Protein AF-0000000073467430 (afdb_homodimer)

InterPro domains:
  IPR000560 Histidine phosphatase superfamily, clade-2 [PF00328] (71-416)
  IPR000560 Histidine phosphatase superfamily, clade-2 [cd07061] (151-416)
  IPR029033 Histidine phosphatase superfamily [G3DSA:3.40.50.1240] (56-464)
  IPR029033 Histidine phosphatase superfamily [SSF53254] (38-461)
  IPR050645 Histidine Acid Phosphatase [PTHR11567] (54-461)

Sequence (930 aa):
MILQLTTKHAHYMDRASDPTTMSVNTTTPFPGIFTSSVTPANLAWDTYNYCNAPHVSAKHYKRPTQAQDAKLVFLTVVQRHHKRTPDNLYPNENIFNPASGWDCSNYHQISYSVGAKHDSNVKGHAIYRKIENPFWHPLNSIIWNGTCDQGMLTADGLRDSIQHGRDFWSVYGPQGVNALLHRGINEKDVYFRTSNSDRTYQVSGGLIQGMDGWTSPGNFPVHTQPSNMDDIVPNYSCSYADGFRTAEQSLPAWTDHLNSKSQLFAALNSVVGTTEQSGWNSWIDHHFDALASRQCHAHPLPTNPSTNATISQELANQAYNEGHWEYDYIWNSGSGADDYVKYGFGVFIHELSRNLKQVVNAQDTHKLKYYVGHDGTMVRLYKSLGLAGQFQWPAMGSEVIIEVYEQKRQHFVRILKDGKTMQTVVDALASDDRSNIDWVPLNKVIKYLDSRVPNDIYSKCVLHKMILQLTTKHAHYMDRASDPTTMSVNTTTPFPGIFTSSVTPANLAWDTYNYCNAPHVSAKHYKRPTQAQDAKLVFLTVVQRHHKRTPDNLYPNENIFNPASGWDCSNYHQISYSVGAKHDSNVKGHAIYRKIENPFWHPLNSIIWNGTCDQGMLTADGLRDSIQHGRDFWSVYGPQGVNALLHRGINEKDVYFRTSNSDRTYQVSGGLIQGMDGWTSPGNFPVHTQPSNMDDIVPNYSCSYADGFRTAEQSLPAWTDHLNSKSQLFAALNSVVGTTEQSGWNSWIDHHFDALASRQCHAHPLPTNPSTNATISQELANQAYNEGHWEYDYIWNSGSGADDYVKYGFGVFIHELSRNLKQVVNAQDTHKLKYYVGHDGTMVRLYKSLGLAGQFQWPAMGSEVIIEVYEQKRQHFVRILKDGKTMQTVVDALASDDRSNIDWVPLNKVIKYLDSRVPNDIYSKCVLHK

Foldseek 3Di:
DPPPPPVPPDPPPPPPPDPPPPPPPVQQPFLWAQFEQDDDPVDDQQTDHQQHGFAAFLVQFDAFPVCPVWAFFAKEKEWAAHFFAFQFFFQQRAQQFDLQWDAQVVPWQKDDDADDDVRNVRGDDIDTDWAAQDPVDPSSRRGYHYTGDHGAQGPVRLVSLLVNLQRVLLDANCPHPRHHNVPFDDPLAEAAEEAPDSSLVSSVVSNCVSSVVVVPDDDDDHDFDPQQCTLFPPGQFFVLLVVLLVVLCVDCVNVVVLVVCVVLLVLVCVFRVCVPPCVVRSALVSVLRNQSSCSHVPHDFGARPVPRRTCDPSSNSNSQVRQLQVLQCRQNVTPSNLSSLLLSNLVVLVVVLVVLVCSLVVNGSYRYYYYYHHQVNVSSVCRLQAFDDGGGRQHHTWMKMWIWIDDPSWIWIFIDTSNHFTAHPDPLQADDPRRTNNTHTSVSVSVSSVVSHDPCSCVRRPVVD/DDPPPPPPPPPPPPPPPDPPPPPPPVQQPFLWAQFEQDDDPVDDQQTQHQQHGFAAFLVQFDAFPVCPVWAFFAKEKEWAAHFFAFQFFFQQRAQQADLQWDAQVVPWQKDDDADDDVRNVRGDDIDTDWAAQDPVDPRSRRGYHYTGDHGAQGPVRLVSLLVNLLRVLLDANCPHPRHHNVPFDDPLAEAAEEAPDSRLVSSVVSNCVSSVVVVPDDDDDHDADPQCCTLFPPSQDFVLLVVLLVVLCVDCVNVVVLVVCVVLLVLVCVFRVCVPPCVVRSALVSVLRNQSSCSHVPHDFGARPVPRRTCDPSSNSNSQVRQLQVLQCRQNVPPSNLSSLLLSNLVVLVVVLVVLVCSLVVNRSYRYYYYYHHQVNVSSVCRLQAFDDGGGRQHHTWMKMWIWIDDPSWIWIFIDTSNHFTAHPDPLQAPDPRRTNNTHGSVSVSVSSVVSHDPCSCVRGPVVD

Solvent-accessible surface area (backbone atoms only — not comparable to full-atom values): 47488 Å² total; per-residue (Å²): 137,81,78,75,76,74,74,74,75,76,77,76,77,75,77,75,75,76,80,73,77,69,74,71,78,72,74,72,66,86,68,58,38,43,57,34,61,66,77,58,84,93,45,64,85,69,48,61,17,42,34,31,29,30,51,50,24,49,90,72,54,74,79,56,81,85,42,76,82,35,41,68,64,35,37,41,35,44,27,24,34,47,38,35,40,32,75,42,71,45,74,55,29,25,67,45,42,61,88,68,38,43,76,32,78,36,35,36,44,34,38,21,31,31,27,22,78,97,35,50,84,44,58,29,29,54,24,22,54,38,50,44,52,58,86,83,45,78,60,46,47,46,37,53,38,38,28,54,43,72,46,36,60,40,51,67,19,40,47,52,24,22,50,50,15,34,26,43,28,39,24,33,22,62,86,18,84,58,47,61,35,70,8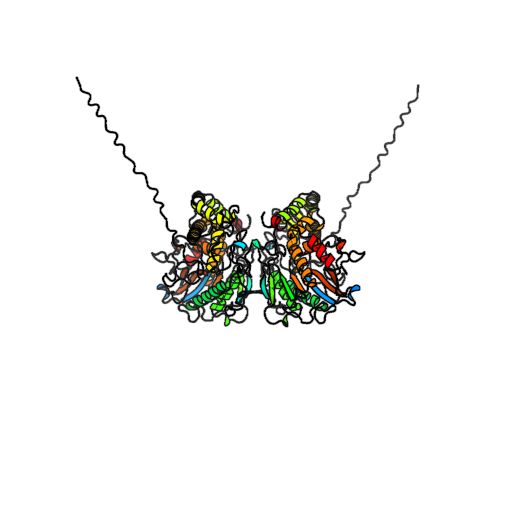1,52,60,40,79,64,38,42,42,41,34,31,43,90,44,67,47,26,38,25,30,50,11,7,26,40,31,30,42,54,30,82,76,35,81,74,62,46,72,33,30,27,46,36,69,82,56,18,52,49,31,88,35,43,70,29,68,58,21,49,48,30,51,56,53,45,57,69,34,61,79,40,48,51,48,53,58,73,40,44,65,60,54,49,57,51,24,72,36,56,66,41,77,89,37,61,72,52,67,77,46,50,61,38,56,35,40,32,53,43,31,31,23,40,67,70,41,72,68,46,40,23,81,88,78,64,37,61,55,45,70,68,56,49,34,45,42,45,43,48,35,18,50,50,47,17,35,61,42,52,71,32,92,32,8,60,57,22,37,28,58,54,40,17,66,38,43,45,50,53,32,52,54,54,53,27,55,78,66,67,71,49,73,50,35,31,42,39,35,30,36,27,52,65,33,48,48,43,49,37,44,74,61,23,50,56,77,81,46,60,61,61,26,20,40,25,37,40,37,41,40,32,31,41,44,95,94,36,50,30,29,30,35,28,42,38,43,36,75,30,38,30,73,38,71,83,50,32,50,50,96,76,21,30,22,60,58,28,54,40,68,51,51,40,52,51,40,50,71,49,36,59,91,56,44,46,60,46,33,59,75,65,105,138,82,83,76,76,78,78,78,77,79,74,76,75,75,78,74,74,77,80,72,77,68,75,72,78,71,74,71,66,85,68,58,37,43,57,36,59,66,77,56,84,93,48,64,84,68,46,61,19,42,34,33,29,30,51,51,26,51,91,71,54,73,80,55,79,85,42,78,84,37,42,68,62,36,38,41,36,44,26,23,33,47,37,35,40,32,77,42,71,45,73,56,29,25,70,46,43,61,88,68,37,41,76,33,77,36,35,36,44,34,39,20,30,31,26,21,78,97,36,51,82,45,57,30,29,53,25,23,54,39,48,44,54,58,84,82,44,78,61,45,46,47,35,54,38,39,30,54,47,72,47,36,58,40,49,66,18,39,47,51,23,22,50,49,15,33,26,44,26,40,22,32,24,61,86,18,83,58,48,59,36,69,81,53,59,41,79,65,39,43,43,41,35,31,42,91,44,69,48,26,38,24,30,50,12,7,25,38,31,29,41,52,28,82,77,37,80,75,62,45,71,33,30,27,44,36,64,87,60,17,49,48,28,80,52,37,66,26,69,57,21,48,47,30,52,54,54,44,58,68,33,63,77,40,49,51,49,55,58,74,40,45,65,60,53,51,57,52,25,71,36,57,65,42,77,90,36,62,72,53,67,76,46,50,61,38,55,34,40,32,51,43,30,30,24,40,68,70,41,71,67,47,41,22,82,88,79,65,37,60,57,46,70,68,56,49,33,46,40,44,43,47,36,18,49,49,46,17,36,60,40,53,71,32,91,33,8,59,57,22,38,28,56,44,39,16,66,39,42,45,51,52,32,51,54,54,52,26,55,77,68,67,70,49,75,49,34,31,42,39,36,30,37,28,53,66,33,48,47,43,49,36,43,73,61,24,51,55,76,81,46,62,60,62,26,18,39,25,37,38,37,42,39,32,31,40,45,95,95,37,51,30,30,28,36,29,43,38,42,34,75,29,38,29,71,38,70,82,50,34,52,50,97,78,21,30,21,61,59,29,52,40,70,50,51,40,53,52,39,52,70,49,35,57,91,56,44,47,60,46,35,59,73,62,105

Radius of gyration: 32.72 Å; Cα contacts (8 Å, |Δi|>4): 1982; chains: 2; bounding box: 72×138×125 Å

Structure (mmCIF, N/CA/C/O backbone):
data_AF-0000000073467430-model_v1
#
loop_
_entity.id
_entity.type
_entity.pdbx_description
1 polymer 'Acid phosphatase'
#
loop_
_atom_site.group_PDB
_atom_site.id
_atom_site.type_symbol
_atom_site.label_atom_id
_atom_site.label_alt_id
_atom_site.label_comp_id
_atom_site.label_asym_id
_atom_site.label_entity_id
_atom_site.label_seq_id
_atom_site.pdbx_PDB_ins_code
_atom_site.Cartn_x
_atom_site.Cartn_y
_atom_site.Cartn_z
_atom_site.occupancy
_atom_site.B_iso_or_equiv
_atom_site.auth_seq_id
_atom_site.auth_comp_id
_atom_site.auth_asym_id
_atom_site.auth_atom_id
_atom_site.pdbx_PDB_model_num
ATOM 1 N N . MET A 1 1 ? 3.703 97.562 -38.25 1 26.55 1 MET A N 1
ATOM 2 C CA . MET A 1 1 ? 4.328 96.375 -38.812 1 26.55 1 MET A CA 1
ATOM 3 C C . MET A 1 1 ? 4.758 95.375 -37.719 1 26.55 1 MET A C 1
ATOM 5 O O . MET A 1 1 ? 5.621 95.75 -36.875 1 26.55 1 MET A O 1
ATOM 9 N N . ILE A 1 2 ? 3.742 94.562 -37.188 1 27.67 2 ILE A N 1
ATOM 10 C CA . ILE A 1 2 ? 3.531 93.812 -35.969 1 27.67 2 ILE A CA 1
ATOM 11 C C . ILE A 1 2 ? 4.461 92.625 -35.906 1 27.67 2 ILE A C 1
ATOM 13 O O . ILE A 1 2 ? 4.414 91.75 -36.812 1 27.67 2 ILE A O 1
ATOM 17 N N . LEU A 1 3 ? 5.684 92.938 -35.438 1 28.75 3 LEU A N 1
ATOM 18 C CA . LEU A 1 3 ? 6.812 92 -35.281 1 28.75 3 LEU A CA 1
ATOM 19 C C . LEU A 1 3 ? 6.395 90.812 -34.5 1 28.75 3 LEU A C 1
ATOM 21 O O . LEU A 1 3 ? 5.938 90.875 -33.344 1 28.75 3 LEU A O 1
ATOM 25 N N . GLN A 1 4 ? 5.77 89.812 -35.281 1 25.89 4 GLN A N 1
ATOM 26 C CA . GLN A 1 4 ? 5.242 88.562 -34.812 1 25.89 4 GLN A CA 1
ATOM 27 C C . GLN A 1 4 ? 6.316 87.75 -34.062 1 25.89 4 GLN A C 1
ATOM 29 O O . GLN A 1 4 ? 7.371 87.438 -34.625 1 25.89 4 GLN A O 1
ATOM 34 N N . LEU A 1 5 ? 6.391 88.062 -32.75 1 25.84 5 LEU A N 1
ATOM 35 C CA . LEU A 1 5 ? 7.285 87.5 -31.75 1 25.84 5 LEU A CA 1
ATOM 36 C C . LEU A 1 5 ? 7.195 86 -31.703 1 25.84 5 LEU A C 1
ATOM 38 O O . LEU A 1 5 ? 6.152 85.438 -31.359 1 25.84 5 LEU A O 1
ATOM 42 N N . THR A 1 6 ? 7.676 85.312 -32.844 1 26.64 6 THR A N 1
ATOM 43 C CA . THR A 1 6 ? 7.602 83.812 -32.938 1 26.64 6 THR A CA 1
ATOM 44 C C . THR A 1 6 ? 8.336 83.188 -31.766 1 26.64 6 THR A C 1
ATOM 46 O O . THR A 1 6 ? 9.539 83.375 -31.609 1 26.64 6 THR A O 1
ATOM 49 N N . THR A 1 7 ? 7.781 83.25 -30.562 1 20.98 7 THR A N 1
ATOM 50 C CA . THR A 1 7 ? 8.406 82.688 -29.359 1 20.98 7 THR A CA 1
ATOM 51 C C . THR A 1 7 ? 8.742 81.188 -29.547 1 20.98 7 THR A C 1
ATOM 53 O O . THR A 1 7 ? 7.848 80.375 -29.766 1 20.98 7 THR A O 1
ATOM 56 N N . LYS A 1 8 ? 9.82 81 -30.25 1 26.14 8 LYS A N 1
ATOM 57 C CA . LYS A 1 8 ? 10.305 79.625 -30.438 1 26.14 8 LYS A CA 1
ATOM 58 C C . LYS A 1 8 ? 10.453 78.875 -29.094 1 26.14 8 LYS A C 1
ATOM 60 O O . LYS A 1 8 ? 11.25 79.312 -28.25 1 26.14 8 LYS A O 1
ATOM 65 N N . HIS A 1 9 ? 9.312 78.5 -28.484 1 22.69 9 HIS A N 1
ATOM 66 C CA . HIS A 1 9 ? 9.406 77.75 -27.234 1 22.69 9 HIS A CA 1
ATOM 67 C C . HIS A 1 9 ? 10.375 76.625 -27.328 1 22.69 9 HIS A C 1
ATOM 69 O O . HIS A 1 9 ? 10.391 75.875 -28.344 1 22.69 9 HIS A O 1
ATOM 75 N N . ALA A 1 10 ? 11.594 76.75 -26.75 1 25.23 10 ALA A N 1
ATOM 76 C CA . ALA A 1 10 ? 12.719 75.812 -26.422 1 25.23 10 ALA A CA 1
ATOM 77 C C . ALA A 1 10 ? 12.227 74.5 -25.859 1 25.23 10 ALA A C 1
ATOM 79 O O . ALA A 1 10 ? 11.453 74.5 -24.906 1 25.23 10 ALA A O 1
ATOM 80 N N . HIS A 1 11 ? 11.945 73.562 -26.797 1 23.66 11 HIS A N 1
ATOM 81 C CA . HIS A 1 11 ? 11.617 72.188 -26.469 1 23.66 11 HIS A CA 1
ATOM 82 C C . HIS A 1 11 ? 12.602 71.562 -25.469 1 23.66 11 HIS A C 1
ATOM 84 O O . HIS A 1 11 ? 13.812 71.625 -25.688 1 23.66 11 HIS A O 1
ATOM 90 N N . TYR A 1 12 ? 12.391 71.875 -24.172 1 21.48 12 TYR A N 1
ATOM 91 C CA . TYR A 1 12 ? 13.102 71.25 -23.078 1 21.48 12 TYR A CA 1
ATOM 92 C C . TYR A 1 12 ? 13.234 69.75 -23.312 1 21.48 12 TYR A C 1
ATOM 94 O O . TYR A 1 12 ? 12.234 69.062 -23.5 1 21.48 12 TYR A O 1
ATOM 102 N N . MET A 1 13 ? 14.297 69.375 -24.078 1 24.78 13 MET A N 1
ATOM 103 C CA . MET A 1 13 ? 14.672 67.938 -24.219 1 24.78 13 MET A CA 1
ATOM 104 C C . MET A 1 13 ? 14.773 67.25 -22.859 1 24.78 13 MET A C 1
ATOM 106 O O . MET A 1 13 ? 15.602 67.688 -22.031 1 24.78 13 MET A O 1
ATOM 110 N N . ASP A 1 14 ? 13.672 67 -22.125 1 21.52 14 ASP A N 1
ATOM 111 C CA . ASP A 1 14 ? 13.758 66.188 -20.906 1 21.52 14 ASP A CA 1
ATOM 112 C C . ASP A 1 14 ? 14.609 64.938 -21.141 1 21.52 14 ASP A C 1
ATOM 114 O O . ASP A 1 14 ? 14.297 64.125 -22 1 21.52 14 ASP A O 1
ATOM 118 N N . ARG A 1 15 ? 15.906 64.938 -20.922 1 25.41 15 ARG A N 1
ATOM 119 C CA . ARG A 1 15 ? 16.812 63.812 -20.797 1 25.41 15 ARG A CA 1
ATOM 120 C C . ARG A 1 15 ? 16.281 62.781 -19.812 1 25.41 15 ARG A C 1
ATOM 122 O O . ARG A 1 15 ? 16.281 63 -18.594 1 25.41 15 ARG A O 1
ATOM 129 N N . ALA A 1 16 ? 15.266 62.031 -20.141 1 26.44 16 ALA A N 1
ATOM 130 C CA . ALA A 1 16 ? 14.844 60.906 -19.297 1 26.44 16 ALA A CA 1
ATOM 131 C C . ALA A 1 16 ? 16.031 60.031 -18.922 1 26.44 16 ALA A C 1
ATOM 133 O O . ALA A 1 16 ? 16.797 59.625 -19.797 1 26.44 16 ALA A O 1
ATOM 134 N N . SER A 1 17 ? 16.609 60.219 -17.719 1 27.09 17 SER A N 1
ATOM 135 C CA . SER A 1 17 ? 17.609 59.344 -17.078 1 27.09 17 SER A CA 1
ATOM 136 C C . SER A 1 17 ? 17.328 57.875 -17.359 1 27.09 17 SER A C 1
ATOM 138 O O . SER A 1 17 ? 16.172 57.469 -17.5 1 27.09 17 SER A O 1
ATOM 140 N N . ASP A 1 18 ? 18.266 57.156 -17.844 1 27.27 18 ASP A N 1
ATOM 141 C CA . ASP A 1 18 ? 18.391 55.75 -18.172 1 27.27 18 ASP A CA 1
ATOM 142 C C . ASP A 1 18 ? 18.031 54.875 -16.953 1 27.27 18 ASP A C 1
ATOM 144 O O . ASP A 1 18 ? 18.625 55.031 -15.883 1 27.27 18 ASP A O 1
ATOM 148 N N . PRO A 1 19 ? 16.781 54.406 -16.703 1 31.92 19 PRO A N 1
ATOM 149 C CA . PRO A 1 19 ? 16.547 53.531 -15.547 1 31.92 19 PRO A CA 1
ATOM 150 C C . PRO A 1 19 ? 17.562 52.406 -15.438 1 31.92 19 PRO A C 1
ATOM 152 O O . PRO A 1 19 ? 17.703 51.594 -16.359 1 31.92 19 PRO A O 1
ATOM 155 N N . THR A 1 20 ? 18.781 52.594 -14.898 1 31.27 20 THR A N 1
ATOM 156 C CA . THR A 1 20 ? 19.672 51.5 -14.492 1 31.27 20 THR A CA 1
ATOM 157 C C . THR A 1 20 ? 18.875 50.344 -13.891 1 31.27 20 THR A C 1
ATOM 159 O O . THR A 1 20 ? 18.031 50.562 -13.008 1 31.27 20 THR A O 1
ATOM 162 N N . THR A 1 21 ? 18.641 49.344 -14.602 1 32.62 21 THR A N 1
ATOM 163 C CA . THR A 1 21 ? 18.109 48.031 -14.188 1 32.62 21 THR A CA 1
ATOM 164 C C . THR A 1 21 ? 18.781 47.562 -12.898 1 32.62 21 THR A C 1
ATOM 166 O O . THR A 1 21 ? 19.969 47.188 -12.906 1 32.62 21 THR A O 1
ATOM 169 N N . MET A 1 22 ? 18.688 48.281 -11.75 1 30.72 22 MET A N 1
ATOM 170 C CA . MET A 1 22 ? 19.094 47.656 -10.5 1 30.72 22 MET A CA 1
ATOM 171 C C . MET A 1 22 ? 18.703 46.188 -10.484 1 30.72 22 MET A C 1
ATOM 173 O O . MET A 1 22 ? 17.531 45.844 -10.672 1 30.72 22 MET A O 1
ATOM 177 N N . SER A 1 23 ? 19.562 45.375 -10.859 1 33.94 23 SER A N 1
ATOM 178 C CA . SER A 1 23 ? 19.406 43.969 -10.461 1 33.94 23 SER A CA 1
ATOM 179 C C . SER A 1 23 ? 18.906 43.844 -9.031 1 33.94 23 SER A C 1
ATOM 181 O O . SER A 1 23 ? 19.625 44.188 -8.086 1 33.94 23 SER A O 1
ATOM 183 N N . VAL A 1 24 ? 17.781 44.219 -8.641 1 38.34 24 VAL A N 1
ATOM 184 C CA . VAL A 1 24 ? 17.25 43.906 -7.32 1 38.34 24 VAL A CA 1
ATOM 185 C C . VAL A 1 24 ? 17.688 42.5 -6.918 1 38.34 24 VAL A C 1
ATOM 187 O O . VAL A 1 24 ? 17.266 41.5 -7.527 1 38.34 24 VAL A O 1
ATOM 190 N N . ASN A 1 25 ? 18.844 42.219 -6.52 1 40.94 25 ASN A N 1
ATOM 191 C CA . ASN A 1 25 ? 19.219 41 -5.77 1 40.94 25 ASN A CA 1
ATOM 192 C C . ASN A 1 25 ? 18.125 40.562 -4.816 1 40.94 25 ASN A C 1
ATOM 194 O O . ASN A 1 25 ? 18.078 41.031 -3.666 1 40.94 25 ASN A O 1
ATOM 198 N N . THR A 1 26 ? 16.969 40.438 -5.184 1 53.72 26 THR A N 1
ATOM 199 C CA . THR A 1 26 ? 15.836 40.094 -4.324 1 53.72 26 THR A CA 1
ATOM 200 C C . THR A 1 26 ? 16.125 38.812 -3.531 1 53.72 26 THR A C 1
ATOM 202 O O . THR A 1 26 ? 16.312 37.75 -4.113 1 53.72 26 THR A O 1
ATOM 205 N N . THR A 1 27 ? 16.812 38.969 -2.391 1 71.88 27 THR A N 1
ATOM 206 C CA . THR A 1 27 ? 17.078 37.875 -1.438 1 71.88 27 THR A CA 1
ATOM 207 C C . THR A 1 27 ? 15.844 37.031 -1.228 1 71.88 27 THR A C 1
ATOM 209 O O . THR A 1 27 ? 14.75 37.531 -0.983 1 71.88 27 THR A O 1
ATOM 212 N N . THR A 1 28 ? 15.93 35.719 -1.587 1 86.38 28 THR A N 1
ATOM 213 C CA . THR A 1 28 ? 14.883 34.719 -1.354 1 86.38 28 THR A CA 1
ATOM 214 C C . THR A 1 28 ? 14.445 34.75 0.109 1 86.38 28 THR A C 1
ATOM 216 O O . THR A 1 28 ? 15.289 34.688 1.011 1 86.38 28 THR A O 1
ATOM 219 N N . PRO A 1 29 ? 13.234 35 0.353 1 89.88 29 PRO A N 1
ATOM 220 C CA . PRO A 1 29 ? 12.75 34.969 1.735 1 89.88 29 PRO A CA 1
ATOM 221 C C . PRO A 1 29 ? 13.109 33.656 2.443 1 89.88 29 PRO A C 1
ATOM 223 O O . PRO A 1 29 ? 13.203 32.594 1.8 1 89.88 29 PRO A O 1
ATOM 226 N N . PHE A 1 30 ? 13.375 33.75 3.686 1 89.62 30 PHE A N 1
ATOM 227 C CA . PHE A 1 30 ? 13.633 32.562 4.516 1 89.62 30 PHE A CA 1
ATOM 228 C C . PHE A 1 30 ? 12.438 31.625 4.516 1 89.62 30 PHE A C 1
ATOM 230 O O . PHE A 1 30 ? 11.367 31.969 5.031 1 89.62 30 PHE A O 1
ATOM 237 N N . PRO A 1 31 ? 12.578 30.453 4.008 1 94.81 31 PRO A N 1
ATOM 238 C CA . PRO A 1 31 ? 11.414 29.578 3.854 1 94.81 31 PRO A CA 1
ATOM 239 C C . PRO A 1 31 ? 11.141 28.734 5.102 1 94.81 31 PRO A C 1
ATOM 241 O O . PRO A 1 31 ? 10.102 28.078 5.188 1 94.81 31 PRO A O 1
ATOM 244 N N . GLY A 1 32 ? 11.992 28.797 6.148 1 97.5 32 GLY A N 1
ATOM 245 C CA . GLY A 1 32 ? 11.961 27.891 7.293 1 97.5 32 GLY A CA 1
ATOM 246 C C . GLY A 1 32 ? 13.148 26.953 7.34 1 97.5 32 GLY A C 1
ATOM 247 O O . GLY A 1 32 ? 14.148 27.156 6.645 1 97.5 32 GLY A O 1
ATOM 248 N N . ILE A 1 33 ? 13.109 26.016 8.242 1 98.19 33 ILE A N 1
ATOM 249 C CA . ILE A 1 33 ? 14.195 25.062 8.438 1 98.19 33 ILE A CA 1
ATOM 250 C C . ILE A 1 33 ? 13.906 23.797 7.641 1 98.19 33 ILE A C 1
ATOM 252 O O . ILE A 1 33 ? 12.828 23.203 7.758 1 98.19 33 ILE A O 1
ATOM 256 N N . PHE A 1 34 ? 14.867 23.328 6.871 1 98.31 34 PHE A N 1
ATOM 257 C CA . PHE A 1 34 ? 14.68 22.156 6.027 1 98.31 34 PHE A CA 1
ATOM 258 C C . PHE A 1 34 ? 15.836 21.172 6.207 1 98.31 34 PHE A C 1
ATOM 260 O O . PHE A 1 34 ? 15.945 20.203 5.457 1 98.31 34 PHE A O 1
ATOM 267 N N . THR A 1 35 ? 16.703 21.344 7.262 1 97.5 35 THR A N 1
ATOM 268 C CA . THR A 1 35 ? 17.938 20.578 7.277 1 97.5 35 THR A CA 1
ATOM 269 C C . THR A 1 35 ? 18.062 19.766 8.562 1 97.5 35 THR A C 1
ATOM 271 O O . THR A 1 35 ? 18.969 18.953 8.703 1 97.5 35 THR A O 1
ATOM 274 N N . SER A 1 36 ? 17.109 20.062 9.461 1 96 36 SER A N 1
ATOM 275 C CA . SER A 1 36 ? 17.234 19.391 10.75 1 96 36 SER A CA 1
ATOM 276 C C . SER A 1 36 ? 15.891 19.312 11.469 1 96 36 SER A C 1
ATOM 278 O O . SER A 1 36 ? 15.047 20.188 11.32 1 96 36 SER A O 1
ATOM 280 N N . SER A 1 37 ? 15.781 18.281 12.258 1 96.88 37 SER A N 1
ATOM 281 C CA . SER A 1 37 ? 14.594 18.156 13.102 1 96.88 37 SER A CA 1
ATOM 282 C C . SER A 1 37 ? 14.641 19.141 14.266 1 96.88 37 SER A C 1
ATOM 284 O O . SER A 1 37 ? 13.617 19.391 14.906 1 96.88 37 SER A O 1
ATOM 286 N N . VAL A 1 38 ? 15.805 19.562 14.523 1 96.81 38 VAL A N 1
ATOM 287 C CA . VAL A 1 38 ? 15.984 20.438 15.68 1 96.81 38 VAL A CA 1
ATOM 288 C C . VAL A 1 38 ? 15.953 21.891 15.227 1 96.81 38 VAL A C 1
ATOM 290 O O . VAL A 1 38 ? 16.719 22.297 14.352 1 96.81 38 VAL A O 1
ATOM 293 N N . THR A 1 39 ? 15.117 22.656 15.797 1 97.31 39 THR A N 1
ATOM 294 C CA . THR A 1 39 ? 15.125 24.094 15.586 1 97.31 39 THR A CA 1
ATOM 295 C C . THR A 1 39 ? 16.281 24.75 16.328 1 97.31 39 THR A C 1
ATOM 297 O O . THR A 1 39 ? 16.422 24.578 17.547 1 97.31 39 THR A O 1
ATOM 300 N N . PRO A 1 40 ? 17.078 25.438 15.625 1 96.38 40 PRO A N 1
ATOM 301 C CA . PRO A 1 40 ? 18.234 26.094 16.266 1 96.38 40 PRO A CA 1
ATOM 302 C C . PRO A 1 40 ? 17.828 26.984 17.438 1 96.38 40 PRO A C 1
ATOM 304 O O . PRO A 1 40 ? 16.797 27.656 17.375 1 96.38 40 PRO A O 1
ATOM 307 N N . ALA A 1 41 ? 18.703 27.078 18.359 1 95.75 41 ALA A N 1
ATOM 308 C CA . ALA A 1 41 ? 18.406 27.766 19.625 1 95.75 41 ALA A CA 1
ATOM 309 C C . ALA A 1 41 ? 18.25 29.266 19.406 1 95.75 41 ALA A C 1
ATOM 311 O O . ALA A 1 41 ? 17.609 29.953 20.203 1 95.75 41 ALA A O 1
ATOM 312 N N . ASN A 1 42 ? 18.844 29.797 18.375 1 96.75 42 ASN A N 1
ATOM 313 C CA . ASN A 1 42 ? 18.781 31.234 18.141 1 96.75 42 ASN A CA 1
ATOM 314 C C . ASN A 1 42 ? 17.484 31.641 17.453 1 96.75 42 ASN A C 1
ATOM 316 O O . ASN A 1 42 ? 17.25 32.812 17.203 1 96.75 42 ASN A O 1
ATOM 320 N N . LEU A 1 43 ? 16.656 30.672 17.156 1 97.56 43 LEU A N 1
ATOM 321 C CA . LEU A 1 43 ? 15.336 30.938 16.578 1 97.56 43 LEU A CA 1
ATOM 322 C C . LEU A 1 43 ? 14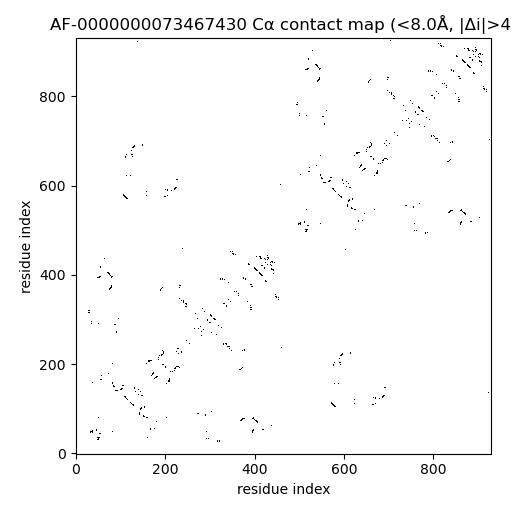.234 30.672 17.594 1 97.56 43 LEU A C 1
ATOM 324 O O . LEU A 1 43 ? 14.445 29.938 18.562 1 97.56 43 LEU A O 1
ATOM 328 N N . ALA A 1 44 ? 13.125 31.281 17.328 1 97.75 44 ALA A N 1
ATOM 329 C CA . ALA A 1 44 ? 11.969 31 18.172 1 97.75 44 ALA A CA 1
ATOM 330 C C . ALA A 1 44 ? 11.602 29.516 18.109 1 97.75 44 ALA A C 1
ATOM 332 O O . ALA A 1 44 ? 11.727 28.875 17.062 1 97.75 44 ALA A O 1
ATOM 333 N N . TRP A 1 45 ? 11.07 28.922 19.266 1 97.12 45 TRP A N 1
ATOM 334 C CA . TRP A 1 45 ? 10.797 27.5 19.359 1 97.12 45 TRP A CA 1
ATOM 335 C C . TRP A 1 45 ? 9.766 27.062 18.328 1 97.12 45 TRP A C 1
ATOM 337 O O . TRP A 1 45 ? 9.75 25.891 17.906 1 97.12 45 TRP A O 1
ATOM 347 N N . ASP A 1 46 ? 8.914 28.047 17.891 1 97.31 46 ASP A N 1
ATOM 348 C CA . ASP A 1 46 ? 7.809 27.703 17 1 97.31 46 ASP A CA 1
ATOM 349 C C . ASP A 1 46 ? 8.117 28.125 15.555 1 97.31 46 ASP A C 1
ATOM 351 O O . ASP A 1 46 ? 7.203 28.281 14.742 1 97.31 46 ASP A O 1
ATOM 355 N N . THR A 1 47 ? 9.398 28.344 15.266 1 98.06 47 THR A N 1
ATOM 356 C CA . THR A 1 47 ? 9.82 28.594 13.891 1 98.06 47 THR A CA 1
ATOM 357 C C . THR A 1 47 ? 9.414 27.422 12.984 1 98.06 47 THR A C 1
ATOM 359 O O . THR A 1 47 ? 9.523 26.266 13.367 1 98.06 47 THR A O 1
ATOM 362 N N . TYR A 1 48 ? 8.898 27.828 11.781 1 98.25 48 TYR A N 1
ATOM 363 C CA . TYR A 1 48 ? 8.555 26.797 10.812 1 98.25 48 TYR A CA 1
ATOM 364 C C . TYR A 1 48 ? 9.734 25.859 10.555 1 98.25 48 TYR A C 1
ATOM 366 O O . TYR A 1 48 ? 10.797 26.297 10.117 1 98.25 48 TYR A O 1
ATOM 374 N N . ASN A 1 49 ? 9.555 24.641 10.867 1 98.75 49 ASN A N 1
ATOM 375 C CA . ASN A 1 49 ? 10.523 23.578 10.617 1 98.75 49 ASN A CA 1
ATOM 376 C C . ASN A 1 49 ? 9.898 22.422 9.844 1 98.75 49 ASN A C 1
ATOM 378 O O . ASN A 1 49 ? 9.125 21.641 10.398 1 98.75 49 ASN A O 1
ATOM 382 N N . TYR A 1 50 ? 10.297 22.344 8.562 1 98.75 50 TYR A N 1
ATOM 383 C CA . TYR A 1 50 ? 9.688 21.328 7.699 1 98.75 50 TYR A CA 1
ATOM 384 C C . TYR A 1 50 ? 10 19.922 8.195 1 98.75 50 TYR A C 1
ATOM 386 O O . TYR A 1 50 ? 9.172 19.031 8.086 1 98.75 50 TYR A O 1
ATOM 394 N N . CYS A 1 51 ? 11.188 19.672 8.758 1 98.75 51 CYS A N 1
ATOM 395 C CA . CYS A 1 51 ? 11.664 18.344 9.102 1 98.75 51 CYS A CA 1
ATOM 396 C C . CYS A 1 51 ? 10.984 17.812 10.359 1 98.75 51 CYS A C 1
ATOM 398 O O . CYS A 1 51 ? 10.93 16.609 10.586 1 98.75 51 CYS A O 1
ATOM 400 N N . ASN A 1 52 ? 10.531 18.672 11.109 1 98.69 52 ASN A N 1
ATOM 401 C CA . ASN A 1 52 ? 9.883 18.375 12.383 1 98.69 52 ASN A CA 1
ATOM 402 C C . ASN A 1 52 ? 9.141 19.594 12.93 1 98.69 52 ASN A C 1
ATOM 404 O O . ASN A 1 52 ? 9.742 20.438 13.602 1 98.69 52 ASN A O 1
ATOM 408 N N . ALA A 1 53 ? 7.891 19.641 12.75 1 98.75 53 ALA A N 1
ATOM 409 C CA . ALA A 1 53 ? 7.094 20.812 13.094 1 98.75 53 ALA A CA 1
ATOM 410 C C . ALA A 1 53 ? 7.094 21.047 14.602 1 98.75 53 ALA A C 1
ATOM 412 O O . ALA A 1 53 ? 7.125 20.094 15.391 1 98.75 53 ALA A O 1
ATOM 413 N N . PRO A 1 54 ? 7.059 22.359 14.977 1 98.31 54 PRO A N 1
ATOM 414 C CA . PRO A 1 54 ? 6.727 22.594 16.391 1 98.31 54 PRO A CA 1
ATOM 415 C C . PRO A 1 54 ? 5.398 21.953 16.797 1 98.31 54 PRO A C 1
ATOM 417 O O . PRO A 1 54 ? 4.496 21.812 15.969 1 98.31 54 PRO A O 1
ATOM 420 N N . HIS A 1 55 ? 5.312 21.531 18.031 1 98.69 55 HIS A N 1
ATOM 421 C CA . HIS A 1 55 ? 4.105 20.859 18.516 1 98.69 55 HIS A CA 1
ATOM 422 C C . HIS A 1 55 ? 3.947 21.031 20.016 1 98.69 55 HIS A C 1
ATOM 424 O O . HIS A 1 55 ? 4.781 21.672 20.672 1 98.69 55 HIS A O 1
ATOM 430 N N . VAL A 1 56 ? 2.885 20.594 20.531 1 98.75 56 VAL A N 1
ATOM 431 C CA . VAL A 1 56 ? 2.539 20.797 21.922 1 98.75 56 VAL A CA 1
ATOM 432 C C . VAL A 1 56 ? 3.598 20.156 22.828 1 98.75 56 VAL A C 1
ATOM 434 O O . VAL A 1 56 ? 4.102 19.078 22.516 1 98.75 56 VAL A O 1
ATOM 437 N N . SER A 1 57 ? 3.982 20.797 23.828 1 98.69 57 SER A N 1
ATOM 438 C CA . SER A 1 57 ? 4.906 20.328 24.859 1 98.69 57 SER A CA 1
ATOM 439 C C . SER A 1 57 ? 4.723 21.094 26.172 1 98.69 57 SER A C 1
ATOM 441 O O . SER A 1 57 ? 4.332 22.266 26.156 1 98.69 57 SER A O 1
ATOM 443 N N . ALA A 1 58 ? 5.039 20.438 27.234 1 98.69 58 ALA A N 1
ATOM 444 C CA . ALA A 1 58 ? 4.887 21.094 28.531 1 98.69 58 ALA A CA 1
ATOM 445 C C . ALA A 1 58 ? 5.723 22.359 28.609 1 98.69 58 ALA A C 1
ATOM 447 O O . ALA A 1 58 ? 5.344 23.328 29.281 1 98.69 58 ALA A O 1
ATOM 448 N N . LYS A 1 59 ? 6.742 22.375 27.938 1 97.56 59 LYS A N 1
ATOM 449 C CA . LYS A 1 59 ? 7.676 23.5 27.969 1 97.56 59 LYS A CA 1
ATOM 450 C C . LYS A 1 59 ? 7.004 24.781 27.484 1 97.56 59 LYS A C 1
ATOM 452 O O . LYS A 1 59 ? 7.305 25.875 27.969 1 97.56 59 LYS A O 1
ATOM 457 N N . HIS A 1 60 ? 6.086 24.672 26.547 1 97.44 60 HIS A N 1
ATOM 458 C CA . HIS A 1 60 ? 5.551 25.875 25.906 1 97.44 60 HIS A CA 1
ATOM 459 C C . HIS A 1 60 ? 4.039 25.969 26.078 1 97.44 60 HIS A C 1
ATOM 461 O O . HIS A 1 60 ? 3.428 26.984 25.734 1 97.44 60 HIS A O 1
ATOM 467 N N . TYR A 1 61 ? 3.486 24.984 26.672 1 98.25 61 TYR A N 1
ATOM 468 C CA . TYR A 1 61 ? 2.035 24.906 26.797 1 98.25 61 TYR A CA 1
ATOM 469 C C . TYR A 1 61 ? 1.53 25.797 27.922 1 98.25 61 TYR A C 1
ATOM 471 O O . TYR A 1 61 ? 2.143 25.859 29 1 98.25 61 TYR A O 1
ATOM 479 N N . LYS A 1 62 ? 0.41 26.484 27.656 1 95.56 62 LYS A N 1
ATOM 480 C CA . LYS A 1 62 ? -0.307 27.25 28.672 1 95.56 62 LYS A CA 1
ATOM 481 C C . LYS A 1 62 ? -1.808 26.984 28.594 1 95.56 62 LYS A C 1
ATOM 483 O O . LYS A 1 62 ? -2.41 27.062 27.531 1 95.56 62 LYS A O 1
ATOM 488 N N . ARG A 1 63 ? -2.336 26.672 29.719 1 94.94 63 ARG A N 1
ATOM 489 C CA . ARG A 1 63 ? -3.787 26.547 29.781 1 94.94 63 ARG A CA 1
ATOM 490 C C . ARG A 1 63 ? -4.465 27.891 29.5 1 94.94 63 ARG A C 1
ATOM 492 O O . ARG A 1 63 ? -3.951 28.938 29.875 1 94.94 63 ARG A O 1
ATOM 499 N N . PRO A 1 64 ? -5.57 27.75 28.844 1 93.06 64 PRO A N 1
ATOM 500 C CA . PRO A 1 64 ? -6.266 29.031 28.672 1 93.06 64 PRO A CA 1
ATOM 501 C C . PRO A 1 64 ? -6.719 29.641 29.984 1 93.06 64 PRO A C 1
ATOM 503 O O . PRO A 1 64 ? -7.078 28.906 30.922 1 93.06 64 PRO A O 1
ATOM 506 N N . THR A 1 65 ? -6.773 30.938 30.016 1 91 65 THR A N 1
ATOM 507 C CA . THR A 1 65 ? -7.105 31.641 31.234 1 91 65 THR A CA 1
ATOM 508 C C . THR A 1 65 ? -8.516 31.297 31.703 1 91 65 THR A C 1
ATOM 510 O O . THR A 1 65 ? -8.789 31.234 32.906 1 91 65 THR A O 1
ATOM 513 N N . GLN A 1 66 ? -9.367 31.031 30.812 1 90.88 66 GLN A N 1
ATOM 514 C CA . GLN A 1 66 ? -10.766 30.734 31.094 1 90.88 66 GLN A CA 1
ATOM 515 C C . GLN A 1 66 ? -10.914 29.359 31.719 1 90.88 66 GLN A C 1
ATOM 517 O O . GLN A 1 66 ? -11.969 29.031 32.281 1 90.88 66 GLN A O 1
ATOM 522 N N . ALA A 1 67 ? -9.867 28.578 31.688 1 90.19 67 ALA A N 1
ATOM 523 C CA . ALA A 1 67 ? -9.977 27.172 32.062 1 90.19 67 ALA A CA 1
ATOM 524 C C . ALA A 1 67 ? -9.625 27 33.562 1 90.19 67 ALA A C 1
ATOM 526 O O . ALA A 1 67 ? -9.484 25.859 34.031 1 90.19 67 ALA A O 1
ATOM 527 N N . GLN A 1 68 ? -9.43 27.938 34.25 1 89.38 68 GLN A N 1
ATOM 528 C CA . GLN A 1 68 ? -9.008 27.844 35.656 1 89.38 68 GLN A CA 1
ATOM 529 C C . GLN A 1 68 ? -9.914 26.891 36.438 1 89.38 68 GLN A C 1
ATOM 531 O O . GLN A 1 68 ? -9.43 26.047 37.188 1 89.38 68 GLN A O 1
ATOM 536 N N . ASP A 1 69 ? -11.219 26.953 36.25 1 92.25 69 ASP A N 1
ATOM 537 C CA . ASP A 1 69 ? -12.156 26.094 36.969 1 92.25 69 ASP A CA 1
ATOM 538 C C . ASP A 1 69 ? -12.797 25.094 36.031 1 92.25 69 ASP A C 1
ATOM 540 O O . ASP A 1 69 ? -13.867 24.547 36.312 1 92.25 69 ASP A O 1
ATOM 544 N N . ALA A 1 70 ? -12.164 24.891 34.938 1 96.62 70 ALA A N 1
ATOM 545 C CA . ALA A 1 70 ? -12.695 23.969 33.938 1 96.62 70 ALA A CA 1
ATOM 546 C C . ALA A 1 70 ? -11.883 22.672 33.906 1 96.62 70 ALA A C 1
ATOM 548 O O . ALA A 1 70 ? -10.734 22.641 34.344 1 96.62 70 ALA A O 1
ATOM 549 N N . LYS A 1 71 ? -12.531 21.656 33.438 1 95.75 71 LYS A N 1
ATOM 550 C CA . LYS A 1 71 ? -11.875 20.359 33.312 1 95.75 71 LYS A CA 1
ATOM 551 C C . LYS A 1 71 ? -11.75 19.953 31.844 1 95.75 71 LYS A C 1
ATOM 553 O O . LYS A 1 71 ? -12.711 20.062 31.078 1 95.75 71 LYS A O 1
ATOM 558 N N . LEU A 1 72 ? -10.539 19.562 31.469 1 97.81 72 LEU A N 1
ATOM 559 C CA . LEU A 1 72 ? -10.359 18.953 30.156 1 97.81 72 LEU A CA 1
ATOM 560 C C . LEU A 1 72 ? -11.039 17.594 30.078 1 97.81 72 LEU A C 1
ATOM 562 O O . LEU A 1 72 ? -10.789 16.719 30.922 1 97.81 72 LEU A O 1
ATOM 566 N N . VAL A 1 73 ? -11.914 17.359 29.016 1 96.94 73 VAL A N 1
ATOM 567 C CA . VAL A 1 73 ? -12.703 16.125 29.062 1 96.94 73 VAL A CA 1
ATOM 568 C C . VAL A 1 73 ? -12.508 15.328 27.781 1 96.94 73 VAL A C 1
ATOM 570 O O . VAL A 1 73 ? -12.828 14.141 27.719 1 96.94 73 VAL A O 1
ATOM 573 N N . PHE A 1 74 ? -11.992 15.992 26.766 1 97.94 74 PHE A N 1
ATOM 574 C CA . PHE A 1 74 ? -11.836 15.289 25.484 1 97.94 74 PHE A CA 1
ATOM 575 C C . PHE A 1 74 ? -10.797 15.984 24.609 1 97.94 74 PHE A C 1
ATOM 577 O O . PHE A 1 74 ? -10.68 17.203 24.641 1 97.94 74 PHE A O 1
ATOM 584 N N . LEU A 1 75 ? -10.07 15.141 23.844 1 98.56 75 LEU A N 1
ATOM 585 C CA . LEU A 1 75 ? -9.094 15.633 22.891 1 98.56 75 LEU A CA 1
ATOM 586 C C . LEU A 1 75 ? -9.297 14.977 21.516 1 98.56 75 LEU A C 1
ATOM 588 O O . LEU A 1 75 ? -9.484 13.758 21.438 1 98.56 75 LEU A O 1
ATOM 592 N N . THR A 1 76 ? -9.312 15.773 20.5 1 98.69 76 THR A N 1
ATOM 593 C CA . THR A 1 76 ? -9.055 15.305 19.141 1 98.69 76 THR A CA 1
ATOM 594 C C . THR A 1 76 ? -7.715 15.836 18.625 1 98.69 76 THR A C 1
ATOM 596 O O . THR A 1 76 ? -7.449 17.031 18.703 1 98.69 76 THR A O 1
ATOM 599 N N . VAL A 1 77 ? -6.883 14.977 18.141 1 98.88 77 VAL A N 1
ATOM 600 C CA . VAL A 1 77 ? -5.621 15.375 17.531 1 98.88 77 VAL A CA 1
ATOM 601 C C . VAL A 1 77 ? -5.578 14.898 16.078 1 98.88 77 VAL A C 1
ATOM 603 O O . VAL A 1 77 ? -5.918 13.75 15.789 1 98.88 77 VAL A O 1
ATOM 606 N N . VAL A 1 78 ? -5.246 15.75 15.164 1 98.94 78 VAL A N 1
ATOM 607 C CA . VAL A 1 78 ? -4.926 15.414 13.781 1 98.94 78 VAL A CA 1
ATOM 608 C C . VAL A 1 78 ? -3.484 15.812 13.469 1 98.94 78 VAL A C 1
ATOM 610 O O . VAL A 1 78 ? -3.094 16.969 13.688 1 98.94 78 VAL A O 1
ATOM 613 N N . GLN A 1 79 ? -2.715 14.883 13.008 1 98.88 79 GLN A N 1
ATOM 614 C CA . GLN A 1 79 ? -1.292 15.117 12.781 1 98.88 79 GLN A CA 1
ATOM 615 C C . GLN A 1 79 ? -0.848 14.547 11.43 1 98.88 79 GLN A C 1
ATOM 617 O O . GLN A 1 79 ? -1.359 13.516 10.984 1 98.88 79 GLN A O 1
ATOM 622 N N . ARG A 1 80 ? 0.085 15.211 10.812 1 98.88 80 ARG A N 1
ATOM 623 C CA . ARG A 1 80 ? 0.798 14.617 9.68 1 98.88 80 ARG A CA 1
ATOM 624 C C . ARG A 1 80 ? 1.821 13.594 10.156 1 98.88 80 ARG A C 1
ATOM 626 O O . ARG A 1 80 ? 2.41 13.742 11.227 1 98.88 80 ARG A O 1
ATOM 633 N N . HIS A 1 81 ? 2.09 12.594 9.359 1 98.88 81 HIS A N 1
ATOM 634 C CA . HIS A 1 81 ? 3.17 11.664 9.648 1 98.88 81 HIS A CA 1
ATOM 635 C C . HIS A 1 81 ? 4.52 12.375 9.703 1 98.88 81 HIS A C 1
ATOM 637 O O . HIS A 1 81 ? 4.637 13.523 9.266 1 98.88 81 HIS A O 1
ATOM 643 N N . HIS A 1 82 ? 5.539 11.734 10.211 1 98.81 82 HIS A N 1
ATOM 644 C CA . HIS A 1 82 ? 6.879 12.297 10.359 1 98.81 82 HIS A CA 1
ATOM 645 C C . HIS A 1 82 ? 7.75 11.961 9.156 1 98.81 82 HIS A C 1
ATOM 647 O O . HIS A 1 82 ? 7.27 11.375 8.18 1 98.81 82 HIS A O 1
ATOM 653 N N . LYS A 1 83 ? 9.016 12.398 9.141 1 97.31 83 LYS A N 1
ATOM 654 C CA . LYS A 1 83 ? 9.828 12.5 7.934 1 97.31 83 LYS A CA 1
ATOM 655 C C . LYS A 1 83 ? 10.102 11.125 7.336 1 97.31 83 LYS A C 1
ATOM 657 O O . LYS A 1 83 ? 10.258 10.148 8.07 1 97.31 83 LYS A O 1
ATOM 662 N N . ARG A 1 84 ? 10.188 11.078 6.07 1 98.38 84 ARG A N 1
ATOM 663 C CA . ARG A 1 84 ? 10.328 9.922 5.184 1 98.38 84 ARG A CA 1
ATOM 664 C C . ARG A 1 84 ? 11.266 10.234 4.027 1 98.38 84 ARG A C 1
ATOM 666 O O . ARG A 1 84 ? 11.664 11.383 3.834 1 98.38 84 ARG A O 1
ATOM 673 N N . THR A 1 85 ? 11.672 9.211 3.318 1 98.06 85 THR A N 1
ATOM 674 C CA . THR A 1 85 ? 12.383 9.398 2.061 1 98.06 85 THR A CA 1
ATOM 675 C C . THR A 1 85 ? 11.484 10.07 1.027 1 98.06 85 THR A C 1
ATOM 677 O O . THR A 1 85 ? 10.273 10.172 1.223 1 98.06 85 THR A O 1
ATOM 680 N N . PRO A 1 86 ? 12.094 10.617 -0.059 1 97.62 86 PRO A N 1
ATOM 681 C CA . PRO A 1 86 ? 11.281 11.305 -1.062 1 97.62 86 PRO A CA 1
ATOM 682 C C . PRO A 1 86 ? 10.195 10.414 -1.656 1 97.62 86 PRO A C 1
ATOM 684 O O . PRO A 1 86 ? 10.43 9.234 -1.921 1 97.62 86 PRO A O 1
ATOM 687 N N . ASP A 1 87 ? 9.023 10.992 -1.888 1 96.69 87 ASP A N 1
ATOM 688 C CA . ASP A 1 87 ? 7.957 10.336 -2.635 1 96.69 87 ASP A CA 1
ATOM 689 C C . ASP A 1 87 ? 8.203 10.422 -4.141 1 96.69 87 ASP A C 1
ATOM 691 O O . ASP A 1 87 ? 7.73 9.578 -4.902 1 96.69 87 ASP A O 1
ATOM 695 N N . ASN A 1 88 ? 8.859 11.469 -4.488 1 96.56 88 ASN A N 1
ATOM 696 C CA . ASN A 1 88 ? 9.117 11.727 -5.898 1 96.56 88 ASN A CA 1
ATOM 697 C C . ASN A 1 88 ? 10.602 11.586 -6.227 1 96.56 88 ASN A C 1
ATOM 699 O O . ASN A 1 88 ? 11.438 12.273 -5.645 1 96.56 88 ASN A O 1
ATOM 703 N N . LEU A 1 89 ? 10.859 10.711 -7.156 1 95.88 89 LEU A N 1
ATOM 704 C CA . LEU A 1 89 ? 12.234 10.453 -7.559 1 95.88 89 LEU A CA 1
ATOM 705 C C . LEU A 1 89 ? 12.508 11.016 -8.953 1 95.88 89 LEU A C 1
ATOM 707 O O . LEU A 1 89 ? 11.625 11 -9.812 1 95.88 89 LEU A O 1
ATOM 711 N N . TYR A 1 90 ? 13.742 11.5 -9.094 1 96.12 90 TYR A N 1
ATOM 712 C CA . TYR A 1 90 ? 14.156 11.992 -10.406 1 96.12 90 TYR A CA 1
ATOM 713 C C . TYR A 1 90 ? 14.273 10.844 -11.398 1 96.12 90 TYR A C 1
ATOM 715 O O . TYR A 1 90 ? 14.469 9.688 -11.008 1 96.12 90 TYR A O 1
ATOM 723 N N . PRO A 1 91 ? 14.219 11.141 -12.711 1 92.06 91 PRO A N 1
ATOM 724 C CA . PRO A 1 91 ? 14.305 10.086 -13.727 1 92.06 91 PRO A CA 1
ATOM 725 C C . PRO A 1 91 ? 15.602 9.289 -13.648 1 92.06 91 PRO A C 1
ATOM 727 O O . PRO A 1 91 ? 15.594 8.07 -13.875 1 92.06 91 PRO A O 1
ATOM 730 N N . ASN A 1 92 ? 16.719 9.906 -13.367 1 93.19 92 ASN A N 1
ATOM 731 C CA . ASN A 1 92 ? 18.016 9.273 -13.133 1 93.19 92 ASN A CA 1
ATOM 732 C C . ASN A 1 92 ? 18.516 9.523 -11.719 1 93.19 92 ASN A C 1
ATOM 734 O O . ASN A 1 92 ? 19.625 10.008 -11.531 1 93.19 92 ASN A O 1
ATOM 738 N N . GLU A 1 93 ? 17.719 9.086 -10.805 1 95.56 93 GLU A N 1
ATOM 739 C CA . GLU A 1 93 ? 17.891 9.422 -9.398 1 95.56 93 GLU A CA 1
ATOM 740 C C . GLU A 1 93 ? 19.25 8.984 -8.883 1 95.56 93 GLU A C 1
ATOM 742 O O . GLU A 1 93 ? 19.875 9.68 -8.086 1 95.56 93 GLU A O 1
ATOM 747 N N . ASN A 1 94 ? 19.75 7.859 -9.367 1 95.44 94 ASN A N 1
ATOM 748 C CA . ASN A 1 94 ? 20.953 7.227 -8.828 1 95.44 94 ASN A CA 1
ATOM 749 C C . ASN A 1 94 ? 22.156 8.156 -8.898 1 95.44 94 ASN A C 1
ATOM 751 O O . ASN A 1 94 ? 22.922 8.266 -7.934 1 95.44 94 ASN A O 1
ATOM 755 N N . ILE A 1 95 ? 22.312 8.938 -9.922 1 95.62 95 ILE A N 1
ATOM 756 C CA . ILE A 1 95 ? 23.531 9.68 -10.203 1 95.62 95 ILE A CA 1
ATOM 757 C C . ILE A 1 95 ? 23.625 10.898 -9.297 1 95.62 95 ILE A C 1
ATOM 759 O O . ILE A 1 95 ? 24.672 11.555 -9.219 1 95.62 95 ILE A O 1
ATOM 763 N N . PHE A 1 96 ? 22.531 11.258 -8.617 1 96.81 96 PHE A N 1
ATOM 764 C CA . PHE A 1 96 ? 22.516 12.445 -7.781 1 96.81 96 PHE A CA 1
ATOM 765 C C . PHE A 1 96 ? 22.875 12.102 -6.34 1 96.81 96 PHE A C 1
ATOM 767 O O . PHE A 1 96 ? 22.812 12.953 -5.457 1 96.81 96 PHE A O 1
ATOM 774 N N . ASN A 1 97 ? 23.172 10.883 -6.082 1 94.94 97 ASN A N 1
ATOM 775 C CA . ASN A 1 97 ? 23.469 10.391 -4.742 1 94.94 97 ASN A CA 1
ATOM 776 C C . ASN A 1 97 ? 24.891 9.844 -4.652 1 94.94 97 ASN A C 1
ATOM 778 O O . ASN A 1 97 ? 25.469 9.445 -5.664 1 94.94 97 ASN A O 1
ATOM 782 N N . PRO A 1 98 ? 25.453 9.883 -3.471 1 89.19 98 PRO A N 1
ATOM 783 C CA . PRO A 1 98 ? 26.75 9.211 -3.309 1 89.19 98 PRO A CA 1
ATOM 784 C C . PRO A 1 98 ? 26.672 7.711 -3.555 1 89.19 98 PRO A C 1
ATOM 786 O O . PRO A 1 98 ? 25.578 7.141 -3.576 1 89.19 98 PRO A O 1
ATOM 789 N N . ALA A 1 99 ? 27.812 7.09 -3.633 1 86 99 ALA A N 1
ATOM 790 C CA . ALA A 1 99 ? 27.875 5.656 -3.916 1 86 99 ALA A CA 1
ATOM 791 C C . ALA A 1 99 ? 27.188 4.848 -2.818 1 86 99 ALA A C 1
ATOM 793 O O . ALA A 1 99 ? 26.594 3.797 -3.088 1 86 99 ALA A O 1
ATOM 794 N N . SER A 1 100 ? 27.234 5.371 -1.6 1 86.62 100 SER A N 1
ATOM 795 C CA . SER A 1 100 ? 26.609 4.688 -0.475 1 86.62 100 SER A CA 1
ATOM 796 C C . SER A 1 100 ? 25.078 4.781 -0.547 1 86.62 100 SER A C 1
ATOM 798 O O . SER A 1 100 ? 24.375 3.986 0.078 1 86.62 100 SER A O 1
ATOM 800 N N . GLY A 1 101 ? 24.641 5.773 -1.264 1 93.75 101 GLY A N 1
ATOM 801 C CA . GLY A 1 101 ? 23.203 5.965 -1.449 1 93.75 101 GLY A CA 1
ATOM 802 C C . GLY A 1 101 ? 22.484 6.289 -0.159 1 93.75 101 GLY A C 1
ATOM 803 O O . GLY A 1 101 ? 22.922 7.133 0.621 1 93.75 101 GLY A O 1
ATOM 804 N N . TRP A 1 102 ? 21.266 5.773 -0.017 1 95.94 102 TRP A N 1
ATOM 805 C CA . TRP A 1 102 ? 20.422 5.926 1.17 1 95.94 102 TRP A CA 1
ATOM 806 C C . TRP A 1 102 ? 20.391 4.637 1.98 1 95.94 102 TRP A C 1
ATOM 808 O O . TRP A 1 102 ? 19.922 3.602 1.49 1 95.94 102 TRP A O 1
ATOM 818 N N . ASP A 1 103 ? 20.859 4.672 3.201 1 96.19 103 ASP A N 1
ATOM 819 C CA . ASP A 1 103 ? 20.953 3.475 4.027 1 96.19 103 ASP A CA 1
ATOM 820 C C . ASP A 1 103 ? 19.859 3.449 5.086 1 96.19 103 ASP A C 1
ATOM 822 O O . ASP A 1 103 ? 19.828 4.305 5.973 1 96.19 103 ASP A O 1
ATOM 826 N N . CYS A 1 104 ? 18.969 2.5 5.031 1 96.94 104 CYS A N 1
ATOM 827 C CA . CYS A 1 104 ? 17.906 2.309 6.004 1 96.94 104 CYS A CA 1
ATOM 828 C C . CYS A 1 104 ? 18.031 0.96 6.703 1 96.94 104 CYS A C 1
ATOM 830 O O . CYS A 1 104 ? 17.047 0.392 7.164 1 96.94 104 CYS A O 1
ATOM 832 N N . SER A 1 105 ? 19.25 0.394 6.773 1 96.69 105 SER A N 1
ATOM 833 C CA . SER A 1 105 ? 19.484 -0.886 7.434 1 96.69 105 SER A CA 1
ATOM 834 C C . SER A 1 105 ? 19.281 -0.771 8.945 1 96.69 105 SER A C 1
ATOM 836 O O . SER A 1 105 ? 19.188 -1.783 9.641 1 96.69 105 SER A O 1
ATOM 838 N N . ASN A 1 106 ? 19.219 0.461 9.469 1 97.81 106 ASN A N 1
ATOM 839 C CA . ASN A 1 106 ? 19 0.716 10.891 1 97.81 106 ASN A CA 1
ATOM 840 C C . ASN A 1 106 ? 17.516 0.847 11.211 1 97.81 106 ASN A C 1
ATOM 842 O O . ASN A 1 106 ? 17.156 1.389 12.258 1 97.81 106 ASN A O 1
ATOM 846 N N . TYR A 1 107 ? 16.688 0.417 10.352 1 97.62 107 TYR A N 1
ATOM 847 C CA . TYR A 1 107 ? 15.242 0.579 10.469 1 97.62 107 TYR A CA 1
ATOM 848 C C . TYR A 1 107 ? 14.508 -0.656 9.953 1 97.62 107 TYR A C 1
ATOM 850 O O . TYR A 1 107 ? 14.688 -1.059 8.805 1 97.62 107 TYR A O 1
ATOM 858 N N . HIS A 1 108 ? 13.656 -1.308 10.797 1 98 108 HIS A N 1
ATOM 859 C CA . HIS A 1 108 ? 12.898 -2.502 10.43 1 98 108 HIS A CA 1
ATOM 860 C C . HIS A 1 108 ? 11.406 -2.221 10.391 1 98 108 HIS A C 1
ATOM 862 O O . HIS A 1 108 ? 10.82 -1.822 11.406 1 98 108 HIS A O 1
ATOM 868 N N . GLN A 1 109 ? 10.844 -2.414 9.258 1 98 109 GLN A N 1
ATOM 869 C CA . GLN A 1 109 ? 9.391 -2.4 9.125 1 98 109 GLN A CA 1
ATOM 870 C C . GLN A 1 109 ? 8.797 -3.779 9.398 1 98 109 GLN A C 1
ATOM 872 O O . GLN A 1 109 ? 8.906 -4.684 8.57 1 98 109 GLN A O 1
ATOM 877 N N . ILE A 1 110 ? 8.195 -3.969 10.523 1 97.88 110 ILE A N 1
ATOM 878 C CA . ILE A 1 110 ? 7.582 -5.234 10.914 1 97.88 110 ILE A CA 1
ATOM 879 C C . ILE A 1 110 ? 6.195 -5.348 10.289 1 97.88 110 ILE A C 1
ATOM 881 O O . ILE A 1 110 ? 5.379 -4.426 10.406 1 97.88 110 ILE A O 1
ATOM 885 N N . SER A 1 111 ? 5.941 -6.434 9.586 1 97.25 111 SER A N 1
ATOM 886 C CA . SER A 1 111 ? 4.672 -6.598 8.883 1 97.25 111 SER A CA 1
ATOM 887 C C . SER A 1 111 ? 4.316 -8.07 8.719 1 97.25 111 SER A C 1
ATOM 889 O O . SER A 1 111 ? 4.93 -8.773 7.914 1 97.25 111 SER A O 1
ATOM 891 N N . TYR A 1 112 ? 3.393 -8.539 9.438 1 97.69 112 TYR A N 1
ATOM 892 C CA . TYR A 1 112 ? 2.893 -9.906 9.398 1 97.69 112 TYR A CA 1
ATOM 893 C C . TYR A 1 112 ? 1.462 -9.977 9.922 1 97.69 112 TYR A C 1
ATOM 895 O O . TYR A 1 112 ? 0.775 -8.961 10.008 1 97.69 112 TYR A O 1
ATOM 903 N N . SER A 1 113 ? 0.935 -11.211 10.047 1 98.19 113 SER A N 1
ATOM 904 C CA . SER A 1 113 ? -0.446 -11.305 10.516 1 98.19 113 SER A CA 1
ATOM 905 C C . SER A 1 113 ? -0.644 -12.508 11.43 1 98.19 113 SER A C 1
ATOM 907 O O . SER A 1 113 ? 0.143 -13.453 11.398 1 98.19 113 SER A O 1
ATOM 909 N N . VAL A 1 114 ? -1.624 -12.375 12.266 1 97.94 114 VAL A N 1
ATOM 910 C CA . VAL A 1 114 ? -2.023 -13.453 13.164 1 97.94 114 VAL A CA 1
ATOM 911 C C . VAL A 1 114 ? -3.547 -13.523 13.242 1 97.94 114 VAL A C 1
ATOM 913 O O . VAL A 1 114 ? -4.234 -12.523 13.031 1 97.94 114 VAL A O 1
ATOM 916 N N . GLY A 1 115 ? -3.998 -14.727 13.547 1 97.19 115 GLY A N 1
ATOM 917 C CA . GLY A 1 115 ? -5.414 -14.867 13.852 1 97.19 115 GLY A CA 1
ATOM 918 C C . GLY A 1 115 ? -5.789 -14.297 15.203 1 97.19 115 GLY A C 1
ATOM 919 O O . GLY A 1 115 ? -4.918 -14.047 16.047 1 97.19 115 GLY A O 1
ATOM 920 N N . ALA A 1 116 ? -7.016 -14.031 15.352 1 96.94 116 ALA A N 1
ATOM 921 C CA . ALA A 1 116 ? -7.602 -13.539 16.594 1 96.94 116 ALA A CA 1
ATOM 922 C C . ALA A 1 116 ? -8.914 -14.25 16.906 1 96.94 116 ALA A C 1
ATOM 924 O O . ALA A 1 116 ? -9.414 -15.031 16.078 1 96.94 116 ALA A O 1
ATOM 925 N N . LYS A 1 117 ? -9.43 -14.016 18.188 1 96.19 117 LYS A N 1
ATOM 926 C CA . LYS A 1 117 ? -10.688 -14.617 18.625 1 96.19 117 LYS A CA 1
ATOM 927 C C . LYS A 1 117 ? -10.68 -16.125 18.391 1 96.19 117 LYS A C 1
ATOM 929 O O . LYS A 1 117 ? -9.773 -16.828 18.844 1 96.19 117 LYS A O 1
ATOM 934 N N . HIS A 1 118 ? -11.602 -16.688 17.578 1 95.38 118 HIS A N 1
ATOM 935 C CA . HIS A 1 118 ? -11.711 -18.125 17.406 1 95.38 118 HIS A CA 1
ATOM 936 C C . HIS A 1 118 ? -10.586 -18.672 16.531 1 95.38 118 HIS A C 1
ATOM 938 O O . HIS A 1 118 ? -10.383 -19.891 16.453 1 95.38 118 HIS A O 1
ATOM 944 N N . ASP A 1 119 ? -9.828 -17.766 15.867 1 96.62 119 ASP A N 1
ATOM 945 C CA . ASP A 1 119 ? -8.703 -18.188 15.047 1 96.62 119 ASP A CA 1
ATOM 946 C C . ASP A 1 119 ? -7.371 -17.812 15.695 1 96.62 119 ASP A C 1
ATOM 948 O O . ASP A 1 119 ? -6.355 -17.688 15.008 1 96.62 119 ASP A O 1
ATOM 952 N N . SER A 1 120 ? -7.293 -17.609 16.984 1 95.31 120 SER A N 1
ATOM 953 C CA . SER A 1 120 ? -6.113 -17.141 17.703 1 95.31 120 SER A CA 1
ATOM 954 C C . SER A 1 120 ? -4.949 -18.125 17.562 1 95.31 120 SER A C 1
ATOM 956 O O . SER A 1 120 ? -3.799 -17.766 17.812 1 95.31 120 SER A O 1
ATOM 958 N N . ASN A 1 121 ? -5.262 -19.344 17.141 1 95 121 ASN A N 1
ATOM 959 C CA . ASN A 1 121 ? -4.211 -20.359 16.969 1 95 121 ASN A CA 1
ATOM 960 C C . ASN A 1 121 ? -3.533 -20.234 15.617 1 95 121 ASN A C 1
ATOM 962 O O . ASN A 1 121 ? -2.482 -20.828 15.383 1 95 121 ASN A O 1
ATOM 966 N N . VAL A 1 122 ? -4.078 -19.531 14.719 1 96.19 122 VAL A N 1
ATOM 967 C CA . VAL A 1 122 ? -3.514 -19.297 13.391 1 96.19 122 VAL A CA 1
ATOM 968 C C . VAL A 1 122 ? -2.529 -18.125 13.453 1 96.19 122 VAL A C 1
ATOM 970 O O . VAL A 1 122 ? -2.922 -16.969 13.32 1 96.19 122 VAL A O 1
ATOM 973 N N . LYS A 1 123 ? -1.221 -18.422 13.578 1 95.5 123 LYS A N 1
ATOM 974 C CA . LYS A 1 123 ? -0.257 -17.344 13.82 1 95.5 123 LYS A CA 1
ATOM 975 C C . LYS A 1 123 ? 0.855 -17.375 12.773 1 95.5 123 LYS A C 1
ATOM 977 O O . LYS A 1 123 ? 1.608 -18.344 12.68 1 95.5 123 LYS A O 1
ATOM 982 N N . GLY A 1 124 ? 0.918 -16.344 11.953 1 97.31 124 GLY A N 1
ATOM 983 C CA . GLY A 1 124 ? 2.068 -16.188 11.078 1 97.31 124 GLY A CA 1
ATOM 984 C C . GLY A 1 124 ? 3.344 -15.844 11.82 1 97.31 124 GLY A C 1
ATOM 985 O O . GLY A 1 124 ? 3.295 -15.242 12.898 1 97.31 124 GLY A O 1
ATOM 986 N N . HIS A 1 125 ? 4.434 -16.25 11.281 1 97.94 125 HIS A N 1
ATOM 987 C CA . HIS A 1 125 ? 5.73 -15.867 11.836 1 97.94 125 HIS A CA 1
ATOM 988 C C . HIS A 1 125 ? 6.012 -14.391 11.617 1 97.94 125 HIS A C 1
ATOM 990 O O . HIS A 1 125 ? 5.734 -13.852 10.539 1 97.94 125 HIS A O 1
ATOM 996 N N . ALA A 1 126 ? 6.527 -13.695 12.633 1 97.12 126 ALA A N 1
ATOM 997 C CA . ALA A 1 126 ? 6.859 -12.281 12.5 1 97.12 126 ALA A CA 1
ATOM 998 C C . ALA A 1 126 ? 7.984 -12.078 11.492 1 97.12 126 ALA A C 1
ATOM 1000 O O . ALA A 1 126 ? 8.977 -12.812 11.492 1 97.12 126 ALA A O 1
ATOM 1001 N N . ILE A 1 127 ? 7.742 -11.078 10.648 1 97.88 127 ILE A N 1
ATOM 1002 C CA . ILE A 1 127 ? 8.758 -10.773 9.648 1 97.88 127 ILE A CA 1
ATOM 1003 C C . ILE A 1 127 ? 9.031 -9.273 9.633 1 97.88 127 ILE A C 1
ATOM 1005 O O . ILE A 1 127 ? 8.227 -8.484 10.133 1 97.88 127 ILE A O 1
ATOM 1009 N N . TYR A 1 128 ? 10.172 -8.898 9.156 1 97.31 128 TYR A N 1
ATOM 1010 C CA . TYR A 1 128 ? 10.422 -7.5 8.812 1 97.31 128 TYR A CA 1
ATOM 1011 C C . TYR A 1 128 ? 10.891 -7.367 7.371 1 97.31 128 TYR A C 1
ATOM 1013 O O . TYR A 1 128 ? 11.523 -8.281 6.832 1 97.31 128 TYR A O 1
ATOM 1021 N N . ARG A 1 129 ? 10.523 -6.285 6.777 1 96.81 129 ARG A N 1
ATOM 1022 C CA . ARG A 1 129 ? 10.883 -5.98 5.395 1 96.81 129 ARG A CA 1
ATOM 1023 C C . ARG A 1 129 ? 12.352 -5.59 5.281 1 96.81 129 ARG A C 1
ATOM 1025 O O . ARG A 1 129 ? 12.812 -4.664 5.957 1 96.81 129 ARG A O 1
ATOM 1032 N N . LYS A 1 130 ? 13.125 -6.293 4.488 1 97.31 130 LYS A N 1
ATOM 1033 C CA . LYS A 1 130 ? 14.508 -5.953 4.152 1 97.31 130 LYS A CA 1
ATOM 1034 C C . LYS A 1 130 ? 14.625 -5.516 2.693 1 97.31 130 LYS A C 1
ATOM 1036 O O . LYS A 1 130 ? 14.523 -6.34 1.782 1 97.31 130 LYS A O 1
ATOM 1041 N N . ILE A 1 131 ? 14.953 -4.27 2.467 1 97.06 131 ILE A N 1
ATOM 1042 C CA . ILE A 1 131 ? 14.945 -3.697 1.126 1 97.06 131 ILE A CA 1
ATOM 1043 C C . ILE A 1 131 ? 16.312 -3.867 0.481 1 97.06 131 ILE A C 1
ATOM 1045 O O . ILE A 1 131 ? 17.344 -3.586 1.106 1 97.06 131 ILE A O 1
ATOM 1049 N N . GLU A 1 132 ? 16.281 -4.309 -0.755 1 94.88 132 GLU A N 1
ATOM 1050 C CA . GLU A 1 132 ? 17.5 -4.492 -1.525 1 94.88 132 GLU A CA 1
ATOM 1051 C C . GLU A 1 132 ? 17.422 -3.783 -2.873 1 94.88 132 GLU A C 1
ATOM 1053 O O . GLU A 1 132 ? 16.406 -3.881 -3.57 1 94.88 132 GLU A O 1
ATOM 1058 N N . ASN A 1 133 ? 18.406 -3.064 -3.154 1 93.31 133 ASN A N 1
ATOM 1059 C CA . ASN A 1 133 ? 18.594 -2.461 -4.469 1 93.31 133 ASN A CA 1
ATOM 1060 C C . ASN A 1 133 ? 19.797 -3.072 -5.195 1 93.31 133 ASN A C 1
ATOM 1062 O O . ASN A 1 133 ? 20.891 -2.521 -5.164 1 93.31 133 ASN A O 1
ATOM 1066 N N . PRO A 1 134 ? 19.531 -4.125 -5.895 1 93.44 134 PRO A N 1
ATOM 1067 C CA . PRO A 1 134 ? 20.688 -4.832 -6.473 1 93.44 134 PRO A CA 1
ATOM 1068 C C . PRO A 1 134 ? 21.328 -4.066 -7.625 1 93.44 134 PRO A C 1
ATOM 1070 O O . PRO A 1 134 ? 20.625 -3.525 -8.484 1 93.44 134 PRO A O 1
ATOM 1073 N N . PHE A 1 135 ? 22.641 -4.207 -7.781 1 91.31 135 PHE A N 1
ATOM 1074 C CA . PHE A 1 135 ? 23.406 -3.459 -8.781 1 91.31 135 PHE A CA 1
ATOM 1075 C C . PHE A 1 135 ? 23.141 -4.012 -10.18 1 91.31 135 PHE A C 1
ATOM 1077 O O . PHE A 1 135 ? 23.234 -3.279 -11.164 1 91.31 135 PHE A O 1
ATOM 1084 N N . TRP A 1 136 ? 22.766 -5.23 -10.25 1 92.38 136 TRP A N 1
ATOM 1085 C CA . TRP A 1 136 ? 22.609 -5.871 -11.547 1 92.38 136 TRP A CA 1
ATOM 1086 C C . TRP A 1 136 ? 21.281 -5.469 -12.188 1 92.38 136 TRP A C 1
ATOM 1088 O O . TRP A 1 136 ? 21.062 -5.703 -13.375 1 92.38 136 TRP A O 1
ATOM 1098 N N . HIS A 1 137 ? 20.359 -4.957 -11.445 1 93.38 137 HIS A N 1
ATOM 1099 C CA . HIS A 1 137 ? 19.016 -4.664 -11.93 1 93.38 137 HIS A CA 1
ATOM 1100 C C . HIS A 1 137 ? 19.047 -3.607 -13.031 1 93.38 137 HIS A C 1
ATOM 1102 O O . HIS A 1 137 ? 19.625 -2.535 -12.852 1 93.38 137 HIS A O 1
ATOM 1108 N N . PRO A 1 138 ? 18.359 -3.846 -14.102 1 91 138 PRO A N 1
ATOM 1109 C CA . PRO A 1 138 ? 18.453 -2.916 -15.227 1 91 138 PRO A CA 1
ATOM 1110 C C . PRO A 1 138 ? 17.844 -1.55 -14.922 1 91 138 PRO A C 1
ATOM 1112 O O . PRO A 1 138 ? 18.172 -0.563 -15.586 1 91 138 PRO A O 1
ATOM 1115 N N . LEU A 1 139 ? 17 -1.485 -13.922 1 89.56 139 LEU A N 1
ATOM 1116 C CA . LEU A 1 139 ? 16.328 -0.229 -13.586 1 89.56 139 LEU A CA 1
ATOM 1117 C C . LEU A 1 139 ? 16.984 0.432 -12.383 1 89.56 139 LEU A C 1
ATOM 1119 O O . LEU A 1 139 ? 16.391 1.296 -11.742 1 89.56 139 LEU A O 1
ATOM 1123 N N . ASN A 1 140 ? 18.141 0.08 -12.031 1 90.88 140 ASN A N 1
ATOM 1124 C CA . ASN A 1 140 ? 18.812 0.563 -10.828 1 90.88 140 ASN A CA 1
ATOM 1125 C C . ASN A 1 140 ? 19.094 2.061 -10.906 1 90.88 140 ASN A C 1
ATOM 1127 O O . ASN A 1 140 ? 19.328 2.705 -9.883 1 90.88 140 ASN A O 1
ATOM 1131 N N . SER A 1 141 ? 18.984 2.707 -12.086 1 91.44 141 SER A N 1
ATOM 1132 C CA . SER A 1 141 ? 19.281 4.125 -12.258 1 91.44 141 SER A CA 1
ATOM 1133 C C . SER A 1 141 ? 18.172 4.992 -11.68 1 91.44 141 SER A C 1
ATOM 1135 O O . SER A 1 141 ? 18.375 6.176 -11.398 1 91.44 141 SER A O 1
ATOM 1137 N N . ILE A 1 142 ? 16.953 4.457 -11.492 1 91.81 142 ILE A N 1
ATOM 1138 C CA . ILE A 1 142 ? 15.789 5.289 -11.18 1 91.81 142 ILE A CA 1
ATOM 1139 C C . ILE A 1 142 ? 15.648 5.445 -9.672 1 91.81 142 ILE A C 1
ATOM 1141 O O . ILE A 1 142 ? 14.75 6.141 -9.188 1 91.81 142 ILE A O 1
ATOM 1145 N N . ILE A 1 143 ? 16.547 4.848 -8.969 1 93.88 143 ILE A N 1
ATOM 1146 C CA . ILE A 1 143 ? 16.531 4.984 -7.516 1 93.88 143 ILE A CA 1
ATOM 1147 C C . ILE A 1 143 ? 17.969 5.023 -6.996 1 93.88 143 ILE A C 1
ATOM 1149 O O . ILE A 1 143 ? 18.906 4.664 -7.711 1 93.88 143 ILE A O 1
ATOM 1153 N N . TRP A 1 144 ? 18.172 5.434 -5.805 1 95.81 144 TRP A N 1
ATOM 1154 C CA . TRP A 1 144 ? 19.484 5.488 -5.156 1 95.81 144 TRP A CA 1
ATOM 1155 C C . TRP A 1 144 ? 19.953 4.094 -4.77 1 95.81 144 TRP A C 1
ATOM 1157 O O . TRP A 1 144 ? 19.141 3.176 -4.609 1 95.81 144 TRP A O 1
ATOM 1167 N N . ASN A 1 145 ? 21.266 3.904 -4.633 1 95.44 145 ASN A N 1
ATOM 1168 C CA . ASN A 1 145 ? 21.812 2.715 -3.988 1 95.44 145 ASN A CA 1
ATOM 1169 C C . ASN A 1 145 ? 21.438 2.658 -2.51 1 95.44 145 ASN A C 1
ATOM 1171 O O . ASN A 1 145 ? 21.031 3.664 -1.928 1 95.44 145 ASN A O 1
ATOM 1175 N N . GLY A 1 146 ? 21.562 1.496 -1.938 1 95.38 146 GLY A N 1
ATOM 1176 C CA . GLY A 1 146 ? 21.344 1.367 -0.508 1 95.38 146 GLY A CA 1
ATOM 1177 C C . GLY A 1 146 ? 20.141 0.496 -0.17 1 95.38 146 GLY A C 1
ATOM 1178 O O . GLY A 1 146 ? 19.875 -0.499 -0.85 1 95.38 146 GLY A O 1
ATOM 1179 N N . THR A 1 147 ? 19.516 0.829 0.985 1 96.94 147 THR A N 1
ATOM 1180 C CA . THR A 1 147 ? 18.531 -0.092 1.537 1 96.94 147 THR A CA 1
ATOM 1181 C C . THR A 1 147 ? 17.234 0.644 1.889 1 96.94 147 THR A C 1
ATOM 1183 O O . THR A 1 147 ? 16.484 0.216 2.773 1 96.94 147 THR A O 1
ATOM 1186 N N . CYS A 1 148 ? 17.047 1.82 1.271 1 97 148 CYS A N 1
ATOM 1187 C CA . CYS A 1 148 ? 15.82 2.562 1.493 1 97 148 CYS A CA 1
ATOM 1188 C C . CYS A 1 148 ? 14.898 2.463 0.284 1 97 148 CYS A C 1
ATOM 1190 O O . CYS A 1 148 ? 15.359 2.299 -0.845 1 97 148 CYS A O 1
ATOM 1192 N N . ASP A 1 149 ? 13.617 2.516 0.552 1 96.94 149 ASP A N 1
ATOM 1193 C CA . ASP A 1 149 ? 12.586 2.645 -0.478 1 96.94 149 ASP A CA 1
ATOM 1194 C C . ASP A 1 149 ? 12.102 4.086 -0.586 1 96.94 149 ASP A C 1
ATOM 1196 O O . ASP A 1 149 ? 12.453 4.93 0.24 1 96.94 149 ASP A O 1
ATOM 1200 N N . GLN A 1 150 ? 11.414 4.309 -1.66 1 96.06 150 GLN A N 1
ATOM 1201 C CA . GLN A 1 150 ? 10.758 5.594 -1.883 1 96.06 150 GLN A CA 1
ATOM 1202 C C . GLN A 1 150 ? 9.609 5.805 -0.902 1 96.06 150 GLN A C 1
ATOM 1204 O O . GLN A 1 150 ? 8.789 4.906 -0.695 1 96.06 150 GLN A O 1
ATOM 1209 N N . GLY A 1 151 ? 9.586 7 -0.243 1 97.06 151 GLY A N 1
ATOM 1210 C CA . GLY A 1 151 ? 8.453 7.426 0.569 1 97.06 151 GLY A CA 1
ATOM 1211 C C . GLY A 1 151 ? 8.352 6.68 1.887 1 97.06 151 GLY A C 1
ATOM 1212 O O . GLY A 1 151 ? 7.32 6.738 2.561 1 97.06 151 GLY A O 1
ATOM 1213 N N . MET A 1 152 ? 9.344 5.965 2.301 1 97.75 152 MET A N 1
ATOM 1214 C CA . MET A 1 152 ? 9.266 5.172 3.523 1 97.75 152 MET A CA 1
ATOM 1215 C C . MET A 1 152 ? 9.719 5.98 4.73 1 97.75 152 MET A C 1
ATOM 1217 O O . MET A 1 152 ? 10.633 6.797 4.629 1 97.75 152 MET A O 1
ATOM 1221 N N . LEU A 1 153 ? 9.055 5.77 5.883 1 98.44 153 LEU A N 1
ATOM 1222 C CA . LEU A 1 153 ? 9.523 6.348 7.137 1 98.44 153 LEU A CA 1
ATOM 1223 C C . LEU A 1 153 ? 10.945 5.891 7.441 1 98.44 153 LEU A C 1
ATOM 1225 O O . LEU A 1 153 ? 11.344 4.785 7.066 1 98.44 153 LEU A O 1
ATOM 1229 N N . THR A 1 154 ? 11.719 6.699 8.102 1 98.12 154 THR A N 1
ATOM 1230 C CA . THR A 1 154 ? 13.086 6.375 8.477 1 98.12 154 THR A CA 1
ATOM 1231 C C . THR A 1 154 ? 13.219 6.242 9.992 1 98.12 154 THR A C 1
ATOM 1233 O O . THR A 1 154 ? 12.289 6.562 10.734 1 98.12 154 THR A O 1
ATOM 1236 N N . ALA A 1 155 ? 14.391 5.793 10.422 1 98.25 155 ALA A N 1
ATOM 1237 C CA . ALA A 1 155 ? 14.656 5.746 11.859 1 98.25 155 ALA A CA 1
ATOM 1238 C C . ALA A 1 155 ? 14.555 7.133 12.484 1 98.25 155 ALA A C 1
ATOM 1240 O O . ALA A 1 155 ? 14.07 7.285 13.609 1 98.25 155 ALA A O 1
ATOM 1241 N N . ASP A 1 156 ? 15.008 8.156 11.727 1 97.88 156 ASP A N 1
ATOM 1242 C CA . ASP A 1 156 ? 14.898 9.539 12.195 1 97.88 156 ASP A CA 1
ATOM 1243 C C . ASP A 1 156 ? 13.438 9.953 12.344 1 97.88 156 ASP A C 1
ATOM 1245 O O . ASP A 1 156 ? 13.078 10.633 13.305 1 97.88 156 ASP A O 1
ATOM 1249 N N . GLY A 1 157 ? 12.648 9.586 11.359 1 98.56 157 GLY A N 1
ATOM 1250 C CA . GLY A 1 157 ? 11.227 9.867 11.453 1 98.56 157 GLY A CA 1
ATOM 1251 C C . GLY A 1 157 ? 10.562 9.203 12.641 1 98.56 157 GLY A C 1
ATOM 1252 O O . GLY A 1 157 ? 9.719 9.805 13.305 1 98.56 157 GLY A O 1
ATOM 1253 N N . LEU A 1 158 ? 10.93 7.938 12.891 1 98.75 158 LEU A N 1
ATOM 1254 C CA . LEU A 1 158 ? 10.391 7.227 14.039 1 98.75 158 LEU A CA 1
ATOM 1255 C C . LEU A 1 158 ? 10.812 7.895 15.344 1 98.75 158 LEU A C 1
ATOM 1257 O O . LEU A 1 158 ? 10.016 8.016 16.281 1 98.75 158 LEU A O 1
ATOM 1261 N N . ARG A 1 159 ? 12.07 8.344 15.422 1 98.5 159 ARG A N 1
ATOM 1262 C CA . ARG A 1 159 ? 12.57 9.047 16.594 1 98.5 159 ARG A CA 1
ATOM 1263 C C . ARG A 1 159 ? 11.781 10.32 16.844 1 98.5 159 ARG A C 1
ATOM 1265 O O . ARG A 1 159 ? 11.43 10.625 17.984 1 98.5 159 ARG A O 1
ATOM 1272 N N . ASP A 1 160 ? 11.539 11.055 15.773 1 98.81 160 ASP A N 1
ATOM 1273 C CA . ASP A 1 160 ? 10.719 12.258 15.891 1 98.81 160 ASP A CA 1
ATOM 1274 C C . ASP A 1 160 ? 9.32 11.914 16.406 1 98.81 160 ASP A C 1
ATOM 1276 O O . ASP A 1 160 ? 8.758 12.648 17.219 1 98.81 160 ASP A O 1
ATOM 1280 N N . SER A 1 161 ? 8.789 10.828 15.922 1 98.81 161 SER A N 1
ATOM 1281 C CA . SER A 1 161 ? 7.449 10.406 16.328 1 98.81 161 SER A CA 1
ATOM 1282 C C . SER A 1 161 ? 7.41 10.062 17.828 1 98.81 161 SER A C 1
ATOM 1284 O O . SER A 1 161 ? 6.48 10.453 18.531 1 98.81 161 SER A O 1
ATOM 1286 N N . ILE A 1 162 ? 8.367 9.352 18.281 1 98.69 162 ILE A N 1
ATOM 1287 C CA . ILE A 1 162 ? 8.445 8.984 19.703 1 98.69 162 ILE A CA 1
ATOM 1288 C C . ILE A 1 162 ? 8.57 10.234 20.562 1 98.69 162 ILE A C 1
ATOM 1290 O O . ILE A 1 162 ? 7.871 10.375 21.562 1 98.69 162 ILE A O 1
ATOM 1294 N N . GLN A 1 163 ? 9.438 11.156 20.125 1 98.5 163 GLN A N 1
ATOM 1295 C CA . GLN A 1 163 ? 9.586 12.414 20.859 1 98.5 163 GLN A CA 1
ATOM 1296 C C . GLN A 1 163 ? 8.281 13.203 20.859 1 98.5 163 GLN A C 1
ATOM 1298 O O . GLN A 1 163 ? 7.914 13.805 21.859 1 98.5 163 GLN A O 1
ATOM 1303 N N . HIS A 1 164 ? 7.602 13.227 19.734 1 98.88 164 HIS A N 1
ATOM 1304 C CA . HIS A 1 164 ? 6.301 13.875 19.656 1 98.88 164 HIS A CA 1
ATOM 1305 C C . HIS A 1 164 ? 5.328 13.289 20.672 1 98.88 164 HIS A C 1
ATOM 1307 O O . HIS A 1 164 ? 4.605 14.023 21.344 1 98.88 164 HIS A O 1
ATOM 1313 N N . GLY A 1 165 ? 5.305 11.945 20.797 1 98.81 165 GLY A N 1
ATOM 1314 C CA . GLY A 1 165 ? 4.504 11.281 21.812 1 98.81 165 GLY A CA 1
ATOM 1315 C C . GLY A 1 165 ? 4.875 11.695 23.219 1 98.81 165 GLY A C 1
ATOM 1316 O O . GLY A 1 165 ? 3.996 11.93 24.047 1 98.81 165 GLY A O 1
ATOM 1317 N N . ARG A 1 166 ? 6.152 11.836 23.484 1 98.62 166 ARG A N 1
ATOM 1318 C CA . ARG A 1 166 ? 6.621 12.25 24.797 1 98.62 166 ARG A CA 1
ATOM 1319 C C . ARG A 1 166 ? 6.164 13.672 25.125 1 98.62 166 ARG A C 1
ATOM 1321 O O . ARG A 1 166 ? 5.75 13.953 26.25 1 98.62 166 ARG A O 1
ATOM 1328 N N . ASP A 1 167 ? 6.316 14.492 24.141 1 98.81 167 ASP A N 1
ATOM 1329 C CA . ASP A 1 167 ? 5.91 15.883 24.328 1 98.81 167 ASP A CA 1
ATOM 1330 C C . ASP A 1 167 ? 4.402 15.984 24.562 1 98.81 167 ASP A C 1
ATOM 1332 O O . ASP A 1 167 ? 3.957 16.703 25.453 1 98.81 167 ASP A O 1
ATOM 1336 N N . PHE A 1 168 ? 3.65 15.281 23.781 1 98.88 168 PHE A N 1
ATOM 1337 C CA . PHE A 1 168 ? 2.209 15.211 23.984 1 98.88 168 PHE A CA 1
ATOM 1338 C C . PHE A 1 168 ? 1.884 14.727 25.391 1 98.88 168 PHE A C 1
ATOM 1340 O O . PHE A 1 168 ? 1.036 15.305 26.078 1 98.88 168 PHE A O 1
ATOM 1347 N N . TRP A 1 169 ? 2.568 13.711 25.797 1 98.69 169 TRP A N 1
ATOM 1348 C CA . TRP A 1 169 ? 2.361 13.062 27.078 1 98.69 169 TRP A CA 1
ATOM 1349 C C . TRP A 1 169 ? 2.715 14.008 28.234 1 98.69 169 TRP A C 1
ATOM 1351 O O . TRP A 1 169 ? 2.09 13.961 29.297 1 98.69 169 TRP A O 1
ATOM 1361 N N . SER A 1 170 ? 3.656 14.852 28.031 1 98.81 170 SER A N 1
ATOM 1362 C CA . SER A 1 170 ? 4.062 15.812 29.047 1 98.81 170 SER A CA 1
ATOM 1363 C C . SER A 1 170 ? 2.953 16.812 29.328 1 98.81 170 SER A C 1
ATOM 1365 O O . SER A 1 170 ? 2.971 17.5 30.359 1 98.81 170 SER A O 1
ATOM 1367 N N . VAL A 1 171 ? 2.027 16.938 28.469 1 98.88 171 VAL A N 1
ATOM 1368 C CA . VAL A 1 171 ? 0.927 17.891 28.641 1 98.88 171 VAL A CA 1
ATOM 1369 C C . VAL A 1 171 ? -0.319 17.141 29.109 1 98.88 171 VAL A C 1
ATOM 1371 O O . VAL A 1 171 ? -0.924 17.5 30.125 1 98.88 171 VAL A O 1
ATOM 1374 N N . TYR A 1 172 ? -0.651 16.016 28.484 1 98.75 172 TYR A N 1
ATOM 1375 C CA . TYR A 1 172 ? -1.986 15.453 28.641 1 98.75 172 TYR A CA 1
ATOM 1376 C C . TYR A 1 172 ? -1.931 14.117 29.375 1 98.75 172 TYR A C 1
ATOM 1378 O O . TYR A 1 172 ? -2.969 13.523 29.672 1 98.75 172 TYR A O 1
ATOM 1386 N N . GLY A 1 173 ? -0.714 13.586 29.625 1 98.25 173 GLY A N 1
ATOM 1387 C CA . GLY A 1 173 ? -0.574 12.367 30.406 1 98.25 173 GLY A CA 1
ATOM 1388 C C . GLY A 1 173 ? -0.94 12.562 31.875 1 98.25 173 GLY A C 1
ATOM 1389 O O . GLY A 1 173 ? -1.293 13.672 32.281 1 98.25 173 GLY A O 1
ATOM 1390 N N . PRO A 1 174 ? -0.807 11.492 32.688 1 97.56 174 PRO A N 1
ATOM 1391 C CA . PRO A 1 174 ? -1.232 11.555 34.094 1 97.56 174 PRO A CA 1
ATOM 1392 C C . PRO A 1 174 ? -0.457 12.594 34.875 1 97.56 174 PRO A C 1
ATOM 1394 O O . PRO A 1 174 ? -1.01 13.211 35.812 1 97.56 174 PRO A O 1
ATOM 1397 N N . GLN A 1 175 ? 0.723 12.844 34.562 1 97.56 175 GLN A N 1
ATOM 1398 C CA . GLN A 1 175 ? 1.554 13.812 35.281 1 97.56 175 GLN A CA 1
ATOM 1399 C C . GLN A 1 175 ? 1.767 15.07 34.438 1 97.56 175 GLN A C 1
ATOM 1401 O O . GLN A 1 175 ? 2.691 15.844 34.688 1 97.56 175 GLN A O 1
ATOM 1406 N N . GLY A 1 176 ? 0.99 15.273 33.438 1 98.12 176 GLY A N 1
ATOM 1407 C CA . GLY A 1 176 ? 1.138 16.406 32.531 1 98.12 176 GLY A CA 1
ATOM 1408 C C . GLY A 1 176 ? 0.61 17.703 33.125 1 98.12 176 GLY A C 1
ATOM 1409 O O . GLY A 1 176 ? -0.099 17.688 34.156 1 98.12 176 GLY A O 1
ATOM 1410 N N . VAL A 1 177 ? 0.869 18.812 32.469 1 98.06 177 VAL A N 1
ATOM 1411 C CA . VAL A 1 177 ? 0.511 20.141 32.969 1 98.06 177 VAL A CA 1
ATOM 1412 C C . VAL A 1 177 ? -0.973 20.406 32.719 1 98.06 177 VAL A C 1
ATOM 1414 O O . VAL A 1 177 ? -1.552 21.328 33.281 1 98.06 177 VAL A O 1
ATOM 1417 N N . ASN A 1 178 ? -1.608 19.641 31.922 1 98.25 178 ASN A N 1
ATOM 1418 C CA . ASN A 1 178 ? -3.047 19.625 31.672 1 98.25 178 ASN A CA 1
ATOM 1419 C C . ASN A 1 178 ? -3.578 18.203 31.516 1 98.25 178 ASN A C 1
ATOM 1421 O O . ASN A 1 178 ? -4.152 17.875 30.484 1 98.25 178 ASN A O 1
ATOM 1425 N N . ALA A 1 179 ? -3.498 17.453 32.531 1 97.94 179 ALA A N 1
ATOM 1426 C CA . ALA A 1 179 ? -3.67 16.016 32.5 1 97.94 179 ALA A CA 1
ATOM 1427 C C . ALA A 1 179 ? -5.09 15.633 32.094 1 97.94 179 ALA A C 1
ATOM 1429 O O . ALA A 1 179 ? -6.062 16.172 32.625 1 97.94 179 ALA A O 1
ATOM 1430 N N . LEU A 1 180 ? -5.211 14.695 31.172 1 98.06 180 LEU A N 1
ATOM 1431 C CA . LEU A 1 180 ? -6.473 14.125 30.719 1 98.06 180 LEU A CA 1
ATOM 1432 C C . LEU A 1 180 ? -6.449 12.602 30.828 1 98.06 180 LEU A C 1
ATOM 1434 O O . LEU A 1 180 ? -7.441 11.992 31.234 1 98.06 180 LEU A O 1
ATOM 1438 N N . LEU A 1 181 ? -5.324 12 30.453 1 97.88 181 LEU A N 1
ATOM 1439 C CA . LEU A 1 181 ? -5.199 10.555 30.359 1 97.88 181 LEU A CA 1
ATOM 1440 C C . LEU A 1 181 ? -4.672 9.969 31.656 1 97.88 181 LEU A C 1
ATOM 1442 O O . LEU A 1 181 ? -3.627 9.312 31.672 1 97.88 181 LEU A O 1
ATOM 1446 N N . HIS A 1 182 ? -5.422 10.008 32.688 1 96.38 182 HIS A N 1
ATOM 1447 C CA . HIS A 1 182 ? -5.035 9.664 34.062 1 96.38 182 HIS A CA 1
ATOM 1448 C C . HIS A 1 182 ? -4.754 8.172 34.188 1 96.38 182 HIS A C 1
ATOM 1450 O O . HIS A 1 182 ? -3.971 7.754 35.062 1 96.38 182 HIS A O 1
ATOM 1456 N N . ARG A 1 183 ? -5.344 7.375 33.312 1 94.31 183 ARG A N 1
ATOM 1457 C CA . ARG A 1 183 ? -5.203 5.93 33.406 1 94.31 183 ARG A CA 1
ATOM 1458 C C . ARG A 1 183 ? -4.188 5.395 32.406 1 94.31 183 ARG A C 1
ATOM 1460 O O . ARG A 1 183 ? -4.125 4.191 32.156 1 94.31 183 ARG A O 1
ATOM 1467 N N . GLY A 1 184 ? -3.482 6.273 31.797 1 94.44 184 GLY A N 1
ATOM 1468 C CA . GLY A 1 184 ? -2.508 5.84 30.812 1 94.44 184 GLY A CA 1
ATOM 1469 C C . GLY A 1 184 ? -3.133 5.469 29.484 1 94.44 184 GLY A C 1
ATOM 1470 O O . GLY A 1 184 ? -4.312 5.738 29.25 1 94.44 184 GLY A O 1
ATOM 1471 N N . ILE A 1 185 ? -2.311 4.898 28.641 1 95.56 185 ILE A N 1
ATOM 1472 C CA . ILE A 1 185 ? -2.777 4.465 27.328 1 95.56 185 ILE A CA 1
ATOM 1473 C C . ILE A 1 185 ? -3.564 3.162 27.469 1 95.56 185 ILE A C 1
ATOM 1475 O O . ILE A 1 185 ? -3.035 2.158 27.938 1 95.56 185 ILE A O 1
ATOM 1479 N N . ASN A 1 186 ? -4.754 3.213 27.094 1 95.25 186 ASN A N 1
ATOM 1480 C CA . ASN A 1 186 ? -5.633 2.047 27.094 1 95.25 186 ASN A CA 1
ATOM 1481 C C . ASN A 1 186 ? -6.734 2.186 26.047 1 95.25 186 ASN A C 1
ATOM 1483 O O . ASN A 1 186 ? -7.035 3.295 25.594 1 95.25 186 ASN A O 1
ATOM 1487 N N . GLU A 1 187 ? -7.379 1.113 25.719 1 94.19 187 GLU A N 1
ATOM 1488 C CA . GLU A 1 187 ? -8.312 1.097 24.594 1 94.19 187 GLU A CA 1
ATOM 1489 C C . GLU A 1 187 ? -9.625 1.775 24.953 1 94.19 187 GLU A C 1
ATOM 1491 O O . GLU A 1 187 ? -10.414 2.125 24.078 1 94.19 187 GLU A O 1
ATOM 1496 N N . LYS A 1 188 ? -9.938 1.925 26.188 1 94.75 188 LYS A N 1
ATOM 1497 C CA . LYS A 1 188 ? -11.164 2.582 26.609 1 94.75 188 LYS A CA 1
ATOM 1498 C C . LYS A 1 188 ? -11.07 4.094 26.438 1 94.75 188 LYS A C 1
ATOM 1500 O O . LYS A 1 188 ? -12.031 4.734 26 1 94.75 188 LYS A O 1
ATOM 1505 N N . ASP A 1 189 ? -9.875 4.672 26.734 1 95.94 189 ASP A N 1
ATOM 1506 C CA . ASP A 1 189 ? -9.711 6.121 26.75 1 95.94 189 ASP A CA 1
ATOM 1507 C C . ASP A 1 189 ? -9.125 6.629 25.438 1 95.94 189 ASP A C 1
ATOM 1509 O O . ASP A 1 189 ? -9.328 7.789 25.078 1 95.94 189 ASP A O 1
ATOM 1513 N N . VAL A 1 190 ? -8.383 5.746 24.797 1 97.38 190 VAL A N 1
ATOM 1514 C CA . VAL A 1 190 ? -7.543 6.23 23.719 1 97.38 190 VAL A CA 1
ATOM 1515 C C . VAL A 1 190 ? -7.93 5.523 22.406 1 97.38 190 VAL A C 1
ATOM 1517 O O . VAL A 1 190 ? -7.973 4.293 22.359 1 97.38 190 VAL A O 1
ATOM 1520 N N . TYR A 1 191 ? -8.242 6.32 21.422 1 97.75 191 TYR A N 1
ATOM 1521 C CA . TYR A 1 191 ? -8.562 5.871 20.062 1 97.75 191 TYR A CA 1
ATOM 1522 C C . TYR A 1 191 ? -7.57 6.438 19.062 1 97.75 191 TYR A C 1
ATOM 1524 O O . TYR A 1 191 ? -7.41 7.656 18.953 1 97.75 191 TYR A O 1
ATOM 1532 N N . PHE A 1 192 ? -6.852 5.531 18.328 1 98.31 192 PHE A N 1
ATOM 1533 C CA . PHE A 1 192 ? -5.988 5.934 17.219 1 98.31 192 PHE A CA 1
ATOM 1534 C C . PHE A 1 192 ? -6.605 5.547 15.883 1 98.31 192 PHE A C 1
ATOM 1536 O O . PHE A 1 192 ? -7.152 4.453 15.734 1 98.31 192 PHE A O 1
ATOM 1543 N N . ARG A 1 193 ? -6.492 6.473 14.938 1 98.19 193 ARG A N 1
ATOM 1544 C CA . ARG A 1 193 ? -6.945 6.23 13.57 1 98.19 193 ARG A CA 1
ATOM 1545 C C . ARG A 1 193 ? -5.949 6.781 12.562 1 98.19 193 ARG A C 1
ATOM 1547 O O . ARG A 1 193 ? -5.484 7.914 12.688 1 98.19 193 ARG A O 1
ATOM 1554 N N . THR A 1 194 ? -5.668 5.949 11.516 1 98.38 194 THR A N 1
ATOM 1555 C CA . THR A 1 194 ? -4.699 6.371 10.508 1 98.38 194 THR A CA 1
ATOM 1556 C C . THR A 1 194 ? -5.254 6.148 9.102 1 98.38 194 THR A C 1
ATOM 1558 O O . THR A 1 194 ? -6.312 5.539 8.938 1 98.38 194 THR A O 1
ATOM 1561 N N . SER A 1 195 ? -4.559 6.73 8.141 1 97.56 195 SER A N 1
ATOM 1562 C CA . SER A 1 195 ? -4.781 6.305 6.762 1 97.56 195 SER A CA 1
ATOM 1563 C C . SER A 1 195 ? -4.316 4.871 6.543 1 97.56 195 SER A C 1
ATOM 1565 O O . SER A 1 195 ? -3.928 4.184 7.492 1 97.56 195 SER A O 1
ATOM 1567 N N . ASN A 1 196 ? -4.355 4.43 5.379 1 96.31 196 ASN A N 1
ATOM 1568 C CA . ASN A 1 196 ? -3.973 3.057 5.07 1 96.31 196 ASN A CA 1
ATOM 1569 C C . ASN A 1 196 ? -2.508 2.963 4.652 1 96.31 196 ASN A C 1
ATOM 1571 O O . ASN A 1 196 ? -2.1 1.991 4.016 1 96.31 196 ASN A O 1
ATOM 1575 N N . SER A 1 197 ? -1.688 3.865 5.059 1 96.25 197 SER A N 1
ATOM 1576 C CA . SER A 1 197 ? -0.277 3.871 4.691 1 96.25 197 SER A CA 1
ATOM 1577 C C . SER A 1 197 ? 0.591 3.318 5.816 1 96.25 197 SER A C 1
ATOM 1579 O O . SER A 1 197 ? 0.354 3.609 6.992 1 96.25 197 SER A O 1
ATOM 1581 N N . ASP A 1 198 ? 1.685 2.646 5.449 1 96.38 198 ASP A N 1
ATOM 1582 C CA . ASP A 1 198 ? 2.605 2.076 6.426 1 96.38 198 ASP A CA 1
ATOM 1583 C C . ASP A 1 198 ? 3.178 3.158 7.34 1 96.38 198 ASP A C 1
ATOM 1585 O O . ASP A 1 198 ? 3.291 2.963 8.547 1 96.38 198 ASP A O 1
ATOM 1589 N N . ARG A 1 199 ? 3.553 4.234 6.734 1 97.88 199 ARG A N 1
ATOM 1590 C CA . ARG A 1 199 ? 4.234 5.273 7.504 1 97.88 199 ARG A CA 1
ATOM 1591 C C . ARG A 1 199 ? 3.312 5.859 8.57 1 97.88 199 ARG A C 1
ATOM 1593 O O . ARG A 1 199 ? 3.771 6.277 9.633 1 97.88 199 ARG A O 1
ATOM 1600 N N . THR A 1 200 ? 1.967 5.898 8.32 1 98.5 200 THR A N 1
ATOM 1601 C CA . THR A 1 200 ? 1.063 6.41 9.344 1 98.5 200 THR A CA 1
ATOM 1602 C C . THR A 1 200 ? 0.861 5.379 10.453 1 98.5 200 THR A C 1
ATOM 1604 O O . THR A 1 200 ? 0.693 5.738 11.617 1 98.5 200 THR A O 1
ATOM 1607 N N . TYR A 1 201 ? 0.943 4.035 10.102 1 98.19 201 TYR A N 1
ATOM 1608 C CA . TYR A 1 201 ? 0.973 2.994 11.125 1 98.19 201 TYR A CA 1
ATOM 1609 C C . TYR A 1 201 ? 2.195 3.145 12.023 1 98.19 201 TYR A C 1
ATOM 1611 O O . TYR A 1 201 ? 2.074 3.162 13.25 1 98.19 201 TYR A O 1
ATOM 1619 N N . GLN A 1 202 ? 3.26 3.309 11.391 1 98.69 202 GLN A N 1
ATOM 1620 C CA . GLN A 1 202 ? 4.543 3.338 12.086 1 98.69 202 GLN A CA 1
ATOM 1621 C C . GLN A 1 202 ? 4.66 4.57 12.977 1 98.69 202 GLN A C 1
ATOM 1623 O O . GLN A 1 202 ? 5.152 4.488 14.102 1 98.69 202 GLN A O 1
ATOM 1628 N N . VAL A 1 203 ? 4.145 5.664 12.492 1 98.88 203 VAL A N 1
ATOM 1629 C CA . VAL A 1 203 ? 4.129 6.887 13.289 1 98.88 203 VAL A CA 1
ATOM 1630 C C . VAL A 1 203 ? 3.219 6.695 14.5 1 98.88 203 VAL A C 1
ATOM 1632 O O . VAL A 1 203 ? 3.559 7.109 15.617 1 98.88 203 VAL A O 1
ATOM 1635 N N . SER A 1 204 ? 2.059 6.078 14.344 1 98.75 204 SER A N 1
ATOM 1636 C CA . SER A 1 204 ? 1.184 5.812 15.484 1 98.75 204 SER A CA 1
ATOM 1637 C C . SER A 1 204 ? 1.891 4.965 16.531 1 98.75 204 SER A C 1
ATOM 1639 O O . SER A 1 204 ? 1.753 5.215 17.734 1 98.75 204 SER A O 1
ATOM 1641 N N . GLY A 1 205 ? 2.656 3.969 16.062 1 98.56 205 GLY A N 1
ATOM 1642 C CA . GLY A 1 205 ? 3.455 3.186 17 1 98.56 205 GLY A CA 1
ATOM 1643 C C . GLY A 1 205 ? 4.465 4.02 17.766 1 98.56 205 GLY A C 1
ATOM 1644 O O . GLY A 1 205 ? 4.652 3.828 18.969 1 98.56 205 GLY A O 1
ATOM 1645 N N . GLY A 1 206 ? 5.113 4.922 17.047 1 98.75 206 GLY A N 1
ATOM 1646 C CA . GLY A 1 206 ? 6.043 5.832 17.703 1 98.75 206 GLY A CA 1
ATOM 1647 C C . GLY A 1 206 ? 5.383 6.711 18.75 1 98.75 206 GLY A C 1
ATOM 1648 O O . GLY A 1 206 ? 5.906 6.871 19.844 1 98.75 206 GLY A O 1
ATOM 1649 N N . LEU A 1 207 ? 4.242 7.277 18.406 1 98.81 207 LEU A N 1
ATOM 1650 C CA . LEU A 1 207 ? 3.498 8.133 19.312 1 98.81 207 LEU A CA 1
ATOM 1651 C C . LEU A 1 207 ? 3.109 7.367 20.578 1 98.81 207 LEU A C 1
ATOM 1653 O O . LEU A 1 207 ? 3.32 7.848 21.688 1 98.81 207 LEU A O 1
ATOM 1657 N N . ILE A 1 208 ? 2.557 6.164 20.406 1 98.56 208 ILE A N 1
ATOM 1658 C CA . ILE A 1 208 ? 2.109 5.344 21.516 1 98.56 208 ILE A CA 1
ATOM 1659 C C . ILE A 1 208 ? 3.297 5.016 22.422 1 98.56 208 ILE A C 1
ATOM 1661 O O . ILE A 1 208 ? 3.195 5.105 23.656 1 98.56 208 ILE A O 1
ATOM 1665 N N . GLN A 1 209 ? 4.402 4.699 21.828 1 98 209 GLN A N 1
ATOM 1666 C CA . GLN A 1 209 ? 5.609 4.418 22.594 1 98 209 GLN A CA 1
ATOM 1667 C C . GLN A 1 209 ? 6.016 5.629 23.438 1 98 209 GLN A C 1
ATOM 1669 O O . GLN A 1 209 ? 6.355 5.488 24.609 1 98 209 GLN A O 1
ATOM 1674 N N . GLY A 1 210 ? 5.98 6.785 22.859 1 98.25 210 GLY A N 1
ATOM 1675 C CA . GLY A 1 210 ? 6.332 8.008 23.578 1 98.25 210 GLY A CA 1
ATOM 1676 C C . GLY A 1 210 ? 5.367 8.344 24.688 1 98.25 210 GLY A C 1
ATOM 1677 O O . GLY A 1 210 ? 5.738 9.023 25.656 1 98.25 210 GLY A O 1
ATOM 1678 N N . MET A 1 211 ? 4.141 7.855 24.578 1 97.88 211 MET A N 1
ATOM 1679 C CA . MET A 1 211 ? 3.102 8.117 25.578 1 97.88 211 MET A CA 1
ATOM 1680 C C . MET A 1 211 ? 3.072 7.016 26.641 1 97.88 211 MET A C 1
ATOM 1682 O O . MET A 1 211 ? 2 6.617 27.094 1 97.88 211 MET A O 1
ATOM 1686 N N . ASP A 1 212 ? 4.133 6.395 26.812 1 93 212 ASP A N 1
ATOM 1687 C CA . ASP A 1 212 ? 4.309 5.316 27.797 1 93 212 ASP A CA 1
ATOM 1688 C C . ASP A 1 212 ? 3.562 4.059 27.359 1 93 212 ASP A C 1
ATOM 1690 O O . ASP A 1 212 ? 2.977 3.361 28.188 1 93 212 ASP A O 1
ATOM 1694 N N . GLY A 1 213 ? 3.553 3.836 26.109 1 86.56 213 GLY A N 1
ATOM 1695 C CA . GLY A 1 213 ? 2.873 2.682 25.547 1 86.56 213 GLY A CA 1
ATOM 1696 C C . GLY A 1 213 ? 3.422 1.36 26.047 1 86.56 213 GLY A C 1
ATOM 1697 O O . GLY A 1 213 ? 2.74 0.334 25.984 1 86.56 213 GLY A O 1
ATOM 1698 N N . TRP A 1 214 ? 4.582 1.373 26.516 1 84 214 TRP A N 1
ATOM 1699 C CA . TRP A 1 214 ? 5.207 0.151 27.016 1 84 214 TRP A CA 1
ATOM 1700 C C . TRP A 1 214 ? 4.449 -0.397 28.219 1 84 214 TRP A C 1
ATOM 1702 O O . TRP A 1 214 ? 4.613 -1.562 28.594 1 84 214 TRP A O 1
ATOM 1712 N N . THR A 1 215 ? 3.572 0.41 28.781 1 86.81 215 THR A N 1
ATOM 1713 C CA . THR A 1 215 ? 2.777 -0.028 29.922 1 86.81 215 THR A CA 1
ATOM 1714 C C . THR A 1 215 ? 1.507 -0.734 29.453 1 86.81 215 THR A C 1
ATOM 1716 O O . THR A 1 215 ? 0.79 -1.328 30.266 1 86.81 215 THR A O 1
ATOM 1719 N N . SER A 1 216 ? 1.198 -0.617 28.203 1 83 216 SER A N 1
ATOM 1720 C CA . SER A 1 216 ? 0.044 -1.296 27.625 1 83 216 SER A CA 1
ATOM 1721 C C . SER A 1 216 ? 0.428 -2.662 27.062 1 83 216 SER A C 1
ATOM 1723 O O . SER A 1 216 ? 1.3 -2.76 26.188 1 83 216 SER A O 1
ATOM 1725 N N . PRO A 1 217 ? -0.177 -3.633 27.609 1 82.81 217 PRO A N 1
ATOM 1726 C CA . PRO A 1 217 ? 0.219 -4.961 27.125 1 82.81 217 PRO A CA 1
ATOM 1727 C C . PRO A 1 217 ? -0.282 -5.254 25.719 1 82.81 217 PRO A C 1
ATOM 1729 O O . PRO A 1 217 ? -1.356 -4.785 25.328 1 82.81 217 PRO A O 1
ATOM 1732 N N . GLY A 1 218 ? 0.56 -6.023 24.984 1 88.06 218 GLY A N 1
ATOM 1733 C CA . GLY A 1 218 ? 0.136 -6.559 23.703 1 88.06 218 GLY A CA 1
ATOM 1734 C C . GLY A 1 218 ? 0.176 -5.527 22.594 1 88.06 218 GLY A C 1
ATOM 1735 O O . GLY A 1 218 ? 0.817 -4.484 22.719 1 88.06 218 GLY A O 1
ATOM 1736 N N . ASN A 1 219 ? -0.349 -5.816 21.469 1 94.38 219 ASN A N 1
ATOM 1737 C CA . ASN A 1 219 ? -0.458 -4.926 20.312 1 94.38 219 ASN A CA 1
ATOM 1738 C C . ASN A 1 219 ? -1.644 -3.977 20.453 1 94.38 219 ASN A C 1
ATOM 1740 O O . ASN A 1 219 ? -2.742 -4.398 20.812 1 94.38 219 ASN A O 1
ATOM 1744 N N . PHE A 1 220 ? -1.427 -2.723 20.297 1 97.44 220 PHE A N 1
ATOM 1745 C CA . PHE A 1 220 ? -2.482 -1.725 20.422 1 97.44 220 PHE A CA 1
ATOM 1746 C C . PHE A 1 220 ? -3.268 -1.595 19.125 1 97.44 220 PHE A C 1
ATOM 1748 O O . PHE A 1 220 ? -2.68 -1.538 18.047 1 97.44 220 PHE A O 1
ATOM 1755 N N . PRO A 1 221 ? -4.617 -1.565 19.156 1 97.31 221 PRO A N 1
ATOM 1756 C CA . PRO A 1 221 ? -5.398 -1.403 17.922 1 97.31 221 PRO A CA 1
ATOM 1757 C C . PRO A 1 221 ? -5.285 0 17.328 1 97.31 221 PRO A C 1
ATOM 1759 O O . PRO A 1 221 ? -5.422 0.991 18.047 1 97.31 221 PRO A O 1
ATOM 1762 N N . VAL A 1 222 ? -4.973 0.125 16.125 1 98.19 222 VAL A N 1
ATOM 1763 C CA . VAL A 1 222 ? -5.012 1.348 15.32 1 98.19 222 VAL A CA 1
ATOM 1764 C C . VAL A 1 222 ? -6.062 1.213 14.227 1 98.19 222 VAL A C 1
ATOM 1766 O O . VAL A 1 222 ? -5.973 0.32 13.375 1 98.19 222 VAL A O 1
ATOM 1769 N N . HIS A 1 223 ? -7.012 2.107 14.242 1 98.19 223 HIS A N 1
ATOM 1770 C CA . HIS A 1 223 ? -8.203 1.971 13.414 1 98.19 223 HIS A CA 1
ATOM 1771 C C . HIS A 1 223 ? -7.988 2.566 12.023 1 98.19 223 HIS A C 1
ATOM 1773 O O . HIS A 1 223 ? -7.316 3.59 11.883 1 98.19 223 HIS A O 1
ATOM 1779 N N . THR A 1 224 ? -8.531 1.912 11.008 1 97.5 224 THR A N 1
ATOM 1780 C CA . THR A 1 224 ? -8.594 2.426 9.648 1 97.5 224 THR A CA 1
ATOM 1781 C C . THR A 1 224 ? -9.984 2.213 9.055 1 97.5 224 THR A C 1
ATOM 1783 O O . THR A 1 224 ? -10.766 1.399 9.555 1 97.5 224 THR A O 1
ATOM 1786 N N . GLN A 1 225 ? -10.312 3.01 8.117 1 96.94 225 GLN A N 1
ATOM 1787 C CA . GLN A 1 225 ? -11.438 2.709 7.234 1 96.94 225 GLN A CA 1
ATOM 1788 C C . GLN A 1 225 ? -10.977 1.963 5.984 1 96.94 225 GLN A C 1
ATOM 1790 O O . GLN A 1 225 ? -9.797 2.002 5.637 1 96.94 225 GLN A O 1
ATOM 1795 N N . PRO A 1 226 ? -11.93 1.242 5.352 1 95.06 226 PRO A N 1
ATOM 1796 C CA . PRO A 1 226 ? -11.531 0.601 4.094 1 95.06 226 PRO A CA 1
ATOM 1797 C C . PRO A 1 226 ? -10.906 1.577 3.105 1 95.06 226 PRO A C 1
ATOM 1799 O O . PRO A 1 226 ? -11.305 2.74 3.039 1 95.06 226 PRO A O 1
ATOM 1802 N N . SER A 1 227 ? -9.961 1.034 2.371 1 92.06 227 SER A N 1
ATOM 1803 C CA . SER A 1 227 ? -9.094 1.865 1.54 1 92.06 227 SER A CA 1
ATOM 1804 C C . SER A 1 227 ? -9.906 2.652 0.516 1 92.06 227 SER A C 1
ATOM 1806 O O . SER A 1 227 ? -9.531 3.768 0.144 1 92.06 227 SER A O 1
ATOM 1808 N N . ASN A 1 228 ? -10.984 2.162 0.086 1 88 228 ASN A N 1
ATOM 1809 C CA . ASN A 1 228 ? -11.742 2.791 -0.989 1 88 228 ASN A CA 1
ATOM 1810 C C . ASN A 1 228 ? -12.672 3.879 -0.457 1 88 228 ASN A C 1
ATOM 1812 O O . ASN A 1 228 ? -13.273 4.621 -1.234 1 88 228 ASN A O 1
ATOM 1816 N N . MET A 1 229 ? -12.789 4.023 0.871 1 91.81 229 MET A N 1
ATOM 1817 C CA . MET A 1 229 ? -13.688 5.035 1.414 1 91.81 229 MET A CA 1
ATOM 1818 C C . MET A 1 229 ? -12.992 5.852 2.502 1 91.81 229 MET A C 1
ATOM 1820 O O . MET A 1 229 ? -13.617 6.707 3.129 1 91.81 229 MET A O 1
ATOM 1824 N N . ASP A 1 230 ? -11.75 5.539 2.758 1 95.56 230 ASP A N 1
ATOM 1825 C CA . ASP A 1 230 ? -11.023 6.219 3.826 1 95.56 230 ASP A CA 1
ATOM 1826 C C . ASP A 1 230 ? -11.086 7.734 3.65 1 95.56 230 ASP A C 1
ATOM 1828 O O . ASP A 1 230 ? -10.711 8.258 2.596 1 95.56 230 ASP A O 1
ATOM 1832 N N . ASP A 1 231 ? -11.492 8.375 4.66 1 96.12 231 ASP A N 1
ATOM 1833 C CA . ASP A 1 231 ? -11.75 9.805 4.523 1 96.12 231 ASP A CA 1
ATOM 1834 C C . ASP A 1 231 ? -10.539 10.625 4.965 1 96.12 231 ASP A C 1
ATOM 1836 O O . ASP A 1 231 ? -10.586 11.859 4.992 1 96.12 231 ASP A O 1
ATOM 1840 N N . ILE A 1 232 ? -9.438 9.961 5.406 1 96.44 232 ILE A N 1
ATOM 1841 C CA . ILE A 1 232 ? -8.156 10.641 5.582 1 96.44 232 ILE A CA 1
ATOM 1842 C C . ILE A 1 232 ? -7.48 10.828 4.23 1 96.44 232 ILE A C 1
ATOM 1844 O O . ILE A 1 232 ? -7.113 9.852 3.57 1 96.44 232 ILE A O 1
ATOM 1848 N N . VAL A 1 233 ? -7.422 12.047 3.805 1 89.88 233 VAL A N 1
ATOM 1849 C CA . VAL A 1 233 ? -6.883 12.375 2.488 1 89.88 233 VAL A CA 1
ATOM 1850 C C . VAL A 1 233 ? -5.383 12.094 2.463 1 89.88 233 VAL A C 1
ATOM 1852 O O . VAL A 1 233 ? -4.668 12.414 3.418 1 89.88 233 VAL A O 1
ATOM 1855 N N . PRO A 1 234 ? -4.965 11.398 1.312 1 82.19 234 PRO A N 1
ATOM 1856 C CA . PRO A 1 234 ? -5.445 11.484 -0.069 1 82.19 234 PRO A CA 1
ATOM 1857 C C . PRO A 1 234 ? -6.375 10.336 -0.443 1 82.19 234 PRO A C 1
ATOM 1859 O O . PRO A 1 234 ? -6.629 10.102 -1.628 1 82.19 234 PRO A O 1
ATOM 1862 N N . ASN A 1 235 ? -6.984 9.656 0.393 1 80.81 235 ASN A N 1
ATOM 1863 C CA . ASN A 1 235 ? -7.859 8.562 -0.012 1 80.81 235 ASN A CA 1
ATOM 1864 C C . ASN A 1 235 ? -9.227 9.07 -0.465 1 80.81 235 ASN A C 1
ATOM 1866 O O . ASN A 1 235 ? -9.375 10.242 -0.793 1 80.81 235 ASN A O 1
ATOM 1870 N N . TYR A 1 236 ? -10.414 8.773 -0.375 1 77.56 236 TYR A N 1
ATOM 1871 C CA . TYR A 1 236 ? -11.664 8.93 -1.111 1 77.56 236 TYR A CA 1
ATOM 1872 C C . TYR A 1 236 ? -11.539 10.008 -2.176 1 77.56 236 TYR A C 1
ATOM 1874 O O . TYR A 1 236 ? -11.047 11.109 -1.899 1 77.56 236 TYR A O 1
ATOM 1882 N N . SER A 1 237 ? -11.734 9.664 -3.365 1 79.81 237 SER A N 1
ATOM 1883 C CA . SER A 1 237 ? -11.594 10.5 -4.551 1 79.81 237 SER A CA 1
ATOM 1884 C C . SER A 1 237 ? -12.93 11.117 -4.953 1 79.81 237 SER A C 1
ATOM 1886 O O . SER A 1 237 ? -13.984 10.492 -4.805 1 79.81 237 SER A O 1
ATOM 1888 N N . CYS A 1 238 ? -12.797 12.352 -5.34 1 91.31 238 CYS A N 1
ATOM 1889 C CA . CYS A 1 238 ? -13.969 13.078 -5.812 1 91.31 238 CYS A CA 1
ATOM 1890 C C . CYS A 1 238 ? -13.633 13.93 -7.035 1 91.31 238 CYS A C 1
ATOM 1892 O O . CYS A 1 238 ? -13.094 15.031 -6.898 1 91.31 238 CYS A O 1
ATOM 1894 N N . SER A 1 239 ? -14.07 13.469 -8.164 1 92.12 239 SER A N 1
ATOM 1895 C CA . SER A 1 239 ? -13.797 14.188 -9.406 1 92.12 239 SER A CA 1
ATOM 1896 C C . SER A 1 239 ? -14.469 15.555 -9.414 1 92.12 239 SER A C 1
ATOM 1898 O O . SER A 1 239 ? -13.938 16.516 -9.984 1 92.12 239 SER A O 1
ATOM 1900 N N . TYR A 1 240 ? -15.594 15.648 -8.805 1 95.06 240 TYR A N 1
ATOM 1901 C CA . TYR A 1 240 ? -16.281 16.922 -8.695 1 95.06 240 TYR A CA 1
ATOM 1902 C C . TYR A 1 240 ? -15.43 17.953 -7.953 1 95.06 240 TYR A C 1
ATOM 1904 O O . TYR A 1 240 ? -15.297 19.094 -8.391 1 95.06 240 TYR A O 1
ATOM 1912 N N . ALA A 1 241 ? -14.867 17.516 -6.879 1 95.94 241 ALA A N 1
ATOM 1913 C CA . ALA A 1 241 ? -13.969 18.391 -6.125 1 95.94 241 ALA A CA 1
ATOM 1914 C C . ALA A 1 241 ? -12.75 18.781 -6.961 1 95.94 241 ALA A C 1
ATOM 1916 O O . ALA A 1 241 ? -12.375 19.953 -7.004 1 95.94 241 ALA A O 1
ATOM 1917 N N . ASP A 1 242 ? -12.234 17.844 -7.66 1 95.62 242 ASP A N 1
ATOM 1918 C CA . ASP A 1 242 ? -11.039 18.078 -8.469 1 95.62 242 ASP A CA 1
ATOM 1919 C C . ASP A 1 242 ? -11.312 19.125 -9.555 1 95.62 242 ASP A C 1
ATOM 1921 O O . ASP A 1 242 ? -10.398 19.844 -9.977 1 95.62 242 ASP A O 1
ATOM 1925 N N . GLY A 1 243 ? -12.516 19.156 -9.984 1 96.88 243 GLY A N 1
ATOM 1926 C CA . GLY A 1 243 ? -12.898 20.141 -10.984 1 96.88 243 GLY A CA 1
ATOM 1927 C C . GLY A 1 243 ? -12.625 21.578 -10.562 1 96.88 243 GLY A C 1
ATOM 1928 O O . GLY A 1 243 ? -12.25 22.406 -11.383 1 96.88 243 GLY A O 1
ATOM 1929 N N . PHE A 1 244 ? -12.789 21.828 -9.281 1 97.75 244 PHE A N 1
ATOM 1930 C CA . PHE A 1 244 ? -12.539 23.172 -8.781 1 97.75 244 PHE A CA 1
ATOM 1931 C C . PHE A 1 244 ? -11.055 23.516 -8.867 1 97.75 244 PHE A C 1
ATOM 1933 O O . PHE A 1 244 ? -10.688 24.625 -9.258 1 97.75 244 PHE A O 1
ATOM 1940 N N . ARG A 1 245 ? -10.211 22.609 -8.484 1 96.75 245 ARG A N 1
ATOM 1941 C CA . ARG A 1 245 ? -8.773 22.828 -8.609 1 96.75 245 ARG A CA 1
ATOM 1942 C C . ARG A 1 245 ? -8.375 23.047 -10.062 1 96.75 245 ARG A C 1
ATOM 1944 O O . ARG A 1 245 ? -7.609 23.953 -10.375 1 96.75 245 ARG A O 1
ATOM 1951 N N . THR A 1 246 ? -8.867 22.172 -10.906 1 96.81 246 THR A N 1
ATOM 1952 C CA . THR A 1 246 ? -8.562 22.266 -12.328 1 96.81 246 THR A CA 1
ATOM 1953 C C . THR A 1 246 ? -8.969 23.625 -12.891 1 96.81 246 THR A C 1
ATOM 1955 O O . THR A 1 246 ? -8.203 24.266 -13.625 1 96.81 246 THR A O 1
ATOM 1958 N N . ALA A 1 247 ? -10.109 24.031 -12.562 1 97.12 247 ALA A N 1
ATOM 1959 C CA . ALA A 1 247 ? -10.609 25.328 -13.023 1 97.12 247 ALA A CA 1
ATOM 1960 C C . ALA A 1 247 ? -9.727 26.469 -12.523 1 97.12 247 ALA A C 1
ATOM 1962 O O . ALA A 1 247 ? -9.398 27.391 -13.273 1 97.12 247 ALA A O 1
ATOM 1963 N N . GLU A 1 248 ? -9.391 26.406 -11.289 1 95.62 248 GLU A N 1
ATOM 1964 C CA . GLU A 1 248 ? -8.578 27.469 -10.695 1 95.62 248 GLU A CA 1
ATOM 1965 C C . GLU A 1 248 ? -7.195 27.531 -11.336 1 95.62 248 GLU A C 1
ATOM 1967 O O . GLU A 1 248 ? -6.629 28.609 -11.5 1 95.62 248 GLU A O 1
ATOM 1972 N N . GLN A 1 249 ? -6.688 26.406 -11.648 1 95.25 249 GLN A N 1
ATOM 1973 C CA . GLN A 1 249 ? -5.348 26.344 -12.227 1 95.25 249 GLN A CA 1
ATOM 1974 C C . GLN A 1 249 ? -5.371 26.719 -13.703 1 95.25 249 GLN A C 1
ATOM 1976 O O . GLN A 1 249 ? -4.324 26.766 -14.352 1 95.25 249 GLN A O 1
ATOM 1981 N N . SER A 1 250 ? -6.5 27 -14.242 1 95.81 250 SER A N 1
ATOM 1982 C CA . SER A 1 250 ? -6.621 27.5 -15.609 1 95.81 250 SER A CA 1
ATOM 1983 C C . SER A 1 250 ? -6.738 29.031 -15.633 1 95.81 250 SER A C 1
ATOM 1985 O O . SER A 1 250 ? -6.711 29.641 -16.703 1 95.81 250 SER A O 1
ATOM 1987 N N . LEU A 1 251 ? -6.848 29.656 -14.477 1 96.62 251 LEU A N 1
ATOM 1988 C CA . LEU A 1 251 ? -6.992 31.109 -14.367 1 96.62 251 LEU A CA 1
ATOM 1989 C C . LEU A 1 251 ? -5.633 31.781 -14.445 1 96.62 251 LEU A C 1
ATOM 1991 O O . LEU A 1 251 ? -4.613 31.203 -14.062 1 96.62 251 LEU A O 1
ATOM 1995 N N . PRO A 1 252 ? -5.59 33.094 -14.758 1 96.19 252 PRO A N 1
ATOM 1996 C CA . PRO A 1 252 ? -4.332 33.844 -14.891 1 96.19 252 PRO A CA 1
ATOM 1997 C C . PRO A 1 252 ? -3.545 33.906 -13.586 1 96.19 252 PRO A C 1
ATOM 1999 O O . PRO A 1 252 ? -2.311 33.906 -13.609 1 96.19 252 PRO A O 1
ATOM 2002 N N . ALA A 1 253 ? -4.262 33.969 -12.531 1 96.5 253 ALA A N 1
ATOM 2003 C CA . ALA A 1 253 ? -3.57 34.031 -11.25 1 96.5 253 ALA A CA 1
ATOM 2004 C C . ALA A 1 253 ? -2.59 32.875 -11.078 1 96.5 253 ALA A C 1
ATOM 2006 O O . ALA A 1 253 ? -1.508 33.062 -10.516 1 96.5 253 ALA A O 1
ATOM 2007 N N . TRP A 1 254 ? -2.979 31.734 -11.57 1 97 254 TRP A N 1
ATOM 2008 C CA . TRP A 1 254 ? -2.109 30.562 -11.5 1 97 254 TRP A CA 1
ATOM 2009 C C . TRP A 1 254 ? -1.154 30.531 -12.688 1 97 254 TRP A C 1
ATOM 2011 O O . TRP A 1 254 ? 0.061 30.422 -12.516 1 97 254 TRP A O 1
ATOM 2021 N N . THR A 1 255 ? -1.713 30.641 -13.922 1 96.62 255 THR A N 1
ATOM 2022 C CA . THR A 1 255 ? -0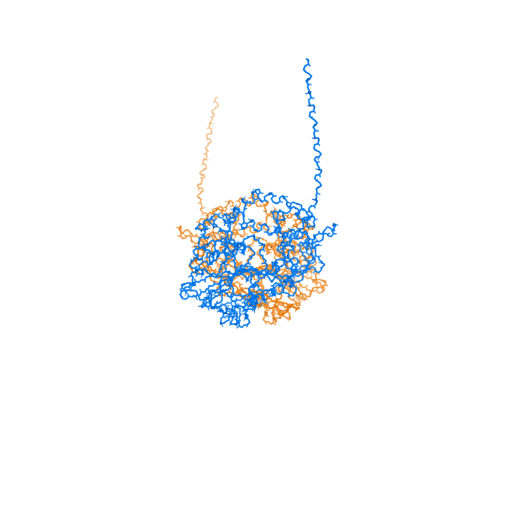.905 30.469 -15.125 1 96.62 255 THR A CA 1
ATOM 2023 C C . THR A 1 255 ? 0.157 31.562 -15.227 1 96.62 255 THR A C 1
ATOM 2025 O O . THR A 1 255 ? 1.306 31.281 -15.578 1 96.62 255 THR A O 1
ATOM 2028 N N . ASP A 1 256 ? -0.179 32.812 -14.875 1 97.19 256 ASP A N 1
ATOM 2029 C CA . ASP A 1 256 ? 0.797 33.875 -14.883 1 97.19 256 ASP A CA 1
ATOM 2030 C C . ASP A 1 256 ? 1.856 33.688 -13.797 1 97.19 256 ASP A C 1
ATOM 2032 O O . ASP A 1 256 ? 3.035 33.969 -14.016 1 97.19 256 ASP A O 1
ATOM 2036 N N . HIS A 1 257 ? 1.358 33.25 -12.742 1 96.12 257 HIS A N 1
ATOM 2037 C CA . HIS A 1 257 ? 2.309 32.969 -11.664 1 96.12 257 HIS A CA 1
ATOM 2038 C C . HIS A 1 257 ? 3.314 31.906 -12.078 1 96.12 257 HIS A C 1
ATOM 2040 O O . HIS A 1 257 ? 4.52 32.094 -11.906 1 96.12 257 HIS A O 1
ATOM 2046 N N . LEU A 1 258 ? 2.832 30.797 -12.609 1 95.5 258 LEU A N 1
ATOM 2047 C CA . LEU A 1 258 ? 3.723 29.734 -13.039 1 95.5 258 LEU A CA 1
ATOM 2048 C C . LEU A 1 258 ? 4.699 30.234 -14.102 1 95.5 258 LEU A C 1
ATOM 2050 O O . LEU A 1 258 ? 5.871 29.859 -14.102 1 95.5 258 LEU A O 1
ATOM 2054 N N . ASN A 1 259 ? 4.168 31.016 -15.008 1 96.56 259 ASN A N 1
ATOM 2055 C CA . ASN A 1 259 ? 5.031 31.609 -16.016 1 96.56 259 ASN A CA 1
ATOM 2056 C C . ASN A 1 259 ? 6.113 32.5 -15.398 1 96.56 259 ASN A C 1
ATOM 2058 O O . ASN A 1 259 ? 7.25 32.5 -15.875 1 96.56 259 ASN A O 1
ATOM 2062 N N . SER A 1 260 ? 5.777 33.219 -14.398 1 97.62 260 SER A N 1
ATOM 2063 C CA . SER A 1 260 ? 6.738 34.094 -13.727 1 97.62 260 SER A CA 1
ATOM 2064 C C . SER A 1 260 ? 7.832 33.281 -13.047 1 97.62 260 SER A C 1
ATOM 2066 O O . SER A 1 260 ? 8.891 33.812 -12.711 1 97.62 260 SER A O 1
ATOM 2068 N N . LYS A 1 261 ? 7.602 31.984 -12.82 1 97.75 261 LYS A N 1
ATOM 2069 C CA . LYS A 1 261 ? 8.57 31.109 -12.18 1 97.75 261 LYS A CA 1
ATOM 2070 C C . LYS A 1 261 ? 9.273 30.219 -13.211 1 97.75 261 LYS A C 1
ATOM 2072 O O . LYS A 1 261 ? 9.914 29.234 -12.852 1 97.75 261 LYS A O 1
ATOM 2077 N N . SER A 1 262 ? 9.172 30.5 -14.469 1 97.5 262 SER A N 1
ATOM 2078 C CA . SER A 1 262 ? 9.742 29.688 -15.547 1 97.5 262 SER A CA 1
ATOM 2079 C C . SER A 1 262 ? 11.242 29.516 -15.367 1 97.5 262 SER A C 1
ATOM 2081 O O . SER A 1 262 ? 11.789 28.453 -15.664 1 97.5 262 SER A O 1
ATOM 2083 N N . GLN A 1 263 ? 11.961 30.562 -14.914 1 97.69 263 GLN A N 1
ATOM 2084 C CA . GLN A 1 263 ? 13.406 30.469 -14.727 1 97.69 263 GLN A CA 1
ATOM 2085 C C . GLN A 1 263 ? 13.75 29.516 -13.586 1 97.69 263 GLN A C 1
ATOM 2087 O O . GLN A 1 263 ? 14.758 28.797 -13.648 1 97.69 263 GLN A O 1
ATOM 2092 N N . LEU A 1 264 ? 12.969 29.562 -12.555 1 98.38 264 LEU A N 1
ATOM 2093 C CA . LEU A 1 264 ? 13.164 28.609 -11.453 1 98.38 264 LEU A CA 1
ATOM 2094 C C . LEU A 1 264 ? 13.055 27.172 -11.945 1 98.38 264 LEU A C 1
ATOM 2096 O O . LEU A 1 264 ? 13.945 26.359 -11.711 1 98.38 264 LEU A O 1
ATOM 2100 N N . PHE A 1 265 ? 11.984 26.828 -12.68 1 98.5 265 PHE A N 1
ATOM 2101 C CA . PHE A 1 265 ? 11.766 25.484 -13.203 1 98.5 265 PHE A CA 1
ATOM 2102 C C . PHE A 1 265 ? 12.875 25.094 -14.172 1 98.5 265 PHE A C 1
ATOM 2104 O O . PHE A 1 265 ? 13.383 23.969 -14.125 1 98.5 265 PHE A O 1
ATOM 2111 N N . ALA A 1 266 ? 13.219 26.047 -15.008 1 98.31 266 ALA A N 1
ATOM 2112 C CA . ALA A 1 266 ? 14.289 25.766 -15.969 1 98.31 266 ALA A CA 1
ATOM 2113 C C . ALA A 1 266 ? 15.594 25.438 -15.258 1 98.31 266 ALA A C 1
ATOM 2115 O O . ALA A 1 266 ? 16.312 24.516 -15.664 1 98.31 266 ALA A O 1
ATOM 2116 N N . ALA A 1 267 ? 15.93 26.219 -14.211 1 98.5 267 ALA A N 1
ATOM 2117 C CA . ALA A 1 267 ? 17.156 26 -13.461 1 98.5 267 ALA A CA 1
ATOM 2118 C C . ALA A 1 267 ? 17.156 24.625 -12.781 1 98.5 267 ALA A C 1
ATOM 2120 O O . ALA A 1 267 ? 18.156 23.906 -12.812 1 98.5 267 ALA A O 1
ATOM 2121 N N . LEU A 1 268 ? 16.062 24.234 -12.188 1 98.75 268 LEU A N 1
ATOM 2122 C CA . LEU A 1 268 ? 15.938 22.938 -11.562 1 98.75 268 LEU A CA 1
ATOM 2123 C C . LEU A 1 268 ? 16.031 21.812 -12.594 1 98.75 268 LEU A C 1
ATOM 2125 O O . LEU A 1 268 ? 16.797 20.859 -12.414 1 98.75 268 LEU A O 1
ATOM 2129 N N . ASN A 1 269 ? 15.273 21.969 -13.648 1 98.31 269 ASN A N 1
ATOM 2130 C CA . ASN A 1 269 ? 15.227 20.969 -14.703 1 98.31 269 ASN A CA 1
ATOM 2131 C C . ASN A 1 269 ? 16.609 20.75 -15.32 1 98.31 269 ASN A C 1
ATOM 2133 O O . ASN A 1 269 ? 16.938 19.625 -15.711 1 98.31 269 ASN A O 1
ATOM 2137 N N . SER A 1 270 ? 17.375 21.75 -15.445 1 98.12 270 SER A N 1
ATOM 2138 C CA . SER A 1 270 ? 18.688 21.641 -16.062 1 98.12 270 SER A CA 1
ATOM 2139 C C . SER A 1 270 ? 19.625 20.75 -15.242 1 98.12 270 SER A C 1
ATOM 2141 O O . SER A 1 270 ? 20.562 20.156 -15.789 1 98.12 270 SER A O 1
ATOM 2143 N N . VAL A 1 271 ? 19.328 20.672 -13.977 1 98.56 271 VAL A N 1
ATOM 2144 C CA . VAL A 1 271 ? 20.172 19.844 -13.109 1 98.56 271 VAL A CA 1
ATOM 2145 C C . VAL A 1 271 ? 19.641 18.406 -13.117 1 98.56 271 VAL A C 1
ATOM 2147 O O . VAL A 1 271 ? 20.422 17.469 -13.312 1 98.56 271 VAL A O 1
ATOM 2150 N N . VAL A 1 272 ? 18.375 18.203 -12.977 1 98.19 272 VAL A N 1
ATOM 2151 C CA . VAL A 1 272 ? 17.875 16.891 -12.602 1 98.19 272 VAL A CA 1
ATOM 2152 C C . VAL A 1 272 ? 17.188 16.234 -13.789 1 98.19 272 VAL A C 1
ATOM 2154 O O . VAL A 1 272 ? 16.719 15.094 -13.688 1 98.19 272 VAL A O 1
ATOM 2157 N N . GLY A 1 273 ? 16.984 16.875 -14.891 1 96.5 273 GLY A N 1
ATOM 2158 C CA . GLY A 1 273 ? 16.547 16.281 -16.141 1 96.5 273 GLY A CA 1
ATOM 2159 C C . GLY A 1 273 ? 15.062 16 -16.203 1 96.5 273 GLY A C 1
ATOM 2160 O O . GLY A 1 273 ? 14.625 14.969 -16.703 1 96.5 273 GLY A O 1
ATOM 2161 N N . THR A 1 274 ? 14.188 16.922 -15.742 1 96.88 274 THR A N 1
ATOM 2162 C CA . THR A 1 274 ? 12.758 16.672 -15.625 1 96.88 274 THR A CA 1
ATOM 2163 C C . THR A 1 274 ? 11.969 17.547 -16.578 1 96.88 274 THR A C 1
ATOM 2165 O O . THR A 1 274 ? 10.758 17.703 -16.438 1 96.88 274 THR A O 1
ATOM 2168 N N . THR A 1 275 ? 12.57 18.078 -17.562 1 96.06 275 THR A N 1
ATOM 2169 C CA . THR A 1 275 ? 11.961 19.062 -18.453 1 96.06 275 THR A CA 1
ATOM 2170 C C . THR A 1 275 ? 10.719 18.484 -19.141 1 96.06 275 THR A C 1
ATOM 2172 O O . THR A 1 275 ? 9.719 19.188 -19.297 1 96.06 275 THR A O 1
ATOM 2175 N N . GLU A 1 276 ? 10.75 17.25 -19.469 1 92.31 276 GLU A N 1
ATOM 2176 C CA . GLU A 1 276 ? 9.688 16.672 -20.281 1 92.31 276 GLU A CA 1
ATOM 2177 C C . GLU A 1 276 ? 8.633 15.984 -19.422 1 92.31 276 GLU A C 1
ATOM 2179 O O . GLU A 1 276 ? 7.723 15.336 -19.938 1 92.31 276 GLU A O 1
ATOM 2184 N N . GLN A 1 277 ? 8.734 16.078 -18.203 1 92.94 277 GLN A N 1
ATOM 2185 C CA . GLN A 1 277 ? 7.805 15.414 -17.297 1 92.94 277 GLN A CA 1
ATOM 2186 C C . GLN A 1 277 ? 6.832 16.406 -16.672 1 92.94 277 GLN A C 1
ATOM 2188 O O . GLN A 1 277 ? 7.223 17.219 -15.828 1 92.94 277 GLN A O 1
ATOM 2193 N N . SER A 1 278 ? 5.598 16.234 -16.969 1 92.75 278 SER A N 1
ATOM 2194 C CA . SER A 1 278 ? 4.582 17.219 -16.578 1 92.75 278 SER A CA 1
ATOM 2195 C C . SER A 1 278 ? 4.465 17.281 -15.055 1 92.75 278 SER A C 1
ATOM 2197 O O . SER A 1 278 ? 4.277 18.375 -14.492 1 92.75 278 SER A O 1
ATOM 2199 N N . GLY A 1 279 ? 4.648 16.203 -14.359 1 94.06 279 GLY A N 1
ATOM 2200 C CA . GLY A 1 279 ? 4.512 16.172 -12.906 1 94.06 279 GLY A CA 1
ATOM 2201 C C . GLY A 1 279 ? 5.523 17.047 -12.195 1 94.06 279 GLY A C 1
ATOM 2202 O O . GLY A 1 279 ? 5.281 17.516 -11.078 1 94.06 279 GLY A O 1
ATOM 2203 N N . TRP A 1 280 ? 6.602 17.375 -12.891 1 97.12 280 TRP A N 1
ATOM 2204 C CA . TRP A 1 280 ? 7.684 18.156 -12.297 1 97.12 280 TRP A CA 1
ATOM 2205 C C . TRP A 1 280 ? 7.566 19.625 -12.688 1 97.12 280 TRP A C 1
ATOM 2207 O O . TRP A 1 280 ? 8.281 20.469 -12.148 1 97.12 280 TRP A O 1
ATOM 2217 N N . ASN A 1 281 ? 6.629 19.891 -13.586 1 96.62 281 ASN A N 1
ATOM 2218 C CA . ASN A 1 281 ? 6.656 21.219 -14.172 1 96.62 281 ASN A CA 1
ATOM 2219 C C . ASN A 1 281 ? 5.293 21.906 -14.086 1 96.62 281 ASN A C 1
ATOM 2221 O O . ASN A 1 281 ? 5.184 23.109 -14.281 1 96.62 281 ASN A O 1
ATOM 2225 N N . SER A 1 282 ? 4.223 21.141 -13.719 1 96.25 282 SER A N 1
ATOM 2226 C CA . SER A 1 282 ? 2.895 21.719 -13.594 1 96.25 282 SER A CA 1
ATOM 2227 C C . SER A 1 282 ? 2.719 22.406 -12.234 1 96.25 282 SER A C 1
ATOM 2229 O O . SER A 1 282 ? 1.797 23.203 -12.047 1 96.25 282 SER A O 1
ATOM 2231 N N . TRP A 1 283 ? 3.418 22.094 -11.312 1 97.5 283 TRP A N 1
ATOM 2232 C CA . TRP A 1 283 ? 3.574 22.719 -10.008 1 97.5 283 TRP A CA 1
ATOM 2233 C C . TRP A 1 283 ? 4.883 22.281 -9.352 1 97.5 283 TRP A C 1
ATOM 2235 O O . TRP A 1 283 ? 5.574 21.406 -9.852 1 97.5 283 TRP A O 1
ATOM 2245 N N . ILE A 1 284 ? 5.281 22.828 -8.25 1 98.44 284 ILE A N 1
ATOM 2246 C CA . ILE A 1 284 ? 6.617 22.688 -7.68 1 98.44 284 ILE A CA 1
ATOM 2247 C C . ILE A 1 284 ? 6.668 21.453 -6.781 1 98.44 284 ILE A C 1
ATOM 2249 O O . ILE A 1 284 ? 7.734 21.078 -6.285 1 98.44 284 ILE A O 1
ATOM 2253 N N . ASP A 1 285 ? 5.586 20.797 -6.613 1 98 285 ASP A N 1
ATOM 2254 C CA . ASP A 1 285 ? 5.332 19.734 -5.645 1 98 285 ASP A CA 1
ATOM 2255 C C . ASP A 1 285 ? 6.441 18.688 -5.688 1 98 285 ASP A C 1
ATOM 2257 O O . ASP A 1 285 ? 7.035 18.359 -4.656 1 98 285 ASP A O 1
ATOM 2261 N N . HIS A 1 286 ? 6.785 18.203 -6.852 1 98.31 286 HIS A N 1
ATOM 2262 C CA . HIS A 1 286 ? 7.75 17.125 -6.965 1 98.31 286 HIS A CA 1
ATOM 2263 C C . HIS A 1 286 ? 9.148 17.578 -6.578 1 98.31 286 HIS A C 1
ATOM 2265 O O . HIS A 1 286 ? 9.859 16.891 -5.852 1 98.31 286 HIS A O 1
ATOM 2271 N N . HIS A 1 287 ? 9.492 18.781 -7.039 1 98.69 287 HIS A N 1
ATOM 2272 C CA . HIS A 1 287 ? 10.797 19.328 -6.676 1 98.69 287 HIS A CA 1
ATOM 2273 C C . HIS A 1 287 ? 10.883 19.609 -5.18 1 98.69 287 HIS A C 1
ATOM 2275 O O . HIS A 1 287 ? 11.891 19.312 -4.543 1 98.69 287 HIS A O 1
ATOM 2281 N N . PHE A 1 288 ? 9.836 20.203 -4.668 1 98.69 288 PHE A N 1
ATOM 2282 C CA . PHE A 1 288 ? 9.781 20.5 -3.24 1 98.69 288 PHE A CA 1
ATOM 2283 C C . PHE A 1 288 ? 10.008 19.234 -2.418 1 98.69 288 PHE A C 1
ATOM 2285 O O . PHE A 1 288 ? 10.883 19.203 -1.548 1 98.69 288 PHE A O 1
ATOM 2292 N N . ASP A 1 289 ? 9.305 18.25 -2.709 1 98.5 289 ASP A N 1
ATOM 2293 C CA . ASP A 1 289 ? 9.383 16.984 -1.987 1 98.5 289 ASP A CA 1
ATOM 2294 C C . ASP A 1 289 ? 10.789 16.391 -2.066 1 98.5 289 ASP A C 1
ATOM 2296 O O . ASP A 1 289 ? 11.352 15.977 -1.049 1 98.5 289 ASP A O 1
ATOM 2300 N N . ALA A 1 290 ? 11.273 16.234 -3.266 1 98.5 290 ALA A N 1
ATOM 2301 C CA . ALA A 1 290 ? 12.578 15.617 -3.49 1 98.5 290 ALA A CA 1
ATOM 2302 C C . ALA A 1 290 ? 13.68 16.359 -2.729 1 98.5 290 ALA A C 1
ATOM 2304 O O . ALA A 1 290 ? 14.492 15.734 -2.039 1 98.5 290 ALA A O 1
ATOM 2305 N N . LEU A 1 291 ? 13.648 17.672 -2.771 1 98.75 291 LEU A N 1
ATOM 2306 C CA . LEU A 1 291 ? 14.688 18.484 -2.152 1 98.75 291 LEU A CA 1
ATOM 2307 C C . LEU A 1 291 ? 14.555 18.484 -0.633 1 98.75 291 LEU A C 1
ATOM 2309 O O . LEU A 1 291 ? 15.531 18.281 0.085 1 98.75 291 LEU A O 1
ATOM 2313 N N . ALA A 1 292 ? 13.352 18.688 -0.143 1 98.75 292 ALA A N 1
ATOM 2314 C CA . ALA A 1 292 ? 13.117 18.781 1.296 1 98.75 292 ALA A CA 1
ATOM 2315 C C . ALA A 1 292 ? 13.43 17.469 1.996 1 98.75 292 ALA A C 1
ATOM 2317 O O . ALA A 1 292 ? 14.055 17.453 3.059 1 98.75 292 ALA A O 1
ATOM 2318 N N . SER A 1 293 ? 12.992 16.406 1.398 1 98.19 293 SER A N 1
ATOM 2319 C CA . SER A 1 293 ? 13.242 15.094 1.987 1 98.19 293 SER A CA 1
ATOM 2320 C C . SER A 1 293 ? 14.734 14.789 2.047 1 98.19 293 SER A C 1
ATOM 2322 O O . SER A 1 293 ? 15.219 14.203 3.02 1 98.19 293 SER A O 1
ATOM 2324 N N . ARG A 1 294 ? 15.492 15.188 1.017 1 97.5 294 ARG A N 1
ATOM 2325 C CA . ARG A 1 294 ? 16.938 15.016 0.994 1 97.5 294 ARG A CA 1
ATOM 2326 C C . ARG A 1 294 ? 17.594 15.797 2.129 1 97.5 294 ARG A C 1
ATOM 2328 O O . ARG A 1 294 ? 18.359 15.234 2.91 1 97.5 294 ARG A O 1
ATOM 2335 N N . GLN A 1 295 ? 17.234 17 2.223 1 98.12 295 GLN A N 1
ATOM 2336 C CA . GLN A 1 295 ? 17.922 17.859 3.184 1 98.12 295 GLN A CA 1
ATOM 2337 C C . GLN A 1 295 ? 17.531 17.5 4.617 1 98.12 295 GLN A C 1
ATOM 2339 O O . GLN A 1 295 ? 18.359 17.594 5.527 1 98.12 295 GLN A O 1
ATOM 2344 N N . CYS A 1 296 ? 16.297 17.094 4.824 1 98.19 296 CYS A N 1
ATOM 2345 C CA . CYS A 1 296 ? 15.867 16.672 6.152 1 98.19 296 CYS A CA 1
ATOM 2346 C C . CYS A 1 296 ? 16.672 15.461 6.617 1 98.19 296 CYS A C 1
ATOM 2348 O O . CYS A 1 296 ? 16.703 15.164 7.812 1 98.19 296 CYS A O 1
ATOM 2350 N N . HIS A 1 297 ? 17.266 14.781 5.699 1 97.25 297 HIS A N 1
ATOM 2351 C CA . HIS A 1 297 ? 18.047 13.594 6.047 1 97.25 297 HIS A CA 1
ATOM 2352 C C . HIS A 1 297 ? 19.547 13.828 5.812 1 97.25 297 HIS A C 1
ATOM 2354 O O . HIS A 1 297 ? 20.312 12.867 5.68 1 97.25 297 HIS A O 1
ATOM 2360 N N . ALA A 1 298 ? 19.922 15.055 5.598 1 96.31 298 ALA A N 1
ATOM 2361 C CA . ALA A 1 298 ? 21.312 15.492 5.488 1 96.31 298 ALA A CA 1
ATOM 2362 C C . ALA A 1 298 ? 21.953 14.953 4.211 1 96.31 298 ALA A C 1
ATOM 2364 O O . ALA A 1 298 ? 23.172 14.703 4.176 1 96.31 298 ALA A O 1
ATOM 2365 N N . HIS A 1 299 ? 21.188 14.633 3.24 1 96.56 299 HIS A N 1
ATOM 2366 C CA . HIS A 1 299 ? 21.719 14.344 1.912 1 96.56 299 HIS A CA 1
ATOM 2367 C C . HIS A 1 299 ? 21.938 15.625 1.114 1 96.56 299 HIS A C 1
ATOM 2369 O O . HIS A 1 299 ? 21.203 16.594 1.269 1 96.56 299 HIS A O 1
ATOM 2375 N N . PRO A 1 300 ? 22.922 15.625 0.278 1 95.19 300 PRO A N 1
ATOM 2376 C CA . PRO A 1 300 ? 23.219 16.844 -0.47 1 95.19 300 PRO A CA 1
ATOM 2377 C C . PRO A 1 300 ? 22.172 17.141 -1.548 1 95.19 300 PRO A C 1
ATOM 2379 O O . PRO A 1 300 ? 21.547 16.219 -2.072 1 95.19 300 PRO A O 1
ATOM 2382 N N . LEU A 1 301 ? 22.031 18.406 -1.824 1 97.88 301 LEU A N 1
ATOM 2383 C CA . LEU A 1 301 ? 21.266 18.797 -3 1 97.88 301 LEU A CA 1
ATOM 2384 C C . LEU A 1 301 ? 21.906 18.281 -4.273 1 97.88 301 LEU A C 1
ATOM 2386 O O . LEU A 1 301 ? 23.125 18.078 -4.32 1 97.88 301 LEU A O 1
ATOM 2390 N N . PRO A 1 302 ? 21.188 18.031 -5.316 1 98.06 302 PRO A N 1
ATOM 2391 C CA . PRO A 1 302 ? 21.688 17.359 -6.52 1 98.06 302 PRO A CA 1
ATOM 2392 C C . PRO A 1 302 ? 22.719 18.203 -7.277 1 98.06 302 PRO A C 1
ATOM 2394 O O . PRO A 1 302 ? 22.562 19.422 -7.371 1 98.06 302 PRO A O 1
ATOM 2397 N N . THR A 1 303 ? 23.734 17.609 -7.684 1 97.81 303 THR A N 1
ATOM 2398 C CA . THR A 1 303 ? 24.672 18.078 -8.688 1 97.81 303 THR A CA 1
ATOM 2399 C C . THR A 1 303 ? 24.719 17.125 -9.883 1 97.81 303 THR A C 1
ATOM 2401 O O . THR A 1 303 ? 24.891 15.922 -9.711 1 97.81 303 THR A O 1
ATOM 2404 N N . ASN A 1 304 ? 24.469 17.672 -11.031 1 97.31 304 ASN A N 1
ATOM 2405 C CA . ASN A 1 304 ? 24.562 16.844 -12.227 1 97.31 304 ASN A CA 1
ATOM 2406 C C . ASN A 1 304 ? 26 16.453 -12.539 1 97.31 304 ASN A C 1
ATOM 2408 O O . ASN A 1 304 ? 26.828 17.312 -12.82 1 97.31 304 ASN A O 1
ATOM 2412 N N . PRO A 1 305 ? 26.297 15.211 -12.508 1 95.5 305 PRO A N 1
ATOM 2413 C CA . PRO A 1 305 ? 27.688 14.82 -12.68 1 95.5 305 PRO A CA 1
ATOM 2414 C C . PRO A 1 305 ? 28.203 15.055 -14.102 1 95.5 305 PRO A C 1
ATOM 2416 O O . PRO A 1 305 ? 29.422 15.148 -14.32 1 95.5 305 PRO A O 1
ATOM 2419 N N . SER A 1 306 ? 27.359 15.133 -15.062 1 95.19 306 SER A N 1
ATOM 2420 C CA . SER A 1 306 ? 27.766 15.328 -16.453 1 95.19 306 SER A CA 1
ATOM 2421 C C . SER A 1 306 ? 28 16.812 -16.75 1 95.19 306 SER A C 1
ATOM 2423 O O . SER A 1 306 ? 28.938 17.156 -17.484 1 95.19 306 SER A O 1
ATOM 2425 N N . THR A 1 307 ? 27.203 17.703 -16.219 1 96.94 307 THR A N 1
ATOM 2426 C CA . THR A 1 307 ? 27.281 19.125 -16.562 1 96.94 307 THR A CA 1
ATOM 2427 C C . THR A 1 307 ? 27.891 19.938 -15.422 1 96.94 307 THR A C 1
ATOM 2429 O O . THR A 1 307 ? 28.266 21.094 -15.609 1 96.94 307 THR A O 1
ATOM 2432 N N . ASN A 1 308 ? 27.859 19.406 -14.219 1 96.81 308 ASN A N 1
ATOM 2433 C CA . ASN A 1 308 ? 28.344 20.047 -12.992 1 96.81 308 ASN A CA 1
ATOM 2434 C C . ASN A 1 308 ? 27.375 21.125 -12.508 1 96.81 308 ASN A C 1
ATOM 2436 O O . ASN A 1 308 ? 27.688 21.859 -11.578 1 96.81 308 ASN A O 1
ATOM 2440 N N . ALA A 1 309 ? 26.25 21.203 -13.211 1 97.38 309 ALA A N 1
ATOM 2441 C CA . ALA A 1 309 ? 25.203 22.078 -12.695 1 97.38 309 ALA A CA 1
ATOM 2442 C C . ALA A 1 309 ? 24.703 21.594 -11.336 1 97.38 309 ALA A C 1
ATOM 2444 O O . ALA A 1 309 ? 24.562 20.391 -11.117 1 97.38 309 ALA A O 1
ATOM 2445 N N . THR A 1 310 ? 24.469 22.578 -10.43 1 98.12 310 THR A N 1
ATOM 2446 C CA . THR A 1 310 ? 24.094 22.219 -9.07 1 98.12 310 THR A CA 1
ATOM 2447 C C . THR A 1 310 ? 22.859 22.984 -8.617 1 98.12 310 THR A C 1
ATOM 2449 O O . THR A 1 310 ? 22.672 24.141 -9.016 1 98.12 310 THR A O 1
ATOM 2452 N N . ILE A 1 311 ? 22.062 22.359 -7.871 1 98.62 311 ILE A N 1
ATOM 2453 C CA . ILE A 1 311 ? 21.016 23.078 -7.145 1 98.62 311 ILE A CA 1
ATOM 2454 C C . ILE A 1 311 ? 21.609 23.688 -5.879 1 98.62 311 ILE A C 1
ATOM 2456 O O . ILE A 1 311 ? 21.938 22.984 -4.926 1 98.62 311 ILE A O 1
ATOM 2460 N N . SER A 1 312 ? 21.734 24.969 -5.871 1 98 312 SER A N 1
ATOM 2461 C CA . SER A 1 312 ? 22.234 25.688 -4.707 1 98 312 SER A CA 1
ATOM 2462 C C . SER A 1 312 ? 21.172 25.797 -3.619 1 98 312 SER A C 1
ATOM 2464 O O . SER A 1 312 ? 20 25.547 -3.871 1 98 312 SER A O 1
ATOM 2466 N N . GLN A 1 313 ? 21.656 26.109 -2.445 1 97.69 313 GLN A N 1
ATOM 2467 C CA . GLN A 1 313 ? 20.688 26.344 -1.373 1 97.69 313 GLN A CA 1
ATOM 2468 C C . GLN A 1 313 ? 19.734 27.469 -1.732 1 97.69 313 GLN A C 1
ATOM 2470 O O . GLN A 1 313 ? 18.547 27.422 -1.388 1 97.69 313 GLN A O 1
ATOM 2475 N N . GLU A 1 314 ? 20.234 28.469 -2.379 1 97.75 314 GLU A N 1
ATOM 2476 C CA . GLU A 1 314 ? 19.391 29.578 -2.811 1 97.75 314 GLU A CA 1
ATOM 2477 C C . GLU A 1 314 ? 18.281 29.094 -3.744 1 97.75 314 GLU A C 1
ATOM 2479 O O . GLU A 1 314 ? 17.125 29.516 -3.609 1 97.75 314 GLU A O 1
ATOM 2484 N N . LEU A 1 315 ? 18.641 28.281 -4.699 1 98.25 315 LEU A N 1
ATOM 2485 C CA . LEU A 1 315 ? 17.656 27.734 -5.621 1 98.25 315 LEU A CA 1
ATOM 2486 C C . LEU A 1 315 ? 16.641 26.859 -4.879 1 98.25 315 LEU A C 1
ATOM 2488 O O . LEU A 1 315 ? 15.445 26.906 -5.164 1 98.25 315 LEU A O 1
ATOM 2492 N N . ALA A 1 316 ? 17.094 26.047 -3.936 1 98.69 316 ALA A N 1
ATOM 2493 C CA . ALA A 1 316 ? 16.203 25.234 -3.111 1 98.69 316 ALA A CA 1
ATOM 2494 C C . ALA A 1 316 ? 15.242 26.109 -2.314 1 98.69 316 ALA A C 1
ATOM 2496 O O . ALA A 1 316 ? 14.055 25.797 -2.221 1 98.69 316 ALA A O 1
ATOM 2497 N N . ASN A 1 317 ? 15.789 27.203 -1.764 1 98.62 317 ASN A N 1
ATOM 2498 C CA . ASN A 1 317 ? 14.945 28.125 -1.014 1 98.62 317 ASN A CA 1
ATOM 2499 C C . ASN A 1 317 ? 13.836 28.703 -1.888 1 98.62 317 ASN A C 1
ATOM 2501 O O . ASN A 1 317 ? 12.711 28.891 -1.427 1 98.62 317 ASN A O 1
ATOM 2505 N N . GLN A 1 318 ? 14.164 29.016 -3.082 1 98.56 318 GLN A N 1
ATOM 2506 C CA . GLN A 1 318 ? 13.148 29.5 -4.008 1 98.56 318 GLN A CA 1
ATOM 2507 C C . GLN A 1 318 ? 12.062 28.453 -4.234 1 98.56 318 GLN A C 1
ATOM 2509 O O . GLN A 1 318 ? 10.875 28.781 -4.27 1 98.56 318 GLN A O 1
ATOM 2514 N N . ALA A 1 319 ? 12.469 27.203 -4.418 1 98.81 319 ALA A N 1
ATOM 2515 C CA . ALA A 1 319 ? 11.516 26.109 -4.598 1 98.81 319 ALA A CA 1
ATOM 2516 C C . ALA A 1 319 ? 10.633 25.953 -3.365 1 98.81 319 ALA A C 1
ATOM 2518 O O . ALA A 1 319 ? 9.422 25.734 -3.486 1 98.81 319 ALA A O 1
ATOM 2519 N N . TYR A 1 320 ? 11.234 26.078 -2.182 1 98.81 320 TYR A N 1
ATOM 2520 C CA . TYR A 1 320 ? 10.477 25.953 -0.942 1 98.81 320 TYR A CA 1
ATOM 2521 C C . TYR A 1 320 ? 9.445 27.062 -0.821 1 98.81 320 TYR A C 1
ATOM 2523 O O . TYR A 1 320 ? 8.289 26.812 -0.469 1 98.81 320 TYR A O 1
ATOM 2531 N N . ASN A 1 321 ? 9.883 28.281 -1.102 1 98.56 321 ASN A N 1
ATOM 2532 C CA . ASN A 1 321 ? 8.945 29.406 -1.062 1 98.56 321 ASN A CA 1
ATOM 2533 C C . ASN A 1 321 ? 7.828 29.234 -2.09 1 98.56 321 ASN A C 1
ATOM 2535 O O . ASN A 1 321 ? 6.676 29.578 -1.823 1 98.56 321 ASN A O 1
ATOM 2539 N N . GLU A 1 322 ? 8.195 28.719 -3.252 1 98.56 322 GLU A N 1
ATOM 2540 C CA . GLU A 1 322 ? 7.18 28.438 -4.266 1 98.56 322 GLU A CA 1
ATOM 2541 C C . GLU A 1 322 ? 6.18 27.391 -3.775 1 98.56 322 GLU A C 1
ATOM 2543 O O . GLU A 1 322 ? 4.98 27.5 -4.043 1 98.56 322 GLU A O 1
ATOM 2548 N N . GLY A 1 323 ? 6.652 26.359 -3.082 1 98.5 323 GLY A N 1
ATOM 2549 C CA . GLY A 1 323 ? 5.77 25.359 -2.496 1 98.5 323 GLY A CA 1
ATOM 2550 C C . GLY A 1 323 ? 4.766 25.953 -1.524 1 98.5 323 GLY A C 1
ATOM 2551 O O . GLY A 1 323 ? 3.584 25.594 -1.551 1 98.5 323 GLY A O 1
ATOM 2552 N N . HIS A 1 324 ? 5.266 26.891 -0.682 1 98.44 324 HIS A N 1
ATOM 2553 C CA . HIS A 1 324 ? 4.363 27.578 0.231 1 98.44 324 HIS A CA 1
ATOM 2554 C C . HIS A 1 324 ? 3.271 28.328 -0.531 1 98.44 324 HIS A C 1
ATOM 2556 O O . HIS A 1 324 ? 2.09 28.203 -0.202 1 98.44 324 HIS A O 1
ATOM 2562 N N . TRP A 1 325 ? 3.678 29.016 -1.541 1 98.12 325 TRP A N 1
ATOM 2563 C CA . TRP A 1 325 ? 2.717 29.797 -2.309 1 98.12 325 TRP A CA 1
ATOM 2564 C C . TRP A 1 325 ? 1.677 28.891 -2.963 1 98.12 325 TRP A C 1
ATOM 2566 O O . TRP A 1 325 ? 0.476 29.172 -2.898 1 98.12 325 TRP A O 1
ATOM 2576 N N . GLU A 1 326 ? 2.148 27.891 -3.594 1 98 326 GLU A N 1
ATOM 2577 C CA . GLU A 1 326 ? 1.24 27 -4.32 1 98 326 GLU A CA 1
ATOM 2578 C C . GLU A 1 326 ? 0.253 26.328 -3.373 1 98 326 GLU A C 1
ATOM 2580 O O . GLU A 1 326 ? -0.932 26.203 -3.689 1 98 326 GLU A O 1
ATOM 2585 N N . TYR A 1 327 ? 0.728 25.906 -2.246 1 98.19 327 TYR A N 1
ATOM 2586 C CA . TYR A 1 327 ? -0.16 25.281 -1.276 1 98.19 327 TYR A CA 1
ATOM 2587 C C . TYR A 1 327 ? -1.205 26.266 -0.771 1 98.19 327 TYR A C 1
ATOM 2589 O O . TYR A 1 327 ? -2.373 25.906 -0.602 1 98.19 327 TYR A O 1
ATOM 2597 N N . ASP A 1 328 ? -0.785 27.438 -0.528 1 98.44 328 ASP A N 1
ATOM 2598 C CA . ASP A 1 328 ? -1.744 28.469 -0.121 1 98.44 328 ASP A CA 1
ATOM 2599 C C . ASP A 1 328 ? -2.789 28.703 -1.209 1 98.44 328 ASP A C 1
ATOM 2601 O O . ASP A 1 328 ? -3.99 28.703 -0.93 1 98.44 328 ASP A O 1
ATOM 2605 N N . TYR A 1 329 ? -2.336 28.844 -2.406 1 98.25 329 TYR A N 1
ATOM 2606 C CA . TYR A 1 329 ? -3.25 29.156 -3.5 1 98.25 329 TYR A CA 1
ATOM 2607 C C . TYR A 1 329 ? -4.238 28.016 -3.727 1 98.25 329 TYR A C 1
ATOM 2609 O O . TYR A 1 329 ? -5.445 28.25 -3.83 1 98.25 329 TYR A O 1
ATOM 2617 N N . ILE A 1 330 ? -3.777 26.812 -3.754 1 98.06 330 ILE A N 1
ATOM 2618 C CA . ILE A 1 330 ? -4.566 25.656 -4.148 1 98.06 330 ILE A CA 1
ATOM 2619 C C . ILE A 1 330 ? -5.617 25.359 -3.078 1 98.06 330 ILE A C 1
ATOM 2621 O O . ILE A 1 330 ? -6.762 25.047 -3.395 1 98.06 330 ILE A O 1
ATOM 2625 N N . TRP A 1 331 ? -5.297 25.578 -1.779 1 98.31 331 TRP A N 1
ATOM 2626 C CA . TRP A 1 331 ? -6.191 25.062 -0.745 1 98.31 331 TRP A CA 1
ATOM 2627 C C . TRP A 1 331 ? -6.719 26.203 0.122 1 98.31 331 TRP A C 1
ATOM 2629 O O . TRP A 1 331 ? -7.609 26 0.952 1 98.31 331 TRP A O 1
ATOM 2639 N N . ASN A 1 332 ? -6.234 27.344 -0.086 1 98.44 332 ASN A N 1
ATOM 2640 C CA . ASN A 1 332 ? -6.66 28.406 0.809 1 98.44 332 ASN A CA 1
ATOM 2641 C C . ASN A 1 332 ? -7.141 29.625 0.033 1 98.44 332 ASN A C 1
ATOM 2643 O O . ASN A 1 332 ? -8.336 29.938 0.026 1 98.44 332 ASN A O 1
ATOM 2647 N N . SER A 1 333 ? -6.309 30.281 -0.792 1 97.94 333 SER A N 1
ATOM 2648 C CA . SER A 1 333 ? -6.59 31.641 -1.252 1 97.94 333 SER A CA 1
ATOM 2649 C C . SER A 1 333 ? -7.191 31.641 -2.652 1 97.94 333 SER A C 1
ATOM 2651 O O . SER A 1 333 ? -7.77 32.625 -3.088 1 97.94 333 SER A O 1
ATOM 2653 N N . GLY A 1 334 ? -7.027 30.578 -3.35 1 97.31 334 GLY A N 1
ATOM 2654 C CA . GLY A 1 334 ? -7.645 30.5 -4.664 1 97.31 334 GLY A CA 1
ATOM 2655 C C . GLY A 1 334 ? -9.164 30.578 -4.613 1 97.31 334 GLY A C 1
ATOM 2656 O O . GLY A 1 334 ? -9.773 30.141 -3.639 1 97.31 334 GLY A O 1
ATOM 2657 N N . SER A 1 335 ? -9.781 31.016 -5.656 1 96.25 335 SER A N 1
ATOM 2658 C CA . SER A 1 335 ? -11.219 31.25 -5.691 1 96.25 335 SER A CA 1
ATOM 2659 C C . SER A 1 335 ? -12 29.953 -5.555 1 96.25 335 SER A C 1
ATOM 2661 O O . SER A 1 335 ? -13.109 29.938 -5.02 1 96.25 335 SER A O 1
ATOM 2663 N N . GLY A 1 336 ? -11.453 28.844 -6.027 1 97 336 GLY A N 1
ATOM 2664 C CA . GLY A 1 336 ? -12.125 27.562 -5.957 1 97 336 GLY A CA 1
ATOM 2665 C C . GLY A 1 336 ? -11.672 26.719 -4.781 1 97 336 GLY A C 1
ATOM 2666 O O . GLY A 1 336 ? -12.18 25.609 -4.574 1 97 336 GLY A O 1
ATOM 2667 N N . ALA A 1 337 ? -10.781 27.234 -3.986 1 98 337 ALA A N 1
ATOM 2668 C CA . ALA A 1 337 ? -10.133 26.469 -2.928 1 98 337 ALA A CA 1
ATOM 2669 C C . ALA A 1 337 ? -11.156 25.984 -1.901 1 98 337 ALA A C 1
ATOM 2671 O O . ALA A 1 337 ? -11.102 24.828 -1.451 1 98 337 ALA A O 1
ATOM 2672 N N . ASP A 1 338 ? -12.078 26.828 -1.538 1 98.12 338 ASP A N 1
ATOM 2673 C CA . ASP A 1 338 ? -13.039 26.484 -0.493 1 98.12 338 ASP A CA 1
ATOM 2674 C C . ASP A 1 338 ? -13.906 25.297 -0.915 1 98.12 338 ASP A C 1
ATOM 2676 O O . ASP A 1 338 ? -14.086 24.344 -0.148 1 98.12 338 ASP A O 1
ATOM 2680 N N . ASP A 1 339 ? -14.422 25.312 -2.148 1 97.94 339 ASP A N 1
ATOM 2681 C CA . ASP A 1 339 ? -15.25 24.219 -2.641 1 97.94 339 ASP A CA 1
ATOM 2682 C C . ASP A 1 339 ? -14.414 22.953 -2.855 1 97.94 339 ASP A C 1
ATOM 2684 O O . ASP A 1 339 ? -14.891 21.844 -2.607 1 97.94 339 ASP A O 1
ATOM 2688 N N . TYR A 1 340 ? -13.211 23.125 -3.326 1 97.69 340 TYR A N 1
ATOM 2689 C CA . TYR A 1 340 ? -12.297 22 -3.463 1 97.69 340 TYR A CA 1
ATOM 2690 C C . TYR A 1 340 ? -12.148 21.266 -2.143 1 97.69 340 TYR A C 1
ATOM 2692 O O . TYR A 1 340 ? -12.281 20.031 -2.094 1 97.69 340 TYR A O 1
ATOM 2700 N N . VAL A 1 341 ? -11.992 22.016 -1.078 1 97.81 341 VAL A N 1
ATOM 2701 C CA . VAL A 1 341 ? -11.758 21.438 0.241 1 97.81 341 VAL A CA 1
ATOM 2702 C C . VAL A 1 341 ? -13.07 20.875 0.802 1 97.81 341 VAL A C 1
ATOM 2704 O O . VAL A 1 341 ? -13.094 19.781 1.359 1 97.81 341 VAL A O 1
ATOM 2707 N N . LYS A 1 342 ? -14.18 21.594 0.633 1 97.62 342 LYS A N 1
ATOM 2708 C CA . LYS A 1 342 ? -15.469 21.141 1.163 1 97.62 342 LYS A CA 1
ATOM 2709 C C . LYS A 1 342 ? -15.852 19.781 0.603 1 97.62 342 LYS A C 1
ATOM 2711 O O . LYS A 1 342 ? -16.219 18.875 1.354 1 97.62 342 LYS A O 1
ATOM 2716 N N . TYR A 1 343 ? -15.648 19.625 -0.675 1 96.38 343 TYR A N 1
ATOM 2717 C CA . TYR A 1 343 ? -16.062 18.375 -1.299 1 96.38 343 TYR A CA 1
ATOM 2718 C C . TYR A 1 343 ? -14.984 17.312 -1.149 1 96.38 343 TYR A C 1
ATOM 2720 O O . TYR A 1 343 ? -15.289 16.125 -1.019 1 96.38 343 TYR A O 1
ATOM 2728 N N . GLY A 1 344 ? -13.789 17.688 -1.134 1 95.5 344 GLY A N 1
ATOM 2729 C CA . GLY A 1 344 ? -12.695 16.734 -1.061 1 95.5 344 GLY A CA 1
ATOM 2730 C C . GLY A 1 344 ? -12.406 16.266 0.354 1 95.5 344 GLY A C 1
ATOM 2731 O O . GLY A 1 344 ? -11.766 15.234 0.555 1 95.5 344 GLY A O 1
ATOM 2732 N N . PHE A 1 345 ? -12.875 16.969 1.357 1 96.69 345 PHE A N 1
ATOM 2733 C CA . PHE A 1 345 ? -12.477 16.719 2.736 1 96.69 345 PHE A CA 1
ATOM 2734 C C . PHE A 1 345 ? -13.688 16.734 3.662 1 96.69 345 PHE A C 1
ATOM 2736 O O . PHE A 1 345 ? -13.562 16.484 4.863 1 96.69 345 PHE A O 1
ATOM 2743 N N . GLY A 1 346 ? -14.867 16.922 3.115 1 96.56 346 GLY A N 1
ATOM 2744 C CA . GLY A 1 346 ? -16.094 17.078 3.883 1 96.56 346 GLY A CA 1
ATOM 2745 C C . GLY A 1 346 ? -16.438 15.859 4.723 1 96.56 346 GLY A C 1
ATOM 2746 O O . GLY A 1 346 ? -16.984 15.992 5.816 1 96.56 346 GLY A O 1
ATOM 2747 N N . VAL A 1 347 ? -16.094 14.672 4.254 1 96.38 347 VAL A N 1
ATOM 2748 C CA . VAL A 1 347 ? -16.422 13.461 4.992 1 96.38 347 VAL A CA 1
ATOM 2749 C C . VAL A 1 347 ? -15.625 13.406 6.289 1 96.38 347 VAL A C 1
ATOM 2751 O O . VAL A 1 347 ? -16.141 12.984 7.328 1 96.38 347 VAL A O 1
ATOM 2754 N N . PHE A 1 348 ? -14.406 13.82 6.281 1 97.69 348 PHE A N 1
ATOM 2755 C CA . PHE A 1 348 ? -13.609 13.844 7.5 1 97.69 348 PHE A CA 1
ATOM 2756 C C . PHE A 1 348 ? -14.133 14.898 8.469 1 97.69 348 PHE A C 1
ATOM 2758 O O . PHE A 1 348 ? -14.18 14.672 9.68 1 97.69 348 PHE A O 1
ATOM 2765 N N . ILE A 1 349 ? -14.516 16.047 7.969 1 98 349 ILE A N 1
ATOM 2766 C CA . ILE A 1 349 ? -15.102 17.078 8.805 1 98 349 ILE A CA 1
ATOM 2767 C C . ILE A 1 349 ? -16.375 16.562 9.461 1 98 349 ILE A C 1
ATOM 2769 O O . ILE A 1 349 ? -16.641 16.844 10.633 1 98 349 ILE A O 1
ATOM 2773 N N . HIS A 1 350 ? -17.094 15.82 8.656 1 97.25 350 HIS A N 1
ATOM 2774 C CA . HIS A 1 350 ? -18.297 15.188 9.203 1 97.25 350 HIS A CA 1
ATOM 2775 C C . HIS A 1 350 ? -17.938 14.266 10.367 1 97.25 350 HIS A C 1
ATOM 2777 O O . HIS A 1 350 ? -18.641 14.258 11.391 1 97.25 350 HIS A O 1
ATOM 2783 N N . GLU A 1 351 ? -16.922 13.477 10.211 1 97.12 351 GLU A N 1
ATOM 2784 C CA . GLU A 1 351 ? -16.484 12.602 11.289 1 97.12 351 GLU A CA 1
ATOM 2785 C C . GLU A 1 351 ? -16.109 13.398 12.531 1 97.12 351 GLU A C 1
ATOM 2787 O O . GLU A 1 351 ? -16.469 13.016 13.648 1 97.12 351 GLU A O 1
ATOM 2792 N N . LEU A 1 352 ? -15.367 14.484 12.375 1 98.06 352 LEU A N 1
ATOM 2793 C CA . LEU A 1 352 ? -14.977 15.312 13.508 1 98.06 352 LEU A CA 1
ATOM 2794 C C . LEU A 1 352 ? -16.203 15.867 14.227 1 98.06 352 LEU A C 1
ATOM 2796 O O . LEU A 1 352 ? -16.281 15.828 15.461 1 98.06 352 LEU A O 1
ATOM 2800 N N . SER A 1 353 ? -17.172 16.391 13.453 1 97.88 353 SER A N 1
ATOM 2801 C CA . SER A 1 353 ? -18.391 16.922 14.023 1 97.88 353 SER A CA 1
ATOM 2802 C C . SER A 1 353 ? -19.156 15.859 14.812 1 97.88 353 SER A C 1
ATOM 2804 O O . SER A 1 353 ? -19.609 16.109 15.93 1 97.88 353 SER A O 1
ATOM 2806 N N . ARG A 1 354 ? -19.25 14.695 14.227 1 96.44 354 ARG A N 1
ATOM 2807 C CA . ARG A 1 354 ? -19.938 13.586 14.875 1 96.44 354 ARG A CA 1
ATOM 2808 C C . ARG A 1 354 ? -19.266 13.227 16.188 1 96.44 354 ARG A C 1
ATOM 2810 O O . ARG A 1 354 ? -19.938 12.977 17.203 1 96.44 354 ARG A O 1
ATOM 2817 N N . ASN A 1 355 ? -17.984 13.156 16.203 1 96.44 355 ASN A N 1
ATOM 2818 C CA . ASN A 1 355 ? -17.234 12.836 17.422 1 96.44 355 ASN A CA 1
ATOM 2819 C C . ASN A 1 355 ? -17.5 13.852 18.516 1 96.44 355 ASN A C 1
ATOM 2821 O O . ASN A 1 355 ? -17.672 13.484 19.688 1 96.44 355 ASN A O 1
ATOM 2825 N N . LEU A 1 356 ? -17.516 15.102 18.172 1 97.38 356 LEU A N 1
ATOM 2826 C CA . LEU A 1 356 ? -17.766 16.156 19.156 1 97.38 356 LEU A CA 1
ATOM 2827 C C . LEU A 1 356 ? -19.188 16.078 19.703 1 97.38 356 LEU A C 1
ATOM 2829 O O . LEU A 1 356 ? -19.422 16.312 20.891 1 97.38 356 LEU A O 1
ATOM 2833 N N . LYS A 1 357 ? -20.141 15.719 18.844 1 96.69 357 LYS A N 1
ATOM 2834 C CA . LYS A 1 357 ? -21.516 15.531 19.281 1 96.69 357 LYS A CA 1
ATOM 2835 C C . LYS A 1 357 ? -21.625 14.398 20.297 1 96.69 357 LYS A C 1
ATOM 2837 O O . LYS A 1 357 ? -22.406 14.469 21.25 1 96.69 357 LYS A O 1
ATOM 2842 N N . GLN A 1 358 ? -20.828 13.406 20.062 1 94.19 358 GLN A N 1
ATOM 2843 C CA . GLN A 1 358 ? -20.859 12.258 20.969 1 94.19 358 GLN A CA 1
ATOM 2844 C C . GLN A 1 358 ? -20.312 12.633 22.344 1 94.19 358 GLN A C 1
ATOM 2846 O O . GLN A 1 358 ? -20.703 12.047 23.359 1 94.19 358 GLN A O 1
ATOM 2851 N N . VAL A 1 359 ? -19.375 13.562 22.422 1 89.62 359 VAL A N 1
ATOM 2852 C CA . VAL A 1 359 ? -18.844 14.055 23.688 1 89.62 359 VAL A CA 1
ATOM 2853 C C . VAL A 1 359 ? -19.969 14.734 24.484 1 89.62 359 VAL A C 1
ATOM 2855 O O . VAL A 1 359 ? -20.109 14.508 25.688 1 89.62 359 VAL A O 1
ATOM 2858 N N . VAL A 1 360 ? -20.781 15.5 23.859 1 88.38 360 VAL A N 1
ATOM 2859 C CA . VAL A 1 360 ? -21.875 16.234 24.5 1 88.38 360 VAL A CA 1
ATOM 2860 C C . VAL A 1 360 ? -22.906 15.258 25.062 1 88.38 360 VAL A C 1
ATOM 2862 O O . VAL A 1 360 ? -23.406 15.453 26.172 1 88.38 360 VAL A O 1
ATOM 2865 N N . ASN A 1 361 ? -23.094 14.211 24.328 1 87 361 ASN A N 1
ATOM 2866 C CA . ASN A 1 361 ? -24.156 13.281 24.688 1 87 361 ASN A CA 1
ATOM 2867 C C . ASN A 1 361 ? -23.641 12.156 25.578 1 87 361 ASN A C 1
ATOM 2869 O O . ASN A 1 361 ? -24.375 11.219 25.891 1 87 361 ASN A O 1
ATOM 2873 N N . ALA A 1 362 ? -22.406 12.133 25.875 1 82.31 362 ALA A N 1
ATOM 2874 C CA . ALA A 1 362 ? -21.766 11.133 26.719 1 82.31 362 ALA A CA 1
ATOM 2875 C C . ALA A 1 362 ? -21.891 9.742 26.125 1 82.31 362 ALA A C 1
ATOM 2877 O O . ALA A 1 362 ? -22.078 8.758 26.844 1 82.31 362 ALA A O 1
ATOM 2878 N N . GLN A 1 363 ? -21.828 9.734 24.844 1 82.94 363 GLN A N 1
ATOM 2879 C CA . GLN A 1 363 ? -22 8.469 24.141 1 82.94 363 GLN A CA 1
ATOM 2880 C C . GLN A 1 363 ? -20.641 7.852 23.797 1 82.94 363 GLN A C 1
ATOM 2882 O O . GLN A 1 363 ? -20.562 6.664 23.469 1 82.94 363 GLN A O 1
ATOM 2887 N N . ASP A 1 364 ? -19.672 8.633 23.766 1 79.25 364 ASP A N 1
ATOM 2888 C CA . ASP A 1 364 ? -18.328 8.156 23.484 1 79.25 364 ASP A CA 1
ATOM 2889 C C . ASP A 1 364 ? -17.469 8.148 24.75 1 79.25 364 ASP A C 1
ATOM 2891 O O . ASP A 1 364 ? -17.375 9.164 25.438 1 79.25 364 ASP A O 1
ATOM 2895 N N . THR A 1 365 ? -16.891 7.012 24.953 1 86.56 365 THR A N 1
ATOM 2896 C CA . THR A 1 365 ? -16.141 6.867 26.188 1 86.56 365 THR A CA 1
ATOM 2897 C C . THR A 1 365 ? -14.672 7.242 25.984 1 86.56 365 THR A C 1
ATOM 2899 O O . THR A 1 365 ? -13.93 7.402 26.953 1 86.56 365 THR A O 1
ATOM 2902 N N . HIS A 1 366 ? -14.289 7.438 24.781 1 96.19 366 HIS A N 1
ATOM 2903 C CA . HIS A 1 366 ? -12.891 7.793 24.562 1 96.19 366 HIS A CA 1
ATOM 2904 C C . HIS A 1 366 ? -12.609 9.219 25.016 1 96.19 366 HIS A C 1
ATOM 2906 O O . HIS A 1 366 ? -13.438 10.117 24.812 1 96.19 366 HIS A O 1
ATOM 2912 N N . LYS A 1 367 ? -11.492 9.398 25.562 1 97.69 367 LYS A N 1
ATOM 2913 C CA . LYS A 1 367 ? -11.039 10.719 25.969 1 97.69 367 LYS A CA 1
ATOM 2914 C C . LYS A 1 367 ? -10.148 11.344 24.906 1 97.69 367 LYS A C 1
ATOM 2916 O O . LYS A 1 367 ? -9.984 12.57 24.859 1 97.69 367 LYS A O 1
ATOM 2921 N N . LEU A 1 368 ? -9.539 10.492 24.125 1 98.44 368 LEU A N 1
ATOM 2922 C CA . LEU A 1 368 ? -8.633 10.938 23.078 1 98.44 368 LEU A CA 1
ATOM 2923 C C . LEU A 1 368 ? -8.922 10.211 21.766 1 98.44 368 LEU A C 1
ATOM 2925 O O . LEU A 1 368 ? -8.984 8.984 21.734 1 98.44 368 LEU A O 1
ATOM 2929 N N . LYS A 1 369 ? -9.164 10.977 20.766 1 98.56 369 LYS A N 1
ATOM 2930 C CA . LYS A 1 369 ? -9.125 10.469 19.391 1 98.56 369 LYS A CA 1
ATOM 2931 C C . LYS A 1 369 ? -7.977 11.094 18.609 1 98.56 369 LYS A C 1
ATOM 2933 O O . LYS A 1 369 ? -7.969 12.297 18.344 1 98.56 369 LYS A O 1
ATOM 2938 N N . TYR A 1 370 ? -7.012 10.25 18.234 1 98.81 370 TYR A N 1
ATOM 2939 C CA . TYR A 1 370 ? -5.773 10.672 17.594 1 98.81 370 TYR A CA 1
ATOM 2940 C C . TYR A 1 370 ? -5.73 10.211 16.141 1 98.81 370 TYR A C 1
ATOM 2942 O O . TYR A 1 370 ? -5.73 9.008 15.867 1 98.81 370 TYR A O 1
ATOM 2950 N N . TYR A 1 371 ? -5.68 11.148 15.219 1 98.81 371 TYR A N 1
ATOM 2951 C CA . TYR A 1 371 ? -5.641 10.867 13.789 1 98.81 371 TYR A CA 1
ATOM 2952 C C . TYR A 1 371 ? -4.254 11.148 13.211 1 98.81 371 TYR A C 1
ATOM 2954 O O . TYR A 1 371 ? -3.678 12.203 13.461 1 98.81 371 TYR A O 1
ATOM 2962 N N . VAL A 1 372 ? -3.711 10.211 12.438 1 98.88 372 VAL A N 1
ATOM 2963 C CA . VAL A 1 372 ? -2.449 10.43 11.734 1 98.88 372 VAL A CA 1
ATOM 2964 C C . VAL A 1 372 ? -2.686 10.398 10.227 1 98.88 372 VAL A C 1
ATOM 2966 O O . VAL A 1 372 ? -3.119 9.383 9.68 1 98.88 372 VAL A O 1
ATOM 2969 N N . GLY A 1 373 ? -2.447 11.5 9.602 1 98.5 373 GLY A N 1
ATOM 2970 C CA . GLY A 1 373 ? -2.674 11.633 8.172 1 98.5 373 GLY A CA 1
ATOM 2971 C C . GLY A 1 373 ? -1.474 12.18 7.426 1 98.5 373 GLY A C 1
ATOM 2972 O O . GLY A 1 373 ? -0.337 11.781 7.688 1 98.5 373 GLY A O 1
ATOM 2973 N N . HIS A 1 374 ? -1.759 13.016 6.488 1 98.19 374 HIS A N 1
ATOM 2974 C CA . HIS A 1 374 ? -0.778 13.484 5.516 1 98.19 374 HIS A CA 1
ATOM 2975 C C . HIS A 1 374 ? -0.829 15.008 5.375 1 98.19 374 HIS A C 1
ATOM 2977 O O . HIS A 1 374 ? -1.604 15.672 6.062 1 98.19 374 HIS A O 1
ATOM 2983 N N . ASP A 1 375 ? 0.107 15.508 4.535 1 97.81 375 ASP A N 1
ATOM 2984 C CA . ASP A 1 375 ? 0.086 16.953 4.281 1 97.81 375 ASP A CA 1
ATOM 2985 C C . ASP A 1 375 ? -1.245 17.375 3.668 1 97.81 375 ASP A C 1
ATOM 2987 O O . ASP A 1 375 ? -1.787 18.422 4.02 1 97.81 375 ASP A O 1
ATOM 2991 N N . GLY A 1 376 ? -1.765 16.5 2.818 1 97.25 376 GLY A N 1
ATOM 2992 C CA . GLY A 1 376 ? -3.064 16.781 2.232 1 97.25 376 GLY A CA 1
ATOM 2993 C C . GLY A 1 376 ? -4.184 16.844 3.256 1 97.25 376 GLY A C 1
ATOM 2994 O O . GLY A 1 376 ? -5.148 17.578 3.088 1 97.25 376 GLY A O 1
ATOM 2995 N N . THR A 1 377 ? -4.066 16.047 4.332 1 98.19 377 THR A N 1
ATOM 2996 C CA . THR A 1 377 ? -5.016 16.094 5.438 1 98.19 377 THR A CA 1
ATOM 2997 C C . THR A 1 377 ? -4.93 17.422 6.18 1 98.19 377 THR A C 1
ATOM 2999 O O . THR A 1 377 ? -5.949 18.078 6.41 1 98.19 377 THR A O 1
ATOM 3002 N N . MET A 1 378 ? -3.744 17.828 6.418 1 98.75 378 MET A N 1
ATOM 3003 C CA . MET A 1 378 ? -3.52 18.984 7.273 1 98.75 378 MET A CA 1
ATOM 3004 C C . MET A 1 378 ? -3.949 20.281 6.566 1 98.75 378 MET A C 1
ATOM 3006 O O . MET A 1 378 ? -4.609 21.125 7.168 1 98.75 378 MET A O 1
ATOM 3010 N N . VAL A 1 379 ? -3.564 20.391 5.301 1 98.5 379 VAL A N 1
ATOM 3011 C CA . VAL A 1 379 ? -3.832 21.641 4.609 1 98.5 379 VAL A CA 1
ATOM 3012 C C . VAL A 1 379 ? -5.336 21.828 4.441 1 98.5 379 VAL A C 1
ATOM 3014 O O . VAL A 1 379 ? -5.844 22.953 4.527 1 98.5 379 VAL A O 1
ATOM 3017 N N . ARG A 1 380 ? -6.035 20.766 4.246 1 98.38 380 ARG A N 1
ATOM 3018 C CA . ARG A 1 380 ? -7.488 20.844 4.129 1 98.38 380 ARG A CA 1
ATOM 3019 C C . ARG A 1 380 ? -8.133 21.125 5.48 1 98.38 380 ARG A C 1
ATOM 3021 O O . ARG A 1 380 ? -9.156 21.812 5.559 1 98.38 380 ARG A O 1
ATOM 3028 N N . LEU A 1 381 ? -7.535 20.547 6.508 1 98.81 381 LEU A N 1
ATOM 3029 C CA . LEU A 1 381 ? -8.008 20.859 7.852 1 98.81 381 LEU A CA 1
ATOM 3030 C C . LEU A 1 381 ? -7.781 22.328 8.18 1 98.81 381 LEU A C 1
ATOM 3032 O O . LEU A 1 381 ? -8.656 22.984 8.75 1 98.81 381 LEU A O 1
ATOM 3036 N N . TYR A 1 382 ? -6.617 22.906 7.777 1 98.88 382 TYR A N 1
ATOM 3037 C CA . TYR A 1 382 ? -6.332 24.328 7.957 1 98.88 382 TYR A CA 1
ATOM 3038 C C . TYR A 1 382 ? -7.41 25.188 7.305 1 98.88 382 TYR A C 1
ATOM 3040 O O . TYR A 1 382 ? -7.926 26.125 7.922 1 98.88 382 TYR A O 1
ATOM 3048 N N . LYS A 1 383 ? -7.695 24.828 6.098 1 98.75 383 LYS A N 1
ATOM 3049 C CA . LYS A 1 383 ? -8.711 25.578 5.359 1 98.75 383 LYS A CA 1
ATOM 3050 C C . LYS A 1 383 ? -10.078 25.469 6.035 1 98.75 383 LYS A C 1
ATOM 3052 O O . LYS A 1 383 ? -10.789 26.453 6.168 1 98.75 383 LYS A O 1
ATOM 3057 N N . SER A 1 384 ? -10.414 24.297 6.441 1 98.69 384 SER A N 1
ATOM 3058 C CA . SER A 1 384 ? -11.727 24.031 7.031 1 98.69 384 SER A CA 1
ATOM 3059 C C . SER A 1 384 ? -11.898 24.797 8.344 1 98.69 384 SER A C 1
ATOM 3061 O O . SER A 1 384 ? -13 25.219 8.68 1 98.69 384 SER A O 1
ATOM 3063 N N . LEU A 1 385 ? -10.805 24.984 9.078 1 98.75 385 LEU A N 1
ATOM 3064 C CA . LEU A 1 385 ? -10.867 25.672 10.367 1 98.75 385 LEU A CA 1
ATOM 3065 C C . LEU A 1 385 ? -10.586 27.156 10.195 1 98.75 385 LEU A C 1
ATOM 3067 O O . LEU A 1 385 ? -10.586 27.922 11.172 1 98.75 385 LEU A O 1
ATOM 3071 N N . GLY A 1 386 ? -10.289 27.578 9.016 1 98.44 386 GLY A N 1
ATOM 3072 C CA . GLY A 1 386 ? -10.062 28.984 8.711 1 98.44 386 GLY A CA 1
ATOM 3073 C C . GLY A 1 386 ? -8.758 29.516 9.266 1 98.44 386 GLY A C 1
ATOM 3074 O O . GLY A 1 386 ? -8.703 30.625 9.781 1 98.44 386 GLY A O 1
ATOM 3075 N N . LEU A 1 387 ? -7.734 28.656 9.227 1 98.62 387 LEU A N 1
ATOM 3076 C CA . LEU A 1 387 ? -6.438 29.141 9.688 1 98.62 387 LEU A CA 1
ATOM 3077 C C . LEU A 1 387 ? -6.121 30.516 9.086 1 98.62 387 LEU A C 1
ATOM 3079 O O . LEU A 1 387 ? -6.23 30.703 7.875 1 98.62 387 LEU A O 1
ATOM 3083 N N . ALA A 1 388 ? -5.699 31.422 9.922 1 98.25 388 ALA A N 1
ATOM 3084 C CA . ALA A 1 388 ? -5.422 32.781 9.477 1 98.25 388 ALA A CA 1
ATOM 3085 C C . ALA A 1 388 ? -4.086 32.875 8.75 1 98.25 388 ALA A C 1
ATOM 3087 O O . ALA A 1 388 ? -3.15 32.125 9.07 1 98.25 388 ALA A O 1
ATOM 3088 N N . GLY A 1 389 ? -4.043 33.781 7.746 1 97.19 389 GLY A N 1
ATOM 3089 C CA . GLY A 1 389 ? -2.797 34.062 7.051 1 97.19 389 GLY A CA 1
ATOM 3090 C C . GLY A 1 389 ? -2.523 33.125 5.895 1 97.19 389 GLY A C 1
ATOM 3091 O O . GLY A 1 389 ? -3.373 32.312 5.539 1 97.19 389 GLY A O 1
ATOM 3092 N N . GLN A 1 390 ? -1.344 33.281 5.305 1 97.38 390 GLN A N 1
ATOM 3093 C CA . GLN A 1 390 ? -0.898 32.438 4.207 1 97.38 390 GLN A CA 1
ATOM 3094 C C . GLN A 1 390 ? -0.445 31.078 4.715 1 97.38 390 GLN A C 1
ATOM 3096 O O . GLN A 1 390 ? 0.266 30.984 5.719 1 97.38 390 GLN A O 1
ATOM 3101 N N . PHE A 1 391 ? -0.938 30.062 4.008 1 98.12 391 PHE A N 1
ATOM 3102 C CA . PHE A 1 391 ? -0.531 28.719 4.379 1 98.12 391 PHE A CA 1
ATOM 3103 C C . PHE A 1 391 ? 0.914 28.453 3.973 1 98.12 391 PHE A C 1
ATOM 3105 O O . PHE A 1 391 ? 1.374 28.953 2.943 1 98.12 391 PHE A O 1
ATOM 3112 N N . GLN A 1 392 ? 1.608 27.812 4.805 1 98.19 392 GLN A N 1
ATOM 3113 C CA . GLN A 1 392 ? 2.842 27.125 4.438 1 98.19 392 GLN A CA 1
ATOM 3114 C C . GLN A 1 392 ? 2.604 25.625 4.25 1 98.19 392 GLN A C 1
ATOM 3116 O O . GLN A 1 392 ? 1.62 25.078 4.754 1 98.19 392 GLN A O 1
ATOM 3121 N N . TRP A 1 393 ? 3.467 25 3.436 1 98.56 393 TRP A N 1
ATOM 3122 C CA . TRP A 1 393 ? 3.393 23.547 3.312 1 98.56 393 TRP A CA 1
ATOM 3123 C C . TRP A 1 393 ? 3.391 22.891 4.684 1 98.56 393 TRP A C 1
ATOM 3125 O O . TRP A 1 393 ? 4.273 23.141 5.508 1 98.56 393 TRP A O 1
ATOM 3135 N N . PRO A 1 394 ? 2.395 22.062 4.984 1 98.62 394 PRO A N 1
ATOM 3136 C CA . PRO A 1 394 ? 2.414 21.422 6.301 1 98.62 394 PRO A CA 1
ATOM 3137 C C . PRO A 1 394 ? 3.697 20.641 6.555 1 98.62 394 PRO A C 1
ATOM 3139 O O . PRO A 1 394 ? 4.031 19.734 5.793 1 98.62 394 PRO A O 1
ATOM 3142 N N . ALA A 1 395 ? 4.344 20.969 7.594 1 98.75 395 ALA A N 1
ATOM 3143 C CA . ALA A 1 395 ? 5.609 20.328 7.945 1 98.75 395 ALA A CA 1
ATOM 3144 C C . ALA A 1 395 ? 5.383 18.922 8.484 1 98.75 395 ALA A C 1
ATOM 3146 O O . ALA A 1 395 ? 4.262 18.562 8.836 1 98.75 395 ALA A O 1
ATOM 3147 N N . MET A 1 396 ? 6.445 18.141 8.516 1 98.81 396 MET A N 1
ATOM 3148 C CA . MET A 1 396 ? 6.379 16.812 9.109 1 98.81 396 MET A CA 1
ATOM 3149 C C . MET A 1 396 ? 6 16.891 10.586 1 98.81 396 MET A C 1
ATOM 3151 O O . MET A 1 396 ? 6.602 17.656 11.344 1 98.81 396 MET A O 1
ATOM 3155 N N . GLY A 1 397 ? 4.93 16.156 10.906 1 98.81 397 GLY A N 1
ATOM 3156 C CA . GLY A 1 397 ? 4.508 16.125 12.297 1 98.81 397 GLY A CA 1
ATOM 3157 C C . GLY A 1 397 ? 3.621 17.297 12.68 1 98.81 397 GLY A C 1
ATOM 3158 O O . GLY A 1 397 ? 3.26 17.453 13.844 1 98.81 397 GLY A O 1
ATOM 3159 N N . SER A 1 398 ? 3.293 18.156 11.742 1 98.81 398 SER A N 1
ATOM 3160 C CA . SER A 1 398 ? 2.365 19.234 12.078 1 98.81 398 SER A CA 1
ATOM 3161 C C . SER A 1 398 ? 1.089 18.688 12.711 1 98.81 398 SER A C 1
ATOM 3163 O O . SER A 1 398 ? 0.69 17.547 12.43 1 98.81 398 SER A O 1
ATOM 3165 N N . GLU A 1 399 ? 0.471 19.5 13.562 1 98.81 399 GLU A N 1
ATOM 3166 C CA . GLU A 1 399 ? -0.657 18.969 14.312 1 98.81 399 GLU A CA 1
ATOM 3167 C C . GLU A 1 399 ? -1.706 20.047 14.586 1 98.81 399 GLU A C 1
ATOM 3169 O O . GLU A 1 399 ? -1.386 21.234 14.633 1 98.81 399 GLU A O 1
ATOM 3174 N N . VAL A 1 400 ? -2.904 19.672 14.68 1 98.94 400 VAL A N 1
ATOM 3175 C CA . VAL A 1 400 ? -4.031 20.422 15.219 1 98.94 400 VAL A CA 1
ATOM 3176 C C . VAL A 1 400 ? -4.652 19.656 16.391 1 98.94 400 VAL A C 1
ATOM 3178 O O . VAL A 1 400 ? -4.914 18.453 16.281 1 98.94 400 VAL A O 1
ATOM 3181 N N . ILE A 1 401 ? -4.797 20.328 17.5 1 98.88 401 ILE A N 1
ATOM 3182 C CA . ILE A 1 401 ? -5.418 19.734 18.688 1 98.88 401 ILE A CA 1
ATOM 3183 C C . ILE A 1 401 ? -6.707 20.484 19.016 1 98.88 401 ILE A C 1
ATOM 3185 O O . ILE A 1 401 ? -6.715 21.703 19.125 1 98.88 401 ILE A O 1
ATOM 3189 N N . ILE A 1 402 ? -7.738 19.781 19.141 1 98.88 402 ILE A N 1
ATOM 3190 C CA . ILE A 1 402 ? -9 20.312 19.641 1 98.88 402 ILE A CA 1
ATOM 3191 C C . ILE A 1 402 ? -9.195 19.891 21.094 1 98.88 402 ILE A C 1
ATOM 3193 O O . ILE A 1 402 ? -9.406 18.703 21.375 1 98.88 402 ILE A O 1
ATOM 3197 N N . GLU A 1 403 ? -9.18 20.812 21.984 1 98.69 403 GLU A N 1
ATOM 3198 C CA . GLU A 1 403 ? -9.414 20.594 23.406 1 98.69 403 GLU A CA 1
ATOM 3199 C C . GLU A 1 403 ? -10.859 20.922 23.797 1 98.69 403 GLU A C 1
ATOM 3201 O O . GLU A 1 403 ? -11.344 22.016 23.516 1 98.69 403 GLU A O 1
ATOM 3206 N N . VAL A 1 404 ? -11.484 20 24.438 1 98.25 404 VAL A N 1
ATOM 3207 C CA . VAL A 1 404 ? -12.828 20.25 24.938 1 98.25 404 VAL A CA 1
ATOM 3208 C C . VAL A 1 404 ? -12.812 20.312 26.453 1 98.25 404 VAL A C 1
ATOM 3210 O O . VAL A 1 404 ? -12.391 19.375 27.125 1 98.25 404 VAL A O 1
ATOM 3213 N N . TYR A 1 405 ? -13.289 21.422 26.984 1 97.5 405 TYR A N 1
ATOM 3214 C CA . TYR A 1 405 ? -13.367 21.656 28.422 1 97.5 405 TYR A CA 1
ATOM 3215 C C . TYR A 1 405 ? -14.82 21.641 28.891 1 97.5 405 TYR A C 1
ATOM 3217 O O . TYR A 1 405 ? -15.727 22 28.141 1 97.5 405 TYR A O 1
ATOM 3225 N N . GLU A 1 406 ? -15 21.156 30.062 1 96.56 406 GLU A N 1
ATOM 3226 C CA . GLU A 1 406 ? -16.281 21.25 30.75 1 96.56 406 GLU A CA 1
ATOM 3227 C C . GLU A 1 406 ? -16.234 22.234 31.906 1 96.56 406 GLU A C 1
ATOM 3229 O O . GLU A 1 406 ? -15.32 22.156 32.75 1 96.56 406 GLU A O 1
ATOM 3234 N N . GLN A 1 407 ? -17.094 23.188 31.891 1 95.25 407 GLN A N 1
ATOM 3235 C CA . GLN A 1 407 ? -17.266 24.172 32.969 1 95.25 407 GLN A CA 1
ATOM 3236 C C . GLN A 1 407 ? -18.734 24.438 33.25 1 95.25 407 GLN A C 1
ATOM 3238 O O . GLN A 1 407 ? -19.469 24.922 32.375 1 95.25 407 GLN A O 1
ATOM 3243 N N . LYS A 1 408 ? -19.234 24.172 34.5 1 93.31 408 LYS A N 1
ATOM 3244 C CA . LYS A 1 408 ? -20.609 24.375 34.906 1 93.31 408 LYS A CA 1
ATOM 3245 C C . LYS A 1 408 ? -21.578 23.734 33.938 1 93.31 408 LYS A C 1
ATOM 3247 O O . LYS A 1 408 ? -22.5 24.375 33.438 1 93.31 408 LYS A O 1
ATOM 3252 N N . ARG A 1 409 ? -21.359 22.547 33.469 1 91.06 409 ARG A N 1
ATOM 3253 C CA . ARG A 1 409 ? -22.203 21.703 32.625 1 91.06 409 ARG A CA 1
ATOM 3254 C C . ARG A 1 409 ? -22.25 22.203 31.188 1 91.06 409 ARG A C 1
ATOM 3256 O O . ARG A 1 409 ? -23.109 21.797 30.406 1 91.06 409 ARG A O 1
ATOM 3263 N N . GLN A 1 410 ? -21.359 23.094 30.922 1 94.81 410 GLN A N 1
ATOM 3264 C CA . GLN A 1 410 ? -21.188 23.562 29.562 1 94.81 410 GLN A CA 1
ATOM 3265 C C . GLN A 1 410 ? -19.828 23.156 28.984 1 94.81 410 GLN A C 1
ATOM 3267 O O . GLN A 1 410 ? -18.891 22.938 29.75 1 94.81 410 GLN A O 1
ATOM 3272 N N . HIS A 1 411 ? -19.828 23.031 27.703 1 96.75 411 HIS A N 1
ATOM 3273 C CA . HIS A 1 411 ? -18.578 22.641 27.062 1 96.75 411 HIS A CA 1
ATOM 3274 C C . HIS A 1 411 ? -18.016 23.75 26.203 1 96.75 411 HIS A C 1
ATOM 3276 O O . HIS A 1 411 ? -18.766 24.469 25.531 1 96.75 411 HIS A O 1
ATOM 3282 N N . PHE A 1 412 ? -16.719 23.906 26.25 1 97.69 412 PHE A N 1
ATOM 3283 C CA . PHE A 1 412 ? -15.992 24.922 25.484 1 97.69 412 PHE A CA 1
ATOM 3284 C C . PHE A 1 412 ? -14.805 24.297 24.766 1 97.69 412 PHE A C 1
ATOM 3286 O O . PHE A 1 412 ? -14.266 23.281 25.203 1 97.69 412 PHE A O 1
ATOM 3293 N N . VAL A 1 413 ? -14.422 24.938 23.641 1 98.31 413 VAL A N 1
ATOM 3294 C CA . VAL A 1 413 ? -13.383 24.391 22.781 1 98.31 413 VAL A CA 1
ATOM 3295 C C . VAL A 1 413 ? -12.242 25.391 22.641 1 98.31 413 VAL A C 1
ATOM 3297 O O . VAL A 1 413 ? -12.469 26.578 22.438 1 98.31 413 VAL A O 1
ATOM 3300 N N . ARG A 1 414 ? -11.055 24.922 22.781 1 98.56 414 ARG A N 1
ATOM 3301 C CA . ARG A 1 414 ? -9.844 25.562 22.297 1 98.56 414 ARG A CA 1
ATOM 3302 C C . ARG A 1 414 ? -9.188 24.75 21.188 1 98.56 414 ARG A C 1
ATOM 3304 O O . ARG A 1 414 ? -9.172 23.516 21.234 1 98.56 414 ARG A O 1
ATOM 3311 N N . ILE A 1 415 ? -8.664 25.391 20.156 1 98.81 415 ILE A N 1
ATOM 3312 C CA . ILE A 1 415 ? -7.941 24.688 19.109 1 98.81 415 ILE A CA 1
ATOM 3313 C C . ILE A 1 415 ? -6.496 25.188 19.062 1 98.81 415 ILE A C 1
ATOM 3315 O O . ILE A 1 415 ? -6.242 26.391 19.016 1 98.81 415 ILE A O 1
ATOM 3319 N N . LEU A 1 416 ? -5.57 24.219 19.109 1 98.75 416 LEU A N 1
ATOM 3320 C CA . LEU A 1 416 ? -4.145 24.5 18.953 1 98.75 416 LEU A CA 1
ATOM 3321 C C . LEU A 1 416 ? -3.639 24.078 17.578 1 98.75 416 LEU A C 1
ATOM 3323 O O . LEU A 1 416 ? -4.059 23.047 17.062 1 98.75 416 LEU A O 1
ATOM 3327 N N . LYS A 1 417 ? -2.828 24.875 16.984 1 98.5 417 LYS A N 1
ATOM 3328 C CA . LYS A 1 417 ? -2.045 24.547 15.805 1 98.5 417 LYS A CA 1
ATOM 3329 C C . LYS A 1 417 ? -0.548 24.625 16.094 1 98.5 417 LYS A C 1
ATOM 3331 O O . LYS A 1 417 ? -0.033 25.672 16.484 1 98.5 417 LYS A O 1
ATOM 3336 N N . ASP A 1 418 ? 0.134 23.5 15.984 1 98.44 418 ASP A N 1
ATOM 3337 C CA . ASP A 1 418 ? 1.578 23.406 16.172 1 98.44 418 ASP A CA 1
ATOM 3338 C C . ASP A 1 418 ? 1.991 23.953 17.547 1 98.44 418 ASP A C 1
ATOM 3340 O O . ASP A 1 418 ? 2.947 24.719 17.641 1 98.44 418 ASP A O 1
ATOM 3344 N N . GLY A 1 419 ? 1.142 23.641 18.531 1 97.94 419 GLY A N 1
ATOM 3345 C CA . GLY A 1 419 ? 1.482 23.906 19.922 1 97.94 419 GLY A CA 1
ATOM 3346 C C . GLY A 1 419 ? 1.007 25.266 20.406 1 97.94 419 GLY A C 1
ATOM 3347 O O . GLY A 1 419 ? 1.155 25.609 21.578 1 97.94 419 GLY A O 1
ATOM 3348 N N . LYS A 1 420 ? 0.386 26.062 19.516 1 97.25 420 LYS A N 1
ATOM 3349 C CA . LYS A 1 420 ? -0.112 27.375 19.875 1 97.25 420 LYS A CA 1
ATOM 3350 C C . LYS A 1 420 ? -1.598 27.516 19.547 1 97.25 420 LYS A C 1
ATOM 3352 O O . LYS A 1 420 ? -2.107 26.828 18.656 1 97.25 420 LYS A O 1
ATOM 3357 N N . THR A 1 421 ? -2.223 28.438 20.312 1 97.88 421 THR A N 1
ATOM 3358 C CA . THR A 1 421 ? -3.625 28.688 20 1 97.88 421 THR A CA 1
ATOM 3359 C C . THR A 1 421 ? -3.791 29.125 18.547 1 97.88 421 THR A C 1
ATOM 3361 O O . THR A 1 421 ? -3.092 30.031 18.094 1 97.88 421 THR A O 1
ATOM 3364 N N . MET A 1 422 ? -4.719 28.516 17.844 1 98.44 422 MET A N 1
ATOM 3365 C CA . MET A 1 422 ? -4.938 28.781 16.422 1 98.44 422 MET A CA 1
ATOM 3366 C C . MET A 1 422 ? -5.68 30.109 16.234 1 98.44 422 MET A C 1
ATOM 3368 O O . MET A 1 422 ? -6.605 30.422 16.984 1 98.44 422 MET A O 1
ATOM 3372 N N . GLN A 1 423 ? -5.27 30.891 15.297 1 98.31 423 GLN A N 1
ATOM 3373 C CA . GLN A 1 423 ? -6.031 32.031 14.844 1 98.31 423 GLN A CA 1
ATOM 3374 C C . GLN A 1 423 ? -6.848 31.719 13.602 1 98.31 423 GLN A C 1
ATOM 3376 O O . GLN A 1 423 ? -6.387 30.969 12.727 1 98.31 423 GLN A O 1
ATOM 3381 N N . THR A 1 424 ? -8.023 32.188 13.5 1 98.56 424 THR A N 1
ATOM 3382 C CA . THR A 1 424 ? -8.945 31.812 12.445 1 98.56 424 THR A CA 1
ATOM 3383 C C . THR A 1 424 ? -9.57 33.031 11.789 1 98.56 424 THR A C 1
ATOM 3385 O O . THR A 1 424 ? -9.688 34.094 12.422 1 98.56 424 THR A O 1
ATOM 3388 N N . VAL A 1 425 ? -9.914 32.938 10.555 1 97.94 425 VAL A N 1
ATOM 3389 C CA . VAL A 1 425 ? -10.625 34 9.852 1 97.94 425 VAL A CA 1
ATOM 3390 C C . VAL A 1 425 ? -12.133 33.781 9.977 1 97.94 425 VAL A C 1
ATOM 3392 O O . VAL A 1 425 ? -12.93 34.594 9.484 1 97.94 425 VAL A O 1
ATOM 3395 N N . VAL A 1 426 ? -12.531 32.688 10.602 1 97.81 426 VAL A N 1
ATOM 3396 C CA . VAL A 1 426 ? -13.938 32.344 10.758 1 97.81 426 VAL A CA 1
ATOM 3397 C C . VAL A 1 426 ? -14.492 33.031 12.008 1 97.81 426 VAL A C 1
ATOM 3399 O O . VAL A 1 426 ? -14.164 32.656 13.133 1 97.81 426 VAL A O 1
ATOM 3402 N N . ASP A 1 427 ? -15.477 33.875 11.828 1 96.25 427 ASP A N 1
ATOM 3403 C CA . ASP A 1 427 ? -16.047 34.656 12.93 1 96.25 427 ASP A CA 1
ATOM 3404 C C . ASP A 1 427 ? -16.688 33.75 13.969 1 96.25 427 ASP A C 1
ATOM 3406 O O . ASP A 1 427 ? -16.547 33.969 15.172 1 96.25 427 ASP A O 1
ATOM 3410 N N . ALA A 1 428 ? -17.266 32.75 13.531 1 94.25 428 ALA A N 1
ATOM 3411 C CA . ALA A 1 428 ? -18.016 31.844 14.414 1 94.25 428 ALA A CA 1
ATOM 3412 C C . ALA A 1 428 ? -17.062 31.109 15.359 1 94.25 428 ALA A C 1
ATOM 3414 O O . ALA A 1 428 ? -17.484 30.625 16.406 1 94.25 428 ALA A O 1
ATOM 3415 N N . LEU A 1 429 ? -15.797 31.016 15.016 1 96.94 429 LEU A N 1
ATOM 3416 C CA . LEU A 1 429 ? -14.844 30.234 15.789 1 96.94 429 LEU A CA 1
ATOM 3417 C C . LEU A 1 429 ? -13.938 31.141 16.609 1 96.94 429 LEU A C 1
ATOM 3419 O O . LEU A 1 429 ? -13.219 30.656 17.5 1 96.94 429 LEU A O 1
ATOM 3423 N N . ALA A 1 430 ? -13.969 32.375 16.359 1 94.75 430 ALA A N 1
ATOM 3424 C CA . ALA A 1 430 ? -13.117 33.312 17.109 1 94.75 430 ALA A CA 1
ATOM 3425 C C . ALA A 1 430 ? -13.695 33.625 18.484 1 94.75 430 ALA A C 1
ATOM 3427 O O . ALA A 1 430 ? -14.898 33.875 18.609 1 94.75 430 ALA A O 1
ATOM 3428 N N . SER A 1 431 ? -12.836 33.562 19.5 1 92.56 431 SER A N 1
ATOM 3429 C CA . SER A 1 431 ? -13.297 33.781 20.875 1 92.56 431 SER A CA 1
ATOM 3430 C C . SER A 1 431 ? -12.938 35.156 21.359 1 92.56 431 SER A C 1
ATOM 3432 O O . SER A 1 431 ? -13.438 35.625 22.391 1 92.56 431 SER A O 1
ATOM 3434 N N . ASP A 1 432 ? -12 35.812 20.672 1 89.81 432 ASP A N 1
ATOM 3435 C CA . ASP A 1 432 ? -11.555 37.125 21.109 1 89.81 432 ASP A CA 1
ATOM 3436 C C . ASP A 1 432 ? -11.258 38.031 19.906 1 89.81 432 ASP A C 1
ATOM 3438 O O . ASP A 1 432 ? -11.469 37.625 18.75 1 89.81 432 ASP A O 1
ATOM 3442 N N . ASP A 1 433 ? -10.812 39.188 20.188 1 89.81 433 ASP A N 1
ATOM 3443 C CA . ASP A 1 433 ? -10.594 40.219 19.156 1 89.81 433 ASP A CA 1
ATOM 3444 C C . ASP A 1 433 ? -9.328 39.906 18.359 1 89.81 433 ASP A C 1
ATOM 3446 O O . ASP A 1 433 ? -9.07 40.562 17.344 1 89.81 433 ASP A O 1
ATOM 3450 N N . ARG A 1 434 ? -8.641 39 18.812 1 92.44 434 ARG A N 1
ATOM 3451 C CA . ARG A 1 434 ? -7.414 38.625 18.094 1 92.44 434 ARG A CA 1
ATOM 3452 C C . ARG A 1 434 ? -7.629 37.406 17.234 1 92.44 434 ARG A C 1
ATOM 3454 O O . ARG A 1 434 ? -6.668 36.812 16.719 1 92.44 434 ARG A O 1
ATOM 3461 N N . SER A 1 435 ? -8.758 36.906 17.156 1 95.38 435 SER A N 1
ATOM 3462 C CA . SER A 1 435 ? -9.18 35.844 16.25 1 95.38 435 SER A CA 1
ATOM 3463 C C . SER A 1 435 ? -8.703 34.469 16.75 1 95.38 435 SER A C 1
ATOM 3465 O O . SER A 1 435 ? -8.602 33.531 15.984 1 95.38 435 SER A O 1
ATOM 3467 N N . ASN A 1 436 ? -8.383 34.469 18.016 1 96.44 436 ASN A N 1
ATOM 3468 C CA . ASN A 1 436 ? -7.973 33.219 18.609 1 96.44 436 ASN A CA 1
ATOM 3469 C C . ASN A 1 436 ? -9.164 32.281 18.844 1 96.44 436 ASN A C 1
ATOM 3471 O O . ASN A 1 436 ? -10.25 32.75 19.203 1 96.44 436 ASN A O 1
ATOM 3475 N N . ILE A 1 437 ? -8.906 30.969 18.609 1 97.94 437 ILE A N 1
ATOM 3476 C CA . ILE A 1 437 ? -9.875 29.953 19.031 1 97.94 437 ILE A CA 1
ATOM 3477 C C . ILE A 1 437 ? -9.508 29.453 20.422 1 97.94 437 ILE A C 1
ATOM 3479 O O . ILE A 1 437 ? -8.984 28.344 20.562 1 97.94 437 ILE A O 1
ATOM 3483 N N . ASP A 1 438 ? -9.891 30.234 21.422 1 96.75 438 ASP A N 1
ATOM 3484 C CA . ASP A 1 438 ? -9.344 29.984 22.75 1 96.75 438 ASP A CA 1
ATOM 3485 C C . ASP A 1 438 ? -10.43 29.484 23.703 1 96.75 438 ASP A C 1
ATOM 3487 O O . ASP A 1 438 ? -10.133 28.844 24.703 1 96.75 438 ASP A O 1
ATOM 3491 N N . TRP A 1 439 ? -11.633 29.844 23.438 1 97.31 439 TRP A N 1
ATOM 3492 C CA . TRP A 1 439 ? -12.734 29.484 24.328 1 97.31 439 TRP A CA 1
ATOM 3493 C C . TRP A 1 439 ? -14.078 29.672 23.641 1 97.31 439 TRP A C 1
ATOM 3495 O O . TRP A 1 439 ? -14.805 30.625 23.922 1 97.31 439 TRP A O 1
ATOM 3505 N N . VAL A 1 440 ? -14.477 28.734 22.859 1 98.06 440 VAL A N 1
ATOM 3506 C CA . VAL A 1 440 ? -15.68 28.812 22.031 1 98.06 440 VAL A CA 1
ATOM 3507 C C . VAL A 1 440 ? -16.688 27.75 22.5 1 98.06 440 VAL A C 1
ATOM 3509 O O . VAL A 1 440 ? -16.328 26.594 22.703 1 98.06 440 VAL A O 1
ATOM 3512 N N . PRO A 1 441 ? -17.984 28.156 22.719 1 97.56 441 PRO A N 1
ATOM 3513 C CA . PRO A 1 441 ? -18.953 27.109 23.047 1 97.56 441 PRO A CA 1
ATOM 3514 C C . PRO A 1 441 ? -18.938 25.953 22.047 1 97.56 441 PRO A C 1
ATOM 3516 O O . PRO A 1 441 ? -18.922 26.172 20.828 1 97.56 441 PRO A O 1
ATOM 3519 N N . LEU A 1 442 ? -18.969 24.734 22.562 1 97.75 442 LEU A N 1
ATOM 3520 C CA . LEU A 1 442 ? -18.828 23.531 21.75 1 97.75 442 LEU A CA 1
ATOM 3521 C C . LEU A 1 442 ? -19.938 23.484 20.688 1 97.75 442 LEU A C 1
ATOM 3523 O O . LEU A 1 442 ? -19.672 23.094 19.547 1 97.75 442 LEU A O 1
ATOM 3527 N N . ASN A 1 443 ? -21.156 23.875 21.047 1 96.62 443 ASN A N 1
ATOM 3528 C CA . ASN A 1 443 ? -22.266 23.812 20.109 1 96.62 443 ASN A CA 1
ATOM 3529 C C . ASN A 1 443 ? -22.031 24.703 18.891 1 96.62 443 ASN A C 1
ATOM 3531 O O . ASN A 1 443 ? -22.469 24.375 17.781 1 96.62 443 ASN A O 1
ATOM 3535 N N . LYS A 1 444 ? -21.359 25.812 19.094 1 97.44 444 LYS A N 1
ATOM 3536 C CA . LYS A 1 444 ? -21.031 26.703 17.969 1 97.44 444 LYS A CA 1
ATOM 3537 C C . LYS A 1 444 ? -20.016 26.047 17.031 1 97.44 444 LYS A C 1
ATOM 3539 O O . LYS A 1 444 ? -20.125 26.188 15.812 1 97.44 444 LYS A O 1
ATOM 3544 N N . VAL A 1 445 ? -19.062 25.391 17.594 1 98.5 445 VAL A N 1
ATOM 3545 C CA . VAL A 1 445 ? -18.062 24.688 16.797 1 98.5 445 VAL A CA 1
ATOM 3546 C C . VAL A 1 445 ? -18.719 23.594 15.977 1 98.5 445 VAL A C 1
ATOM 3548 O O . VAL A 1 445 ? -18.469 23.484 14.773 1 98.5 445 VAL A O 1
ATOM 3551 N N . ILE A 1 446 ? -19.594 22.797 16.547 1 98.31 446 ILE A N 1
ATOM 3552 C CA . ILE A 1 446 ? -20.297 21.719 15.875 1 98.31 446 ILE A CA 1
ATOM 3553 C C . ILE A 1 446 ? -21.125 22.281 14.727 1 98.31 446 ILE A C 1
ATOM 3555 O O . ILE A 1 446 ? -21.094 21.75 13.609 1 98.31 446 ILE A O 1
ATOM 3559 N N . LYS A 1 447 ? -21.828 23.359 15.047 1 98.25 447 LYS A N 1
ATOM 3560 C CA . LYS A 1 447 ? -22.672 23.984 14.023 1 98.25 447 LYS A CA 1
ATOM 3561 C C . LYS A 1 447 ? -21.828 24.438 12.828 1 98.25 447 LYS A C 1
ATOM 3563 O O . LYS A 1 447 ? -22.219 24.25 11.68 1 98.25 447 LYS A O 1
ATOM 3568 N N . TYR A 1 448 ? -20.781 25.031 13.102 1 98.56 448 TYR A N 1
ATOM 3569 C CA . TYR A 1 448 ? -19.906 25.5 12.039 1 98.56 448 TYR A CA 1
ATOM 3570 C C . TYR A 1 448 ? -19.391 24.312 11.211 1 98.56 448 TYR A C 1
ATOM 3572 O O . TYR A 1 448 ? -19.438 24.344 9.984 1 98.56 448 TYR A O 1
ATOM 3580 N N . LEU A 1 449 ? -18.844 23.281 11.875 1 98.69 449 LEU A N 1
ATOM 3581 C CA . LEU A 1 449 ? -18.328 22.125 11.164 1 98.69 449 LEU A CA 1
ATOM 3582 C C . LEU A 1 449 ? -19.406 21.5 10.289 1 98.69 449 LEU A C 1
ATOM 3584 O O . LEU A 1 449 ? -19.156 21.109 9.148 1 98.69 449 LEU A O 1
ATOM 3588 N N . ASP A 1 450 ? -20.562 21.406 10.805 1 98.19 450 ASP A N 1
ATOM 3589 C CA . ASP A 1 450 ? -21.672 20.875 10.031 1 98.19 450 ASP A CA 1
ATOM 3590 C C . ASP A 1 450 ? -21.906 21.688 8.758 1 98.19 450 ASP A C 1
ATOM 3592 O O . ASP A 1 450 ? -22.234 21.141 7.711 1 98.19 450 ASP A O 1
ATOM 3596 N N . SER A 1 451 ? -21.75 22.953 8.93 1 97.94 451 SER A N 1
ATOM 3597 C CA . SER A 1 451 ? -22 23.828 7.797 1 97.94 451 SER A CA 1
ATOM 3598 C C . SER A 1 451 ? -20.969 23.625 6.699 1 97.94 451 SER A C 1
ATOM 3600 O O . SER A 1 451 ? -21.188 24.016 5.551 1 97.94 451 SER A O 1
ATOM 3602 N N . ARG A 1 452 ? -19.828 23.047 7.004 1 97.56 452 ARG A N 1
ATOM 3603 C CA . ARG A 1 452 ? -18.75 22.828 6.047 1 97.56 452 ARG A CA 1
ATOM 3604 C C . ARG A 1 452 ? -18.984 21.531 5.262 1 97.56 452 ARG A C 1
ATOM 3606 O O . ARG A 1 452 ? -18.281 21.266 4.277 1 97.56 452 ARG A O 1
ATOM 3613 N N . VAL A 1 453 ? -19.938 20.688 5.598 1 97.19 453 VAL A N 1
ATOM 3614 C CA . VAL A 1 453 ? -20.203 19.422 4.953 1 97.19 453 VAL A CA 1
ATOM 3615 C C . VAL A 1 453 ? -21.344 19.578 3.934 1 97.19 453 VAL A C 1
ATOM 3617 O O . VAL A 1 453 ? -22.5 19.781 4.309 1 97.19 453 VAL A O 1
ATOM 3620 N N . PRO A 1 454 ? -20.984 19.406 2.686 1 96.31 454 PRO A N 1
ATOM 3621 C CA . PRO A 1 454 ? -22.047 19.547 1.688 1 96.31 454 PRO A CA 1
ATOM 3622 C C . PRO A 1 454 ? -23.094 18.438 1.783 1 96.31 454 PRO A C 1
ATOM 3624 O O . PRO A 1 454 ? -22.734 17.266 1.974 1 96.31 454 PRO A O 1
ATOM 3627 N N . ASN A 1 455 ? -24.297 18.75 1.523 1 94.19 455 ASN A N 1
ATOM 3628 C CA . ASN A 1 455 ? -25.391 17.797 1.611 1 94.19 455 ASN A CA 1
ATOM 3629 C C . ASN A 1 455 ? -25.375 16.812 0.44 1 94.19 455 ASN A C 1
ATOM 3631 O O . ASN A 1 455 ? -25.953 15.727 0.527 1 94.19 455 ASN A O 1
ATOM 3635 N N . ASP A 1 456 ? -24.734 17.219 -0.639 1 94.31 456 ASP A N 1
ATOM 3636 C CA . ASP A 1 456 ? -24.75 16.406 -1.847 1 94.31 456 ASP A CA 1
ATOM 3637 C C . ASP A 1 456 ? -23.391 15.75 -2.088 1 94.31 456 ASP A C 1
ATOM 3639 O O . ASP A 1 456 ? -23.047 15.438 -3.227 1 94.31 456 ASP A O 1
ATOM 3643 N N . ILE A 1 457 ? -22.641 15.633 -1.045 1 90.75 457 ILE A N 1
ATOM 3644 C CA . ILE A 1 457 ? -21.281 15.102 -1.171 1 90.75 457 ILE A CA 1
ATOM 3645 C C . ILE A 1 457 ? -21.344 13.688 -1.742 1 90.75 457 ILE A C 1
ATOM 3647 O O . ILE A 1 457 ? -20.5 13.312 -2.564 1 90.75 457 ILE A O 1
ATOM 3651 N N . TYR A 1 458 ? -22.25 12.867 -1.424 1 86.06 458 TYR A N 1
ATOM 3652 C CA . TYR A 1 458 ? -22.391 11.508 -1.931 1 86.06 458 TYR A CA 1
ATOM 3653 C C . TYR A 1 458 ? -22.656 11.508 -3.434 1 86.06 458 TYR A C 1
ATOM 3655 O O . TYR A 1 458 ? -21.953 10.828 -4.188 1 86.06 458 TYR A O 1
ATOM 3663 N N . SER A 1 459 ? -23.641 12.273 -3.805 1 89.38 459 SER A N 1
ATOM 3664 C CA . SER A 1 459 ? -24 12.281 -5.219 1 89.38 459 SER A CA 1
ATOM 3665 C C . SER A 1 459 ? -22.875 12.859 -6.074 1 89.38 459 SER A C 1
ATOM 3667 O O . SER A 1 459 ? -22.656 12.406 -7.195 1 89.38 459 SER A O 1
ATOM 3669 N N . LYS A 1 460 ? -22.156 13.766 -5.504 1 91.69 460 LYS A N 1
ATOM 3670 C CA . LYS A 1 460 ? -21.125 14.438 -6.281 1 91.69 460 LYS A CA 1
ATOM 3671 C C . LYS A 1 460 ? -19.828 13.625 -6.312 1 91.69 460 LYS A C 1
ATOM 3673 O O . LYS A 1 460 ? -19.078 13.695 -7.281 1 91.69 460 LYS A O 1
ATOM 3678 N N . CYS A 1 461 ? -19.672 12.805 -5.281 1 87.62 461 CYS A N 1
ATOM 3679 C CA . CYS A 1 461 ? -18.359 12.172 -5.164 1 87.62 461 CYS A CA 1
ATOM 3680 C C . CYS A 1 461 ? -18.469 10.664 -5.344 1 87.62 461 CYS A C 1
ATOM 3682 O O . CYS A 1 461 ? -17.453 9.977 -5.465 1 87.62 461 CYS A O 1
ATOM 3684 N N . VAL A 1 462 ? -19.547 9.969 -5.344 1 77.75 462 VAL A N 1
ATOM 3685 C CA . VAL A 1 462 ? -19.688 8.523 -5.473 1 77.75 462 VAL A CA 1
ATOM 3686 C C . VAL A 1 462 ? -20.406 8.195 -6.777 1 77.75 462 VAL A C 1
ATOM 3688 O O . VAL A 1 462 ? -19.906 7.418 -7.594 1 77.75 462 VAL A O 1
ATOM 3691 N N . LEU A 1 463 ? -21.609 8.672 -7.027 1 66.44 463 LEU A N 1
ATOM 3692 C CA . LEU A 1 463 ? -22.484 8.297 -8.125 1 66.44 463 LEU A CA 1
ATOM 3693 C C . LEU A 1 463 ? -21.969 8.852 -9.453 1 66.44 463 LEU A C 1
ATOM 3695 O O . LEU A 1 463 ? -22.25 8.297 -10.516 1 66.44 463 LEU A O 1
ATOM 3699 N N . HIS A 1 464 ? -21.281 9.797 -9.445 1 58.69 464 HIS A N 1
ATOM 3700 C CA . HIS A 1 464 ? -20.859 10.383 -10.711 1 58.69 464 HIS A CA 1
ATOM 3701 C C . HIS A 1 464 ? -19.359 10.203 -10.922 1 58.69 464 HIS A C 1
ATOM 3703 O O . HIS A 1 464 ? -18.703 11.031 -11.555 1 58.69 464 HIS A O 1
ATOM 3709 N N . LYS A 1 465 ? -18.922 9.148 -10.375 1 56.12 465 LYS A N 1
ATOM 3710 C CA . LYS A 1 465 ? -17.516 8.859 -10.695 1 56.12 465 LYS A CA 1
ATOM 3711 C C . LYS A 1 465 ? -17.391 8.211 -12.07 1 56.12 465 LYS A C 1
ATOM 3713 O O . LYS A 1 465 ? -18.281 7.477 -12.5 1 56.12 465 LYS A O 1
ATOM 3718 N N . MET B 1 1 ? -42.094 -32.594 -89.5 1 26.72 1 MET B N 1
ATOM 3719 C CA . MET B 1 1 ? -42.531 -31.75 -88.375 1 26.72 1 MET B CA 1
ATOM 3720 C C . MET B 1 1 ? -42.344 -32.469 -87.062 1 26.72 1 MET B C 1
ATOM 3722 O O . MET B 1 1 ? -42.906 -33.531 -86.812 1 26.72 1 MET B O 1
ATOM 3726 N N . ILE B 1 2 ? -41.094 -32.312 -86.438 1 29.69 2 ILE B N 1
ATOM 3727 C CA . ILE B 1 2 ? -40.312 -32.938 -85.375 1 29.69 2 ILE B CA 1
ATOM 3728 C C . ILE B 1 2 ? -40.938 -32.656 -84 1 29.69 2 ILE B C 1
ATOM 3730 O O . ILE B 1 2 ? -41.156 -31.484 -83.688 1 29.69 2 ILE B O 1
ATOM 3734 N N . LEU B 1 3 ? -41.75 -33.625 -83.5 1 28.56 3 LEU B N 1
ATOM 3735 C CA . LEU B 1 3 ? -42.531 -33.656 -82.312 1 28.56 3 LEU B CA 1
ATOM 3736 C C . LEU B 1 3 ? -41.625 -33.406 -81.062 1 28.56 3 LEU B C 1
ATOM 3738 O O . LEU B 1 3 ? -40.688 -34.156 -80.812 1 28.56 3 LEU B O 1
ATOM 3742 N N . GLN B 1 4 ? -41.406 -32.094 -80.688 1 26.41 4 GLN B N 1
ATOM 3743 C CA . GLN B 1 4 ? -40.5 -31.5 -79.688 1 26.41 4 GLN B CA 1
ATOM 3744 C C . GLN B 1 4 ? -40.969 -31.844 -78.25 1 26.41 4 GLN B C 1
ATOM 3746 O O . GLN B 1 4 ? -41.969 -31.312 -77.812 1 26.41 4 GLN B O 1
ATOM 3751 N N . LEU B 1 5 ? -40.969 -33.156 -78 1 28.36 5 LEU B N 1
ATOM 3752 C CA . LEU B 1 5 ? -41.469 -33.531 -76.688 1 28.36 5 LEU B CA 1
ATOM 3753 C C . LEU B 1 5 ? -40.719 -32.812 -75.562 1 28.36 5 LEU B C 1
ATOM 3755 O O . LEU B 1 5 ? -39.5 -32.812 -75.5 1 28.36 5 LEU B O 1
ATOM 3759 N N . THR B 1 6 ? -41.344 -31.812 -74.875 1 26.8 6 THR B N 1
ATOM 3760 C CA . THR B 1 6 ? -41.031 -30.875 -73.812 1 26.8 6 THR B CA 1
ATOM 3761 C C . THR B 1 6 ? -40.781 -31.625 -72.5 1 26.8 6 THR B C 1
ATOM 3763 O O . THR B 1 6 ? -41.688 -32.312 -72 1 26.8 6 THR B O 1
ATOM 3766 N N . THR B 1 7 ? -39.625 -32.25 -72.312 1 21.41 7 THR B N 1
ATOM 3767 C CA . THR B 1 7 ? -39.312 -33 -71.125 1 21.41 7 THR B CA 1
ATOM 3768 C C . THR B 1 7 ? -39.406 -32.125 -69.875 1 21.41 7 THR B C 1
ATOM 3770 O O . THR B 1 7 ? -38.688 -31.141 -69.75 1 21.41 7 THR B O 1
ATOM 3773 N N . LYS B 1 8 ? -40.594 -32 -69.312 1 27.66 8 LYS B N 1
ATOM 3774 C CA . LYS B 1 8 ? -40.875 -31.312 -68.062 1 27.66 8 LYS B CA 1
ATOM 3775 C C . LYS B 1 8 ? -40.031 -31.859 -66.938 1 27.66 8 LYS B C 1
ATOM 3777 O O . LYS B 1 8 ? -40.062 -33.062 -66.625 1 27.66 8 LYS B O 1
ATOM 3782 N N . HIS B 1 9 ? -38.812 -31.281 -66.75 1 22.53 9 HIS B N 1
ATOM 3783 C CA . HIS B 1 9 ? -37.844 -31.609 -65.688 1 22.53 9 HIS B CA 1
ATOM 3784 C C . HIS B 1 9 ? -38.5 -31.438 -64.312 1 22.53 9 HIS B C 1
ATOM 3786 O O . HIS B 1 9 ? -39.062 -30.391 -64 1 22.53 9 HIS B O 1
ATOM 3792 N N . ALA B 1 10 ? -39.031 -32.5 -63.719 1 26.66 10 ALA B N 1
ATOM 3793 C CA . ALA B 1 10 ? -39.562 -32.719 -62.375 1 26.66 10 ALA B CA 1
ATOM 3794 C C . ALA B 1 10 ? -38.625 -32.125 -61.312 1 26.66 10 ALA B C 1
ATOM 3796 O O . ALA B 1 10 ? -37.469 -32.531 -61.219 1 26.66 10 ALA B O 1
ATOM 3797 N N . HIS B 1 11 ? -38.75 -30.812 -61.031 1 23.05 11 HIS B N 1
ATOM 3798 C CA . HIS B 1 11 ? -38 -30.141 -59.969 1 23.05 11 HIS B CA 1
ATOM 3799 C C . HIS B 1 11 ? -38.25 -30.797 -58.625 1 23.05 11 HIS B C 1
ATOM 3801 O O . HIS B 1 11 ? -39.375 -30.906 -58.188 1 23.05 11 HIS B O 1
ATOM 3807 N N . TYR B 1 12 ? -37.688 -31.938 -58.406 1 21.11 12 TYR B N 1
ATOM 3808 C CA . TYR B 1 12 ? -37.75 -32.531 -57.062 1 21.11 12 TYR B CA 1
ATOM 3809 C C . TYR B 1 12 ? -37.438 -31.484 -56 1 21.11 12 TYR B C 1
ATOM 3811 O O . TYR B 1 12 ? -36.375 -30.891 -55.969 1 21.11 12 TYR B O 1
ATOM 3819 N N . MET B 1 13 ? -38.438 -30.625 -55.656 1 24.08 13 MET B N 1
ATOM 3820 C CA . MET B 1 13 ? -38.281 -29.734 -54.5 1 24.08 13 MET B CA 1
ATOM 3821 C C . MET B 1 13 ? -37.844 -30.5 -53.281 1 24.08 13 MET B C 1
ATOM 3823 O O . MET B 1 13 ? -38.5 -31.438 -52.844 1 24.08 13 MET B O 1
ATOM 3827 N N . ASP B 1 14 ? -36.562 -30.797 -53.094 1 21.83 14 ASP B N 1
ATOM 3828 C CA . ASP B 1 14 ? -36.031 -31.359 -51.844 1 21.83 14 ASP B CA 1
ATOM 3829 C C . ASP B 1 14 ? -36.625 -30.656 -50.625 1 21.83 14 ASP B C 1
ATOM 3831 O O . ASP B 1 14 ? -36.625 -29.438 -50.562 1 21.83 14 ASP B O 1
ATOM 3835 N N . ARG B 1 15 ? -37.562 -31.219 -49.906 1 24.81 15 ARG B N 1
ATOM 3836 C CA . ARG B 1 15 ? -38.125 -30.922 -48.594 1 24.81 15 ARG B CA 1
ATOM 3837 C C . ARG B 1 15 ? -37 -30.734 -47.562 1 24.81 15 ARG B C 1
ATOM 3839 O O . ARG B 1 15 ? -36.438 -31.703 -47.062 1 24.81 15 ARG B O 1
ATOM 3846 N N . ALA B 1 16 ? -36.125 -29.812 -47.75 1 27.17 16 ALA B N 1
ATOM 3847 C CA . ALA B 1 16 ? -35.188 -29.641 -46.656 1 27.17 16 ALA B CA 1
ATOM 3848 C C . ALA B 1 16 ? -35.906 -29.531 -45.312 1 27.17 16 ALA B C 1
ATOM 3850 O O . ALA B 1 16 ? -36.875 -28.781 -45.188 1 27.17 16 ALA B O 1
ATOM 3851 N N . SER B 1 17 ? -35.906 -30.641 -44.562 1 27.69 17 SER B N 1
ATOM 3852 C CA . SER B 1 17 ? -36.344 -30.766 -43.156 1 27.69 17 SER B CA 1
ATOM 3853 C C . SER B 1 17 ? -36 -29.531 -42.344 1 27.69 17 SER B C 1
ATOM 3855 O O . SER B 1 17 ? -35.031 -28.828 -42.656 1 27.69 17 SER B O 1
ATOM 3857 N N . ASP B 1 18 ? -36.906 -29 -41.656 1 27.58 18 ASP B N 1
ATOM 3858 C CA . ASP B 1 18 ? -36.969 -27.891 -40.688 1 27.58 18 ASP B CA 1
ATOM 3859 C C . ASP B 1 18 ? -35.875 -28.031 -39.625 1 27.58 18 ASP B C 1
ATOM 3861 O O . ASP B 1 18 ? -35.812 -29.031 -38.938 1 27.58 18 ASP B O 1
ATOM 3865 N N . PRO B 1 19 ? -34.594 -27.578 -39.812 1 31.34 19 PRO B N 1
ATOM 3866 C CA . PRO B 1 19 ? -33.625 -27.75 -38.719 1 31.34 19 PRO B CA 1
ATOM 3867 C C . PRO B 1 19 ? -34.219 -27.297 -37.375 1 31.34 19 PRO B C 1
ATOM 3869 O O . PRO B 1 19 ? -34.594 -26.141 -37.219 1 31.34 19 PRO B O 1
ATOM 3872 N N . THR B 1 20 ? -35 -28.109 -36.625 1 31.42 20 THR B N 1
ATOM 3873 C CA . THR B 1 20 ? -35.312 -27.875 -35.219 1 31.42 20 THR B CA 1
ATOM 3874 C C . THR B 1 20 ? -34.094 -27.312 -34.5 1 31.42 20 THR B C 1
ATOM 3876 O O . THR B 1 20 ? -33 -27.844 -34.594 1 31.42 20 THR B O 1
ATOM 3879 N N . THR B 1 21 ? -34.062 -26.062 -34.25 1 32.38 21 THR B N 1
ATOM 3880 C CA . THR B 1 21 ? -33.156 -25.344 -33.375 1 32.38 21 THR B CA 1
ATOM 3881 C C . THR B 1 21 ? -32.938 -26.094 -32.094 1 32.38 21 THR B C 1
ATOM 3883 O O . THR B 1 21 ? -33.812 -26.156 -31.234 1 32.38 21 THR B O 1
ATOM 3886 N N . MET B 1 22 ? -32.375 -27.328 -32.062 1 31.3 22 MET B N 1
ATOM 3887 C CA . MET B 1 22 ? -31.938 -27.875 -30.797 1 31.3 22 MET B CA 1
ATOM 3888 C C . MET B 1 22 ? -31.281 -26.812 -29.938 1 31.3 22 MET B C 1
ATOM 3890 O O . MET B 1 22 ? -30.328 -26.172 -30.375 1 31.3 22 MET B O 1
ATOM 3894 N N . SER B 1 23 ? -32 -26.203 -29.141 1 33.97 23 SER B N 1
ATOM 3895 C CA . SER B 1 23 ? -31.375 -25.516 -28.031 1 33.97 23 SER B CA 1
ATOM 3896 C C . SER B 1 23 ? -30.219 -26.328 -27.453 1 33.97 23 SER B C 1
ATOM 3898 O O . SER B 1 23 ? -30.422 -27.391 -26.875 1 33.97 23 SER B O 1
ATOM 3900 N N . VAL B 1 24 ? -29.156 -26.578 -28.094 1 38.38 24 VAL B N 1
ATOM 3901 C CA . VAL B 1 24 ? -27.969 -27.156 -27.469 1 38.38 24 VAL B CA 1
ATOM 3902 C C . VAL B 1 24 ? -27.812 -26.625 -26.047 1 38.38 24 VAL B C 1
ATOM 3904 O O . VAL B 1 24 ? -27.562 -25.438 -25.859 1 38.38 24 VAL B O 1
ATOM 3907 N N . ASN B 1 25 ? -28.531 -26.969 -25.078 1 41.31 25 ASN B N 1
ATOM 3908 C CA . ASN B 1 25 ? -28.219 -26.812 -23.656 1 41.31 25 ASN B CA 1
ATOM 3909 C C . ASN B 1 25 ? -26.719 -26.953 -23.406 1 41.31 25 ASN B C 1
ATOM 3911 O O . ASN B 1 25 ? -26.219 -28.062 -23.188 1 41.31 25 ASN B O 1
ATOM 3915 N N . THR B 1 26 ? -25.859 -26.312 -24.047 1 53.84 26 THR B N 1
ATOM 3916 C CA . THR B 1 26 ? -24.422 -26.438 -23.922 1 53.84 26 THR B CA 1
ATOM 3917 C C . THR B 1 26 ? -23.984 -26.25 -22.469 1 53.84 26 THR B C 1
ATOM 3919 O O . THR B 1 26 ? -24.172 -25.188 -21.891 1 53.84 26 THR B O 1
ATOM 3922 N N . THR B 1 27 ? -24.047 -27.312 -21.688 1 72.69 27 THR B N 1
ATOM 3923 C CA . THR B 1 27 ? -23.562 -27.359 -20.312 1 72.69 27 THR B CA 1
ATOM 3924 C C . THR B 1 27 ? -22.219 -26.672 -20.172 1 72.69 27 THR B C 1
ATOM 3926 O O . THR B 1 27 ? -21.297 -26.938 -20.953 1 72.69 27 THR B O 1
ATOM 3929 N N . THR B 1 28 ? -22.141 -25.578 -19.391 1 86.75 28 THR B N 1
ATOM 3930 C CA . THR B 1 28 ? -20.906 -24.875 -19.062 1 86.75 28 THR B CA 1
ATOM 3931 C C . THR B 1 28 ? -19.844 -25.844 -18.547 1 86.75 28 THR B C 1
ATOM 3933 O O . THR B 1 28 ? -20.109 -26.656 -17.656 1 86.75 28 THR B O 1
ATOM 3936 N N . PRO B 1 29 ? -18.75 -25.922 -19.203 1 90.06 29 PRO B N 1
ATOM 3937 C CA . PRO B 1 29 ? -17.688 -26.797 -18.719 1 90.06 29 PRO B CA 1
ATOM 3938 C C . PRO B 1 29 ? -17.344 -26.547 -17.25 1 90.06 29 PRO B C 1
ATOM 3940 O O . PRO B 1 29 ? -17.484 -25.422 -16.766 1 90.06 29 PRO B O 1
ATOM 3943 N N . PHE B 1 30 ? -16.969 -27.578 -16.578 1 90.12 30 PHE B N 1
ATOM 3944 C CA . PHE B 1 30 ? -16.531 -27.484 -15.195 1 90.12 30 PHE B CA 1
ATOM 3945 C C . PHE B 1 30 ? -15.289 -26.609 -15.086 1 90.12 30 PHE B C 1
ATOM 3947 O O . PHE B 1 30 ? -14.219 -26.953 -15.586 1 90.12 30 PHE B O 1
ATOM 3954 N N . PRO B 1 31 ? -15.375 -25.5 -14.414 1 94.75 31 PRO B N 1
ATOM 3955 C CA . PRO B 1 31 ? -14.258 -24.562 -14.406 1 94.75 31 PRO B CA 1
ATOM 3956 C C . PRO B 1 31 ? -13.234 -24.859 -13.312 1 94.75 31 PRO B C 1
ATOM 3958 O O . PRO B 1 31 ? -12.164 -24.266 -13.281 1 94.75 31 PRO B O 1
ATOM 3961 N N . GLY B 1 32 ? -13.484 -25.859 -12.422 1 97.5 32 GLY B N 1
ATOM 3962 C CA . GLY B 1 32 ? -12.703 -26.109 -11.219 1 97.5 32 GLY B CA 1
ATOM 3963 C C . GLY B 1 32 ? -13.469 -25.812 -9.938 1 97.5 32 GLY B C 1
ATOM 3964 O O . GLY B 1 32 ? -14.695 -25.688 -9.961 1 97.5 32 GLY B O 1
ATOM 3965 N N . ILE B 1 33 ? -12.789 -25.844 -8.836 1 98.25 33 ILE B N 1
ATOM 3966 C CA . ILE B 1 33 ? -13.391 -25.625 -7.523 1 98.25 33 ILE B CA 1
ATOM 3967 C C . ILE B 1 33 ? -13.234 -24.156 -7.125 1 98.25 33 ILE B C 1
ATOM 3969 O O . ILE B 1 33 ? -12.125 -23.609 -7.164 1 98.25 33 ILE B O 1
ATOM 3973 N N . PHE B 1 34 ? -14.305 -23.516 -6.715 1 98.31 34 PHE B N 1
ATOM 3974 C CA . PHE B 1 34 ? -14.273 -22.109 -6.367 1 98.31 34 PHE B CA 1
ATOM 3975 C C . PHE B 1 34 ? -14.93 -21.859 -5.016 1 98.31 34 PHE B C 1
ATOM 3977 O O . PHE B 1 34 ? -15.164 -20.719 -4.625 1 98.31 34 PHE B O 1
ATOM 3984 N N . THR B 1 35 ? -15.195 -22.922 -4.203 1 97.5 35 THR B N 1
ATOM 3985 C CA . THR B 1 35 ? -16.062 -22.734 -3.051 1 97.5 35 THR B CA 1
ATOM 3986 C C . THR B 1 35 ? -15.367 -23.172 -1.767 1 97.5 35 THR B C 1
ATOM 3988 O O . THR B 1 35 ? -15.883 -22.953 -0.668 1 97.5 35 THR B O 1
ATOM 3991 N N . SER B 1 36 ? -14.211 -23.828 -1.999 1 96 36 SER B N 1
ATOM 3992 C CA . SER B 1 36 ? -13.547 -24.359 -0.811 1 96 36 SER B CA 1
ATOM 3993 C C . SER B 1 36 ? -12.047 -24.5 -1.032 1 96 36 SER B C 1
ATOM 3995 O O . SER B 1 36 ? -11.609 -24.781 -2.15 1 96 36 SER B O 1
ATOM 3997 N N . SER B 1 37 ? -11.336 -24.391 0.056 1 96.88 37 SER B N 1
ATOM 3998 C CA . SER B 1 37 ? -9.906 -24.656 -0.005 1 96.88 37 SER B CA 1
ATOM 3999 C C . SER B 1 37 ? -9.617 -26.141 -0.121 1 96.88 37 SER B C 1
ATOM 4001 O O . SER B 1 37 ? -8.5 -26.547 -0.467 1 96.88 37 SER B O 1
ATOM 4003 N N . VAL B 1 38 ? -10.578 -26.875 0.253 1 96.75 38 VAL B N 1
ATOM 4004 C CA . VAL B 1 38 ? -10.383 -28.312 0.267 1 96.75 38 VAL B CA 1
ATOM 4005 C C . VAL B 1 38 ? -10.914 -28.922 -1.033 1 96.75 38 VAL B C 1
ATOM 4007 O O . VAL B 1 38 ? -12.078 -28.719 -1.388 1 96.75 38 VAL B O 1
ATOM 4010 N N . THR B 1 39 ? -10.102 -29.625 -1.708 1 97.25 39 THR B N 1
ATOM 4011 C CA . THR B 1 39 ? -10.539 -30.406 -2.861 1 97.25 39 THR B CA 1
ATOM 4012 C C . THR B 1 39 ? -11.32 -31.641 -2.416 1 97.25 39 THR B C 1
ATOM 4014 O O . THR B 1 39 ? -10.82 -32.438 -1.63 1 97.25 39 THR B O 1
ATOM 4017 N N . PRO B 1 40 ? -12.492 -31.75 -2.887 1 96.44 40 PRO B N 1
ATOM 4018 C CA . PRO B 1 40 ? -13.305 -32.906 -2.488 1 96.44 40 PRO B CA 1
ATOM 4019 C C . PRO B 1 40 ? -12.609 -34.25 -2.756 1 96.44 40 PRO B C 1
ATOM 4021 O O . PRO B 1 40 ? -11.922 -34.406 -3.768 1 96.44 40 PRO B O 1
ATOM 4024 N N . ALA B 1 41 ? -12.945 -35.188 -1.961 1 95.75 41 ALA B N 1
ATOM 4025 C CA . ALA B 1 41 ? -12.25 -36.469 -1.98 1 95.75 41 ALA B CA 1
ATOM 4026 C C . ALA B 1 41 ? -12.57 -37.25 -3.256 1 95.75 41 ALA B C 1
ATOM 4028 O O . ALA B 1 41 ? -11.812 -38.125 -3.66 1 95.75 41 ALA B O 1
ATOM 4029 N N . ASN B 1 42 ? -13.688 -37 -3.861 1 96.69 42 ASN B N 1
ATOM 4030 C CA . ASN B 1 42 ? -14.094 -37.719 -5.055 1 96.69 42 ASN B CA 1
ATOM 4031 C C . ASN B 1 42 ? -13.406 -37.188 -6.305 1 96.69 42 ASN B C 1
ATOM 4033 O O . ASN B 1 42 ? -13.594 -37.719 -7.402 1 96.69 42 ASN B O 1
ATOM 4037 N N . LEU B 1 43 ? -12.609 -36.156 -6.16 1 97.56 43 LEU B N 1
ATOM 4038 C CA . LEU B 1 43 ? -11.828 -35.594 -7.262 1 97.56 43 LEU B CA 1
ATOM 4039 C C . LEU B 1 43 ? -10.352 -35.906 -7.082 1 97.56 43 LEU B C 1
ATOM 4041 O O . LEU B 1 43 ? -9.898 -36.188 -5.969 1 97.56 43 LEU B O 1
ATOM 4045 N N . ALA B 1 44 ? -9.68 -35.844 -8.188 1 97.81 44 ALA B N 1
ATOM 4046 C CA . ALA B 1 44 ? -8.227 -36 -8.109 1 97.81 44 ALA B CA 1
ATOM 4047 C C . ALA B 1 44 ? -7.605 -34.938 -7.23 1 97.81 44 ALA B C 1
ATOM 4049 O O . ALA B 1 44 ? -8.062 -33.781 -7.223 1 97.81 44 ALA B O 1
ATOM 4050 N N . TRP B 1 45 ? -6.469 -35.281 -6.496 1 97.06 45 TRP B N 1
ATOM 4051 C CA . TRP B 1 45 ? -5.859 -34.375 -5.531 1 97.06 45 TRP B CA 1
ATOM 4052 C C . TRP B 1 45 ? -5.375 -33.094 -6.211 1 97.06 45 TRP B C 1
ATOM 4054 O O . TRP B 1 45 ? -5.289 -32.031 -5.578 1 97.06 45 TRP B O 1
ATOM 4064 N N . ASP B 1 46 ? -5.094 -33.188 -7.551 1 97.25 46 ASP B N 1
ATOM 4065 C CA . ASP B 1 46 ? -4.5 -32.062 -8.273 1 97.25 46 ASP B CA 1
ATOM 4066 C C . ASP B 1 46 ? -5.543 -31.375 -9.133 1 97.25 46 ASP B C 1
ATOM 4068 O O . ASP B 1 46 ? -5.191 -30.672 -10.086 1 97.25 46 ASP B O 1
ATOM 4072 N N . THR B 1 47 ? -6.82 -31.578 -8.82 1 98 47 THR B N 1
ATOM 4073 C CA . THR B 1 47 ? -7.883 -30.844 -9.477 1 98 47 THR B CA 1
ATOM 4074 C C . THR B 1 47 ? -7.703 -29.344 -9.273 1 98 47 THR B C 1
ATOM 4076 O O . THR B 1 47 ? -7.344 -28.891 -8.18 1 98 47 THR B O 1
ATOM 4079 N N . TYR B 1 48 ? -7.934 -28.594 -10.406 1 98.25 48 TYR B N 1
ATOM 4080 C CA . TYR B 1 48 ? -7.859 -27.156 -10.289 1 98.25 48 TYR B CA 1
ATOM 4081 C C . TYR B 1 48 ? -8.766 -26.641 -9.18 1 98.25 48 TYR B C 1
ATOM 4083 O O . TYR B 1 48 ? -9.984 -26.859 -9.219 1 98.25 48 TYR B O 1
ATOM 4091 N N . ASN B 1 49 ? -8.188 -26.031 -8.227 1 98.75 49 ASN B N 1
ATOM 4092 C CA . ASN B 1 49 ? -8.883 -25.391 -7.113 1 98.75 49 ASN B CA 1
ATOM 4093 C C . ASN B 1 49 ? -8.461 -23.938 -6.949 1 98.75 49 ASN B C 1
ATOM 4095 O O . ASN B 1 49 ? -7.355 -23.656 -6.473 1 98.75 49 ASN B O 1
ATOM 4099 N N . TYR B 1 50 ? -9.383 -23.047 -7.328 1 98.69 50 TYR B N 1
ATOM 4100 C CA . TYR B 1 50 ? -9.047 -21.625 -7.312 1 98.69 50 TYR B CA 1
ATOM 4101 C C . TYR B 1 50 ? -8.75 -21.156 -5.895 1 98.69 50 TYR B C 1
ATOM 4103 O O . TYR B 1 50 ? -7.887 -20.297 -5.688 1 98.69 50 TYR B O 1
ATOM 4111 N N . CYS B 1 51 ? -9.422 -21.688 -4.867 1 98.75 51 CYS B N 1
ATOM 4112 C CA . CYS B 1 51 ? -9.359 -21.188 -3.498 1 98.75 51 CYS B CA 1
ATOM 4113 C C . CYS B 1 51 ? -8.062 -21.609 -2.822 1 98.75 51 CYS B C 1
ATOM 4115 O O . CYS B 1 51 ? -7.629 -20.984 -1.852 1 98.75 51 CYS B O 1
ATOM 4117 N N . ASN B 1 52 ? -7.516 -22.594 -3.285 1 98.69 52 ASN B N 1
ATOM 4118 C CA . ASN B 1 52 ? -6.289 -23.172 -2.756 1 98.69 52 ASN B CA 1
ATOM 4119 C C . ASN B 1 52 ? -5.688 -24.188 -3.723 1 98.69 52 ASN B C 1
ATOM 4121 O O . ASN B 1 52 ? -6.086 -25.359 -3.732 1 98.69 52 ASN B O 1
ATOM 4125 N N . ALA B 1 53 ? -4.727 -23.797 -4.438 1 98.75 53 ALA B N 1
ATOM 4126 C CA . ALA B 1 53 ? -4.156 -24.625 -5.504 1 98.75 53 ALA B CA 1
ATOM 4127 C C . ALA B 1 53 ? -3.502 -25.875 -4.934 1 98.75 53 ALA B C 1
ATOM 4129 O O . ALA B 1 53 ? -2.938 -25.844 -3.838 1 98.75 53 ALA B O 1
ATOM 4130 N N . PRO B 1 54 ? -3.584 -26.984 -5.715 1 98.25 54 PRO B N 1
ATOM 4131 C CA . PRO B 1 54 ? -2.686 -28.078 -5.352 1 98.25 54 PRO B CA 1
ATOM 4132 C C . PRO B 1 54 ? -1.22 -27.656 -5.312 1 98.25 54 PRO B C 1
ATOM 4134 O O . PRO B 1 54 ? -0.815 -26.75 -6.055 1 98.25 54 PRO B O 1
ATOM 4137 N N . HIS B 1 55 ? -0.459 -28.266 -4.434 1 98.62 55 HIS B N 1
ATOM 4138 C CA . HIS B 1 55 ? 0.947 -27.906 -4.289 1 98.62 55 HIS B CA 1
ATOM 4139 C C . HIS B 1 55 ? 1.76 -29.078 -3.742 1 98.62 55 HIS B C 1
ATOM 4141 O O . HIS B 1 55 ? 1.214 -30.156 -3.49 1 98.62 55 HIS B O 1
ATOM 4147 N N . VAL B 1 56 ? 3.004 -28.906 -3.678 1 98.75 56 VAL B N 1
ATOM 4148 C CA . VAL B 1 56 ? 3.916 -29.984 -3.301 1 98.75 56 VAL B CA 1
ATOM 4149 C C . VAL B 1 56 ? 3.594 -30.469 -1.888 1 98.75 56 VAL B C 1
ATOM 4151 O O . VAL B 1 56 ? 3.27 -29.656 -1.01 1 98.75 56 VAL B O 1
ATOM 4154 N N . SER B 1 57 ? 3.605 -31.719 -1.669 1 98.62 57 SER B N 1
ATOM 4155 C CA . SER B 1 57 ? 3.42 -32.375 -0.381 1 98.62 57 SER B CA 1
ATOM 4156 C C . SER B 1 57 ? 4.016 -33.781 -0.387 1 98.62 57 SER B C 1
ATOM 4158 O O . SER B 1 57 ? 4.07 -34.438 -1.433 1 98.62 57 SER B O 1
ATOM 4160 N N . ALA B 1 58 ? 4.41 -34.188 0.767 1 98.62 58 ALA B N 1
ATOM 4161 C CA . ALA B 1 58 ? 5.004 -35.531 0.861 1 98.62 58 ALA B CA 1
ATOM 4162 C C . ALA B 1 58 ? 4.035 -36.594 0.373 1 98.62 58 ALA B C 1
ATOM 4164 O O . ALA B 1 58 ? 4.453 -37.625 -0.176 1 98.62 58 ALA B O 1
ATOM 4165 N N . LYS B 1 59 ? 2.84 -36.344 0.519 1 97.56 59 LYS B N 1
ATOM 4166 C CA . LYS B 1 59 ? 1.802 -37.312 0.157 1 97.56 59 LYS B CA 1
ATOM 4167 C C . LYS B 1 59 ? 1.846 -37.625 -1.334 1 97.56 59 LYS B C 1
ATOM 4169 O O . LYS B 1 59 ? 1.567 -38.75 -1.738 1 97.56 59 LYS B O 1
ATOM 4174 N N . HIS B 1 60 ? 2.201 -36.656 -2.16 1 97.44 60 HIS B N 1
ATOM 4175 C CA . HIS B 1 60 ? 2.078 -36.844 -3.6 1 97.44 60 HIS B CA 1
ATOM 4176 C C . HIS B 1 60 ? 3.424 -36.688 -4.297 1 97.44 60 HIS B C 1
ATOM 4178 O O . HIS B 1 60 ? 3.547 -36.938 -5.496 1 97.44 60 HIS B O 1
ATOM 4184 N N . TYR B 1 61 ? 4.41 -36.375 -3.545 1 98.19 61 TYR B N 1
ATOM 4185 C CA . TYR B 1 61 ? 5.719 -36.062 -4.109 1 98.19 61 TYR B CA 1
ATOM 4186 C C . TYR B 1 61 ? 6.477 -37.344 -4.441 1 98.19 61 TYR B C 1
ATOM 4188 O O . TYR B 1 61 ? 6.453 -38.312 -3.672 1 98.19 61 TYR B O 1
ATOM 4196 N N . LYS B 1 62 ? 7.129 -37.312 -5.613 1 95.56 62 LYS B N 1
ATOM 4197 C CA . LYS B 1 62 ? 8.039 -38.406 -6.012 1 95.56 62 LYS B CA 1
ATOM 4198 C C . LYS B 1 62 ? 9.344 -37.812 -6.566 1 95.56 62 LYS B C 1
ATOM 4200 O O . LYS B 1 62 ? 9.328 -36.969 -7.441 1 95.56 62 LYS B O 1
ATOM 4205 N N . ARG B 1 63 ? 10.398 -38.312 -6.043 1 94.81 63 ARG B N 1
ATOM 4206 C CA . ARG B 1 63 ? 11.688 -37.938 -6.605 1 94.81 63 ARG B CA 1
ATOM 4207 C C . ARG B 1 63 ? 11.82 -38.438 -8.039 1 94.81 63 ARG B C 1
ATOM 4209 O O . ARG B 1 63 ? 11.312 -39.5 -8.383 1 94.81 63 ARG B O 1
ATOM 4216 N N . PRO B 1 64 ? 12.469 -37.625 -8.805 1 92.81 64 PRO B N 1
ATOM 4217 C CA . PRO B 1 64 ? 12.688 -38.156 -10.148 1 92.81 64 PRO B CA 1
ATOM 4218 C C . PRO B 1 64 ? 13.562 -39.406 -10.148 1 92.81 64 PRO B C 1
ATOM 4220 O O . PRO B 1 64 ? 14.477 -39.531 -9.328 1 92.81 64 PRO B O 1
ATOM 4223 N N . THR B 1 65 ? 13.328 -40.25 -11.109 1 90.88 65 THR B N 1
ATOM 4224 C CA . THR B 1 65 ? 14.039 -41.5 -11.164 1 90.88 65 THR B CA 1
ATOM 4225 C C . THR B 1 65 ? 15.531 -41.281 -11.352 1 90.88 65 THR B C 1
ATOM 4227 O O . THR B 1 65 ? 16.344 -42.062 -10.836 1 90.88 65 THR B O 1
ATOM 4230 N N . GLN B 1 66 ? 15.883 -40.281 -12.016 1 90.81 66 GLN B N 1
ATOM 4231 C CA . GLN B 1 66 ? 17.266 -39.969 -12.32 1 90.81 66 GLN B CA 1
ATOM 4232 C C . GLN B 1 66 ? 18.016 -39.5 -11.078 1 90.81 66 GLN B C 1
ATOM 4234 O O . GLN B 1 66 ? 19.25 -39.438 -11.07 1 90.81 66 GLN B O 1
ATOM 4239 N N . ALA B 1 67 ? 17.281 -39.219 -10.031 1 90.06 67 ALA B N 1
ATOM 4240 C CA . ALA B 1 67 ? 17.891 -38.562 -8.867 1 90.06 67 ALA B CA 1
ATOM 4241 C C . ALA B 1 67 ? 18.344 -39.594 -7.844 1 90.06 67 ALA B C 1
ATOM 4243 O O . ALA B 1 67 ? 18.719 -39.25 -6.723 1 90.06 67 ALA B O 1
ATOM 4244 N N . GLN B 1 68 ? 18.297 -40.781 -8.086 1 89.31 68 GLN B N 1
ATOM 4245 C CA . GLN B 1 68 ? 18.625 -41.844 -7.129 1 89.31 68 GLN B CA 1
ATOM 4246 C C . GLN B 1 68 ? 19.984 -41.594 -6.492 1 89.31 68 GLN B C 1
ATOM 4248 O O . GLN B 1 68 ? 20.141 -41.688 -5.273 1 89.31 68 GLN B O 1
ATOM 4253 N N . ASP B 1 69 ? 21 -41.188 -7.242 1 92.19 69 ASP B N 1
ATOM 4254 C CA . ASP B 1 69 ? 22.328 -40.938 -6.715 1 92.19 69 ASP B CA 1
ATOM 4255 C C . ASP B 1 69 ? 22.672 -39.438 -6.754 1 92.19 69 ASP B C 1
ATOM 4257 O O . ASP B 1 69 ? 23.844 -39.062 -6.734 1 92.19 69 ASP B O 1
ATOM 4261 N N . ALA B 1 70 ? 21.641 -38.656 -6.84 1 96.56 70 ALA B N 1
ATOM 4262 C CA . ALA B 1 70 ? 21.844 -37.219 -6.906 1 96.56 70 ALA B CA 1
ATOM 4263 C C . ALA B 1 70 ? 21.438 -36.531 -5.598 1 96.56 70 ALA B C 1
ATOM 4265 O O . ALA B 1 70 ? 20.688 -37.125 -4.805 1 96.56 70 ALA B O 1
ATOM 4266 N N . LYS B 1 71 ? 21.984 -35.406 -5.383 1 95.69 71 LYS B N 1
ATOM 4267 C CA . LYS B 1 71 ? 21.656 -34.625 -4.191 1 95.69 71 LYS B CA 1
ATOM 4268 C C . LYS B 1 71 ? 20.953 -33.312 -4.562 1 95.69 71 LYS B C 1
ATOM 4270 O O . LYS B 1 71 ? 21.391 -32.625 -5.473 1 95.69 71 LYS B O 1
ATOM 4275 N N . LEU B 1 72 ? 19.844 -33.094 -3.883 1 97.75 72 LEU B N 1
ATOM 4276 C CA . LEU B 1 72 ? 19.203 -31.781 -4.012 1 97.75 72 LEU B CA 1
ATOM 4277 C C . LEU B 1 72 ? 20.062 -30.688 -3.373 1 97.75 72 LEU B C 1
ATOM 4279 O O . LEU B 1 72 ? 20.438 -30.797 -2.207 1 97.75 72 LEU B O 1
ATOM 4283 N N . VAL B 1 73 ? 20.375 -29.562 -4.148 1 96.88 73 VAL B N 1
ATOM 4284 C CA . VAL B 1 73 ? 21.344 -28.625 -3.6 1 96.88 73 VAL B CA 1
ATOM 4285 C C . VAL B 1 73 ? 20.75 -27.219 -3.564 1 96.88 73 VAL B C 1
ATOM 4287 O O . VAL B 1 73 ? 21.281 -26.328 -2.889 1 96.88 73 VAL B O 1
ATOM 4290 N N . PHE B 1 74 ? 19.656 -27 -4.297 1 97.94 74 PHE B N 1
ATOM 4291 C CA . PHE B 1 74 ? 19.078 -25.656 -4.344 1 97.94 74 PHE B CA 1
ATOM 4292 C C . PHE B 1 74 ? 17.625 -25.703 -4.793 1 97.94 74 PHE B C 1
ATOM 4294 O O . PHE B 1 74 ? 17.25 -26.547 -5.625 1 97.94 74 PHE B O 1
ATOM 4301 N N . LEU B 1 75 ? 16.844 -24.828 -4.227 1 98.62 75 LEU B N 1
ATOM 4302 C CA . LEU B 1 75 ? 15.438 -24.656 -4.594 1 98.62 75 LEU B CA 1
ATOM 4303 C C . LEU B 1 75 ? 15.117 -23.203 -4.883 1 98.62 75 LEU B C 1
ATOM 4305 O O . LEU B 1 75 ? 15.508 -22.312 -4.121 1 98.62 75 LEU B O 1
ATOM 4309 N N . THR B 1 76 ? 14.453 -22.953 -5.98 1 98.69 76 THR B N 1
ATOM 4310 C CA . THR B 1 76 ? 13.703 -21.719 -6.188 1 98.69 76 THR B CA 1
ATOM 4311 C C . THR B 1 76 ? 12.203 -22 -6.191 1 98.69 76 THR B C 1
ATOM 4313 O O . THR B 1 76 ? 11.734 -22.891 -6.906 1 98.69 76 THR B O 1
ATOM 4316 N N . VAL B 1 77 ? 11.469 -21.281 -5.414 1 98.88 77 VAL B N 1
ATOM 4317 C CA . VAL B 1 77 ? 10.008 -21.391 -5.406 1 98.88 77 VAL B CA 1
ATOM 4318 C C . VAL B 1 77 ? 9.398 -20.031 -5.754 1 98.88 77 VAL B C 1
ATOM 4320 O O . VAL B 1 77 ? 9.812 -19 -5.219 1 98.88 77 VAL B O 1
ATOM 4323 N N . VAL B 1 78 ? 8.484 -20 -6.672 1 98.94 78 VAL B N 1
ATOM 4324 C CA . VAL B 1 78 ? 7.629 -18.844 -6.953 1 98.94 78 VAL B CA 1
ATOM 4325 C C . VAL B 1 78 ? 6.168 -19.219 -6.711 1 98.94 78 VAL B C 1
ATOM 4327 O O . VAL B 1 78 ? 5.672 -20.203 -7.258 1 98.94 78 VAL B O 1
ATOM 4330 N N . GLN B 1 79 ? 5.512 -18.453 -5.891 1 98.88 79 GLN B N 1
ATOM 4331 C CA . GLN B 1 79 ? 4.145 -18.781 -5.492 1 98.88 79 GLN B CA 1
ATOM 4332 C C . GLN B 1 79 ? 3.258 -17.531 -5.535 1 98.88 79 GLN B C 1
ATOM 4334 O O . GLN B 1 79 ? 3.719 -16.422 -5.246 1 98.88 79 GLN B O 1
ATOM 4339 N N . ARG B 1 80 ? 2.02 -17.719 -5.875 1 98.88 80 ARG B N 1
ATOM 4340 C CA . ARG B 1 80 ? 1.013 -16.688 -5.664 1 98.88 80 ARG B CA 1
ATOM 4341 C C . ARG B 1 80 ? 0.603 -16.609 -4.199 1 98.88 80 ARG B C 1
ATOM 4343 O O . ARG B 1 80 ? 0.574 -17.625 -3.502 1 98.88 80 ARG B O 1
ATOM 4350 N N . HIS B 1 81 ? 0.229 -15.445 -3.742 1 98.88 81 HIS B N 1
ATOM 4351 C CA . HIS B 1 81 ? -0.332 -15.312 -2.402 1 98.88 81 HIS B CA 1
ATOM 4352 C C . HIS B 1 81 ? -1.619 -16.109 -2.258 1 98.88 81 HIS B C 1
ATOM 4354 O O . HIS B 1 81 ? -2.189 -16.562 -3.256 1 98.88 81 HIS B O 1
ATOM 4360 N N . HIS B 1 82 ? -2.104 -16.312 -1.053 1 98.81 82 HIS B N 1
ATOM 4361 C CA . HIS B 1 82 ? -3.301 -17.078 -0.754 1 98.81 82 HIS B CA 1
ATOM 4362 C C . HIS B 1 82 ? -4.535 -16.188 -0.698 1 98.81 82 HIS B C 1
ATOM 4364 O O . HIS B 1 82 ? -4.457 -14.992 -0.99 1 98.81 82 HIS B O 1
ATOM 4370 N N . LYS B 1 83 ? -5.711 -16.766 -0.417 1 97.25 83 LYS B N 1
ATOM 4371 C CA . LYS B 1 83 ? -7 -16.141 -0.701 1 97.25 83 LYS B CA 1
ATOM 4372 C C . LYS B 1 83 ? -7.191 -14.867 0.134 1 97.25 83 LYS B C 1
ATOM 4374 O O . LYS B 1 83 ? -6.758 -14.812 1.285 1 97.25 83 LYS B O 1
ATOM 4379 N N . ARG B 1 84 ? -7.859 -13.945 -0.41 1 98.31 84 ARG B N 1
ATOM 4380 C CA . ARG B 1 84 ? -8.125 -12.586 0.057 1 98.31 84 ARG B CA 1
ATOM 4381 C C . ARG B 1 84 ? -9.555 -12.164 -0.285 1 98.31 84 ARG B C 1
ATOM 4383 O O . ARG B 1 84 ? -10.25 -12.852 -1.028 1 98.31 84 ARG B O 1
ATOM 4390 N N . THR B 1 85 ? -9.992 -11.078 0.302 1 98.06 85 THR B N 1
ATOM 4391 C CA . THR B 1 85 ? -11.242 -10.445 -0.118 1 98.06 85 THR B CA 1
ATOM 4392 C C . THR B 1 85 ? -11.125 -9.922 -1.546 1 98.06 85 THR B C 1
ATOM 4394 O O . THR B 1 85 ? -10.031 -9.859 -2.104 1 98.06 85 THR B O 1
ATOM 4397 N N . PRO B 1 86 ? -12.289 -9.609 -2.191 1 97.62 86 PRO B N 1
ATOM 4398 C CA . PRO B 1 86 ? -12.242 -9.141 -3.578 1 97.62 86 PRO B CA 1
ATOM 4399 C C . PRO B 1 86 ? -11.391 -7.879 -3.74 1 97.62 86 PRO B C 1
ATOM 4401 O O . PRO B 1 86 ? -11.445 -6.98 -2.896 1 97.62 86 PRO B O 1
ATOM 4404 N N . ASP B 1 87 ? -10.641 -7.812 -4.832 1 96.62 87 ASP B N 1
ATOM 4405 C CA . ASP B 1 87 ? -9.938 -6.594 -5.23 1 96.62 87 ASP B CA 1
ATOM 4406 C C . ASP B 1 87 ? -10.883 -5.617 -5.918 1 96.62 87 ASP B C 1
ATOM 4408 O O . ASP B 1 87 ? -10.656 -4.406 -5.906 1 96.62 87 ASP B O 1
ATOM 4412 N N . ASN B 1 88 ? -11.852 -6.191 -6.539 1 96.56 88 ASN B N 1
ATOM 4413 C CA . ASN B 1 88 ? -12.805 -5.387 -7.293 1 96.56 88 ASN B CA 1
ATOM 4414 C C . ASN B 1 88 ? -14.188 -5.402 -6.648 1 96.56 88 ASN B C 1
ATOM 4416 O O . ASN B 1 88 ? -14.781 -6.469 -6.465 1 96.56 88 ASN B O 1
ATOM 4420 N N . LEU B 1 89 ? -14.641 -4.227 -6.352 1 95.94 89 LEU B N 1
ATOM 4421 C CA . LEU B 1 89 ? -15.945 -4.09 -5.711 1 95.94 89 LEU B CA 1
ATOM 4422 C C . LEU B 1 89 ? -16.969 -3.498 -6.676 1 95.94 89 LEU B C 1
ATOM 4424 O O . LEU B 1 89 ? -16.625 -2.662 -7.512 1 95.94 89 LEU B O 1
ATOM 4428 N N . TYR B 1 90 ? -18.203 -3.986 -6.496 1 96.06 90 TYR B N 1
ATOM 4429 C CA . TYR B 1 90 ? -19.281 -3.443 -7.301 1 96.06 90 TYR B CA 1
ATOM 4430 C C . TYR B 1 90 ? -19.594 -2.002 -6.91 1 96.06 90 TYR B C 1
ATOM 4432 O O . TYR B 1 90 ? -19.297 -1.583 -5.785 1 96.06 90 TYR B O 1
ATOM 4440 N N . PRO B 1 91 ? -20.234 -1.244 -7.809 1 92.06 91 PRO B N 1
ATOM 4441 C CA . PRO B 1 91 ? -20.547 0.156 -7.512 1 92.06 91 PRO B CA 1
ATOM 4442 C C . PRO B 1 91 ? -21.422 0.318 -6.273 1 92.06 91 PRO B C 1
ATOM 4444 O O . PRO B 1 91 ? -21.234 1.264 -5.5 1 92.06 91 PRO B O 1
ATOM 4447 N N . ASN B 1 92 ? -22.391 -0.525 -6.043 1 93.19 92 ASN B N 1
ATOM 4448 C CA . ASN B 1 92 ? -23.219 -0.583 -4.855 1 93.19 92 ASN B CA 1
ATOM 4449 C C . ASN B 1 92 ? -23.047 -1.897 -4.102 1 93.19 92 ASN B C 1
ATOM 4451 O O . ASN B 1 92 ? -24.016 -2.609 -3.844 1 93.19 92 ASN B O 1
ATOM 4455 N N . GLU B 1 93 ? -21.828 -2.096 -3.699 1 95.56 93 GLU B N 1
ATOM 4456 C CA . GLU B 1 93 ? -21.375 -3.377 -3.164 1 95.56 93 GLU B CA 1
ATOM 4457 C C . GLU B 1 93 ? -22.203 -3.785 -1.944 1 95.56 93 GLU B C 1
ATOM 4459 O O . GLU B 1 93 ? -22.516 -4.965 -1.764 1 95.56 93 GLU B O 1
ATOM 4464 N N . ASN B 1 94 ? -22.594 -2.826 -1.127 1 95.44 94 ASN B N 1
ATOM 446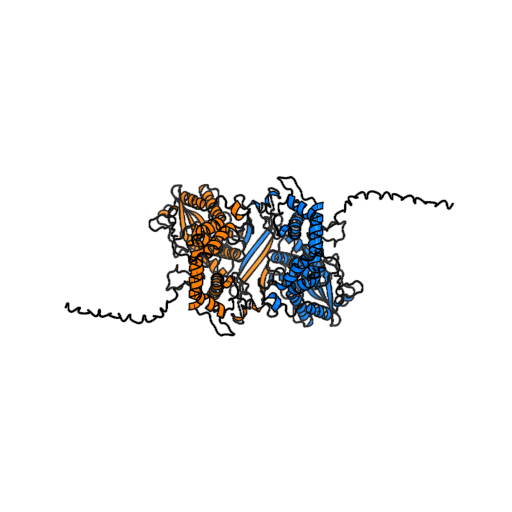5 C CA . ASN B 1 94 ? -23.219 -3.092 0.169 1 95.44 94 ASN B CA 1
ATOM 4466 C C . ASN B 1 94 ? -24.484 -3.918 0.027 1 95.44 94 ASN B C 1
ATOM 4468 O O . ASN B 1 94 ? -24.703 -4.863 0.787 1 95.44 94 ASN B O 1
ATOM 4472 N N . ILE B 1 95 ? -25.281 -3.715 -0.971 1 95.62 95 ILE B N 1
ATOM 4473 C CA . ILE B 1 95 ? -26.625 -4.27 -1.073 1 95.62 95 ILE B CA 1
ATOM 4474 C C . ILE B 1 95 ? -26.547 -5.742 -1.47 1 95.62 95 ILE B C 1
ATOM 4476 O O . ILE B 1 95 ? -27.547 -6.461 -1.407 1 95.62 95 ILE B O 1
ATOM 4480 N N . PHE B 1 96 ? -25.391 -6.207 -1.911 1 96.81 96 PHE B N 1
ATOM 4481 C CA . PHE B 1 96 ? -25.266 -7.586 -2.369 1 96.81 96 PHE B CA 1
ATOM 4482 C C . PHE B 1 96 ? -24.797 -8.492 -1.231 1 96.81 96 PHE B C 1
ATOM 4484 O O . PHE B 1 96 ? -24.516 -9.672 -1.446 1 96.81 96 PHE B O 1
ATOM 4491 N N . ASN B 1 97 ? -24.672 -7.98 -0.07 1 94.88 97 ASN B N 1
ATOM 4492 C CA . ASN B 1 97 ? -24.172 -8.703 1.094 1 94.88 97 ASN B CA 1
ATOM 4493 C C . ASN B 1 97 ? -25.203 -8.734 2.221 1 94.88 97 ASN B C 1
ATOM 4495 O O . ASN B 1 97 ? -26.078 -7.867 2.285 1 94.88 97 ASN B O 1
ATOM 4499 N N . PRO B 1 98 ? -25.125 -9.742 3.045 1 89.31 98 PRO B N 1
ATOM 4500 C CA . PRO B 1 98 ? -25.984 -9.719 4.227 1 89.31 98 PRO B CA 1
ATOM 4501 C C . PRO B 1 98 ? -25.672 -8.547 5.164 1 89.31 98 PRO B C 1
ATOM 4503 O O . PRO B 1 98 ? -24.625 -7.922 5.043 1 89.31 98 PRO B O 1
ATOM 4506 N N . ALA B 1 99 ? -26.531 -8.344 6.121 1 86.81 99 ALA B N 1
ATOM 4507 C CA . ALA B 1 99 ? -26.375 -7.23 7.051 1 86.81 99 ALA B CA 1
ATOM 4508 C C . ALA B 1 99 ? -25.078 -7.355 7.848 1 86.81 99 ALA B C 1
ATOM 4510 O O . ALA B 1 99 ? -24.453 -6.348 8.203 1 86.81 99 ALA B O 1
ATOM 4511 N N . SER B 1 100 ? -24.641 -8.586 8.086 1 87.19 100 SER B N 1
ATOM 4512 C CA . SER B 1 100 ? -23.422 -8.82 8.844 1 87.19 100 SER B CA 1
ATOM 4513 C C . SER B 1 100 ? -22.188 -8.484 8.008 1 87.19 100 SER B C 1
ATOM 4515 O O . SER B 1 100 ? -21.109 -8.273 8.555 1 87.19 100 SER B O 1
ATOM 4517 N N . GLY B 1 101 ? -22.391 -8.508 6.715 1 93.94 101 GLY B N 1
ATOM 4518 C CA . GLY B 1 101 ? -21.312 -8.172 5.801 1 93.94 101 GLY B CA 1
ATOM 4519 C C . GLY B 1 101 ? -20.156 -9.156 5.855 1 93.94 101 GLY B C 1
ATOM 4520 O O . GLY B 1 101 ? -20.375 -10.367 5.848 1 93.94 101 GLY B O 1
ATOM 4521 N N . TRP B 1 102 ? -18.938 -8.641 5.723 1 96 102 TRP B N 1
ATOM 4522 C CA . TRP B 1 102 ? -17.703 -9.422 5.797 1 96 102 TRP B CA 1
ATOM 4523 C C . TRP B 1 102 ? -16.984 -9.172 7.121 1 96 102 TRP B C 1
ATOM 4525 O O . TRP B 1 102 ? -16.578 -8.047 7.41 1 96 102 TRP B O 1
ATOM 4535 N N . ASP B 1 103 ? -16.812 -10.203 7.922 1 96.25 103 ASP B N 1
ATOM 4536 C CA . ASP B 1 103 ? -16.219 -10.062 9.25 1 96.25 103 ASP B CA 1
ATOM 4537 C C . ASP B 1 103 ? -14.773 -10.555 9.258 1 96.25 103 ASP B C 1
ATOM 4539 O O . ASP B 1 103 ? -14.516 -11.742 9.047 1 96.25 103 ASP B O 1
ATOM 4543 N N . CYS B 1 104 ? -13.828 -9.695 9.508 1 97.06 104 CYS B N 1
ATOM 4544 C CA . CYS B 1 104 ? -12.414 -10.023 9.617 1 97.06 104 CYS B CA 1
ATOM 4545 C C . CYS B 1 104 ? -11.883 -9.703 11.008 1 97.06 104 CYS B C 1
ATOM 4547 O O . CYS B 1 104 ? -10.688 -9.43 11.18 1 97.06 104 CYS B O 1
ATOM 4549 N N . SER B 1 105 ? -12.734 -9.664 12.031 1 96.75 105 SER B N 1
ATOM 4550 C CA . SER B 1 105 ? -12.32 -9.375 13.398 1 96.75 105 SER B CA 1
ATOM 4551 C C . SER B 1 105 ? -11.469 -10.5 13.969 1 96.75 105 SER B C 1
ATOM 4553 O O . SER B 1 105 ? -10.82 -10.336 15.008 1 96.75 105 SER B O 1
ATOM 4555 N N . ASN B 1 106 ? -11.461 -11.672 13.305 1 97.88 106 ASN B N 1
ATOM 4556 C CA . ASN B 1 106 ? -10.656 -12.812 13.719 1 97.88 106 ASN B CA 1
ATOM 4557 C C . ASN B 1 106 ? -9.273 -12.789 13.07 1 97.88 106 ASN B C 1
ATOM 4559 O O . ASN B 1 106 ? -8.586 -13.812 13.016 1 97.88 106 ASN B O 1
ATOM 4563 N N . TYR B 1 107 ? -8.875 -11.688 12.555 1 97.62 107 TYR B N 1
ATOM 4564 C CA . TYR B 1 107 ? -7.625 -11.547 11.812 1 97.62 107 TYR B CA 1
ATOM 4565 C C . TYR B 1 107 ? -6.961 -10.211 12.109 1 97.62 107 TYR B C 1
ATOM 4567 O O . TYR B 1 107 ? -7.562 -9.148 11.914 1 97.62 107 TYR B O 1
ATOM 4575 N N . HIS B 1 108 ? -5.688 -10.195 12.602 1 98 108 HIS B N 1
ATOM 4576 C CA . HIS B 1 108 ? -4.945 -8.984 12.93 1 98 108 HIS B CA 1
ATOM 4577 C C . HIS B 1 108 ? -3.754 -8.797 11.992 1 98 108 HIS B C 1
ATOM 4579 O O . HIS B 1 108 ? -2.871 -9.656 11.93 1 98 108 HIS B O 1
ATOM 4585 N N . GLN B 1 109 ? -3.766 -7.723 11.312 1 98.06 109 GLN B N 1
ATOM 4586 C CA . GLN B 1 109 ? -2.594 -7.301 10.547 1 98.06 109 GLN B CA 1
ATOM 4587 C C . GLN B 1 109 ? -1.644 -6.477 11.414 1 98.06 109 GLN B C 1
ATOM 4589 O O . GLN B 1 109 ? -1.929 -5.32 11.727 1 98.06 109 GLN B O 1
ATOM 4594 N N . ILE B 1 110 ? -0.553 -7.023 11.812 1 97.88 110 ILE B N 1
ATOM 4595 C CA . ILE B 1 110 ? 0.447 -6.355 12.633 1 97.88 110 ILE B CA 1
ATOM 4596 C C . ILE B 1 110 ? 1.358 -5.504 11.75 1 97.88 110 ILE B C 1
ATOM 4598 O O . ILE B 1 110 ? 1.896 -5.992 10.758 1 97.88 110 ILE B O 1
ATOM 4602 N N . SER B 1 111 ? 1.478 -4.242 12.062 1 97.25 111 SER B N 1
ATOM 4603 C CA . SER B 1 111 ? 2.266 -3.334 11.234 1 97.25 111 SER B CA 1
ATOM 4604 C C . SER B 1 111 ? 2.828 -2.182 12.062 1 97.25 111 SER B C 1
ATOM 4606 O O . SER B 1 111 ? 2.09 -1.282 12.469 1 97.25 111 SER B O 1
ATOM 4608 N N . TYR B 1 112 ? 4.07 -2.188 12.328 1 97.62 112 TYR B N 1
ATOM 4609 C CA . TYR B 1 112 ? 4.793 -1.163 13.07 1 97.62 112 TYR B CA 1
ATOM 4610 C C . TYR B 1 112 ? 6.273 -1.169 12.711 1 97.62 112 TYR B C 1
ATOM 4612 O O . TYR B 1 112 ? 6.664 -1.729 11.688 1 97.62 112 TYR B O 1
ATOM 4620 N N . SER B 1 113 ? 7.07 -0.35 13.414 1 98.19 113 SER B N 1
ATOM 4621 C CA . SER B 1 113 ? 8.484 -0.314 13.055 1 98.19 113 SER B CA 1
ATOM 4622 C C . SER B 1 113 ? 9.367 -0.163 14.289 1 98.19 113 SER B C 1
ATOM 4624 O O . SER B 1 113 ? 8.898 0.288 15.344 1 98.19 113 SER B O 1
ATOM 4626 N N . VAL B 1 114 ? 10.555 -0.619 14.141 1 98 114 VAL B N 1
ATOM 4627 C CA . VAL B 1 114 ? 11.57 -0.491 15.18 1 98 114 VAL B CA 1
ATOM 4628 C C . VAL B 1 114 ? 12.914 -0.143 14.547 1 98 114 VAL B C 1
ATOM 4630 O O . VAL B 1 114 ? 13.172 -0.476 13.383 1 98 114 VAL B O 1
ATOM 4633 N N . GLY B 1 115 ? 13.727 0.52 15.352 1 97.31 115 GLY B N 1
ATOM 4634 C CA . GLY B 1 115 ? 15.102 0.721 14.938 1 97.31 115 GLY B CA 1
ATOM 4635 C C . GLY B 1 115 ? 15.938 -0.542 15.008 1 97.31 115 GLY B C 1
ATOM 4636 O O . GLY B 1 115 ? 15.547 -1.516 15.656 1 97.31 115 GLY B O 1
ATOM 4637 N N . ALA B 1 116 ? 16.984 -0.528 14.305 1 97.06 116 ALA B N 1
ATOM 4638 C CA . ALA B 1 116 ? 17.969 -1.613 14.281 1 97.06 116 ALA B CA 1
ATOM 4639 C C . ALA B 1 116 ? 19.391 -1.069 14.328 1 97.06 116 ALA B C 1
ATOM 4641 O O . ALA B 1 116 ? 19.594 0.144 14.258 1 97.06 116 ALA B O 1
ATOM 4642 N N . LYS B 1 117 ? 20.391 -2.039 14.555 1 96.31 117 LYS B N 1
ATOM 4643 C CA . LYS B 1 117 ? 21.812 -1.672 14.609 1 96.31 117 LYS B CA 1
ATOM 4644 C C . LYS B 1 117 ? 22.031 -0.534 15.602 1 96.31 117 LYS B C 1
ATOM 4646 O O . LYS B 1 117 ? 21.641 -0.624 16.766 1 96.31 117 LYS B O 1
ATOM 4651 N N . HIS B 1 118 ? 22.547 0.644 15.164 1 95.56 118 HIS B N 1
ATOM 4652 C CA . HIS B 1 118 ? 22.891 1.726 16.078 1 95.56 118 HIS B CA 1
ATOM 4653 C C . HIS B 1 118 ? 21.656 2.449 16.578 1 95.56 118 HIS B C 1
ATOM 4655 O O . HIS B 1 118 ? 21.719 3.232 17.531 1 95.56 118 HIS B O 1
ATOM 4661 N N . ASP B 1 119 ? 20.484 2.17 15.953 1 96.81 119 ASP B N 1
ATOM 4662 C CA . ASP B 1 119 ? 19.234 2.783 16.391 1 96.81 119 ASP B CA 1
ATOM 4663 C C . ASP B 1 119 ? 18.328 1.756 17.062 1 96.81 119 ASP B C 1
ATOM 4665 O O . ASP B 1 119 ? 17.109 1.937 17.125 1 96.81 119 ASP B O 1
ATOM 4669 N N . SER B 1 120 ? 18.828 0.671 17.594 1 95.44 120 SER B N 1
ATOM 4670 C CA . SER B 1 120 ? 18.062 -0.432 18.156 1 95.44 120 SER B CA 1
ATOM 4671 C C . SER B 1 120 ? 17.234 0.028 19.359 1 95.44 120 SER B C 1
ATOM 4673 O O . SER B 1 120 ? 16.297 -0.652 19.766 1 95.44 120 SER B O 1
ATOM 4675 N N . ASN B 1 121 ? 17.578 1.201 19.906 1 95.25 121 ASN B N 1
ATOM 4676 C CA . ASN B 1 121 ? 16.844 1.724 21.047 1 95.25 121 ASN B CA 1
ATOM 4677 C C . ASN B 1 121 ? 15.594 2.475 20.609 1 95.25 121 ASN B C 1
ATOM 4679 O O . ASN B 1 121 ? 14.727 2.785 21.438 1 95.25 121 ASN B O 1
ATOM 4683 N N . VAL B 1 122 ? 15.469 2.807 19.406 1 96.31 122 VAL B N 1
ATOM 4684 C CA . VAL B 1 122 ? 14.305 3.484 18.844 1 96.31 122 VAL B CA 1
ATOM 4685 C C . VAL B 1 122 ? 13.227 2.459 18.484 1 96.31 122 VAL B C 1
ATOM 4687 O O . VAL B 1 122 ? 13.234 1.898 17.391 1 96.31 122 VAL B O 1
ATOM 4690 N N . LYS B 1 123 ? 12.25 2.244 19.391 1 95.62 123 LYS B N 1
ATOM 4691 C CA . LYS B 1 123 ? 11.297 1.156 19.172 1 95.62 123 LYS B CA 1
ATOM 4692 C C . LYS B 1 123 ? 9.859 1.671 19.203 1 95.62 123 LYS B C 1
ATOM 4694 O O . LYS B 1 123 ? 9.398 2.193 20.219 1 95.62 123 LYS B O 1
ATOM 4699 N N . GLY B 1 124 ? 9.172 1.588 18.094 1 97.38 124 GLY B N 1
ATOM 4700 C CA . GLY B 1 124 ? 7.742 1.855 18.094 1 97.38 124 GLY B CA 1
ATOM 4701 C C . GLY B 1 124 ? 6.934 0.792 18.812 1 97.38 124 GLY B C 1
ATOM 4702 O O . GLY B 1 124 ? 7.348 -0.366 18.891 1 97.38 124 GLY B O 1
ATOM 4703 N N . HIS B 1 125 ? 5.844 1.198 19.359 1 97.94 125 HIS B N 1
ATOM 4704 C CA . HIS B 1 125 ? 4.922 0.247 19.969 1 97.94 125 HIS B CA 1
ATOM 4705 C C . HIS B 1 125 ? 4.234 -0.611 18.906 1 97.94 125 HIS B C 1
ATOM 4707 O O . HIS B 1 125 ? 3.838 -0.107 17.859 1 97.94 125 HIS B O 1
ATOM 4713 N N . ALA B 1 126 ? 4.1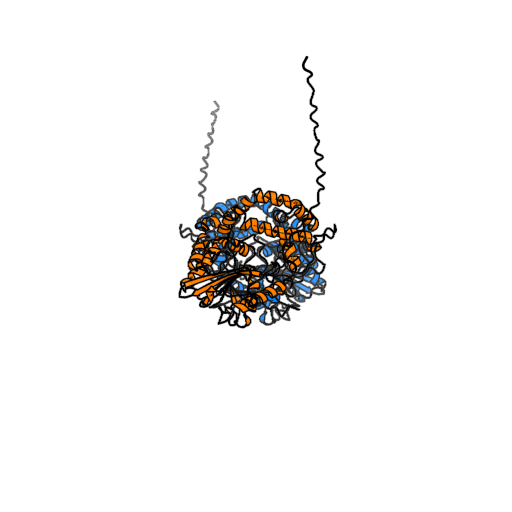13 -1.925 19.156 1 97.06 126 ALA B N 1
ATOM 4714 C CA . ALA B 1 126 ? 3.441 -2.818 18.219 1 97.06 126 ALA B CA 1
ATOM 4715 C C . ALA B 1 126 ? 1.958 -2.477 18.109 1 97.06 126 ALA B C 1
ATOM 4717 O O . ALA B 1 126 ? 1.291 -2.234 19.125 1 97.06 126 ALA B O 1
ATOM 4718 N N . ILE B 1 127 ? 1.535 -2.438 16.844 1 97.81 127 ILE B N 1
ATOM 4719 C CA . ILE B 1 127 ? 0.127 -2.137 16.609 1 97.81 127 ILE B CA 1
ATOM 4720 C C . ILE B 1 127 ? -0.464 -3.156 15.648 1 97.81 127 ILE B C 1
ATOM 4722 O O . ILE B 1 127 ? 0.271 -3.844 14.938 1 97.81 127 ILE B O 1
ATOM 4726 N N . TYR B 1 128 ? -1.749 -3.318 15.672 1 97.31 128 TYR B N 1
ATOM 4727 C CA . TYR B 1 128 ? -2.451 -4.027 14.609 1 97.31 128 TYR B CA 1
ATOM 4728 C C . TYR B 1 128 ? -3.566 -3.172 14.023 1 97.31 128 TYR B C 1
ATOM 4730 O O . TYR B 1 128 ? -4.145 -2.334 14.719 1 97.31 128 TYR B O 1
ATOM 4738 N N . ARG B 1 129 ? -3.779 -3.344 12.766 1 96.94 129 ARG B N 1
ATOM 4739 C CA . ARG B 1 129 ? -4.805 -2.617 12.023 1 96.94 129 ARG B CA 1
ATOM 4740 C C . ARG B 1 129 ? -6.199 -3.127 12.375 1 96.94 129 ARG B C 1
ATOM 4742 O O . ARG B 1 129 ? -6.484 -4.32 12.242 1 96.94 129 ARG B O 1
ATOM 4749 N N . LYS B 1 130 ? -7.074 -2.273 12.875 1 97.38 130 LYS B N 1
ATOM 4750 C CA . LYS B 1 130 ? -8.484 -2.564 13.117 1 97.38 130 LYS B CA 1
ATOM 4751 C C . LYS B 1 130 ? -9.375 -1.812 12.133 1 97.38 130 LYS B C 1
ATOM 4753 O O . LYS B 1 130 ? -9.523 -0.594 12.227 1 97.38 130 LYS B O 1
ATOM 4758 N N . ILE B 1 131 ? -10.062 -2.527 11.266 1 97.12 131 ILE B N 1
ATOM 4759 C CA . ILE B 1 131 ? -10.82 -1.914 10.18 1 97.12 131 ILE B CA 1
ATOM 4760 C C . ILE B 1 131 ? -12.25 -1.646 10.641 1 97.12 131 ILE B C 1
ATOM 4762 O O . ILE B 1 131 ? -12.891 -2.52 11.227 1 97.12 131 ILE B O 1
ATOM 4766 N N . GLU B 1 132 ? -12.703 -0.45 10.336 1 95.06 132 GLU B N 1
ATOM 4767 C CA . GLU B 1 132 ? -14.062 -0.051 10.672 1 95.06 132 GLU B CA 1
ATOM 4768 C C . GLU B 1 132 ? -14.797 0.491 9.445 1 95.06 132 GLU B C 1
ATOM 4770 O O . GLU B 1 132 ? -14.242 1.296 8.695 1 95.06 132 GLU B O 1
ATOM 4775 N N . ASN B 1 133 ? -15.945 -0.001 9.25 1 93.62 133 ASN B N 1
ATOM 4776 C CA . ASN B 1 133 ? -16.875 0.521 8.258 1 93.62 133 ASN B CA 1
ATOM 4777 C C . ASN B 1 133 ? -18.094 1.162 8.906 1 93.62 133 ASN B C 1
ATOM 4779 O O . ASN B 1 133 ? -19.141 0.526 9.039 1 93.62 133 ASN B O 1
ATOM 4783 N N . PRO B 1 134 ? -17.953 2.416 9.219 1 93.56 134 PRO B N 1
ATOM 4784 C CA . PRO B 1 134 ? -19.047 3.018 9.992 1 93.56 134 PRO B CA 1
ATOM 4785 C C . PRO B 1 134 ? -20.312 3.219 9.172 1 93.56 134 PRO B C 1
ATOM 4787 O O . PRO B 1 134 ? -20.25 3.656 8.023 1 93.56 134 PRO B O 1
ATOM 4790 N N . PHE B 1 135 ? -21.484 3.121 9.82 1 91.5 135 PHE B N 1
ATOM 4791 C CA . PHE B 1 135 ? -22.766 3.201 9.141 1 91.5 135 PHE B CA 1
ATOM 4792 C C . PHE B 1 135 ? -23.078 4.637 8.734 1 91.5 135 PHE B C 1
ATOM 4794 O O . PHE B 1 135 ? -23.797 4.871 7.758 1 91.5 135 PHE B O 1
ATOM 4801 N N . TRP B 1 136 ? -22.516 5.555 9.414 1 92.5 136 TRP B N 1
ATOM 4802 C CA . TRP B 1 136 ? -22.828 6.957 9.164 1 92.5 136 TRP B CA 1
ATOM 4803 C C . TRP B 1 136 ? -22.109 7.465 7.922 1 92.5 136 TRP B C 1
ATOM 4805 O O . TRP B 1 136 ? -22.438 8.539 7.402 1 92.5 136 TRP B O 1
ATOM 4815 N N . HIS B 1 137 ? -21.094 6.801 7.488 1 93.56 137 HIS B N 1
ATOM 4816 C CA . HIS B 1 137 ? -20.25 7.27 6.395 1 93.56 137 HIS B CA 1
ATOM 4817 C C . HIS B 1 137 ? -21.047 7.379 5.094 1 93.56 137 HIS B C 1
ATOM 4819 O O . HIS B 1 137 ? -21.703 6.422 4.676 1 93.56 137 HIS B O 1
ATOM 4825 N N . PRO B 1 138 ? -20.922 8.469 4.418 1 91.31 138 PRO B N 1
ATOM 4826 C CA . PRO B 1 138 ? -21.75 8.672 3.23 1 91.31 138 PRO B CA 1
ATOM 4827 C C . PRO B 1 138 ? -21.406 7.711 2.096 1 91.31 138 PRO B C 1
ATOM 4829 O O . PRO B 1 138 ? -22.234 7.484 1.201 1 91.31 138 PRO B O 1
ATOM 4832 N N . LEU B 1 139 ? -20.234 7.145 2.135 1 90.06 139 LEU B N 1
ATOM 4833 C CA . LEU B 1 139 ? -19.812 6.25 1.062 1 90.06 139 LEU B CA 1
ATOM 4834 C C . LEU B 1 139 ? -19.938 4.793 1.486 1 90.06 139 LEU B C 1
ATOM 4836 O O . LEU B 1 139 ? -19.328 3.906 0.877 1 90.06 139 LEU B O 1
ATOM 4840 N N . ASN B 1 140 ? -20.672 4.492 2.457 1 91.12 140 ASN B N 1
ATOM 4841 C CA . ASN B 1 140 ? -20.781 3.146 3.012 1 91.12 140 ASN B CA 1
ATOM 4842 C C . ASN B 1 140 ? -21.391 2.174 2.008 1 91.12 140 ASN B C 1
ATOM 4844 O O . ASN B 1 140 ? -21.234 0.958 2.141 1 91.12 140 ASN B O 1
ATOM 4848 N N . SER B 1 141 ? -22.031 2.641 0.921 1 91.5 141 SER B N 1
ATOM 4849 C CA . SER B 1 141 ? -22.688 1.779 -0.054 1 91.5 141 SER B CA 1
ATOM 4850 C C . SER B 1 141 ? -21.672 1.062 -0.936 1 91.5 141 SER B C 1
ATOM 4852 O O . SER B 1 141 ? -21.984 0.044 -1.556 1 91.5 141 SER B O 1
ATOM 4854 N N . ILE B 1 142 ? -20.422 1.561 -1.025 1 91.69 142 ILE B N 1
ATOM 4855 C CA . ILE B 1 142 ? -19.484 1.07 -2.033 1 91.69 142 ILE B CA 1
ATOM 4856 C C . ILE B 1 142 ? -18.688 -0.097 -1.465 1 91.69 142 ILE B C 1
ATOM 4858 O O . ILE B 1 142 ? -17.859 -0.685 -2.162 1 91.69 142 ILE B O 1
ATOM 4862 N N . ILE B 1 143 ? -18.969 -0.445 -0.264 1 93.75 143 ILE B N 1
ATOM 4863 C CA . ILE B 1 143 ? -18.297 -1.59 0.348 1 93.75 143 ILE B CA 1
ATOM 4864 C C . ILE B 1 143 ? -19.281 -2.326 1.262 1 93.75 143 ILE B C 1
ATOM 4866 O O . ILE B 1 143 ? -20.328 -1.787 1.621 1 93.75 143 ILE B O 1
ATOM 4870 N N . TRP B 1 144 ? -18.969 -3.502 1.634 1 95.62 144 TRP B N 1
ATOM 4871 C CA . TRP B 1 144 ? -19.797 -4.305 2.531 1 95.62 144 TRP B CA 1
ATOM 4872 C C . TRP B 1 144 ? -19.672 -3.812 3.969 1 95.62 144 TRP B C 1
ATOM 4874 O O . TRP B 1 144 ? -18.688 -3.178 4.332 1 95.62 144 TRP B O 1
ATOM 4884 N N . ASN B 1 145 ? -20.688 -4.09 4.801 1 95.5 145 ASN B N 1
ATOM 4885 C CA . ASN B 1 145 ? -20.562 -3.922 6.242 1 95.5 145 ASN B CA 1
ATOM 4886 C C . ASN B 1 145 ? -19.531 -4.879 6.836 1 95.5 145 ASN B C 1
ATOM 4888 O O . ASN B 1 145 ? -19.141 -5.852 6.195 1 95.5 145 ASN B O 1
ATOM 4892 N N . GLY B 1 146 ? -19.109 -4.566 8.031 1 95.44 146 GLY B N 1
ATOM 4893 C CA . GLY B 1 146 ? -18.203 -5.477 8.719 1 95.44 146 GLY B CA 1
ATOM 4894 C C . GLY B 1 146 ? -16.828 -4.883 8.961 1 95.44 146 GLY B C 1
ATOM 4895 O O . GLY B 1 146 ? -16.703 -3.688 9.227 1 95.44 146 GLY B O 1
ATOM 4896 N N . THR B 1 147 ? -15.82 -5.789 8.992 1 97 147 THR B N 1
ATOM 4897 C CA . THR B 1 147 ? -14.508 -5.371 9.477 1 97 147 THR B CA 1
ATOM 4898 C C . THR B 1 147 ? -13.414 -5.801 8.5 1 97 147 THR B C 1
ATOM 4900 O O . THR B 1 147 ? -12.266 -6.004 8.906 1 97 147 THR B O 1
ATOM 4903 N N . CYS B 1 148 ? -13.812 -6.062 7.246 1 97 148 CYS B N 1
ATOM 4904 C CA . CYS B 1 148 ? -12.82 -6.406 6.23 1 97 148 CYS B CA 1
ATOM 4905 C C . CYS B 1 148 ? -12.586 -5.242 5.277 1 97 148 CYS B C 1
ATOM 4907 O O . CYS B 1 148 ? -13.453 -4.379 5.117 1 97 148 CYS B O 1
ATOM 4909 N N . ASP B 1 149 ? -11.406 -5.195 4.727 1 97 149 ASP B N 1
ATOM 4910 C CA . ASP B 1 149 ? -11.062 -4.281 3.645 1 97 149 ASP B CA 1
ATOM 4911 C C . ASP B 1 149 ? -11.008 -5.016 2.305 1 97 149 ASP B C 1
ATOM 4913 O O . ASP B 1 149 ? -11.07 -6.246 2.26 1 97 149 ASP B O 1
ATOM 4917 N N . GLN B 1 150 ? -11 -4.211 1.295 1 96.12 150 GLN B N 1
ATOM 4918 C CA . GLN B 1 150 ? -10.852 -4.719 -0.065 1 96.12 150 GLN B CA 1
ATOM 4919 C C . GLN B 1 150 ? -9.461 -5.305 -0.282 1 96.12 150 GLN B C 1
ATOM 4921 O O . GLN B 1 150 ? -8.453 -4.684 0.077 1 96.12 150 GLN B O 1
ATOM 4926 N N . GLY B 1 151 ? -9.406 -6.559 -0.835 1 97.06 151 GLY B N 1
ATOM 4927 C CA . GLY B 1 151 ? -8.164 -7.168 -1.283 1 97.06 151 GLY B CA 1
ATOM 4928 C C . GLY B 1 151 ? -7.277 -7.629 -0.14 1 97.06 151 GLY B C 1
ATOM 4929 O O . GLY B 1 151 ? -6.102 -7.93 -0.342 1 97.06 151 GLY B O 1
ATOM 4930 N N . MET B 1 152 ? -7.754 -7.691 1.055 1 97.75 152 MET B N 1
ATOM 4931 C CA . MET B 1 152 ? -6.918 -8.055 2.197 1 97.75 152 MET B CA 1
ATOM 4932 C C . MET B 1 152 ? -6.918 -9.562 2.418 1 97.75 152 MET B C 1
ATOM 4934 O O . MET B 1 152 ? -7.938 -10.227 2.207 1 97.75 152 MET B O 1
ATOM 4938 N N . LEU B 1 153 ? -5.75 -10.117 2.809 1 98.44 153 LEU B N 1
ATOM 4939 C CA . LEU B 1 153 ? -5.695 -11.508 3.234 1 98.44 153 LEU B CA 1
ATOM 4940 C C . LEU B 1 153 ? -6.652 -11.766 4.395 1 98.44 153 LEU B C 1
ATOM 4942 O O . LEU B 1 153 ? -6.898 -10.867 5.207 1 98.44 153 LEU B O 1
ATOM 4946 N N . THR B 1 154 ? -7.172 -12.945 4.508 1 98.12 154 THR B N 1
ATOM 4947 C CA . THR B 1 154 ? -8.086 -13.32 5.582 1 98.12 154 THR B CA 1
ATOM 4948 C C . THR B 1 154 ? -7.449 -14.375 6.488 1 98.12 154 THR B C 1
ATOM 4950 O O . THR B 1 154 ? -6.379 -14.906 6.176 1 98.12 154 THR B O 1
ATOM 4953 N N . ALA B 1 155 ? -8.125 -14.68 7.582 1 98.25 155 ALA B N 1
ATOM 4954 C CA . ALA B 1 155 ? -7.66 -15.75 8.453 1 98.25 155 ALA B CA 1
ATOM 4955 C C . ALA B 1 155 ? -7.602 -17.078 7.707 1 98.25 155 ALA B C 1
ATOM 4957 O O . ALA B 1 155 ? -6.688 -17.875 7.918 1 98.25 155 ALA B O 1
ATOM 4958 N N . ASP B 1 156 ? -8.578 -17.281 6.797 1 97.88 156 ASP B N 1
ATOM 4959 C CA . ASP B 1 156 ? -8.586 -18.484 5.973 1 97.88 156 ASP B CA 1
ATOM 4960 C C . ASP B 1 156 ? -7.371 -18.531 5.047 1 97.88 156 ASP B C 1
ATOM 4962 O O . ASP B 1 156 ? -6.762 -19.578 4.859 1 97.88 156 ASP B O 1
ATOM 4966 N N . GLY B 1 157 ? -7.086 -17.406 4.453 1 98.56 157 GLY B N 1
ATOM 4967 C CA . GLY B 1 157 ? -5.902 -17.328 3.615 1 98.56 157 GLY B CA 1
ATOM 4968 C C . GLY B 1 157 ? -4.617 -17.609 4.371 1 98.56 157 GLY B C 1
ATOM 4969 O O . GLY B 1 157 ? -3.721 -18.281 3.859 1 98.56 157 GLY B O 1
ATOM 4970 N N . LEU B 1 158 ? -4.512 -17.047 5.594 1 98.75 158 LEU B N 1
ATOM 4971 C CA . LEU B 1 158 ? -3.34 -17.312 6.426 1 98.75 158 LEU B CA 1
ATOM 4972 C C . LEU B 1 158 ? -3.238 -18.781 6.785 1 98.75 158 LEU B C 1
ATOM 4974 O O . LEU B 1 158 ? -2.146 -19.359 6.773 1 98.75 158 LEU B O 1
ATOM 4978 N N . ARG B 1 159 ? -4.375 -19.406 7.09 1 98.5 159 ARG B N 1
ATOM 4979 C CA . ARG B 1 159 ? -4.406 -20.844 7.395 1 98.5 159 ARG B CA 1
ATOM 4980 C C . ARG B 1 159 ? -3.906 -21.656 6.211 1 98.5 159 ARG B C 1
ATOM 4982 O O . ARG B 1 159 ? -3.139 -22.609 6.387 1 98.5 159 ARG B O 1
ATOM 4989 N N . ASP B 1 160 ? -4.387 -21.312 5.035 1 98.81 160 ASP B N 1
ATOM 4990 C CA . ASP B 1 160 ? -3.908 -21.969 3.83 1 98.81 160 ASP B CA 1
ATOM 4991 C C . ASP B 1 160 ? -2.4 -21.812 3.67 1 98.81 160 ASP B C 1
ATOM 4993 O O . ASP B 1 160 ? -1.705 -22.75 3.271 1 98.81 160 ASP B O 1
ATOM 4997 N N . SER B 1 161 ? -1.925 -20.625 3.965 1 98.81 161 SER B N 1
ATOM 4998 C CA . SER B 1 161 ? -0.498 -20.344 3.84 1 98.81 161 SER B CA 1
ATOM 4999 C C . SER B 1 161 ? 0.32 -21.203 4.805 1 98.81 161 SER B C 1
ATOM 5001 O O . SER B 1 161 ? 1.356 -21.75 4.426 1 98.81 161 SER B O 1
ATOM 5003 N N . ILE B 1 162 ? -0.099 -21.297 6.012 1 98.75 162 ILE B N 1
ATOM 5004 C CA . ILE B 1 162 ? 0.585 -22.109 7.016 1 98.75 162 ILE B CA 1
ATOM 5005 C C . ILE B 1 162 ? 0.601 -23.578 6.582 1 98.75 162 ILE B C 1
ATOM 5007 O O . ILE B 1 162 ? 1.64 -24.234 6.641 1 98.75 162 ILE B O 1
ATOM 5011 N N . GLN B 1 163 ? -0.559 -24.047 6.105 1 98.44 163 GLN B N 1
ATOM 5012 C CA . GLN B 1 163 ? -0.623 -25.438 5.629 1 98.44 163 GLN B CA 1
ATOM 5013 C C . GLN B 1 163 ? 0.3 -25.641 4.43 1 98.44 163 GLN B C 1
ATOM 5015 O O . GLN B 1 163 ? 0.954 -26.672 4.316 1 98.44 163 GLN B O 1
ATOM 5020 N N . HIS B 1 164 ? 0.333 -24.688 3.531 1 98.88 164 HIS B N 1
ATOM 5021 C CA . HIS B 1 164 ? 1.253 -24.75 2.402 1 98.88 164 HIS B CA 1
ATOM 5022 C C . HIS B 1 164 ? 2.697 -24.875 2.873 1 98.88 164 HIS B C 1
ATOM 5024 O O . HIS B 1 164 ? 3.459 -25.672 2.326 1 98.88 164 HIS B O 1
ATOM 5030 N N . GLY B 1 165 ? 3.084 -24.094 3.896 1 98.81 165 GLY B N 1
ATOM 5031 C CA . GLY B 1 165 ? 4.402 -24.219 4.5 1 98.81 165 GLY B CA 1
ATOM 5032 C C . GLY B 1 165 ? 4.664 -25.594 5.07 1 98.81 165 GLY B C 1
ATOM 5033 O O . GLY B 1 165 ? 5.75 -26.156 4.895 1 98.81 165 GLY B O 1
ATOM 5034 N N . ARG B 1 166 ? 3.676 -26.172 5.711 1 98.62 166 ARG B N 1
ATOM 5035 C CA . ARG B 1 166 ? 3.805 -27.516 6.277 1 98.62 166 ARG B CA 1
ATOM 5036 C C . ARG B 1 166 ? 4.02 -28.562 5.188 1 98.62 166 ARG B C 1
ATOM 5038 O O . ARG B 1 166 ? 4.836 -29.469 5.34 1 98.62 166 ARG B O 1
ATOM 5045 N N . ASP B 1 167 ? 3.225 -28.406 4.18 1 98.81 167 ASP B N 1
ATOM 5046 C CA . ASP B 1 167 ? 3.338 -29.344 3.068 1 98.81 167 ASP B CA 1
ATOM 5047 C C . ASP B 1 167 ? 4.703 -29.234 2.393 1 98.81 167 ASP B C 1
ATOM 5049 O O . ASP B 1 167 ? 5.34 -30.25 2.098 1 98.81 167 ASP B O 1
ATOM 5053 N N . PHE B 1 168 ? 5.145 -28.031 2.156 1 98.88 168 PHE B N 1
ATOM 5054 C CA . PHE B 1 168 ? 6.48 -27.812 1.62 1 98.88 168 PHE B CA 1
ATOM 5055 C C . PHE B 1 168 ? 7.539 -28.438 2.512 1 98.88 168 PHE B C 1
ATOM 5057 O O . PHE B 1 168 ? 8.445 -29.125 2.02 1 98.88 168 PHE B O 1
ATOM 5064 N N . TRP B 1 169 ? 7.383 -28.234 3.779 1 98.69 169 TRP B N 1
ATOM 5065 C CA . TRP B 1 169 ? 8.32 -28.719 4.789 1 98.69 169 TRP B CA 1
ATOM 5066 C C . TRP B 1 169 ? 8.344 -30.234 4.836 1 98.69 169 TRP B C 1
ATOM 5068 O O . TRP B 1 169 ? 9.391 -30.844 5.094 1 98.69 169 TRP B O 1
ATOM 5078 N N . SER B 1 170 ? 7.254 -30.844 4.574 1 98.81 170 SER B N 1
ATOM 5079 C CA . SER B 1 170 ? 7.164 -32.312 4.57 1 98.81 170 SER B CA 1
ATOM 5080 C C . SER B 1 170 ? 8.008 -32.906 3.451 1 98.81 170 SER B C 1
ATOM 5082 O O . SER B 1 170 ? 8.32 -34.094 3.475 1 98.81 170 SER B O 1
ATOM 5084 N N . VAL B 1 171 ? 8.359 -32.156 2.496 1 98.81 171 VAL B N 1
ATOM 5085 C CA . VAL B 1 171 ? 9.164 -32.625 1.377 1 98.81 171 VAL B CA 1
ATOM 5086 C C . VAL B 1 171 ? 10.617 -32.188 1.561 1 98.81 171 VAL B C 1
ATOM 5088 O O . VAL B 1 171 ? 11.523 -33.031 1.512 1 98.81 171 VAL B O 1
ATOM 5091 N N . TYR B 1 172 ? 10.852 -30.938 1.901 1 98.75 172 TYR B N 1
ATOM 5092 C CA . TYR B 1 172 ? 12.195 -30.391 1.755 1 98.75 172 TYR B CA 1
ATOM 5093 C C . TYR B 1 172 ? 12.805 -30.078 3.115 1 98.75 172 TYR B C 1
ATOM 5095 O O . TYR B 1 172 ? 13.961 -29.656 3.201 1 98.75 172 TYR B O 1
ATOM 5103 N N . GLY B 1 173 ? 12.016 -30.172 4.207 1 98.25 173 GLY B N 1
ATOM 5104 C CA . GLY B 1 173 ? 12.555 -30.016 5.547 1 98.25 173 GLY B CA 1
ATOM 5105 C C . GLY B 1 173 ? 13.508 -31.125 5.953 1 98.25 173 GLY B C 1
ATOM 5106 O O . GLY B 1 173 ? 13.742 -32.062 5.184 1 98.25 173 GLY B O 1
ATOM 5107 N N . PRO B 1 174 ? 14.023 -31.047 7.191 1 97.56 174 PRO B N 1
ATOM 5108 C CA . PRO B 1 174 ? 15.031 -32.031 7.633 1 97.56 174 PRO B CA 1
ATOM 5109 C C . PRO B 1 174 ? 14.516 -33.469 7.641 1 97.56 174 PRO B C 1
ATOM 5111 O O . PRO B 1 174 ? 15.273 -34.406 7.387 1 97.56 174 PRO B O 1
ATOM 5114 N N . GLN B 1 175 ? 13.297 -33.656 7.859 1 97.56 175 GLN B N 1
ATOM 5115 C CA . GLN B 1 175 ? 12.703 -34.969 7.898 1 97.56 175 GLN B CA 1
ATOM 5116 C C . GLN B 1 175 ? 11.836 -35.219 6.668 1 97.56 175 GLN B C 1
ATOM 5118 O O . GLN B 1 175 ? 11 -36.125 6.664 1 97.56 175 GLN B O 1
ATOM 5123 N N . GLY B 1 176 ? 11.969 -34.438 5.66 1 98.06 176 GLY B N 1
ATOM 5124 C CA . GLY B 1 176 ? 11.164 -34.562 4.457 1 98.06 176 GLY B CA 1
ATOM 5125 C C . GLY B 1 176 ? 11.594 -35.719 3.559 1 98.06 176 GLY B C 1
ATOM 5126 O O . GLY B 1 176 ? 12.68 -36.25 3.732 1 98.06 176 GLY B O 1
ATOM 5127 N N . VAL B 1 177 ? 10.812 -36 2.545 1 98 177 VAL B N 1
ATOM 5128 C CA . VAL B 1 177 ? 11.047 -37.125 1.653 1 98 177 VAL B CA 1
ATOM 5129 C C . VAL B 1 177 ? 12.125 -36.75 0.633 1 98 177 VAL B C 1
ATOM 5131 O O . VAL B 1 177 ? 12.672 -37.625 -0.038 1 98 177 VAL B O 1
ATOM 5134 N N . ASN B 1 178 ? 12.453 -35.531 0.495 1 98.19 178 ASN B N 1
ATOM 5135 C CA . ASN B 1 178 ? 13.562 -35.031 -0.297 1 98.19 178 ASN B CA 1
ATOM 5136 C C . ASN B 1 178 ? 14.266 -33.875 0.411 1 98.19 178 ASN B C 1
ATOM 5138 O O . ASN B 1 178 ? 14.336 -32.75 -0.118 1 98.19 178 ASN B O 1
ATOM 5142 N N . ALA B 1 179 ? 14.852 -34.125 1.485 1 97.94 179 ALA B N 1
ATOM 5143 C CA . ALA B 1 179 ? 15.328 -33.156 2.455 1 97.94 179 ALA B CA 1
ATOM 5144 C C . ALA B 1 179 ? 16.422 -32.281 1.855 1 97.94 179 ALA B C 1
ATOM 5146 O O . ALA B 1 179 ? 17.391 -32.781 1.269 1 97.94 179 ALA B O 1
ATOM 5147 N N . LEU B 1 180 ? 16.297 -30.984 2.008 1 98.06 180 LEU B N 1
ATOM 5148 C CA . LEU B 1 180 ? 17.281 -29.984 1.604 1 98.06 180 LEU B CA 1
ATOM 5149 C C . LEU B 1 180 ? 17.672 -29.094 2.781 1 98.06 180 LEU B C 1
ATOM 5151 O O . LEU B 1 180 ? 18.844 -28.766 2.957 1 98.06 180 LEU B O 1
ATOM 5155 N N . LEU B 1 181 ? 16.672 -28.703 3.566 1 97.88 181 LEU B N 1
ATOM 5156 C CA . LEU B 1 181 ? 16.859 -27.734 4.641 1 97.88 181 LEU B CA 1
ATOM 5157 C C . LEU B 1 181 ? 17.172 -28.438 5.961 1 97.88 181 LEU B C 1
ATOM 5159 O O . LEU B 1 181 ? 16.438 -28.266 6.941 1 97.88 181 LEU B O 1
ATOM 5163 N N . HIS B 1 182 ? 18.281 -29.031 6.082 1 96.38 182 HIS B N 1
ATOM 5164 C CA . HIS B 1 182 ? 18.688 -29.891 7.188 1 96.38 182 HIS B CA 1
ATOM 5165 C C . HIS B 1 182 ? 18.859 -29.094 8.477 1 96.38 182 HIS B C 1
ATOM 5167 O O . HIS B 1 182 ? 18.688 -29.641 9.57 1 96.38 182 HIS B O 1
ATOM 5173 N N . ARG B 1 183 ? 19.109 -27.797 8.336 1 94.44 183 ARG B N 1
ATOM 5174 C CA . ARG B 1 183 ? 19.391 -26.984 9.516 1 94.44 183 ARG B CA 1
ATOM 5175 C C . ARG B 1 183 ? 18.172 -26.141 9.891 1 94.44 183 ARG B C 1
ATOM 5177 O O . ARG B 1 183 ? 18.281 -25.188 10.672 1 94.44 183 ARG B O 1
ATOM 5184 N N . GLY B 1 184 ? 17.078 -26.422 9.289 1 94.5 184 GLY B N 1
ATOM 5185 C CA . GLY B 1 184 ? 15.883 -25.656 9.578 1 94.5 184 GLY B CA 1
ATOM 5186 C C . GLY B 1 184 ? 15.875 -24.297 8.891 1 94.5 184 GLY B C 1
ATOM 5187 O O . GLY B 1 184 ? 16.703 -24.031 8.023 1 94.5 184 GLY B O 1
ATOM 5188 N N . ILE B 1 185 ? 14.914 -23.516 9.281 1 95.62 185 ILE B N 1
ATOM 5189 C CA . ILE B 1 185 ? 14.789 -22.172 8.727 1 95.62 185 ILE B CA 1
ATOM 5190 C C . ILE B 1 185 ? 15.82 -21.25 9.375 1 95.62 185 ILE B C 1
ATOM 5192 O O . ILE B 1 185 ? 15.844 -21.078 10.594 1 95.62 185 ILE B O 1
ATOM 5196 N N . ASN B 1 186 ? 16.656 -20.734 8.586 1 95.31 186 ASN B N 1
ATOM 5197 C CA . ASN B 1 186 ? 17.656 -19.766 9.016 1 95.31 186 ASN B CA 1
ATOM 5198 C C . ASN B 1 186 ? 18.062 -18.844 7.875 1 95.31 186 ASN B C 1
ATOM 5200 O O . ASN B 1 186 ? 17.859 -19.156 6.703 1 95.31 186 ASN B O 1
ATOM 5204 N N . GLU B 1 187 ? 18.703 -17.766 8.188 1 94.19 187 GLU B N 1
ATOM 5205 C CA . GLU B 1 187 ? 18.969 -16.719 7.203 1 94.19 187 GLU B CA 1
ATOM 5206 C C . GLU B 1 187 ? 20.109 -17.125 6.266 1 94.19 187 GLU B C 1
ATOM 5208 O O . GLU B 1 187 ? 20.281 -16.516 5.203 1 94.19 187 GLU B O 1
ATOM 5213 N N . LYS B 1 188 ? 20.906 -18.031 6.621 1 94.75 188 LYS B N 1
ATOM 5214 C CA . LYS B 1 188 ? 22.016 -18.484 5.773 1 94.75 188 LYS B CA 1
ATOM 5215 C C . LYS B 1 188 ? 21.5 -19.359 4.625 1 94.75 188 LYS B C 1
ATOM 5217 O O . LYS B 1 188 ? 21.953 -19.219 3.488 1 94.75 188 LYS B O 1
ATOM 5222 N N . ASP B 1 189 ? 20.469 -20.219 4.926 1 96 189 ASP B N 1
ATOM 5223 C CA . ASP B 1 189 ? 20 -21.203 3.957 1 96 189 ASP B CA 1
ATOM 5224 C C . ASP B 1 189 ? 18.766 -20.703 3.215 1 96 189 ASP B C 1
ATOM 5226 O O . ASP B 1 189 ? 18.5 -21.141 2.092 1 96 189 ASP B O 1
ATOM 5230 N N . VAL B 1 190 ? 18.047 -19.844 3.891 1 97.44 190 VAL B N 1
ATOM 5231 C CA . VAL B 1 190 ? 16.703 -19.547 3.395 1 97.44 190 VAL B CA 1
ATOM 5232 C C . VAL B 1 190 ? 16.578 -18.062 3.084 1 97.44 190 VAL B C 1
ATOM 5234 O O . VAL B 1 190 ? 16.875 -17.219 3.93 1 97.44 190 VAL B O 1
ATOM 5237 N N . TYR B 1 191 ? 16.188 -17.781 1.866 1 97.69 191 TYR B N 1
ATOM 5238 C CA . TYR B 1 191 ? 15.914 -16.422 1.38 1 97.69 191 TYR B CA 1
ATOM 5239 C C . TYR B 1 191 ? 14.461 -16.281 0.936 1 97.69 191 TYR B C 1
ATOM 5241 O O . TYR B 1 191 ? 14 -17.031 0.064 1 97.69 191 TYR B O 1
ATOM 5249 N N . PHE B 1 192 ? 13.703 -15.352 1.579 1 98.31 192 PHE B N 1
ATOM 5250 C CA . PHE B 1 192 ? 12.359 -15.008 1.149 1 98.31 192 PHE B CA 1
ATOM 5251 C C . PHE B 1 192 ? 12.328 -13.633 0.482 1 98.31 192 PHE B C 1
ATOM 5253 O O . PHE B 1 192 ? 12.977 -12.703 0.952 1 98.31 192 PHE B O 1
ATOM 5260 N N . ARG B 1 193 ? 11.578 -13.57 -0.61 1 98.12 193 ARG B N 1
ATOM 5261 C CA . ARG B 1 193 ? 11.367 -12.312 -1.322 1 98.12 193 ARG B CA 1
ATOM 5262 C C . ARG B 1 193 ? 9.914 -12.156 -1.745 1 98.12 193 ARG B C 1
ATOM 5264 O O . ARG B 1 193 ? 9.312 -13.094 -2.277 1 98.12 193 ARG B O 1
ATOM 5271 N N . THR B 1 194 ? 9.375 -10.922 -1.518 1 98.38 194 THR B N 1
ATOM 5272 C CA . THR B 1 194 ? 7.977 -10.68 -1.864 1 98.38 194 THR B CA 1
ATOM 5273 C C . THR B 1 194 ? 7.832 -9.391 -2.658 1 98.38 194 THR B C 1
ATOM 5275 O O . THR B 1 194 ? 8.789 -8.625 -2.797 1 98.38 194 THR B O 1
ATOM 5278 N N . SER B 1 195 ? 6.652 -9.211 -3.229 1 97.5 195 SER B N 1
ATOM 5279 C CA . SER B 1 195 ? 6.285 -7.883 -3.703 1 97.5 195 SER B CA 1
ATOM 5280 C C . SER B 1 195 ? 6.113 -6.906 -2.543 1 97.5 195 SER B C 1
ATOM 5282 O O . SER B 1 195 ? 6.383 -7.254 -1.392 1 97.5 195 SER B O 1
ATOM 5284 N N . ASN B 1 196 ? 5.699 -5.762 -2.812 1 96.25 196 ASN B N 1
ATOM 5285 C CA . ASN B 1 196 ? 5.543 -4.738 -1.781 1 96.25 196 ASN B CA 1
ATOM 5286 C C . ASN B 1 196 ? 4.117 -4.719 -1.229 1 96.25 196 ASN B C 1
ATOM 5288 O O . ASN B 1 196 ? 3.688 -3.721 -0.648 1 96.25 196 ASN B O 1
ATOM 5292 N N . SER B 1 197 ? 3.412 -5.793 -1.291 1 96.19 197 SER B N 1
ATOM 5293 C CA . SER B 1 197 ? 2.037 -5.855 -0.808 1 96.19 197 SER B CA 1
ATOM 5294 C C . SER B 1 197 ? 1.962 -6.523 0.561 1 96.19 197 SER B C 1
ATOM 5296 O O . SER B 1 197 ? 2.652 -7.516 0.812 1 96.19 197 SER B O 1
ATOM 5298 N N . ASP B 1 198 ? 1.01 -6.078 1.395 1 96.38 198 ASP B N 1
ATOM 5299 C CA . ASP B 1 198 ? 0.822 -6.641 2.73 1 96.38 198 ASP B CA 1
ATOM 5300 C C . ASP B 1 198 ? 0.518 -8.133 2.66 1 96.38 198 ASP B C 1
ATOM 5302 O O . ASP B 1 198 ? 1.044 -8.914 3.453 1 96.38 198 ASP B O 1
ATOM 5306 N N . ARG B 1 199 ? -0.323 -8.477 1.749 1 97.81 199 ARG B N 1
ATOM 5307 C CA . ARG B 1 199 ? -0.774 -9.867 1.699 1 97.81 199 ARG B CA 1
ATOM 5308 C C . ARG B 1 199 ? 0.378 -10.805 1.358 1 97.81 199 ARG B C 1
ATOM 5310 O O . ARG B 1 199 ? 0.397 -11.953 1.795 1 97.81 199 ARG B O 1
ATOM 5317 N N . THR B 1 200 ? 1.388 -10.336 0.567 1 98.5 200 THR B N 1
ATOM 5318 C CA . THR B 1 200 ? 2.523 -11.203 0.27 1 98.5 200 THR B CA 1
ATOM 5319 C C . THR B 1 200 ? 3.459 -11.305 1.472 1 98.5 200 THR B C 1
ATOM 5321 O O . THR B 1 200 ? 4.07 -12.344 1.705 1 98.5 200 THR B O 1
ATOM 5324 N N . TYR B 1 201 ? 3.539 -10.195 2.324 1 98.25 201 TYR B N 1
ATOM 5325 C CA . TYR B 1 201 ? 4.242 -10.281 3.6 1 98.25 201 TYR B CA 1
ATOM 5326 C C . TYR B 1 201 ? 3.596 -11.32 4.512 1 98.25 201 TYR B C 1
ATOM 5328 O O . TYR B 1 201 ? 4.277 -12.195 5.043 1 98.25 201 TYR B O 1
ATOM 5336 N N . GLN B 1 202 ? 2.357 -11.211 4.582 1 98.69 202 GLN B N 1
ATOM 5337 C CA . GLN B 1 202 ? 1.591 -12.031 5.512 1 98.69 202 GLN B CA 1
ATOM 5338 C C . GLN B 1 202 ? 1.624 -13.5 5.105 1 98.69 202 GLN B C 1
ATOM 5340 O O . GLN B 1 202 ? 1.761 -14.383 5.957 1 98.69 202 GLN B O 1
ATOM 5345 N N . VAL B 1 203 ? 1.575 -13.727 3.826 1 98.88 203 VAL B N 1
ATOM 5346 C CA . VAL B 1 203 ? 1.687 -15.094 3.324 1 98.88 203 VAL B CA 1
ATOM 5347 C C . VAL B 1 203 ? 3.078 -15.648 3.627 1 98.88 203 VAL B C 1
ATOM 5349 O O . VAL B 1 203 ? 3.221 -16.797 4.035 1 98.88 203 VAL B O 1
ATOM 5352 N N . SER B 1 204 ? 4.137 -14.867 3.453 1 98.81 204 SER B N 1
ATOM 5353 C CA . SER B 1 204 ? 5.48 -15.32 3.793 1 98.81 204 SER B CA 1
ATOM 5354 C C . SER B 1 204 ? 5.578 -15.711 5.266 1 98.81 204 SER B C 1
ATOM 5356 O O . SER B 1 204 ? 6.203 -16.719 5.605 1 98.81 204 SER B O 1
ATOM 5358 N N . GLY B 1 205 ? 4.938 -14.898 6.125 1 98.56 205 GLY B N 1
ATOM 5359 C CA . GLY B 1 205 ? 4.887 -15.258 7.531 1 98.56 205 GLY B CA 1
ATOM 5360 C C . GLY B 1 205 ? 4.195 -16.578 7.785 1 98.56 205 GLY B C 1
ATOM 5361 O O . GLY B 1 205 ? 4.652 -17.375 8.602 1 98.56 205 GLY B O 1
ATOM 5362 N N . GLY B 1 206 ? 3.092 -16.797 7.078 1 98.75 206 GLY B N 1
ATOM 5363 C CA . GLY B 1 206 ? 2.398 -18.062 7.176 1 98.75 206 GLY B CA 1
ATOM 5364 C C . GLY B 1 206 ? 3.25 -19.234 6.738 1 98.75 206 GLY B C 1
ATOM 5365 O O . GLY B 1 206 ? 3.291 -20.266 7.414 1 98.75 206 GLY B O 1
ATOM 5366 N N . LEU B 1 207 ? 3.922 -19.094 5.609 1 98.81 207 LEU B N 1
ATOM 5367 C CA . LEU B 1 207 ? 4.793 -20.156 5.09 1 98.81 207 LEU B CA 1
ATOM 5368 C C . LEU B 1 207 ? 5.898 -20.484 6.082 1 98.81 207 LEU B C 1
ATOM 5370 O O . LEU B 1 207 ? 6.133 -21.656 6.387 1 98.81 207 LEU B O 1
ATOM 5374 N N . ILE B 1 208 ? 6.566 -19.438 6.609 1 98.62 208 ILE B N 1
ATOM 5375 C CA . ILE B 1 208 ? 7.668 -19.625 7.547 1 98.62 208 ILE B CA 1
ATOM 5376 C C . ILE B 1 208 ? 7.164 -20.359 8.797 1 98.62 208 ILE B C 1
ATOM 5378 O O . ILE B 1 208 ? 7.812 -21.281 9.289 1 98.62 208 ILE B O 1
ATOM 5382 N N . GLN B 1 209 ? 6.016 -19.969 9.25 1 98 209 GLN B N 1
ATOM 5383 C CA . GLN B 1 209 ? 5.426 -20.625 10.414 1 98 209 GLN B CA 1
ATOM 5384 C C . GLN B 1 209 ? 5.195 -22.109 10.141 1 98 209 GLN B C 1
ATOM 5386 O O . GLN B 1 209 ? 5.5 -22.953 10.984 1 98 209 GLN B O 1
ATOM 5391 N N . GLY B 1 210 ? 4.684 -22.438 9 1 98.31 210 GLY B N 1
ATOM 5392 C CA . GLY B 1 210 ? 4.441 -23.812 8.625 1 98.31 210 GLY B CA 1
ATOM 5393 C C . GLY B 1 210 ? 5.715 -24.625 8.477 1 98.31 210 GLY B C 1
ATOM 5394 O O . GLY B 1 210 ? 5.699 -25.859 8.633 1 98.31 210 GLY B O 1
ATOM 5395 N N . MET B 1 211 ? 6.82 -23.953 8.203 1 97.88 211 MET B N 1
ATOM 5396 C CA . MET B 1 211 ? 8.117 -24.609 8.008 1 97.88 211 MET B CA 1
ATOM 5397 C C . MET B 1 211 ? 8.898 -24.656 9.312 1 97.88 211 MET B C 1
ATOM 5399 O O . MET B 1 211 ? 10.117 -24.5 9.312 1 97.88 211 MET B O 1
ATOM 5403 N N . ASP B 1 212 ? 8.227 -24.641 10.359 1 93.06 212 ASP B N 1
ATOM 5404 C CA . ASP B 1 212 ? 8.789 -24.688 11.703 1 93.06 212 ASP B CA 1
ATOM 5405 C C . ASP B 1 212 ? 9.508 -23.391 12.055 1 93.06 212 ASP B C 1
ATOM 5407 O O . ASP B 1 212 ? 10.562 -23.422 12.695 1 93.06 212 ASP B O 1
ATOM 5411 N N . GLY B 1 213 ? 8.977 -22.344 11.602 1 87 213 GLY B N 1
ATOM 5412 C CA . GLY B 1 213 ? 9.562 -21.031 11.836 1 87 213 GLY B CA 1
ATOM 5413 C C . GLY B 1 213 ? 9.641 -20.672 13.312 1 87 213 GLY B C 1
ATOM 5414 O O . GLY B 1 213 ? 10.422 -19.797 13.703 1 87 213 GLY B O 1
ATOM 5415 N N . TRP B 1 214 ? 8.883 -21.297 14.086 1 84.69 214 TRP B N 1
ATOM 5416 C CA . TRP B 1 214 ? 8.875 -21.016 15.516 1 84.69 214 TRP B CA 1
ATOM 5417 C C . TRP B 1 214 ? 10.227 -21.359 16.141 1 84.69 214 TRP B C 1
ATOM 5419 O O . TRP B 1 214 ? 10.539 -20.906 17.25 1 84.69 214 TRP B O 1
ATOM 5429 N N . THR B 1 215 ? 11.047 -22.094 15.414 1 87.38 215 THR B N 1
ATOM 5430 C CA . THR B 1 215 ? 12.367 -22.453 15.914 1 87.38 215 THR B CA 1
ATOM 5431 C C . THR B 1 215 ? 13.383 -21.359 15.586 1 87.38 215 THR B C 1
ATOM 5433 O O . THR B 1 215 ? 14.523 -21.406 16.062 1 87.38 215 THR B O 1
ATOM 5436 N N . SER B 1 216 ? 13.031 -20.438 14.742 1 83.44 216 SER B N 1
ATOM 5437 C CA . SER B 1 216 ? 13.891 -19.312 14.391 1 83.44 216 SER B CA 1
ATOM 5438 C C . SER B 1 216 ? 13.625 -18.109 15.289 1 83.44 216 SER B C 1
ATOM 5440 O O . SER B 1 216 ? 12.5 -17.609 15.352 1 83.44 216 SER B O 1
ATOM 5442 N N . PRO B 1 217 ? 14.609 -17.734 15.977 1 83.38 217 PRO B N 1
ATOM 5443 C CA . PRO B 1 217 ? 14.352 -16.625 16.906 1 83.38 217 PRO B CA 1
ATOM 5444 C C . PRO B 1 217 ? 14.172 -15.297 16.188 1 83.38 217 PRO B C 1
ATOM 5446 O O . PRO B 1 217 ? 14.797 -15.047 15.156 1 83.38 217 PRO B O 1
ATOM 5449 N N . GLY B 1 218 ? 13.273 -14.484 16.797 1 88.38 218 GLY B N 1
ATOM 5450 C CA . GLY B 1 218 ? 13.133 -13.102 16.359 1 88.38 218 GLY B CA 1
ATOM 5451 C C . GLY B 1 218 ? 12.336 -12.961 15.078 1 88.38 218 GLY B C 1
ATOM 5452 O O . GLY B 1 218 ? 11.617 -13.883 14.688 1 88.38 218 GLY B O 1
ATOM 5453 N N . ASN B 1 219 ? 12.312 -11.828 14.492 1 94.5 219 ASN B N 1
ATOM 5454 C CA . ASN B 1 219 ? 11.648 -11.539 13.227 1 94.5 219 ASN B CA 1
ATOM 5455 C C . ASN B 1 219 ? 12.5 -11.977 12.039 1 94.5 219 ASN B C 1
ATOM 5457 O O . ASN B 1 219 ? 13.711 -11.719 12 1 94.5 219 ASN B O 1
ATOM 5461 N N . PHE B 1 220 ? 11.953 -12.719 11.148 1 97.5 220 PHE B N 1
ATOM 5462 C CA . PHE B 1 220 ? 12.688 -13.211 9.984 1 97.5 220 PHE B CA 1
ATOM 5463 C C . PHE B 1 220 ? 12.711 -12.164 8.875 1 97.5 220 PHE B C 1
ATOM 5465 O O . PHE B 1 220 ? 11.68 -11.555 8.57 1 97.5 220 PHE B O 1
ATOM 5472 N N . PRO B 1 221 ? 13.859 -11.891 8.234 1 97.38 221 PRO B N 1
ATOM 5473 C CA . PRO B 1 221 ? 13.906 -10.914 7.141 1 97.38 221 PRO B CA 1
ATOM 5474 C C . PRO B 1 221 ? 13.203 -11.414 5.879 1 97.38 221 PRO B C 1
ATOM 5476 O O . PRO B 1 221 ? 13.43 -12.547 5.449 1 97.38 221 PRO B O 1
ATOM 5479 N N . VAL B 1 222 ? 12.336 -10.688 5.34 1 98.19 222 VAL B N 1
ATOM 5480 C CA . VAL B 1 222 ? 11.703 -10.883 4.039 1 98.19 222 VAL B CA 1
ATOM 5481 C C . VAL B 1 222 ? 12.102 -9.758 3.094 1 98.19 222 VAL B C 1
ATOM 5483 O O . VAL B 1 222 ? 11.828 -8.586 3.369 1 98.19 222 VAL B O 1
ATOM 5486 N N . HIS B 1 223 ? 12.703 -10.125 1.996 1 98.12 223 HIS B N 1
ATOM 5487 C CA . HIS B 1 223 ? 13.359 -9.164 1.121 1 98.12 223 HIS B CA 1
ATOM 5488 C C . HIS B 1 223 ? 12.383 -8.586 0.105 1 98.12 223 HIS B C 1
ATOM 5490 O O . HIS B 1 223 ? 11.5 -9.297 -0.389 1 98.12 223 HIS B O 1
ATOM 5496 N N . THR B 1 224 ? 12.5 -7.301 -0.177 1 97.56 224 THR B N 1
ATOM 5497 C CA . THR B 1 224 ? 11.789 -6.621 -1.255 1 97.56 224 THR B CA 1
ATOM 5498 C C . THR B 1 224 ? 12.742 -5.73 -2.051 1 97.56 224 THR B C 1
ATOM 5500 O O . THR B 1 224 ? 13.828 -5.391 -1.575 1 97.56 224 THR B O 1
ATOM 5503 N N . GLN B 1 225 ? 12.398 -5.48 -3.254 1 96.94 225 GLN B N 1
ATOM 5504 C CA . GLN B 1 225 ? 13.008 -4.387 -3.998 1 96.94 225 GLN B CA 1
ATOM 5505 C C . GLN B 1 225 ? 12.195 -3.102 -3.848 1 96.94 225 GLN B C 1
ATOM 5507 O O . GLN B 1 225 ? 11.016 -3.143 -3.492 1 96.94 225 GLN B O 1
ATOM 5512 N N . PRO B 1 226 ? 12.867 -1.965 -4.074 1 94.88 226 PRO B N 1
ATOM 5513 C CA . PRO B 1 226 ? 12.094 -0.724 -4.035 1 94.88 226 PRO B CA 1
ATOM 5514 C C . PRO B 1 226 ? 10.859 -0.775 -4.934 1 94.88 226 PRO B C 1
ATOM 5516 O O . PRO B 1 226 ? 10.898 -1.378 -6.012 1 94.88 226 PRO B O 1
ATOM 5519 N N . SER B 1 227 ? 9.836 -0.1 -4.449 1 91.69 227 SER B N 1
ATOM 5520 C CA . SER B 1 227 ? 8.508 -0.225 -5.055 1 91.69 227 SER B CA 1
ATOM 5521 C C . SER B 1 227 ? 8.531 0.201 -6.52 1 91.69 227 SER B C 1
ATOM 5523 O O . SER B 1 227 ? 7.781 -0.333 -7.34 1 91.69 227 SER B O 1
ATOM 5525 N N . ASN B 1 228 ? 9.359 1.078 -6.879 1 87.69 228 ASN B N 1
ATOM 5526 C CA . ASN B 1 228 ? 9.344 1.63 -8.227 1 87.69 228 ASN B CA 1
ATOM 5527 C C . ASN B 1 228 ? 10.133 0.755 -9.195 1 87.69 228 ASN B C 1
ATOM 5529 O O . ASN B 1 228 ? 10.109 0.983 -10.406 1 87.69 228 ASN B O 1
ATOM 5533 N N . MET B 1 229 ? 10.836 -0.273 -8.711 1 91.19 229 MET B N 1
ATOM 5534 C CA . MET B 1 229 ? 11.617 -1.113 -9.609 1 91.19 229 MET B CA 1
ATOM 5535 C C . MET B 1 229 ? 11.352 -2.592 -9.344 1 91.19 229 MET B C 1
ATOM 5537 O O . MET B 1 229 ? 11.977 -3.459 -9.961 1 91.19 229 MET B O 1
ATOM 5541 N N . ASP B 1 230 ? 10.484 -2.875 -8.398 1 95.38 230 ASP B N 1
ATOM 5542 C CA . ASP B 1 230 ? 10.219 -4.262 -8.023 1 95.38 230 ASP B CA 1
ATOM 5543 C C . ASP B 1 230 ? 9.805 -5.09 -9.234 1 95.38 230 ASP B C 1
ATOM 5545 O O . ASP B 1 230 ? 8.852 -4.746 -9.938 1 95.38 230 ASP B O 1
ATOM 5549 N N . ASP B 1 231 ? 10.508 -6.121 -9.43 1 96.19 231 ASP B N 1
ATOM 5550 C CA . ASP B 1 231 ? 10.312 -6.875 -10.664 1 96.19 231 ASP B CA 1
ATOM 5551 C C . ASP B 1 231 ? 9.297 -7.996 -10.469 1 96.19 231 ASP B C 1
ATOM 5553 O O . ASP B 1 231 ? 9.07 -8.797 -11.383 1 96.19 231 ASP B O 1
ATOM 5557 N N . ILE B 1 232 ? 8.727 -8.148 -9.258 1 96.62 232 ILE B N 1
ATOM 5558 C CA . ILE B 1 232 ? 7.574 -9.023 -9.062 1 96.62 232 ILE B CA 1
ATOM 5559 C C . ILE B 1 232 ? 6.305 -8.32 -9.531 1 96.62 232 ILE B C 1
ATOM 5561 O O . ILE B 1 232 ? 5.867 -7.344 -8.914 1 96.62 232 ILE B O 1
ATOM 5565 N N . VAL B 1 233 ? 5.793 -8.742 -10.609 1 89.81 233 VAL B N 1
ATOM 5566 C CA . VAL B 1 233 ? 4.625 -8.125 -11.234 1 89.81 233 VAL B CA 1
ATOM 5567 C C . VAL B 1 233 ? 3.406 -8.297 -10.328 1 89.81 233 VAL B C 1
ATOM 5569 O O . VAL B 1 233 ? 3.215 -9.359 -9.727 1 89.81 233 VAL B O 1
ATOM 5572 N N . PRO B 1 234 ? 2.699 -7.027 -10.203 1 80.88 234 PRO B N 1
ATOM 5573 C CA . PRO B 1 234 ? 2.422 -5.977 -11.188 1 80.88 234 PRO B CA 1
ATOM 5574 C C . PRO B 1 234 ? 3.221 -4.703 -10.93 1 80.88 234 PRO B C 1
ATOM 5576 O O . PRO B 1 234 ? 2.971 -3.674 -11.562 1 80.88 234 PRO B O 1
ATOM 5579 N N . ASN B 1 235 ? 4.152 -4.711 -10.102 1 80.81 235 ASN B N 1
ATOM 5580 C CA . ASN B 1 235 ? 4.844 -3.461 -9.797 1 80.81 235 ASN B CA 1
ATOM 5581 C C . ASN B 1 235 ? 5.73 -3.018 -10.961 1 80.81 235 ASN B C 1
ATOM 5583 O O . ASN B 1 235 ? 5.801 -1.827 -11.273 1 80.81 235 ASN B O 1
ATOM 5587 N N . TYR B 1 236 ? 6.352 -3.955 -11.648 1 78.44 236 TYR B N 1
ATOM 5588 C CA . TYR B 1 236 ? 7.16 -3.703 -12.836 1 78.44 236 TYR B CA 1
ATOM 5589 C C . TYR B 1 236 ? 6.285 -3.311 -14.016 1 78.44 236 TYR B C 1
ATOM 5591 O O . TYR B 1 236 ? 5.5 -4.121 -14.516 1 78.44 236 TYR B O 1
ATOM 5599 N N . SER B 1 237 ? 6.32 -1.935 -14.383 1 80.94 237 SER B N 1
ATOM 5600 C CA . SER B 1 237 ? 5.488 -1.437 -15.469 1 80.94 237 SER B CA 1
ATOM 5601 C C . SER B 1 237 ? 6.328 -1.103 -16.703 1 80.94 237 SER B C 1
ATOM 5603 O O . SER B 1 237 ? 7.441 -0.584 -16.578 1 80.94 237 SER B O 1
ATOM 5605 N N . CYS B 1 238 ? 5.785 -1.471 -17.797 1 91.38 238 CYS B N 1
ATOM 5606 C CA . CYS B 1 238 ? 6.422 -1.2 -19.078 1 91.38 238 CYS B CA 1
ATOM 5607 C C . CYS B 1 238 ? 5.383 -0.897 -20.156 1 91.38 238 CYS B C 1
ATOM 5609 O O . CYS B 1 238 ? 4.73 -1.809 -20.672 1 91.38 238 CYS B O 1
ATOM 5611 N N . SER B 1 239 ? 5.32 0.35 -20.516 1 92.06 239 SER B N 1
ATOM 5612 C CA . SER B 1 239 ? 4.344 0.765 -21.516 1 92.06 239 SER B CA 1
ATOM 5613 C C . SER B 1 239 ? 4.598 0.078 -22.859 1 92.06 239 SER B C 1
ATOM 5615 O O . SER B 1 239 ? 3.658 -0.214 -23.609 1 92.06 239 SER B O 1
ATOM 5617 N N . TYR B 1 240 ? 5.836 -0.13 -23.172 1 95 240 TYR B N 1
ATOM 5618 C CA . TYR B 1 240 ? 6.172 -0.838 -24.406 1 95 240 TYR B CA 1
ATOM 5619 C C . TYR B 1 240 ? 5.57 -2.238 -24.406 1 95 240 TYR B C 1
ATOM 5621 O O . TYR B 1 240 ? 4.984 -2.666 -25.406 1 95 240 TYR B O 1
ATOM 5629 N N . ALA B 1 241 ? 5.695 -2.902 -23.328 1 95.94 241 ALA B N 1
ATOM 5630 C CA . ALA B 1 241 ? 5.094 -4.227 -23.203 1 95.94 241 ALA B CA 1
ATOM 5631 C C . ALA B 1 241 ? 3.574 -4.152 -23.328 1 95.94 241 ALA B C 1
ATOM 5633 O O . ALA B 1 241 ? 2.965 -4.953 -24.031 1 95.94 241 ALA B O 1
ATOM 5634 N N . ASP B 1 242 ? 3.014 -3.172 -22.719 1 95.56 242 ASP B N 1
ATOM 5635 C CA . ASP B 1 242 ? 1.563 -3.014 -22.719 1 95.56 242 ASP B CA 1
ATOM 5636 C C . ASP B 1 242 ? 1.041 -2.807 -24.141 1 95.56 242 ASP B C 1
ATOM 5638 O O . ASP B 1 242 ? -0.096 -3.17 -24.453 1 95.56 242 ASP B O 1
ATOM 5642 N N . GLY B 1 243 ? 1.862 -2.229 -24.953 1 96.81 243 GLY B N 1
ATOM 5643 C CA . GLY B 1 243 ? 1.488 -2.021 -26.344 1 96.81 243 GLY B CA 1
ATOM 5644 C C . GLY B 1 243 ? 1.135 -3.309 -27.062 1 96.81 243 GLY B C 1
ATOM 5645 O O . GLY B 1 243 ? 0.231 -3.328 -27.906 1 96.81 243 GLY B O 1
ATOM 5646 N N . PHE B 1 244 ? 1.81 -4.375 -26.703 1 97.69 244 PHE B N 1
ATOM 5647 C CA . PHE B 1 244 ? 1.521 -5.656 -27.344 1 97.69 244 PHE B CA 1
ATOM 5648 C C . PHE B 1 244 ? 0.142 -6.16 -26.938 1 97.69 244 PHE B C 1
ATOM 5650 O O . PHE B 1 244 ? -0.611 -6.668 -27.766 1 97.69 244 PHE B O 1
ATOM 5657 N N . ARG B 1 245 ? -0.189 -6.055 -25.688 1 96.56 245 ARG B N 1
ATOM 5658 C CA . ARG B 1 245 ? -1.52 -6.453 -25.234 1 96.56 245 ARG B CA 1
ATOM 5659 C C . ARG B 1 245 ? -2.6 -5.609 -25.906 1 96.56 245 ARG B C 1
ATOM 5661 O O . ARG B 1 245 ? -3.605 -6.141 -26.375 1 96.56 245 ARG B O 1
ATOM 5668 N N . THR B 1 246 ? -2.373 -4.312 -25.922 1 96.62 246 THR B N 1
ATOM 5669 C CA . THR B 1 246 ? -3.334 -3.4 -26.531 1 96.62 246 THR B CA 1
ATOM 5670 C C . THR B 1 246 ? -3.564 -3.762 -28 1 96.62 246 THR B C 1
ATOM 5672 O O . THR B 1 246 ? -4.707 -3.803 -28.453 1 96.62 246 THR B O 1
ATOM 5675 N N . ALA B 1 247 ? -2.529 -4.008 -28.672 1 97 247 A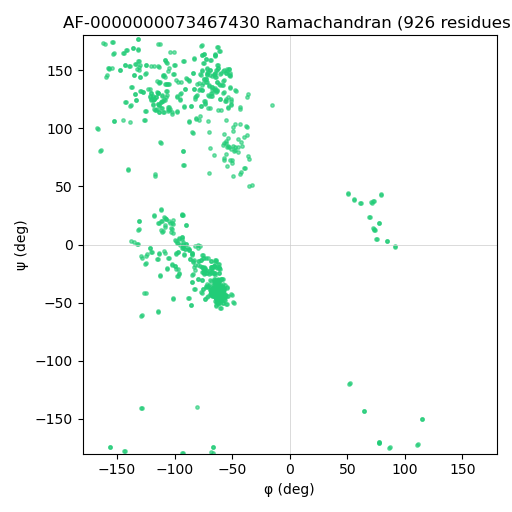LA B N 1
ATOM 5676 C CA . ALA B 1 247 ? -2.629 -4.379 -30.078 1 97 247 ALA B CA 1
ATOM 5677 C C . ALA B 1 247 ? -3.4 -5.688 -30.25 1 97 247 ALA B C 1
ATOM 5679 O O . ALA B 1 247 ? -4.246 -5.805 -31.141 1 97 247 ALA B O 1
ATOM 5680 N N . GLU B 1 248 ? -3.102 -6.637 -29.422 1 95.38 248 GLU B N 1
ATOM 5681 C CA . GLU B 1 248 ? -3.754 -7.941 -29.5 1 95.38 248 GLU B CA 1
ATOM 5682 C C . GLU B 1 248 ? -5.25 -7.828 -29.219 1 95.38 248 GLU B C 1
ATOM 5684 O O . GLU B 1 248 ? -6.055 -8.531 -29.828 1 95.38 248 GLU B O 1
ATOM 5689 N N . GLN B 1 249 ? -5.57 -6.992 -28.344 1 94.88 249 GLN B N 1
ATOM 5690 C CA . GLN B 1 249 ? -6.965 -6.836 -27.953 1 94.88 249 GLN B CA 1
ATOM 5691 C C . GLN B 1 249 ? -7.727 -5.984 -28.969 1 94.88 249 GLN B C 1
ATOM 5693 O O . GLN B 1 249 ? -8.938 -5.789 -28.844 1 94.88 249 GLN B O 1
ATOM 5698 N N . SER B 1 250 ? -7.078 -5.527 -29.984 1 95.5 250 SER B N 1
ATOM 5699 C CA . SER B 1 250 ? -7.734 -4.836 -31.094 1 95.5 250 SER B CA 1
ATOM 5700 C C . SER B 1 250 ? -7.988 -5.777 -32.25 1 95.5 250 SER B C 1
ATOM 5702 O O . SER B 1 250 ? -8.656 -5.406 -33.219 1 95.5 250 SER B O 1
ATOM 5704 N N . LEU B 1 251 ? -7.504 -7 -32.188 1 96.38 251 LEU B N 1
ATOM 5705 C CA . LEU B 1 251 ? -7.66 -7.988 -33.25 1 96.38 251 LEU B CA 1
ATOM 5706 C C . LEU B 1 251 ? -9.008 -8.695 -33.156 1 96.38 251 LEU B C 1
ATOM 5708 O O . LEU B 1 251 ? -9.562 -8.828 -32.062 1 96.38 251 LEU B O 1
ATOM 5712 N N . PRO B 1 252 ? -9.484 -9.305 -34.219 1 95.94 252 PRO B N 1
ATOM 5713 C CA . PRO B 1 252 ? -10.789 -9.977 -34.25 1 95.94 252 PRO B CA 1
ATOM 5714 C C . PRO B 1 252 ? -10.859 -11.156 -33.281 1 95.94 252 PRO B C 1
ATOM 5716 O O . PRO B 1 252 ? -11.914 -11.43 -32.719 1 95.94 252 PRO B O 1
ATOM 5719 N N . ALA B 1 253 ? -9.766 -11.797 -33.156 1 96.31 253 ALA B N 1
ATOM 5720 C CA . ALA B 1 253 ? -9.766 -12.945 -32.25 1 96.31 253 ALA B CA 1
ATOM 5721 C C . ALA B 1 253 ? -10.25 -12.547 -30.859 1 96.31 253 ALA B C 1
ATOM 5723 O O . ALA B 1 253 ? -10.945 -13.32 -30.188 1 96.31 253 ALA B O 1
ATOM 5724 N N . TRP B 1 254 ? -9.883 -11.375 -30.438 1 96.75 254 TRP B N 1
ATOM 5725 C CA . TRP B 1 254 ? -10.32 -10.875 -29.141 1 96.75 254 TRP B CA 1
ATOM 5726 C C . TRP B 1 254 ? -11.688 -10.203 -29.234 1 96.75 254 TRP B C 1
ATOM 5728 O O . TRP B 1 254 ? -12.609 -10.547 -28.484 1 96.75 254 TRP B O 1
ATOM 5738 N N . THR B 1 255 ? -11.82 -9.234 -30.188 1 96.44 255 THR B N 1
ATOM 5739 C CA . THR B 1 255 ? -13.039 -8.438 -30.266 1 96.44 255 THR B CA 1
ATOM 5740 C C . THR B 1 255 ? -14.242 -9.32 -30.609 1 96.44 255 THR B C 1
ATOM 5742 O O . THR B 1 255 ? -15.32 -9.156 -30.031 1 96.44 255 THR B O 1
ATOM 5745 N N . ASP B 1 256 ? -14.07 -10.289 -31.5 1 96.94 256 ASP B N 1
ATOM 5746 C CA . ASP B 1 256 ? -15.156 -11.203 -31.828 1 96.94 256 ASP B CA 1
ATOM 5747 C C . ASP B 1 256 ? -15.492 -12.109 -30.641 1 96.94 256 ASP B C 1
ATOM 5749 O O . ASP B 1 256 ? -16.656 -12.406 -30.406 1 96.94 256 ASP B O 1
ATOM 5753 N N . HIS B 1 257 ? -14.469 -12.492 -30.047 1 95.88 257 HIS B N 1
ATOM 5754 C CA . HIS B 1 257 ? -14.703 -13.32 -28.875 1 95.88 257 HIS B CA 1
ATOM 5755 C C . HIS B 1 257 ? -15.508 -12.562 -27.828 1 95.88 257 HIS B C 1
ATOM 5757 O O . HIS B 1 257 ? -16.484 -13.086 -27.297 1 95.88 257 HIS B O 1
ATOM 5763 N N . LEU B 1 258 ? -15.094 -11.367 -27.5 1 95.38 258 LEU B N 1
ATOM 5764 C CA . LEU B 1 258 ? -15.812 -10.562 -26.5 1 95.38 258 LEU B CA 1
ATOM 5765 C C . LEU B 1 258 ? -17.266 -10.344 -26.938 1 95.38 258 LEU B C 1
ATOM 5767 O O . LEU B 1 258 ? -18.172 -10.383 -26.094 1 95.38 258 LEU B O 1
ATOM 5771 N N . ASN B 1 259 ? -17.422 -10.07 -28.203 1 96.44 259 ASN B N 1
ATOM 5772 C CA . ASN B 1 259 ? -18.766 -9.906 -28.734 1 96.44 259 ASN B CA 1
ATOM 5773 C C . ASN B 1 259 ? -19.594 -11.18 -28.547 1 96.44 259 ASN B C 1
ATOM 5775 O O . ASN B 1 259 ? -20.797 -11.109 -28.25 1 96.44 259 ASN B O 1
ATOM 5779 N N . SER B 1 260 ? -19 -12.297 -28.734 1 97.5 260 SER B N 1
ATOM 5780 C CA . SER B 1 260 ? -19.703 -13.57 -28.578 1 97.5 260 SER B CA 1
ATOM 5781 C C . SER B 1 260 ? -20.125 -13.797 -27.141 1 97.5 260 SER B C 1
ATOM 5783 O O . SER B 1 260 ? -20.984 -14.633 -26.859 1 97.5 260 SER B O 1
ATOM 5785 N N . LYS B 1 261 ? -19.516 -13.07 -26.203 1 97.62 261 LYS B N 1
ATOM 5786 C CA . LYS B 1 261 ? -19.828 -13.195 -24.781 1 97.62 261 LYS B CA 1
ATOM 5787 C C . LYS B 1 261 ? -20.719 -12.039 -24.312 1 97.62 261 LYS B C 1
ATOM 5789 O O . LYS B 1 261 ? -20.859 -11.812 -23.109 1 97.62 261 LYS B O 1
ATOM 5794 N N . SER B 1 262 ? -21.297 -11.289 -25.172 1 97.44 262 SER B N 1
ATOM 5795 C CA . SER B 1 262 ? -22.094 -10.117 -24.859 1 97.44 262 SER B CA 1
ATOM 5796 C C . SER B 1 262 ? -23.25 -10.484 -23.922 1 97.44 262 SER B C 1
ATOM 5798 O O . SER B 1 262 ? -23.594 -9.703 -23.031 1 97.44 262 SER B O 1
ATOM 5800 N N . GLN B 1 263 ? -23.891 -11.641 -24.109 1 97.69 263 GLN B N 1
ATOM 5801 C CA . GLN B 1 263 ? -25 -12.055 -23.266 1 97.69 263 GLN B CA 1
ATOM 5802 C C . GLN B 1 263 ? -24.531 -12.344 -21.844 1 97.69 263 GLN B C 1
ATOM 5804 O O . GLN B 1 263 ? -25.25 -12.07 -20.875 1 97.69 263 GLN B O 1
ATOM 5809 N N . LEU B 1 264 ? -23.391 -12.953 -21.734 1 98.38 264 LEU B N 1
ATOM 5810 C CA . LEU B 1 264 ? -22.812 -13.188 -20.406 1 98.38 264 LEU B CA 1
ATOM 5811 C C . LEU B 1 264 ? -22.609 -11.875 -19.656 1 98.38 264 LEU B C 1
ATOM 5813 O O . LEU B 1 264 ? -23.078 -11.727 -18.531 1 98.38 264 LEU B O 1
ATOM 5817 N N . PHE B 1 265 ? -21.969 -10.875 -20.281 1 98.44 265 PHE B N 1
ATOM 5818 C CA . PHE B 1 265 ? -21.719 -9.578 -19.656 1 98.44 265 PHE B CA 1
ATOM 5819 C C . PHE B 1 265 ? -23.016 -8.875 -19.328 1 98.44 265 PHE B C 1
ATOM 5821 O O . PHE B 1 265 ? -23.172 -8.305 -18.25 1 98.44 265 PHE B O 1
ATOM 5828 N N . ALA B 1 266 ? -23.938 -8.945 -20.266 1 98.31 266 ALA B N 1
ATOM 5829 C CA . ALA B 1 266 ? -25.234 -8.312 -20.031 1 98.31 266 ALA B CA 1
ATOM 5830 C C . ALA B 1 266 ? -25.938 -8.922 -18.812 1 98.31 266 ALA B C 1
ATOM 5832 O O . ALA B 1 266 ? -26.516 -8.195 -18 1 98.31 266 ALA B O 1
ATOM 5833 N N . ALA B 1 267 ? -25.906 -10.266 -18.703 1 98.44 267 ALA B N 1
ATOM 5834 C CA . ALA B 1 267 ? -26.531 -10.953 -17.578 1 98.44 267 ALA B CA 1
ATOM 5835 C C . ALA B 1 267 ? -25.891 -10.562 -16.266 1 98.44 267 ALA B C 1
ATOM 5837 O O . ALA B 1 267 ? -26.578 -10.305 -15.273 1 98.44 267 ALA B O 1
ATOM 5838 N N . LEU B 1 268 ? -24.594 -10.5 -16.203 1 98.75 268 LEU B N 1
ATOM 5839 C CA . LEU B 1 268 ? -23.875 -10.086 -15 1 98.75 268 LEU B CA 1
ATOM 5840 C C . LEU B 1 268 ? -24.188 -8.633 -14.656 1 98.75 268 LEU B C 1
ATOM 5842 O O . LEU B 1 268 ? -24.531 -8.328 -13.508 1 98.75 268 LEU B O 1
ATOM 5846 N N . ASN B 1 269 ? -24.078 -7.793 -15.656 1 98.31 269 ASN B N 1
ATOM 5847 C CA . ASN B 1 269 ? -24.312 -6.363 -15.469 1 98.31 269 ASN B CA 1
ATOM 5848 C C . ASN B 1 269 ? -25.719 -6.082 -14.953 1 98.31 269 ASN B C 1
ATOM 5850 O O . ASN B 1 269 ? -25.922 -5.156 -14.164 1 98.31 269 ASN B O 1
ATOM 5854 N N . SER B 1 270 ? -26.656 -6.812 -15.375 1 98.12 270 SER B N 1
ATOM 5855 C CA . SER B 1 270 ? -28.047 -6.598 -14.977 1 98.12 270 SER B CA 1
ATOM 5856 C C . SER B 1 270 ? -28.234 -6.832 -13.484 1 98.12 270 SER B C 1
ATOM 5858 O O . SER B 1 270 ? -29.156 -6.277 -12.875 1 98.12 270 SER B O 1
ATOM 5860 N N . VAL B 1 271 ? -27.375 -7.656 -12.945 1 98.56 271 VAL B N 1
ATOM 5861 C CA . VAL B 1 271 ? -27.484 -7.945 -11.516 1 98.56 271 VAL B CA 1
ATOM 5862 C C . VAL B 1 271 ? -26.703 -6.898 -10.727 1 98.56 271 VAL B C 1
ATOM 5864 O O . VAL B 1 271 ? -27.234 -6.32 -9.766 1 98.56 271 VAL B O 1
ATOM 5867 N N . VAL B 1 272 ? -25.516 -6.566 -11.109 1 98.19 272 VAL B N 1
ATOM 5868 C CA . VAL B 1 272 ? -24.609 -5.879 -10.195 1 98.19 272 VAL B CA 1
ATOM 5869 C C . VAL B 1 272 ? -24.422 -4.426 -10.633 1 98.19 272 VAL B C 1
ATOM 5871 O O . VAL B 1 272 ? -23.734 -3.656 -9.977 1 98.19 272 VAL B O 1
ATOM 5874 N N . GLY B 1 273 ? -24.938 -3.986 -11.742 1 96.5 273 GLY B N 1
ATOM 5875 C CA . GLY B 1 273 ? -25.031 -2.588 -12.133 1 96.5 273 GLY B CA 1
ATOM 5876 C C . GLY B 1 273 ? -23.734 -2.031 -12.672 1 96.5 273 GLY B C 1
ATOM 5877 O O . GLY B 1 273 ? -23.359 -0.893 -12.375 1 96.5 273 GLY B O 1
ATOM 5878 N N . THR B 1 274 ? -22.984 -2.762 -13.523 1 96.81 274 THR B N 1
ATOM 5879 C CA . THR B 1 274 ? -21.656 -2.346 -13.961 1 96.81 274 THR B CA 1
ATOM 5880 C C . THR B 1 274 ? -21.641 -2.035 -15.453 1 96.81 274 THR B C 1
ATOM 5882 O O . THR B 1 274 ? -20.578 -1.959 -16.062 1 96.81 274 THR B O 1
ATOM 5885 N N . THR B 1 275 ? -22.75 -1.804 -16.047 1 95.88 275 THR B N 1
ATOM 5886 C CA . THR B 1 275 ? -22.875 -1.647 -17.484 1 95.88 275 THR B CA 1
ATOM 5887 C C . THR B 1 275 ? -22.016 -0.494 -17.984 1 95.88 275 THR B C 1
ATOM 5889 O O . THR B 1 275 ? -21.406 -0.591 -19.047 1 95.88 275 THR B O 1
ATOM 5892 N N . GLU B 1 276 ? -21.906 0.544 -17.234 1 92.06 276 GLU B N 1
ATOM 5893 C CA . GLU B 1 276 ? -21.266 1.759 -17.719 1 92.06 276 GLU B CA 1
ATOM 5894 C C . GLU B 1 276 ? -19.797 1.814 -17.297 1 92.06 276 GLU B C 1
ATOM 5896 O O . GLU B 1 276 ? -19.125 2.83 -17.5 1 92.06 276 GLU B O 1
ATOM 5901 N N . GLN B 1 277 ? -19.328 0.839 -16.719 1 92.75 277 GLN B N 1
ATOM 5902 C CA . GLN B 1 277 ? -17.953 0.82 -16.219 1 92.75 277 GLN B CA 1
ATOM 5903 C C . GLN B 1 277 ? -17.062 -0.046 -17.094 1 92.75 277 GLN B C 1
ATOM 5905 O O . GLN B 1 277 ? -17.172 -1.273 -17.094 1 92.75 277 GLN B O 1
ATOM 5910 N N . SER B 1 278 ? -16.125 0.577 -17.719 1 92.44 278 SER B N 1
ATOM 5911 C CA . SER B 1 278 ? -15.305 -0.104 -18.703 1 92.44 278 SER B CA 1
ATOM 5912 C C . SER B 1 278 ? -14.5 -1.233 -18.078 1 92.44 278 SER B C 1
ATOM 5914 O O . SER B 1 278 ? -14.328 -2.295 -18.672 1 92.44 278 SER B O 1
ATOM 5916 N N . GLY B 1 279 ? -14.078 -1.086 -16.844 1 93.88 279 GLY B N 1
ATOM 5917 C CA . GLY B 1 279 ? -13.266 -2.094 -16.188 1 93.88 279 GLY B CA 1
ATOM 5918 C C . GLY B 1 279 ? -13.992 -3.412 -15.992 1 93.88 279 GLY B C 1
ATOM 5919 O O . GLY B 1 279 ? -13.359 -4.465 -15.883 1 93.88 279 GLY B O 1
ATOM 5920 N N . TRP B 1 280 ? -15.297 -3.361 -16.062 1 97.06 280 TRP B N 1
ATOM 5921 C CA . TRP B 1 280 ? -16.125 -4.547 -15.828 1 97.06 280 TRP B CA 1
ATOM 5922 C C . TRP B 1 280 ? -16.547 -5.18 -17.156 1 97.06 280 TRP B C 1
ATOM 5924 O O . TRP B 1 280 ? -17.094 -6.281 -17.172 1 97.06 280 TRP B O 1
ATOM 5934 N N . ASN B 1 281 ? -16.25 -4.496 -18.219 1 96.5 281 ASN B N 1
ATOM 5935 C CA . ASN B 1 281 ? -16.859 -4.934 -19.469 1 96.5 281 ASN B CA 1
ATOM 5936 C C . ASN B 1 281 ? -15.82 -5.109 -20.578 1 96.5 281 ASN B C 1
ATOM 5938 O O . ASN B 1 281 ? -16.109 -5.707 -21.625 1 96.5 281 ASN B O 1
ATOM 5942 N N . SER B 1 282 ? -14.555 -4.648 -20.344 1 96.06 282 SER B N 1
ATOM 5943 C CA . SER B 1 282 ? -13.508 -4.812 -21.344 1 96.06 282 SER B CA 1
ATOM 5944 C C . SER B 1 282 ? -12.867 -6.195 -21.25 1 96.06 282 SER B C 1
ATOM 5946 O O . SER B 1 282 ? -12.18 -6.629 -22.172 1 96.06 282 SER B O 1
ATOM 5948 N N . TRP B 1 283 ? -12.969 -6.84 -20.25 1 97.44 283 TRP B N 1
ATOM 5949 C CA . TRP B 1 283 ? -12.625 -8.234 -19.984 1 97.44 283 TRP B CA 1
ATOM 5950 C C . TRP B 1 283 ? -13.328 -8.734 -18.719 1 97.44 283 TRP B C 1
ATOM 5952 O O . TRP B 1 283 ? -13.945 -7.957 -18 1 97.44 283 TRP B O 1
ATOM 5962 N N . ILE B 1 284 ? -13.25 -9.984 -18.391 1 98.38 284 ILE B N 1
ATOM 5963 C CA . ILE B 1 284 ? -14.078 -10.617 -17.359 1 98.38 284 ILE B CA 1
ATOM 5964 C C . ILE B 1 284 ? -13.414 -10.477 -16 1 98.38 284 ILE B C 1
ATOM 5966 O O . ILE B 1 284 ? -14 -10.844 -14.977 1 98.38 284 ILE B O 1
ATOM 5970 N N . ASP B 1 285 ? -12.258 -9.945 -15.953 1 97.94 285 ASP B N 1
ATOM 5971 C CA . ASP B 1 285 ? -11.336 -9.898 -14.82 1 97.94 285 ASP B CA 1
ATOM 5972 C C . ASP B 1 285 ? -12.055 -9.445 -13.555 1 97.94 285 ASP B C 1
ATOM 5974 O O . ASP B 1 285 ? -12 -10.133 -12.523 1 97.94 285 ASP B O 1
ATOM 5978 N N . HIS B 1 286 ? -12.789 -8.359 -13.609 1 98.25 286 HIS B N 1
ATOM 5979 C CA . HIS B 1 286 ? -13.406 -7.797 -12.414 1 98.25 286 HIS B CA 1
ATOM 5980 C C . HIS B 1 286 ? -14.516 -8.703 -11.898 1 98.25 286 HIS B C 1
ATOM 5982 O O . HIS B 1 286 ? -14.609 -8.953 -10.688 1 98.25 286 HIS B O 1
ATOM 5988 N N . HIS B 1 287 ? -15.312 -9.219 -12.836 1 98.69 287 HIS B N 1
ATOM 5989 C CA . HIS B 1 287 ? -16.375 -10.133 -12.43 1 98.69 287 HIS B CA 1
ATOM 5990 C C . HIS B 1 287 ? -15.797 -11.43 -11.859 1 98.69 287 HIS B C 1
ATOM 5992 O O . HIS B 1 287 ? -16.281 -11.93 -10.844 1 98.69 287 HIS B O 1
ATOM 5998 N N . PHE B 1 288 ? -14.805 -11.953 -12.539 1 98.69 288 PHE B N 1
ATOM 5999 C CA . PHE B 1 288 ? -14.148 -13.164 -12.07 1 98.69 288 PHE B CA 1
ATOM 6000 C C . PHE B 1 288 ? -13.656 -13 -10.633 1 98.69 288 PHE B C 1
ATOM 6002 O O . PHE B 1 288 ? -13.969 -13.812 -9.766 1 98.69 288 PHE B O 1
ATOM 6009 N N . ASP B 1 289 ? -12.969 -11.977 -10.391 1 98.5 289 ASP B N 1
ATOM 6010 C CA . ASP B 1 289 ? -12.391 -11.703 -9.078 1 98.5 289 ASP B CA 1
ATOM 6011 C C . ASP B 1 289 ? -13.484 -11.586 -8.016 1 98.5 289 ASP B C 1
ATOM 6013 O O . ASP B 1 289 ? -13.383 -12.195 -6.953 1 98.5 289 ASP B O 1
ATOM 6017 N N . ALA B 1 290 ? -14.43 -10.719 -8.266 1 98.5 290 ALA B N 1
ATOM 6018 C CA . ALA B 1 290 ? -15.5 -10.461 -7.301 1 98.5 290 ALA B CA 1
ATOM 6019 C C . ALA B 1 290 ? -16.234 -11.75 -6.938 1 98.5 290 ALA B C 1
ATOM 6021 O O . ALA B 1 290 ? -16.453 -12.039 -5.758 1 98.5 290 ALA B O 1
ATOM 6022 N N . LEU B 1 291 ? -16.547 -12.555 -7.934 1 98.75 291 LEU B N 1
ATOM 6023 C CA . LEU B 1 291 ? -17.328 -13.773 -7.719 1 98.75 291 LEU B CA 1
ATOM 6024 C C . LEU B 1 291 ? -16.484 -14.844 -7.035 1 98.75 291 LEU B C 1
ATOM 6026 O O . LEU B 1 291 ? -16.922 -15.469 -6.074 1 98.75 291 LEU B O 1
ATOM 6030 N N . ALA B 1 292 ? -15.273 -15.062 -7.516 1 98.75 292 ALA B N 1
ATOM 6031 C CA . ALA B 1 292 ? -14.414 -16.125 -6.988 1 98.75 292 ALA B CA 1
ATOM 6032 C C . ALA B 1 292 ? -14.039 -15.852 -5.535 1 98.75 292 ALA B C 1
ATOM 6034 O O . ALA B 1 292 ? -14.062 -16.75 -4.699 1 98.75 292 ALA B O 1
ATOM 6035 N N . SER B 1 293 ? -13.711 -14.625 -5.258 1 98.19 293 SER B N 1
ATOM 6036 C CA . SER B 1 293 ? -13.344 -14.258 -3.893 1 98.19 293 SER B CA 1
ATOM 6037 C C . SER B 1 293 ? -14.508 -14.453 -2.934 1 98.19 293 SER B C 1
ATOM 6039 O O . SER B 1 293 ? -14.32 -14.898 -1.798 1 98.19 293 SER B O 1
ATOM 6041 N N . ARG B 1 294 ? -15.727 -14.141 -3.381 1 97.56 294 ARG B N 1
ATOM 6042 C CA . ARG B 1 294 ? -16.922 -14.352 -2.58 1 97.56 294 ARG B CA 1
ATOM 6043 C C . ARG B 1 294 ? -17.125 -15.828 -2.273 1 97.56 294 ARG B C 1
ATOM 6045 O O . ARG B 1 294 ? -17.266 -16.219 -1.111 1 97.56 294 ARG B O 1
ATOM 6052 N N . GLN B 1 295 ? -17.062 -16.594 -3.275 1 98.12 295 GLN B N 1
ATOM 6053 C CA . GLN B 1 295 ? -17.375 -18.016 -3.098 1 98.12 295 GLN B CA 1
ATOM 6054 C C . GLN B 1 295 ? -16.281 -18.734 -2.307 1 98.12 295 GLN B C 1
ATOM 6056 O O . GLN B 1 295 ? -16.578 -19.641 -1.526 1 98.12 295 GLN B O 1
ATOM 6061 N N . CYS B 1 296 ? -15.039 -18.344 -2.516 1 98.19 296 CYS B N 1
ATOM 6062 C CA . CYS B 1 296 ? -13.945 -18.938 -1.751 1 98.19 296 CYS B CA 1
ATOM 6063 C C . CYS B 1 296 ? -14.125 -18.672 -0.259 1 98.19 296 CYS B C 1
ATOM 6065 O O . CYS B 1 296 ? -13.523 -19.359 0.568 1 98.19 296 CYS B O 1
ATOM 6067 N N . HIS B 1 297 ? -14.906 -17.703 0.074 1 97.25 297 HIS B N 1
ATOM 6068 C CA . HIS B 1 297 ? -15.125 -17.359 1.478 1 97.25 297 HIS B CA 1
ATOM 6069 C C . HIS B 1 297 ? -16.547 -17.688 1.906 1 97.25 297 HIS B C 1
ATOM 6071 O O . HIS B 1 297 ? -17.047 -17.156 2.902 1 97.25 297 HIS B O 1
ATOM 6077 N N . ALA B 1 298 ? -17.266 -18.406 1.085 1 96.31 298 ALA B N 1
ATOM 6078 C CA . ALA B 1 298 ? -18.609 -18.938 1.374 1 96.31 298 ALA B CA 1
ATOM 6079 C C . ALA B 1 298 ? -19.625 -17.812 1.442 1 96.31 298 ALA B C 1
ATOM 6081 O O . ALA B 1 298 ? -20.609 -17.891 2.188 1 96.31 298 ALA B O 1
ATOM 6082 N N . HIS B 1 299 ? -19.359 -16.719 0.827 1 96.56 299 HIS B N 1
ATOM 6083 C CA . HIS B 1 299 ? -20.375 -15.68 0.638 1 96.56 299 HIS B CA 1
ATOM 6084 C C . HIS B 1 299 ? -21.234 -15.977 -0.58 1 96.56 299 HIS B C 1
ATOM 6086 O O . HIS B 1 299 ? -20.766 -16.547 -1.565 1 96.56 299 HIS B O 1
ATOM 6092 N N . PRO B 1 300 ? -22.484 -15.594 -0.525 1 95.25 300 PRO B N 1
ATOM 6093 C CA . PRO B 1 300 ? -23.359 -15.906 -1.648 1 95.25 300 PRO B CA 1
ATOM 6094 C C . PRO B 1 300 ? -23.062 -15.07 -2.889 1 95.25 300 PRO B C 1
ATOM 6096 O O . PRO B 1 300 ? -22.562 -13.945 -2.775 1 95.25 300 PRO B O 1
ATOM 6099 N N . LEU B 1 301 ? -23.375 -15.664 -4.023 1 97.88 301 LEU B N 1
ATOM 6100 C CA . LEU B 1 301 ? -23.375 -14.883 -5.254 1 97.88 301 LEU B CA 1
ATOM 6101 C C . LEU B 1 301 ? -24.406 -13.766 -5.188 1 97.88 301 LEU B C 1
ATOM 6103 O O . LEU B 1 301 ? -25.422 -13.891 -4.484 1 97.88 301 LEU B O 1
ATOM 6107 N N . PRO B 1 302 ? -24.234 -12.68 -5.863 1 98.06 302 PRO B N 1
ATOM 6108 C CA . PRO B 1 302 ? -25.078 -11.492 -5.73 1 98.06 302 PRO B CA 1
ATOM 6109 C C . PRO B 1 302 ? -26.5 -11.719 -6.234 1 98.06 302 PRO B C 1
ATOM 6111 O O . PRO B 1 302 ? -26.703 -12.398 -7.238 1 98.06 302 PRO B O 1
ATOM 6114 N N . THR B 1 303 ? -27.422 -11.281 -5.516 1 97.81 303 THR B N 1
ATOM 6115 C CA . THR B 1 303 ? -28.812 -11.07 -5.902 1 97.81 303 THR B CA 1
ATOM 6116 C C . THR B 1 303 ? -29.188 -9.594 -5.781 1 97.81 303 THR B C 1
ATOM 6118 O O . THR B 1 303 ? -28.984 -8.977 -4.734 1 97.81 303 THR B O 1
ATOM 6121 N N . ASN B 1 304 ? -29.672 -9.062 -6.863 1 97.38 304 ASN B N 1
ATOM 6122 C CA . ASN B 1 304 ? -30.125 -7.68 -6.816 1 97.38 304 ASN B CA 1
ATOM 6123 C C . ASN B 1 304 ? -31.406 -7.535 -6.008 1 97.38 304 ASN B C 1
ATOM 6125 O O . ASN B 1 304 ? -32.438 -8.086 -6.379 1 97.38 304 ASN B O 1
ATOM 6129 N N . PRO B 1 305 ? -31.344 -6.812 -4.945 1 95.56 305 PRO B N 1
ATOM 6130 C CA . PRO B 1 305 ? -32.531 -6.762 -4.086 1 95.56 305 PRO B CA 1
ATOM 6131 C C . PRO B 1 305 ? -33.688 -6 -4.723 1 95.56 305 PRO B C 1
ATOM 6133 O O . PRO B 1 305 ? -34.844 -6.188 -4.336 1 95.56 305 PRO B O 1
ATOM 6136 N N . SER B 1 306 ? -33.438 -5.137 -5.645 1 95.19 306 SER B N 1
ATOM 6137 C CA . SER B 1 306 ? -34.5 -4.348 -6.289 1 95.19 306 SER B CA 1
ATOM 6138 C C . SER B 1 306 ? -35.188 -5.141 -7.398 1 95.19 306 SER B C 1
ATOM 6140 O O . SER B 1 306 ? -36.406 -5.051 -7.57 1 95.19 306 SER B O 1
ATOM 6142 N N . THR B 1 307 ? -34.438 -5.926 -8.172 1 96.88 307 THR B N 1
ATOM 6143 C CA . THR B 1 307 ? -35 -6.602 -9.336 1 96.88 307 THR B CA 1
ATOM 6144 C C . THR B 1 307 ? -35.156 -8.094 -9.07 1 96.88 307 THR B C 1
ATOM 6146 O O . THR B 1 307 ? -35.844 -8.797 -9.836 1 96.88 307 THR B O 1
ATOM 6149 N N . ASN B 1 308 ? -34.469 -8.633 -8.117 1 96.81 308 ASN B N 1
ATOM 6150 C CA . ASN B 1 308 ? -34.438 -10.047 -7.742 1 96.81 308 ASN B CA 1
ATOM 6151 C C . ASN B 1 308 ? -33.625 -10.875 -8.742 1 96.81 308 ASN B C 1
ATOM 6153 O O . ASN B 1 308 ? -33.625 -12.102 -8.68 1 96.81 308 ASN B O 1
ATOM 6157 N N . ALA B 1 309 ? -33.031 -10.148 -9.672 1 97.38 309 ALA B N 1
ATOM 6158 C CA . ALA B 1 309 ? -32.094 -10.859 -10.547 1 97.38 309 ALA B CA 1
ATOM 6159 C C . ALA B 1 309 ? -30.906 -11.414 -9.766 1 97.38 309 ALA B C 1
ATOM 6161 O O . ALA B 1 309 ? -30.406 -10.773 -8.844 1 97.38 309 ALA B O 1
ATOM 6162 N N . THR B 1 310 ? -30.5 -12.648 -10.141 1 98.12 310 THR B N 1
ATOM 6163 C CA . THR B 1 310 ? -29.453 -13.328 -9.375 1 98.12 310 THR B CA 1
ATOM 6164 C C . THR B 1 310 ? -28.359 -13.859 -10.305 1 98.12 310 THR B C 1
ATOM 6166 O O . THR B 1 310 ? -28.656 -14.273 -11.43 1 98.12 310 THR B O 1
ATOM 6169 N N . ILE B 1 311 ? -27.188 -13.82 -9.859 1 98.62 311 ILE B N 1
ATOM 6170 C CA . ILE B 1 311 ? -26.109 -14.57 -10.516 1 98.62 311 ILE B CA 1
ATOM 6171 C C . ILE B 1 311 ? -26.156 -16.031 -10.062 1 98.62 311 ILE B C 1
ATOM 6173 O O . ILE B 1 311 ? -25.812 -16.344 -8.922 1 98.62 311 ILE B O 1
ATOM 6177 N N . SER B 1 312 ? -26.562 -16.891 -10.93 1 98 312 SER B N 1
ATOM 6178 C CA . SER B 1 312 ? -26.609 -18.312 -10.633 1 98 312 SER B CA 1
ATOM 6179 C C . SER B 1 312 ? -25.219 -18.922 -10.68 1 98 312 SER B C 1
ATOM 6181 O O . SER B 1 312 ? -24.266 -18.312 -11.195 1 98 312 SER B O 1
ATOM 6183 N N . GLN B 1 313 ? -25.125 -20.094 -10.102 1 97.69 313 GLN B N 1
ATOM 6184 C CA . GLN B 1 313 ? -23.859 -20.812 -10.203 1 97.69 313 GLN B CA 1
ATOM 6185 C C . GLN B 1 313 ? -23.469 -21.047 -11.656 1 97.69 313 GLN B C 1
ATOM 6187 O O . GLN B 1 313 ? -22.297 -21 -12.008 1 97.69 313 GLN B O 1
ATOM 6192 N N . GLU B 1 314 ? -24.438 -21.344 -12.469 1 97.75 314 GLU B N 1
ATOM 6193 C CA . GLU B 1 314 ? -24.188 -21.547 -13.898 1 97.75 314 GLU B CA 1
ATOM 6194 C C . GLU B 1 314 ? -23.578 -20.297 -14.531 1 97.75 314 GLU B C 1
ATOM 6196 O O . GLU B 1 314 ? -22.625 -20.391 -15.305 1 97.75 314 GLU B O 1
ATOM 6201 N N . LEU B 1 315 ? -24.141 -19.156 -14.234 1 98.25 315 LEU B N 1
ATOM 6202 C CA . LEU B 1 315 ? -23.609 -17.906 -14.75 1 98.25 315 LEU B CA 1
ATOM 6203 C C . LEU B 1 315 ? -22.203 -17.641 -14.227 1 98.25 315 LEU B C 1
ATOM 6205 O O . LEU B 1 315 ? -21.328 -17.203 -14.977 1 98.25 315 LEU B O 1
ATOM 6209 N N . ALA B 1 316 ? -21.953 -17.922 -12.969 1 98.69 316 ALA B N 1
ATOM 6210 C CA . ALA B 1 316 ? -20.625 -17.797 -12.391 1 98.69 316 ALA B CA 1
ATOM 6211 C C . ALA B 1 316 ? -19.625 -18.703 -13.086 1 98.69 316 ALA B C 1
ATOM 6213 O O . ALA B 1 316 ? -18.5 -18.297 -13.391 1 98.69 316 ALA B O 1
ATOM 6214 N N . ASN B 1 317 ? -20.078 -19.938 -13.352 1 98.62 317 ASN B N 1
ATOM 6215 C CA . ASN B 1 317 ? -19.219 -20.891 -14.055 1 98.62 317 ASN B CA 1
ATOM 6216 C C . ASN B 1 317 ? -18.844 -20.375 -15.438 1 98.62 317 ASN B C 1
ATOM 6218 O O . ASN B 1 317 ? -17.703 -20.562 -15.883 1 98.62 317 ASN B O 1
ATOM 6222 N N . GLN B 1 318 ? -19.75 -19.781 -16.094 1 98.56 318 GLN B N 1
ATOM 6223 C CA . GLN B 1 318 ? -19.453 -19.188 -17.391 1 98.56 318 GLN B CA 1
ATOM 6224 C C . GLN B 1 318 ? -18.391 -18.094 -17.25 1 98.56 318 GLN B C 1
ATOM 6226 O O . GLN B 1 318 ? -17.469 -18 -18.062 1 98.56 318 GLN B O 1
ATOM 6231 N N . ALA B 1 319 ? -18.531 -17.25 -16.25 1 98.75 319 ALA B N 1
ATOM 6232 C CA . ALA B 1 319 ? -17.547 -16.188 -15.992 1 98.75 319 ALA B CA 1
ATOM 6233 C C . ALA B 1 319 ? -16.172 -16.781 -15.688 1 98.75 319 ALA B C 1
ATOM 6235 O O . ALA B 1 319 ? -15.156 -16.266 -16.156 1 98.75 319 ALA B O 1
ATOM 6236 N N . TYR B 1 320 ? -16.172 -17.859 -14.914 1 98.81 320 TYR B N 1
ATOM 6237 C CA . TYR B 1 320 ? -14.906 -18.5 -14.578 1 98.81 320 TYR B CA 1
ATOM 6238 C C . TYR B 1 320 ? -14.227 -19.062 -15.82 1 98.81 320 TYR B C 1
ATOM 6240 O O . TYR B 1 320 ? -13.023 -18.891 -16.016 1 98.81 320 TYR B O 1
ATOM 6248 N N . ASN B 1 321 ? -15.008 -19.75 -16.625 1 98.5 321 ASN B N 1
ATOM 6249 C CA . ASN B 1 321 ? -14.453 -20.281 -17.875 1 98.5 321 ASN B CA 1
ATOM 6250 C C . ASN B 1 321 ? -13.961 -19.172 -18.797 1 98.5 321 ASN B C 1
ATOM 6252 O O . ASN B 1 321 ? -12.93 -19.312 -19.453 1 98.5 321 ASN B O 1
ATOM 6256 N N . GLU B 1 322 ? -14.703 -18.078 -18.812 1 98.5 322 GLU B N 1
ATOM 6257 C CA . GLU B 1 322 ? -14.258 -16.938 -19.594 1 98.5 322 GLU B CA 1
ATOM 6258 C C . GLU B 1 322 ? -12.938 -16.391 -19.062 1 98.5 322 GLU B C 1
ATOM 6260 O O . GLU B 1 322 ? -12.07 -15.984 -19.844 1 98.5 322 GLU B O 1
ATOM 6265 N N . GLY B 1 323 ? -12.758 -16.328 -17.734 1 98.44 323 GLY B N 1
ATOM 6266 C CA . GLY B 1 323 ? -11.5 -15.906 -17.141 1 98.44 323 GLY B CA 1
ATOM 6267 C C . GLY B 1 323 ? -10.328 -16.766 -17.578 1 98.44 323 GLY B C 1
ATOM 6268 O O . GLY B 1 323 ? -9.25 -16.234 -17.875 1 98.44 323 GLY B O 1
ATOM 6269 N N . HIS B 1 324 ? -10.578 -18.109 -17.609 1 98.44 324 HIS B N 1
ATOM 6270 C CA . HIS B 1 324 ? -9.539 -19 -18.094 1 98.44 324 HIS B CA 1
ATOM 6271 C C . HIS B 1 324 ? -9.148 -18.688 -19.531 1 98.44 324 HIS B C 1
ATOM 6273 O O . HIS B 1 324 ? -7.957 -18.578 -19.844 1 98.44 324 HIS B O 1
ATOM 6279 N N . TRP B 1 325 ? -10.125 -18.484 -20.328 1 98.06 325 TRP B N 1
ATOM 6280 C CA . TRP B 1 325 ? -9.859 -18.203 -21.734 1 98.06 325 TRP B CA 1
ATOM 6281 C C . TRP B 1 325 ? -9.078 -16.906 -21.891 1 98.06 325 TRP B C 1
ATOM 6283 O O . TRP B 1 325 ? -8.086 -16.844 -22.641 1 98.06 325 TRP B O 1
ATOM 6293 N N . GLU B 1 326 ? -9.547 -15.898 -21.25 1 97.94 326 GLU B N 1
ATOM 6294 C CA . GLU B 1 326 ? -8.914 -14.586 -21.391 1 97.94 326 GLU B CA 1
ATOM 6295 C C . GLU B 1 326 ? -7.473 -14.609 -20.906 1 97.94 326 GLU B C 1
ATOM 6297 O O . GLU B 1 326 ? -6.586 -14.031 -21.531 1 97.94 326 GLU B O 1
ATOM 6302 N N . TYR B 1 327 ? -7.238 -15.281 -19.828 1 98.12 327 TYR B N 1
ATOM 6303 C CA . TYR B 1 327 ? -5.875 -15.383 -19.312 1 98.12 327 TYR B CA 1
ATOM 6304 C C . TYR B 1 327 ? -4.98 -16.141 -20.281 1 98.12 327 TYR B C 1
ATOM 6306 O O . TYR B 1 327 ? -3.824 -15.773 -20.484 1 98.12 327 TYR B O 1
ATOM 6314 N N . ASP B 1 328 ? -5.488 -17.172 -20.812 1 98.38 328 ASP B N 1
ATOM 6315 C CA . ASP B 1 328 ? -4.715 -17.906 -21.812 1 98.38 328 ASP B CA 1
ATOM 6316 C C . ASP B 1 328 ? -4.398 -17.031 -23.016 1 98.38 328 ASP B C 1
ATOM 6318 O O . ASP B 1 328 ? -3.248 -16.953 -23.453 1 98.38 328 ASP B O 1
ATOM 6322 N N . TYR B 1 329 ? -5.391 -16.344 -23.5 1 98.19 329 TYR B N 1
ATOM 6323 C CA . TYR B 1 329 ? -5.207 -15.547 -24.703 1 98.19 329 TYR B CA 1
ATOM 6324 C C . TYR B 1 329 ? -4.211 -14.414 -24.453 1 98.19 329 TYR B C 1
ATOM 6326 O O . TYR B 1 329 ? -3.291 -14.203 -25.25 1 98.19 329 TYR B O 1
ATOM 6334 N N . ILE B 1 330 ? -4.344 -13.734 -23.375 1 98 330 ILE B N 1
ATOM 6335 C CA . ILE B 1 330 ? -3.59 -12.516 -23.094 1 98 330 ILE B CA 1
ATOM 6336 C C . ILE B 1 330 ? -2.123 -12.859 -22.859 1 98 330 ILE B C 1
ATOM 6338 O O . ILE B 1 330 ? -1.227 -12.156 -23.328 1 98 330 ILE B O 1
ATOM 6342 N N . TRP B 1 331 ? -1.831 -14.008 -22.219 1 98.25 331 TRP B N 1
ATOM 6343 C CA . TRP B 1 331 ? -0.461 -14.227 -21.766 1 98.25 331 TRP B CA 1
ATOM 6344 C C . TRP B 1 331 ? 0.137 -15.469 -22.406 1 98.25 331 TRP B C 1
ATOM 6346 O O . TRP B 1 331 ? 1.334 -15.734 -22.281 1 98.25 331 TRP B O 1
ATOM 6356 N N . ASN B 1 332 ? -0.636 -16.172 -23.109 1 98.38 332 ASN B N 1
ATOM 6357 C CA . ASN B 1 332 ? -0.096 -17.406 -23.656 1 98.38 332 ASN B CA 1
ATOM 6358 C C . ASN B 1 332 ? -0.337 -17.516 -25.156 1 98.38 332 ASN B C 1
ATOM 6360 O O . ASN B 1 332 ? 0.604 -17.438 -25.938 1 98.38 332 ASN B O 1
ATOM 6364 N N . SER B 1 333 ? -1.585 -17.531 -25.641 1 97.88 333 SER B N 1
ATOM 6365 C CA . SER B 1 333 ? -1.879 -18.016 -26.984 1 97.88 333 SER B CA 1
ATOM 6366 C C . SER B 1 333 ? -2.029 -16.859 -27.953 1 97.88 333 SER B C 1
ATOM 6368 O O . SER B 1 333 ? -1.977 -17.047 -29.172 1 97.88 333 SER B O 1
ATOM 6370 N N . GLY B 1 334 ? -2.25 -15.695 -27.453 1 97.19 334 GLY B N 1
ATOM 6371 C CA . GLY B 1 334 ? -2.332 -14.555 -28.359 1 97.19 334 GLY B CA 1
ATOM 6372 C C . GLY B 1 334 ? -1.039 -14.289 -29.109 1 97.19 334 GLY B C 1
ATOM 6373 O O . GLY B 1 334 ? 0.047 -14.578 -28.594 1 97.19 334 GLY B O 1
ATOM 6374 N N . SER B 1 335 ? -1.11 -13.68 -30.234 1 96.06 335 SER B N 1
ATOM 6375 C CA . SER B 1 335 ? 0.044 -13.469 -31.109 1 96.06 335 SER B CA 1
ATOM 6376 C C . SER B 1 335 ? 1.069 -12.547 -30.453 1 96.06 335 SER B C 1
ATOM 6378 O O . SER B 1 335 ? 2.27 -12.68 -30.703 1 96.06 335 SER B O 1
ATOM 6380 N N . GLY B 1 336 ? 0.639 -11.609 -29.625 1 96.94 336 GLY B N 1
ATOM 6381 C CA . GLY B 1 336 ? 1.532 -10.672 -28.969 1 96.94 336 GLY B CA 1
ATOM 6382 C C . GLY B 1 336 ? 1.898 -11.078 -27.562 1 96.94 336 GLY B C 1
ATOM 6383 O O . GLY B 1 336 ? 2.676 -10.398 -26.891 1 96.94 336 GLY B O 1
ATOM 6384 N N . ALA B 1 337 ? 1.403 -12.211 -27.125 1 97.94 337 ALA B N 1
ATOM 6385 C CA . ALA B 1 337 ? 1.538 -12.633 -25.734 1 97.94 337 ALA B CA 1
ATOM 6386 C C . ALA B 1 337 ? 3.004 -12.836 -25.359 1 97.94 337 ALA B C 1
ATOM 6388 O O . ALA B 1 337 ? 3.434 -12.438 -24.281 1 97.94 337 ALA B O 1
ATOM 6389 N N . ASP B 1 338 ? 3.762 -13.422 -26.234 1 98.12 338 ASP B N 1
ATOM 6390 C CA . ASP B 1 338 ? 5.152 -13.734 -25.922 1 98.12 338 ASP B CA 1
ATOM 6391 C C . ASP B 1 338 ? 5.957 -12.461 -25.688 1 98.12 338 ASP B C 1
ATOM 6393 O O . ASP B 1 338 ? 6.688 -12.359 -24.703 1 98.12 338 ASP B O 1
ATOM 6397 N N . ASP B 1 339 ? 5.793 -11.461 -26.562 1 97.88 339 ASP B N 1
ATOM 6398 C CA . ASP B 1 339 ? 6.508 -10.195 -26.391 1 97.88 339 ASP B CA 1
ATOM 6399 C C . ASP B 1 339 ? 5.988 -9.43 -25.172 1 97.88 339 ASP B C 1
ATOM 6401 O O . ASP B 1 339 ? 6.762 -8.781 -24.469 1 97.88 339 ASP B O 1
ATOM 6405 N N . TYR B 1 340 ? 4.695 -9.484 -24.984 1 97.56 340 TYR B N 1
ATOM 6406 C CA . TYR B 1 340 ? 4.109 -8.875 -23.797 1 97.56 340 TYR B CA 1
ATOM 6407 C C . TYR B 1 340 ? 4.793 -9.391 -22.531 1 97.56 340 TYR B C 1
ATOM 6409 O O . TYR B 1 340 ? 5.211 -8.602 -21.672 1 97.56 340 TYR B O 1
ATOM 6417 N N . VAL B 1 341 ? 5.016 -10.688 -22.484 1 97.81 341 VAL B N 1
ATOM 6418 C CA . VAL B 1 341 ? 5.582 -11.328 -21.297 1 97.81 341 VAL B CA 1
ATOM 6419 C C . VAL B 1 341 ? 7.086 -11.07 -21.234 1 97.81 341 VAL B C 1
ATOM 6421 O O . VAL B 1 341 ? 7.629 -10.758 -20.172 1 97.81 341 VAL B O 1
ATOM 6424 N N . LYS B 1 342 ? 7.793 -11.141 -22.359 1 97.62 342 LYS B N 1
ATOM 6425 C CA . LYS B 1 342 ? 9.234 -10.938 -22.391 1 97.62 342 LYS B CA 1
ATOM 6426 C C . LYS B 1 342 ? 9.609 -9.562 -21.844 1 97.62 342 LYS B C 1
ATOM 6428 O O . LYS B 1 342 ? 10.484 -9.445 -21 1 97.62 342 LYS B O 1
ATOM 6433 N N . TYR B 1 343 ? 8.844 -8.578 -22.281 1 96.38 343 TYR B N 1
ATOM 6434 C CA . TYR B 1 343 ? 9.18 -7.223 -21.859 1 96.38 343 TYR B CA 1
ATOM 6435 C C . TYR B 1 343 ? 8.578 -6.906 -20.5 1 96.38 343 TYR B C 1
ATOM 6437 O O . TYR B 1 343 ? 9.172 -6.168 -19.703 1 96.38 343 TYR B O 1
ATOM 6445 N N . GLY B 1 344 ? 7.48 -7.453 -20.219 1 95.62 344 GLY B N 1
ATOM 6446 C CA . GLY B 1 344 ? 6.801 -7.145 -18.969 1 95.62 344 GLY B CA 1
ATOM 6447 C C . GLY B 1 344 ? 7.32 -7.949 -17.797 1 95.62 344 GLY B C 1
ATOM 6448 O O . GLY B 1 344 ? 7.062 -7.605 -16.641 1 95.62 344 GLY B O 1
ATOM 6449 N N . PHE B 1 345 ? 8.086 -8.992 -18.031 1 96.88 345 PHE B N 1
ATOM 6450 C CA . PHE B 1 345 ? 8.461 -9.922 -16.969 1 96.88 345 PHE B CA 1
ATOM 6451 C C . PHE B 1 345 ? 9.93 -10.312 -17.094 1 96.88 345 PHE B C 1
ATOM 6453 O O . PHE B 1 345 ? 10.445 -11.07 -16.266 1 96.88 345 PHE B O 1
ATOM 6460 N N . GLY B 1 346 ? 10.641 -9.75 -18.047 1 96.62 346 GLY B N 1
ATOM 6461 C CA . GLY B 1 346 ? 12.016 -10.109 -18.359 1 96.62 346 GLY B CA 1
ATOM 6462 C C . GLY B 1 346 ? 12.977 -9.859 -17.219 1 96.62 346 GLY B C 1
ATOM 6463 O O . GLY B 1 346 ? 13.93 -10.609 -17.031 1 96.62 346 GLY B O 1
ATOM 6464 N N . VAL B 1 347 ? 12.734 -8.828 -16.422 1 96.38 347 VAL B N 1
ATOM 6465 C CA . VAL B 1 347 ? 13.648 -8.508 -15.328 1 96.38 347 VAL B CA 1
ATOM 6466 C C . VAL B 1 347 ? 13.594 -9.602 -14.266 1 96.38 347 VAL B C 1
ATOM 6468 O O . VAL B 1 347 ? 14.617 -9.969 -13.688 1 96.38 347 VAL B O 1
ATOM 6471 N N . PHE B 1 348 ? 12.461 -10.148 -13.992 1 97.69 348 PHE B N 1
ATOM 6472 C CA . PHE B 1 348 ? 12.352 -11.242 -13.031 1 97.69 348 PHE B CA 1
ATOM 6473 C C . PHE B 1 348 ? 13.016 -12.5 -13.57 1 97.69 348 PHE B C 1
ATOM 6475 O O . PHE B 1 348 ? 13.688 -13.219 -12.82 1 97.69 348 PHE B O 1
ATOM 6482 N N . ILE B 1 349 ? 12.836 -12.781 -14.836 1 98.06 349 ILE B N 1
ATOM 6483 C CA . ILE B 1 349 ? 13.492 -13.922 -15.461 1 98.06 349 ILE B CA 1
ATOM 6484 C C . ILE B 1 349 ? 15.008 -13.766 -15.359 1 98.06 349 ILE B C 1
ATOM 6486 O O . ILE B 1 349 ? 15.727 -14.742 -15.109 1 98.06 349 ILE B O 1
ATOM 6490 N N . HIS B 1 350 ? 15.414 -12.547 -15.547 1 97.25 350 HIS B N 1
ATOM 6491 C CA . HIS B 1 350 ? 16.828 -12.258 -15.383 1 97.25 350 HIS B CA 1
ATOM 6492 C C . HIS B 1 350 ? 17.297 -12.594 -13.969 1 97.25 350 HIS B C 1
ATOM 6494 O O . HIS B 1 350 ? 18.375 -13.172 -13.789 1 97.25 350 HIS B O 1
ATOM 6500 N N . GLU B 1 351 ? 16.547 -12.211 -12.992 1 97.19 351 GLU B N 1
ATOM 6501 C CA . GLU B 1 351 ? 16.875 -12.531 -11.609 1 97.19 351 GLU B CA 1
ATOM 6502 C C . GLU B 1 351 ? 16.969 -14.039 -11.398 1 97.19 351 GLU B C 1
ATOM 6504 O O . GLU B 1 351 ? 17.891 -14.523 -10.742 1 97.19 351 GLU B O 1
ATOM 6509 N N . LEU B 1 352 ? 16.016 -14.789 -11.922 1 98.12 352 LEU B N 1
ATOM 6510 C CA . LEU B 1 352 ? 16.031 -16.234 -11.781 1 98.12 352 LEU B CA 1
ATOM 6511 C C . LEU B 1 352 ? 17.281 -16.844 -12.406 1 98.12 352 LEU B C 1
ATOM 6513 O O . LEU B 1 352 ? 17.938 -17.688 -11.797 1 98.12 352 LEU B O 1
ATOM 6517 N N . SER B 1 353 ? 17.609 -16.391 -13.625 1 97.88 353 SER B N 1
ATOM 6518 C CA . SER B 1 353 ? 18.797 -16.859 -14.32 1 97.88 353 SER B CA 1
ATOM 6519 C C . SER B 1 353 ? 20.062 -16.562 -13.516 1 97.88 353 SER B C 1
ATOM 6521 O O . SER B 1 353 ? 20.922 -17.438 -13.359 1 97.88 353 SER B O 1
ATOM 6523 N N . ARG B 1 354 ? 20.141 -15.375 -13.008 1 96.44 354 ARG B N 1
ATOM 6524 C CA . ARG B 1 354 ? 21.297 -14.977 -12.195 1 96.44 354 ARG B CA 1
ATOM 6525 C C . ARG B 1 354 ? 21.438 -15.859 -10.961 1 96.44 354 ARG B C 1
ATOM 6527 O O . ARG B 1 354 ? 22.547 -16.266 -10.609 1 96.44 354 ARG B O 1
ATOM 6534 N N . ASN B 1 355 ? 20.359 -16.125 -10.297 1 96.38 355 ASN B N 1
ATOM 6535 C CA . ASN B 1 355 ? 20.375 -16.969 -9.117 1 96.38 355 ASN B CA 1
ATOM 6536 C C . ASN B 1 355 ? 20.891 -18.375 -9.438 1 96.38 355 ASN B C 1
ATOM 6538 O O . ASN B 1 355 ? 21.672 -18.938 -8.68 1 96.38 355 ASN B O 1
ATOM 6542 N N . LEU B 1 356 ? 20.453 -18.922 -10.531 1 97.31 356 LEU B N 1
ATOM 6543 C CA . LEU B 1 356 ? 20.891 -20.25 -10.938 1 97.31 356 LEU B CA 1
ATOM 6544 C C . LEU B 1 356 ? 22.375 -20.266 -11.281 1 97.31 356 LEU B C 1
ATOM 6546 O O . LEU B 1 356 ? 23.078 -21.234 -10.977 1 97.31 356 LEU B O 1
ATOM 6550 N N . LYS B 1 357 ? 22.859 -19.188 -11.891 1 96.62 357 LYS B N 1
ATOM 6551 C CA . LYS B 1 357 ? 24.281 -19.078 -12.195 1 96.62 357 LYS B CA 1
ATOM 6552 C C . LYS B 1 357 ? 25.125 -19.062 -10.914 1 96.62 357 LYS B C 1
ATOM 6554 O O . LYS B 1 357 ? 26.219 -19.609 -10.883 1 96.62 357 LYS B O 1
ATOM 6559 N N . GLN B 1 358 ? 24.562 -18.438 -9.938 1 94.12 358 GLN B N 1
ATOM 6560 C CA . GLN B 1 358 ? 25.281 -18.359 -8.672 1 94.12 358 GLN B CA 1
ATOM 6561 C C . GLN B 1 358 ? 25.375 -19.719 -7.996 1 94.12 358 GLN B C 1
ATOM 6563 O O . GLN B 1 358 ? 26.312 -19.984 -7.246 1 94.12 358 GLN B O 1
ATOM 6568 N N . VAL B 1 359 ? 24.406 -20.594 -8.195 1 89.56 359 VAL B N 1
ATOM 6569 C CA . VAL B 1 359 ? 24.453 -21.953 -7.68 1 89.56 359 VAL B CA 1
ATOM 6570 C C . VAL B 1 359 ? 25.625 -22.703 -8.312 1 89.56 359 VAL B C 1
ATOM 6572 O O . VAL B 1 359 ? 26.375 -23.406 -7.613 1 89.56 359 VAL B O 1
ATOM 6575 N N . VAL B 1 360 ? 25.859 -22.547 -9.562 1 88.06 360 VAL B N 1
ATOM 6576 C CA . VAL B 1 360 ? 26.922 -23.234 -10.305 1 88.06 360 VAL B CA 1
ATOM 6577 C C . VAL B 1 360 ? 28.281 -22.766 -9.805 1 88.06 360 VAL B C 1
ATOM 6579 O O . VAL B 1 360 ? 29.203 -23.578 -9.633 1 88.06 360 VAL B O 1
ATOM 6582 N N . ASN B 1 361 ? 28.328 -21.516 -9.5 1 86.81 361 ASN B N 1
ATOM 6583 C CA . ASN B 1 361 ? 29.625 -20.922 -9.156 1 86.81 361 ASN B CA 1
ATOM 6584 C C . ASN B 1 361 ? 29.875 -20.969 -7.648 1 86.81 361 ASN B C 1
ATOM 6586 O O . ASN B 1 361 ? 30.859 -20.422 -7.164 1 86.81 361 ASN B O 1
ATOM 6590 N N . ALA B 1 362 ? 28.969 -21.453 -6.883 1 82.06 362 ALA B N 1
ATOM 6591 C CA . ALA B 1 362 ? 29.062 -21.578 -5.43 1 82.06 362 ALA B CA 1
ATOM 6592 C C . ALA B 1 362 ? 29.203 -20.203 -4.773 1 82.06 362 ALA B C 1
ATOM 6594 O O . ALA B 1 362 ? 29.938 -20.047 -3.801 1 82.06 362 ALA B O 1
ATOM 6595 N N . GLN B 1 363 ? 28.531 -19.281 -5.363 1 83 363 GLN B N 1
ATOM 6596 C CA . GLN B 1 363 ? 28.641 -17.906 -4.871 1 83 363 GLN B CA 1
ATOM 6597 C C . GLN B 1 363 ? 27.453 -17.578 -3.957 1 83 363 GLN B C 1
ATOM 6599 O O . GLN B 1 363 ? 27.516 -16.594 -3.209 1 83 363 GLN B O 1
ATOM 6604 N N . ASP B 1 364 ? 26.438 -18.297 -4.09 1 79.44 364 ASP B N 1
ATOM 6605 C CA . ASP B 1 364 ? 25.266 -18.094 -3.244 1 79.44 364 ASP B CA 1
ATOM 6606 C C . ASP B 1 364 ? 25.141 -19.219 -2.213 1 79.44 364 ASP B C 1
ATOM 6608 O O . ASP B 1 364 ? 25.141 -20.406 -2.57 1 79.44 364 ASP B O 1
ATOM 6612 N N . THR B 1 365 ? 25.031 -18.781 -0.992 1 86.69 365 THR B N 1
ATOM 6613 C CA . THR B 1 365 ? 25.016 -19.781 0.076 1 86.69 365 THR B CA 1
ATOM 6614 C C . THR B 1 365 ? 23.594 -20.203 0.404 1 86.69 365 THR B C 1
ATOM 6616 O O . THR B 1 365 ? 23.391 -21.188 1.128 1 86.69 365 THR B O 1
ATOM 6619 N N . HIS B 1 366 ? 22.641 -19.547 -0.152 1 96.06 366 HIS B N 1
ATOM 6620 C CA . HIS B 1 366 ? 21.281 -19.953 0.145 1 96.06 366 HIS B CA 1
ATOM 6621 C C . HIS B 1 366 ? 20.922 -21.266 -0.541 1 96.06 366 HIS B C 1
ATOM 6623 O O . HIS B 1 366 ? 21.312 -21.5 -1.688 1 96.06 366 HIS B O 1
ATOM 6629 N N . LYS B 1 367 ? 20.203 -22.031 0.135 1 97.69 367 LYS B N 1
ATOM 6630 C CA . LYS B 1 367 ? 19.703 -23.281 -0.42 1 97.69 367 LYS B CA 1
ATOM 6631 C C . LYS B 1 367 ? 18.297 -23.125 -0.977 1 97.69 367 LYS B C 1
ATOM 6633 O O . LYS B 1 367 ? 17.859 -23.906 -1.813 1 97.69 367 LYS B O 1
ATOM 6638 N N . LEU B 1 368 ? 17.609 -22.141 -0.45 1 98.38 368 LEU B N 1
ATOM 6639 C CA . LEU B 1 368 ? 16.234 -21.875 -0.856 1 98.38 368 LEU B CA 1
ATOM 6640 C C . LEU B 1 368 ? 16.031 -20.391 -1.12 1 98.38 368 LEU B C 1
ATOM 6642 O O . LEU B 1 368 ? 16.359 -19.547 -0.273 1 98.38 368 LEU B O 1
ATOM 6646 N N . LYS B 1 369 ? 15.57 -20.094 -2.283 1 98.56 369 LYS B N 1
ATOM 6647 C CA . LYS B 1 369 ? 15.008 -18.781 -2.57 1 98.56 369 LYS B CA 1
ATOM 6648 C C . LYS B 1 369 ? 13.516 -18.875 -2.865 1 98.56 369 LYS B C 1
ATOM 6650 O O . LYS B 1 369 ? 13.109 -19.469 -3.863 1 98.56 369 LYS B O 1
ATOM 6655 N N . TYR B 1 370 ? 12.711 -18.281 -1.982 1 98.81 370 TYR B N 1
ATOM 6656 C CA . TYR B 1 370 ? 11.258 -18.375 -2.021 1 98.81 370 TYR B CA 1
ATOM 6657 C C . TYR B 1 370 ? 10.633 -17.016 -2.379 1 98.81 370 TYR B C 1
ATOM 6659 O O . TYR B 1 370 ? 10.781 -16.047 -1.64 1 98.81 370 TYR B O 1
ATOM 6667 N N . TYR B 1 371 ? 9.945 -16.969 -3.496 1 98.81 371 TYR B N 1
ATOM 6668 C CA . TYR B 1 371 ? 9.297 -15.758 -3.977 1 98.81 371 TYR B CA 1
ATOM 6669 C C . TYR B 1 371 ? 7.781 -15.844 -3.805 1 98.81 371 TYR B C 1
ATOM 6671 O O . TYR B 1 371 ? 7.164 -16.844 -4.176 1 98.81 371 TYR B O 1
ATOM 6679 N N . VAL B 1 372 ? 7.164 -14.797 -3.248 1 98.88 372 VAL B N 1
ATOM 6680 C CA . VAL B 1 372 ? 5.707 -14.719 -3.152 1 98.88 372 VAL B CA 1
ATOM 6681 C C . VAL B 1 372 ? 5.195 -13.547 -3.986 1 98.88 372 VAL B C 1
ATOM 6683 O O . VAL B 1 372 ? 5.539 -12.398 -3.723 1 98.88 372 VAL B O 1
ATOM 6686 N N . GLY B 1 373 ? 4.438 -13.859 -4.988 1 98.5 373 GLY B N 1
ATOM 6687 C CA . GLY B 1 373 ? 3.92 -12.852 -5.898 1 98.5 373 GLY B CA 1
ATOM 6688 C C . GLY B 1 373 ? 2.418 -12.945 -6.102 1 98.5 373 GLY B C 1
ATOM 6689 O O . GLY B 1 373 ? 1.669 -13.148 -5.145 1 98.5 373 GLY B O 1
ATOM 6690 N N . HIS B 1 374 ? 2.025 -12.727 -7.305 1 98.12 374 HIS B N 1
ATOM 6691 C CA . HIS B 1 374 ? 0.622 -12.555 -7.66 1 98.12 374 HIS B CA 1
ATOM 6692 C C . HIS B 1 374 ? 0.247 -13.414 -8.859 1 98.12 374 HIS B C 1
ATOM 6694 O O . HIS B 1 374 ? 1.079 -14.172 -9.367 1 98.12 374 HIS B O 1
ATOM 6700 N N . ASP B 1 375 ? -1.064 -13.352 -9.188 1 97.75 375 ASP B N 1
ATOM 6701 C CA . ASP B 1 375 ? -1.5 -14.094 -10.375 1 97.75 375 ASP B CA 1
ATOM 6702 C C . ASP B 1 375 ? -0.766 -13.609 -11.625 1 97.75 375 ASP B C 1
ATOM 6704 O O . ASP B 1 375 ? -0.382 -14.414 -12.469 1 97.75 375 ASP B O 1
ATOM 6708 N N . GLY B 1 376 ? -0.534 -12.305 -11.648 1 97.25 376 GLY B N 1
ATOM 6709 C CA . GLY B 1 376 ? 0.223 -11.758 -12.766 1 97.25 376 GLY B CA 1
ATOM 6710 C C . GLY B 1 376 ? 1.648 -12.273 -12.828 1 97.25 376 GLY B C 1
ATOM 6711 O O . GLY B 1 376 ? 2.219 -12.406 -13.914 1 97.25 376 GLY B O 1
ATOM 6712 N N . THR B 1 377 ? 2.25 -12.578 -11.672 1 98.25 377 THR B N 1
ATOM 6713 C CA . THR B 1 377 ? 3.576 -13.18 -11.609 1 98.25 377 THR B CA 1
ATOM 6714 C C . THR B 1 377 ? 3.551 -14.602 -12.164 1 98.25 377 THR B C 1
ATOM 6716 O O . THR B 1 377 ? 4.371 -14.953 -13.016 1 98.25 377 THR B O 1
ATOM 6719 N N . MET B 1 378 ? 2.561 -15.312 -11.789 1 98.81 378 MET B N 1
ATOM 6720 C CA . MET B 1 378 ? 2.51 -16.734 -12.102 1 98.81 378 MET B CA 1
ATOM 6721 C C . MET B 1 378 ? 2.242 -16.953 -13.594 1 98.81 378 MET B C 1
ATOM 6723 O O . MET B 1 378 ? 2.893 -17.781 -14.227 1 98.81 378 MET B O 1
ATOM 6727 N N . VAL B 1 379 ? 1.284 -16.203 -14.117 1 98.5 379 VAL B N 1
ATOM 6728 C CA . VAL B 1 379 ? 0.893 -16.453 -15.5 1 98.5 379 VAL B CA 1
ATOM 6729 C C . VAL B 1 379 ? 2.047 -16.109 -16.438 1 98.5 379 VAL B C 1
ATOM 6731 O O . VAL B 1 379 ? 2.256 -16.781 -17.453 1 98.5 379 VAL B O 1
ATOM 6734 N N . ARG B 1 380 ? 2.783 -15.125 -16.094 1 98.38 380 ARG B N 1
ATOM 6735 C CA . ARG B 1 380 ? 3.943 -14.742 -16.891 1 98.38 380 ARG B CA 1
ATOM 6736 C C . ARG B 1 380 ? 5.07 -15.758 -16.734 1 98.38 380 ARG B C 1
ATOM 6738 O O . ARG B 1 380 ? 5.816 -16.016 -17.688 1 98.38 380 ARG B O 1
ATOM 6745 N N . LEU B 1 381 ? 5.188 -16.266 -15.523 1 98.81 381 LEU B N 1
ATOM 6746 C CA . LEU B 1 381 ? 6.156 -17.344 -15.312 1 98.81 381 LEU B CA 1
ATOM 6747 C C . LEU B 1 381 ? 5.781 -18.578 -16.109 1 98.81 381 LEU B C 1
ATOM 6749 O O . LEU B 1 381 ? 6.645 -19.219 -16.719 1 98.81 381 LEU B O 1
ATOM 6753 N N . TYR B 1 382 ? 4.465 -18.922 -16.188 1 98.81 382 TYR B N 1
ATOM 6754 C CA . TYR B 1 382 ? 3.984 -20.031 -16.984 1 98.81 382 TYR B CA 1
ATOM 6755 C C . TYR B 1 382 ? 4.387 -19.875 -18.453 1 98.81 382 TYR B C 1
ATOM 6757 O O . TYR B 1 382 ? 4.902 -20.797 -19.062 1 98.81 382 TYR B O 1
ATOM 6765 N N . LYS B 1 383 ? 4.137 -18.703 -18.922 1 98.75 383 LYS B N 1
ATOM 6766 C CA . LYS B 1 383 ? 4.473 -18.406 -20.312 1 98.75 383 LYS B CA 1
ATOM 6767 C C . LYS B 1 383 ? 5.98 -18.5 -20.547 1 98.75 383 LYS B C 1
ATOM 6769 O O . LYS B 1 383 ? 6.422 -19.078 -21.547 1 98.75 383 LYS B O 1
ATOM 6774 N N . SER B 1 384 ? 6.73 -17.969 -19.656 1 98.69 384 SER B N 1
ATOM 6775 C CA . SER B 1 384 ? 8.18 -17.922 -19.797 1 98.69 384 SER B CA 1
ATOM 6776 C C . SER B 1 384 ? 8.773 -19.328 -19.781 1 98.69 384 SER B C 1
ATOM 6778 O O . SER B 1 384 ? 9.773 -19.594 -20.453 1 98.69 384 SER B O 1
ATOM 6780 N N . LEU B 1 385 ? 8.164 -20.234 -19.031 1 98.75 385 LEU B N 1
ATOM 6781 C CA . LEU B 1 385 ? 8.664 -21.609 -18.922 1 98.75 385 LEU B CA 1
ATOM 6782 C C . LEU B 1 385 ? 8 -22.516 -19.953 1 98.75 385 LEU B C 1
ATOM 6784 O O . LEU B 1 385 ? 8.297 -23.703 -20.031 1 98.75 385 LEU B O 1
ATOM 6788 N N . GLY B 1 386 ? 7.082 -22 -20.703 1 98.44 386 GLY B N 1
ATOM 6789 C CA . GLY B 1 386 ? 6.426 -22.734 -21.781 1 98.44 386 GLY B CA 1
ATOM 6790 C C . GLY B 1 386 ? 5.457 -23.781 -21.266 1 98.44 386 GLY B C 1
ATOM 6791 O O . GLY B 1 386 ? 5.398 -24.891 -21.797 1 98.44 386 GLY B O 1
ATOM 6792 N N . LEU B 1 387 ? 4.762 -23.438 -20.188 1 98.62 387 LEU B N 1
ATOM 6793 C CA . LEU B 1 387 ? 3.771 -24.391 -19.688 1 98.62 387 LEU B CA 1
ATOM 6794 C C . LEU B 1 387 ? 2.902 -24.906 -20.828 1 98.62 387 LEU B C 1
ATOM 6796 O O . LEU B 1 387 ? 2.371 -24.125 -21.625 1 98.62 387 LEU B O 1
ATOM 6800 N N . ALA B 1 388 ? 2.727 -26.203 -20.875 1 98.19 388 ALA B N 1
ATOM 6801 C CA . ALA B 1 388 ? 1.963 -26.828 -21.953 1 98.19 388 ALA B CA 1
ATOM 6802 C C . ALA B 1 388 ? 0.463 -26.656 -21.734 1 98.19 388 ALA B C 1
ATOM 6804 O O . ALA B 1 388 ? -0.007 -26.641 -20.594 1 98.19 388 ALA B O 1
ATOM 6805 N N . GLY B 1 389 ? -0.258 -26.516 -22.875 1 97.19 389 GLY B N 1
ATOM 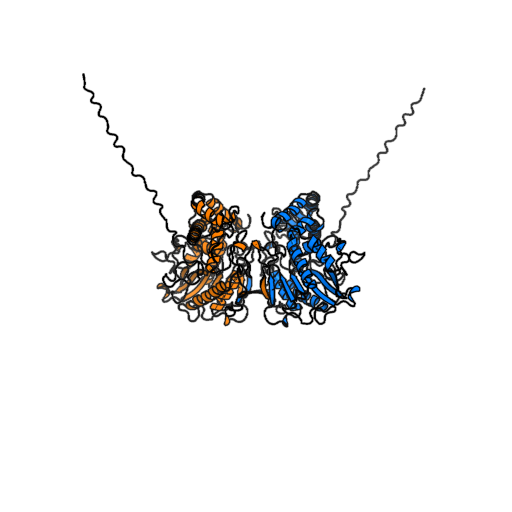6806 C CA . GLY B 1 389 ? -1.711 -26.484 -22.844 1 97.19 389 GLY B CA 1
ATOM 6807 C C . GLY B 1 389 ? -2.273 -25.109 -22.609 1 97.19 389 GLY B C 1
ATOM 6808 O O . GLY B 1 389 ? -1.53 -24.125 -22.594 1 97.19 389 GLY B O 1
ATOM 6809 N N . GLN B 1 390 ? -3.605 -25.062 -22.453 1 97.38 390 GLN B N 1
ATOM 6810 C CA . GLN B 1 390 ? -4.305 -23.812 -22.156 1 97.38 390 GLN B CA 1
ATOM 6811 C C . GLN B 1 390 ? -4.129 -23.406 -20.703 1 97.38 390 GLN B C 1
ATOM 6813 O O . GLN B 1 390 ? -4.227 -24.234 -19.797 1 97.38 390 GLN B O 1
ATOM 6818 N N . PHE B 1 391 ? -3.807 -22.125 -20.547 1 98.12 391 PHE B N 1
ATOM 6819 C CA . PHE B 1 391 ? -3.662 -21.609 -19.188 1 98.12 391 PHE B CA 1
ATOM 6820 C C . PHE B 1 391 ? -5.023 -21.484 -18.516 1 98.12 391 PHE B C 1
ATOM 6822 O O . PHE B 1 391 ? -6.02 -21.172 -19.172 1 98.12 391 PHE B O 1
ATOM 6829 N N . GLN B 1 392 ? -5.062 -21.828 -17.297 1 98.19 392 GLN B N 1
ATOM 6830 C CA . GLN B 1 392 ? -6.125 -21.406 -16.391 1 98.19 392 GLN B CA 1
ATOM 6831 C C . GLN B 1 392 ? -5.664 -20.25 -15.508 1 98.19 392 GLN B C 1
ATOM 6833 O O . GLN B 1 392 ? -4.465 -20.031 -15.328 1 98.19 392 GLN B O 1
ATOM 6838 N N . TRP B 1 393 ? -6.641 -19.469 -15.055 1 98.56 393 TRP B N 1
ATOM 6839 C CA . TRP B 1 393 ? -6.301 -18.422 -14.094 1 98.56 393 TRP B CA 1
ATOM 6840 C C . TRP B 1 393 ? -5.492 -18.984 -12.93 1 98.56 393 TRP B C 1
ATOM 6842 O O . TRP B 1 393 ? -5.91 -19.953 -12.297 1 98.56 393 TRP B O 1
ATOM 6852 N N . PRO B 1 394 ? -4.309 -18.453 -12.664 1 98.62 394 PRO B N 1
ATOM 6853 C CA . PRO B 1 394 ? -3.553 -19 -11.531 1 98.62 394 PRO B CA 1
ATOM 6854 C C . PRO B 1 394 ? -4.34 -18.969 -10.227 1 98.62 394 PRO B C 1
ATOM 6856 O O . PRO B 1 394 ? -4.777 -17.906 -9.789 1 98.62 394 PRO B O 1
ATOM 6859 N N . ALA B 1 395 ? -4.477 -20.094 -9.648 1 98.75 395 ALA B N 1
ATOM 6860 C CA . ALA B 1 395 ? -5.238 -20.219 -8.406 1 98.75 395 ALA B CA 1
ATOM 6861 C C . ALA B 1 395 ? -4.461 -19.656 -7.223 1 98.75 395 ALA B C 1
ATOM 6863 O O . ALA B 1 395 ? -3.258 -19.406 -7.32 1 98.75 395 ALA B O 1
ATOM 6864 N N . MET B 1 396 ? -5.172 -19.422 -6.129 1 98.81 396 MET B N 1
ATOM 6865 C CA . MET B 1 396 ? -4.523 -18.984 -4.898 1 98.81 396 MET B CA 1
ATOM 6866 C C . MET B 1 396 ? -3.52 -20.016 -4.406 1 98.81 396 MET B C 1
ATOM 6868 O O . MET B 1 396 ? -3.846 -21.203 -4.289 1 98.81 396 MET B O 1
ATOM 6872 N N . GLY B 1 397 ? -2.281 -19.531 -4.223 1 98.81 397 GLY B N 1
ATOM 6873 C CA . GLY B 1 397 ? -1.249 -20.422 -3.715 1 98.81 397 GLY B CA 1
ATOM 6874 C C . GLY B 1 397 ? -0.587 -21.25 -4.797 1 98.81 397 GLY B C 1
ATOM 6875 O O . GLY B 1 397 ? 0.241 -22.109 -4.508 1 98.81 397 GLY B O 1
ATOM 6876 N N . SER B 1 398 ? -0.959 -21.047 -6.051 1 98.81 398 SER B N 1
ATOM 6877 C CA . SER B 1 398 ? -0.259 -21.766 -7.105 1 98.81 398 SER B CA 1
ATOM 6878 C C . SER B 1 398 ? 1.25 -21.578 -7 1 98.81 398 SER B C 1
ATOM 6880 O O . SER B 1 398 ? 1.716 -20.547 -6.504 1 98.81 398 SER B O 1
ATOM 6882 N N . GLU B 1 399 ? 1.994 -22.578 -7.465 1 98.81 399 GLU B N 1
ATOM 6883 C CA . GLU B 1 399 ? 3.436 -22.516 -7.234 1 98.81 399 GLU B CA 1
ATOM 6884 C C . GLU B 1 399 ? 4.203 -23.172 -8.391 1 98.81 399 GLU B C 1
ATOM 6886 O O . GLU B 1 399 ? 3.678 -24.047 -9.078 1 98.81 399 GLU B O 1
ATOM 6891 N N . VAL B 1 400 ? 5.352 -22.719 -8.641 1 98.94 400 VAL B N 1
ATOM 6892 C CA . VAL B 1 400 ? 6.391 -23.328 -9.461 1 98.94 400 VAL B CA 1
ATOM 6893 C C . VAL B 1 400 ? 7.648 -23.547 -8.625 1 98.94 400 VAL B C 1
ATOM 6895 O O . VAL B 1 400 ? 8.102 -22.641 -7.93 1 98.94 400 VAL B O 1
ATOM 6898 N N . ILE B 1 401 ? 8.148 -24.766 -8.633 1 98.88 401 ILE B N 1
ATOM 6899 C CA . ILE B 1 401 ? 9.375 -25.094 -7.91 1 98.88 401 ILE B CA 1
ATOM 6900 C C . ILE B 1 401 ? 10.461 -25.516 -8.898 1 98.88 401 ILE B C 1
ATOM 6902 O O . ILE B 1 401 ? 10.234 -26.391 -9.742 1 98.88 401 ILE B O 1
ATOM 6906 N N . ILE B 1 402 ? 11.547 -24.922 -8.828 1 98.88 402 ILE B N 1
ATOM 6907 C CA . ILE B 1 402 ? 12.742 -25.328 -9.562 1 98.88 402 ILE B CA 1
ATOM 6908 C C . ILE B 1 402 ? 13.703 -26.062 -8.633 1 98.88 402 ILE B C 1
ATOM 6910 O O . ILE B 1 402 ? 14.289 -25.453 -7.734 1 98.88 402 ILE B O 1
ATOM 6914 N N . GLU B 1 403 ? 13.891 -27.312 -8.852 1 98.69 403 GLU B N 1
ATOM 6915 C CA . GLU B 1 403 ? 14.82 -28.156 -8.102 1 98.69 403 GLU B CA 1
ATOM 6916 C C . GLU B 1 403 ? 16.141 -28.312 -8.836 1 98.69 403 GLU B C 1
ATOM 6918 O O . GLU B 1 403 ? 16.172 -28.703 -10.008 1 98.69 403 GLU B O 1
ATOM 6923 N N . VAL B 1 404 ? 17.188 -28.031 -8.148 1 98.19 404 VAL B N 1
ATOM 6924 C CA . VAL B 1 404 ? 18.516 -28.25 -8.719 1 98.19 404 VAL B CA 1
ATOM 6925 C C . VAL B 1 404 ? 19.219 -29.406 -8.008 1 98.19 404 VAL B C 1
ATOM 6927 O O . VAL B 1 404 ? 19.391 -29.375 -6.785 1 98.19 404 VAL B O 1
ATOM 6930 N N . TYR B 1 405 ? 19.609 -30.375 -8.781 1 97.5 405 TYR B N 1
ATOM 6931 C CA . TYR B 1 405 ? 20.312 -31.562 -8.281 1 97.5 405 TYR B CA 1
ATOM 6932 C C . TYR B 1 405 ? 21.766 -31.562 -8.727 1 97.5 405 TYR B C 1
ATOM 6934 O O . TYR B 1 405 ? 22.094 -31.031 -9.789 1 97.5 405 TYR B O 1
ATOM 6942 N N . GLU B 1 406 ? 22.578 -32.062 -7.875 1 96.5 406 GLU B N 1
ATOM 6943 C CA . GLU B 1 406 ? 23.984 -32.312 -8.227 1 96.5 406 GLU B CA 1
ATOM 6944 C C . GLU B 1 406 ? 24.25 -33.812 -8.344 1 96.5 406 GLU B C 1
ATOM 6946 O O . GLU B 1 406 ? 23.891 -34.594 -7.445 1 96.5 406 GLU B O 1
ATOM 6951 N N . GLN B 1 407 ? 24.766 -34.188 -9.461 1 95.12 407 GLN B N 1
ATOM 6952 C CA . GLN B 1 407 ? 25.188 -35.562 -9.719 1 95.12 407 GLN B CA 1
ATOM 6953 C C . GLN B 1 407 ? 26.516 -35.625 -10.477 1 95.12 407 GLN B C 1
ATOM 6955 O O . GLN B 1 407 ? 26.609 -35.125 -11.602 1 95.12 407 GLN B O 1
ATOM 6960 N N . LYS B 1 408 ? 27.594 -36.25 -9.906 1 93.25 408 LYS B N 1
ATOM 6961 C CA . LYS B 1 408 ? 28.922 -36.375 -10.508 1 93.25 408 LYS B CA 1
ATOM 6962 C C . LYS B 1 408 ? 29.422 -35 -10.984 1 93.25 408 LYS B C 1
ATOM 6964 O O . LYS B 1 408 ? 29.812 -34.844 -12.141 1 93.25 408 LYS B O 1
ATOM 6969 N N . ARG B 1 409 ? 29.281 -33.969 -10.242 1 91 409 ARG B N 1
ATOM 6970 C CA . ARG B 1 409 ? 29.797 -32.594 -10.43 1 91 409 ARG B CA 1
ATOM 6971 C C . ARG B 1 409 ? 29.047 -31.875 -11.531 1 91 409 ARG B C 1
ATOM 6973 O O . ARG B 1 409 ? 29.484 -30.828 -12.016 1 91 409 ARG B O 1
ATOM 6980 N N . GLN B 1 410 ? 27.953 -32.469 -11.883 1 94.75 410 GLN B N 1
ATOM 6981 C CA . GLN B 1 410 ? 27.047 -31.797 -12.828 1 94.75 410 GLN B CA 1
ATOM 6982 C C . GLN B 1 410 ? 25.719 -31.438 -12.164 1 94.75 410 GLN B C 1
ATOM 6984 O O . GLN B 1 410 ? 25.328 -32.062 -11.18 1 94.75 410 GLN B O 1
ATOM 6989 N N . HIS B 1 411 ? 25.125 -30.422 -12.711 1 96.75 411 HIS B N 1
ATOM 6990 C CA . HIS B 1 411 ? 23.859 -29.984 -12.141 1 96.75 411 HIS B CA 1
ATOM 6991 C C . HIS B 1 411 ? 22.703 -30.203 -13.117 1 96.75 411 HIS B C 1
ATOM 6993 O O . HIS B 1 411 ? 22.859 -30.016 -14.32 1 96.75 411 HIS B O 1
ATOM 6999 N N . PHE B 1 412 ? 21.609 -30.656 -12.57 1 97.62 412 PHE B N 1
ATOM 7000 C CA . PHE B 1 412 ? 20.391 -30.922 -13.344 1 97.62 412 PHE B CA 1
ATOM 7001 C C . PHE B 1 412 ? 19.188 -30.266 -12.68 1 97.62 412 PHE B C 1
ATOM 7003 O O . PHE B 1 412 ? 19.172 -30.047 -11.469 1 97.62 412 PHE B O 1
ATOM 7010 N N . VAL B 1 413 ? 18.172 -29.969 -13.523 1 98.31 413 VAL B N 1
ATOM 7011 C CA . VAL B 1 413 ? 17.016 -29.219 -13.055 1 98.31 413 VAL B CA 1
ATOM 7012 C C . VAL B 1 413 ? 15.742 -30.031 -13.305 1 98.31 413 VAL B C 1
ATOM 7014 O O . VAL B 1 413 ? 15.57 -30.594 -14.383 1 98.31 413 VAL B O 1
ATOM 7017 N N . ARG B 1 414 ? 14.906 -30.094 -12.336 1 98.56 414 ARG B N 1
ATOM 7018 C CA . ARG B 1 414 ? 13.5 -30.453 -12.477 1 98.56 414 ARG B CA 1
ATOM 7019 C C . ARG B 1 414 ? 12.602 -29.266 -12.109 1 98.56 414 ARG B C 1
ATOM 7021 O O . ARG B 1 414 ? 12.898 -28.531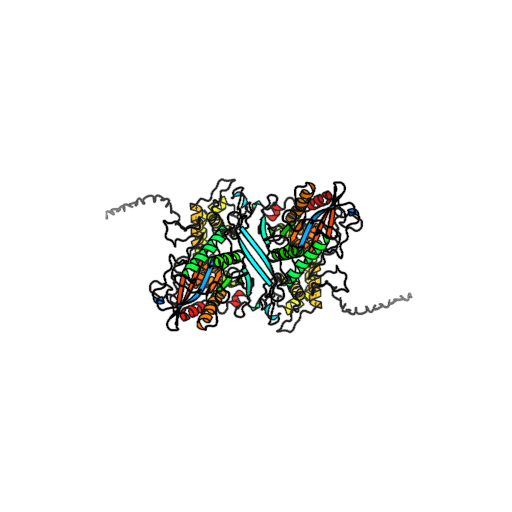 -11.18 1 98.56 414 ARG B O 1
ATOM 7028 N N . ILE B 1 415 ? 11.523 -29.062 -12.828 1 98.81 415 ILE B N 1
ATOM 7029 C CA . ILE B 1 415 ? 10.562 -28.016 -12.5 1 98.81 415 ILE B CA 1
ATOM 7030 C C . ILE B 1 415 ? 9.203 -28.625 -12.195 1 98.81 415 ILE B C 1
ATOM 7032 O O . ILE B 1 415 ? 8.695 -29.453 -12.969 1 98.81 415 ILE B O 1
ATOM 7036 N N . LEU B 1 416 ? 8.664 -28.25 -11.023 1 98.75 416 LEU B N 1
ATOM 7037 C CA . LEU B 1 416 ? 7.324 -28.672 -10.625 1 98.75 416 LEU B CA 1
ATOM 7038 C C . LEU B 1 416 ? 6.34 -27.5 -10.758 1 98.75 416 LEU B C 1
ATOM 7040 O O . LEU B 1 416 ? 6.684 -26.359 -10.469 1 98.75 416 LEU B O 1
ATOM 7044 N N . LYS B 1 417 ? 5.176 -27.766 -11.258 1 98.5 417 LYS B N 1
ATOM 7045 C CA . LYS B 1 417 ? 4.02 -26.875 -11.242 1 98.5 417 LYS B CA 1
ATOM 7046 C C . LYS B 1 417 ? 2.871 -27.484 -10.438 1 98.5 417 LYS B C 1
ATOM 7048 O O . LYS B 1 417 ? 2.373 -28.562 -10.773 1 98.5 417 LYS B O 1
ATOM 7053 N N . ASP B 1 418 ? 2.504 -26.844 -9.344 1 98.38 418 ASP B N 1
ATOM 7054 C CA . ASP B 1 418 ? 1.389 -27.266 -8.5 1 98.38 418 ASP B CA 1
ATOM 7055 C C . ASP B 1 418 ? 1.562 -28.703 -8.023 1 98.38 418 ASP B C 1
ATOM 7057 O O . ASP B 1 418 ? 0.624 -29.5 -8.086 1 98.38 418 ASP B O 1
ATOM 7061 N N . GLY B 1 419 ? 2.83 -29.031 -7.711 1 97.94 419 GLY B N 1
ATOM 7062 C CA . GLY B 1 419 ? 3.141 -30.281 -7.059 1 97.94 419 GLY B CA 1
ATOM 7063 C C . GLY B 1 419 ? 3.457 -31.406 -8.031 1 97.94 419 GLY B C 1
ATOM 7064 O O . GLY B 1 419 ? 3.809 -32.5 -7.625 1 97.94 419 GLY B O 1
ATOM 7065 N N . LYS B 1 420 ? 3.387 -31.125 -9.336 1 97.19 420 LYS B N 1
ATOM 7066 C CA . LYS B 1 420 ? 3.668 -32.125 -10.367 1 97.19 420 LYS B CA 1
ATOM 7067 C C . LYS B 1 420 ? 4.75 -31.625 -11.328 1 97.19 420 LYS B C 1
ATOM 7069 O O . LYS B 1 420 ? 4.922 -30.422 -11.508 1 97.19 420 LYS B O 1
ATOM 7074 N N . THR B 1 421 ? 5.418 -32.625 -11.914 1 97.88 421 THR B N 1
ATOM 7075 C CA . THR B 1 421 ? 6.406 -32.25 -12.914 1 97.88 421 THR B CA 1
ATOM 7076 C C . THR B 1 421 ? 5.754 -31.438 -14.039 1 97.88 421 THR B C 1
ATOM 7078 O O . THR B 1 421 ? 4.73 -31.844 -14.586 1 97.88 421 THR B O 1
ATOM 7081 N N . MET B 1 422 ? 6.34 -30.312 -14.367 1 98.38 422 MET B N 1
ATOM 7082 C CA . MET B 1 422 ? 5.785 -29.406 -15.375 1 98.38 422 MET B CA 1
ATOM 7083 C C . MET B 1 422 ? 6.023 -29.953 -16.781 1 98.38 422 MET B C 1
ATOM 7085 O O . MET B 1 422 ? 7.094 -30.484 -17.078 1 98.38 422 MET B O 1
ATOM 7089 N N . GLN B 1 423 ? 5.066 -29.844 -17.625 1 98.25 423 GLN B N 1
ATOM 7090 C CA . GLN B 1 423 ? 5.23 -30.094 -19.062 1 98.25 423 GLN B CA 1
ATOM 7091 C C . GLN B 1 423 ? 5.406 -28.781 -19.812 1 98.25 423 GLN B C 1
ATOM 7093 O O . GLN B 1 423 ? 4.77 -27.781 -19.5 1 98.25 423 GLN B O 1
ATOM 7098 N N . THR B 1 424 ? 6.234 -28.766 -20.781 1 98.56 424 THR B N 1
ATOM 7099 C CA . THR B 1 424 ? 6.602 -27.531 -21.469 1 98.56 424 THR B CA 1
ATOM 7100 C C . THR B 1 424 ? 6.535 -27.703 -22.984 1 98.56 424 THR B C 1
ATOM 7102 O O . THR B 1 424 ? 6.703 -28.812 -23.484 1 98.56 424 THR B O 1
ATOM 7105 N N . VAL B 1 425 ? 6.266 -26.656 -23.672 1 97.94 425 VAL B N 1
ATOM 7106 C CA . VAL B 1 425 ? 6.289 -26.656 -25.141 1 97.94 425 VAL B CA 1
ATOM 7107 C C . VAL B 1 425 ? 7.676 -26.266 -25.625 1 97.94 425 VAL B C 1
ATOM 7109 O O . VAL B 1 425 ? 7.926 -26.219 -26.844 1 97.94 425 VAL B O 1
ATOM 7112 N N . VAL B 1 426 ? 8.562 -25.922 -24.719 1 97.81 426 VAL B N 1
ATOM 7113 C CA . VAL B 1 426 ? 9.914 -25.484 -25.062 1 97.81 426 VAL B CA 1
ATOM 7114 C C . VAL B 1 426 ? 10.82 -26.703 -25.219 1 97.81 426 VAL B C 1
ATOM 7116 O O . VAL B 1 426 ? 11.172 -27.344 -24.219 1 97.81 426 VAL B O 1
ATOM 7119 N N . ASP B 1 427 ? 11.367 -26.875 -26.375 1 96.19 427 ASP B N 1
ATOM 7120 C CA . ASP B 1 427 ? 12.195 -28.047 -26.672 1 96.19 427 ASP B CA 1
ATOM 7121 C C . ASP B 1 427 ? 13.445 -28.062 -25.812 1 96.19 427 ASP B C 1
ATOM 7123 O O . ASP B 1 427 ? 13.852 -29.125 -25.328 1 96.19 427 ASP B O 1
ATOM 7127 N N . ALA B 1 428 ? 13.961 -26.953 -25.562 1 94.06 428 ALA B N 1
ATOM 7128 C CA . ALA B 1 428 ? 15.219 -26.859 -24.828 1 94.06 428 ALA B CA 1
ATOM 7129 C C . ALA B 1 428 ? 15.039 -27.281 -23.375 1 94.06 428 ALA B C 1
ATOM 7131 O O . ALA B 1 428 ? 16 -27.656 -22.703 1 94.06 428 ALA B O 1
ATOM 7132 N N . LEU B 1 429 ? 13.82 -27.281 -22.875 1 96.81 429 LEU B N 1
ATOM 7133 C CA . LEU B 1 429 ? 13.57 -27.562 -21.469 1 96.81 429 LEU B CA 1
ATOM 7134 C C . LEU B 1 429 ? 12.984 -28.969 -21.281 1 96.81 429 LEU B C 1
ATOM 7136 O O . LEU B 1 429 ? 12.922 -29.469 -20.156 1 96.81 429 LEU B O 1
ATOM 7140 N N . ALA B 1 430 ? 12.594 -29.578 -22.328 1 94.69 430 ALA B N 1
ATOM 7141 C CA . ALA B 1 430 ? 12.016 -30.906 -22.234 1 94.69 430 ALA B CA 1
ATOM 7142 C C . ALA B 1 430 ? 13.094 -31.969 -22.047 1 94.69 430 ALA B C 1
ATOM 7144 O O . ALA B 1 430 ? 14.117 -31.953 -22.75 1 94.69 430 ALA B O 1
ATOM 7145 N N . SER B 1 431 ? 12.867 -32.875 -21.094 1 92.56 431 SER B N 1
ATOM 7146 C CA . SER B 1 431 ? 13.859 -33.906 -20.797 1 92.56 431 SER B CA 1
ATOM 7147 C C . SER B 1 431 ? 13.477 -35.25 -21.406 1 92.56 431 SER B C 1
ATOM 7149 O O . SER B 1 431 ? 14.289 -36.156 -21.469 1 92.56 431 SER B O 1
ATOM 7151 N N . ASP B 1 432 ? 12.188 -35.375 -21.766 1 89.69 432 ASP B N 1
ATOM 7152 C CA . ASP B 1 432 ? 11.711 -36.625 -22.312 1 89.69 432 ASP B CA 1
ATOM 7153 C C . ASP B 1 432 ? 10.672 -36.406 -23.406 1 89.69 432 ASP B C 1
ATOM 7155 O O . ASP B 1 432 ? 10.406 -35.281 -23.781 1 89.69 432 ASP B O 1
ATOM 7159 N N . ASP B 1 433 ? 10.172 -37.469 -23.906 1 89.69 433 ASP B N 1
ATOM 7160 C CA . ASP B 1 433 ? 9.266 -37.438 -25.047 1 89.69 433 ASP B CA 1
ATOM 7161 C C . ASP B 1 433 ? 7.875 -36.969 -24.625 1 89.69 433 ASP B C 1
ATOM 7163 O O . ASP B 1 433 ? 7.016 -36.719 -25.469 1 89.69 433 ASP B O 1
ATOM 7167 N N . ARG B 1 434 ? 7.715 -36.875 -23.406 1 92.25 434 ARG B N 1
ATOM 7168 C CA . ARG B 1 434 ? 6.422 -36.406 -22.906 1 92.25 434 ARG B CA 1
ATOM 7169 C C . ARG B 1 434 ? 6.469 -34.906 -22.547 1 92.25 434 ARG B C 1
ATOM 7171 O O . ARG B 1 434 ? 5.547 -34.406 -21.922 1 92.25 434 ARG B O 1
ATOM 7178 N N . SER B 1 435 ? 7.516 -34.281 -22.766 1 95.31 435 SER B N 1
ATOM 7179 C CA . SER B 1 435 ? 7.691 -32.812 -22.625 1 95.31 435 SER B CA 1
ATOM 7180 C C . SER B 1 435 ? 7.84 -32.438 -21.156 1 95.31 435 SER B C 1
ATOM 7182 O O . SER B 1 435 ? 7.605 -31.266 -20.797 1 95.31 435 SER B O 1
ATOM 7184 N N . ASN B 1 436 ? 8.172 -33.438 -20.375 1 96.31 436 ASN B N 1
ATOM 7185 C CA . ASN B 1 436 ? 8.398 -33.156 -18.969 1 96.31 436 ASN B CA 1
ATOM 7186 C C . ASN B 1 436 ? 9.734 -32.438 -18.75 1 96.31 436 ASN B C 1
ATOM 7188 O O . ASN B 1 436 ? 10.719 -32.719 -19.422 1 96.31 436 ASN B O 1
ATOM 7192 N N . ILE B 1 437 ? 9.711 -31.469 -17.781 1 97.88 437 ILE B N 1
ATOM 7193 C CA . ILE B 1 437 ? 10.961 -30.906 -17.297 1 97.88 437 ILE B CA 1
ATOM 7194 C C . ILE B 1 437 ? 11.438 -31.672 -16.062 1 97.88 437 ILE B C 1
ATOM 7196 O O . ILE B 1 437 ? 11.312 -31.172 -14.938 1 97.88 437 ILE B O 1
ATOM 7200 N N . ASP B 1 438 ? 12.055 -32.812 -16.312 1 96.62 438 ASP B N 1
ATOM 7201 C CA . ASP B 1 438 ? 12.281 -33.75 -15.219 1 96.62 438 ASP B CA 1
ATOM 7202 C C . ASP B 1 438 ? 13.766 -33.875 -14.898 1 96.62 438 ASP B C 1
ATOM 7204 O O . ASP B 1 438 ? 14.141 -34.25 -13.789 1 96.62 438 ASP B O 1
ATOM 7208 N N . TRP B 1 439 ? 14.586 -33.625 -15.859 1 97.25 439 TRP B N 1
ATOM 7209 C CA . TRP B 1 439 ? 16.031 -33.781 -15.688 1 97.25 439 TRP B CA 1
ATOM 7210 C C . TRP B 1 439 ? 16.797 -33.094 -16.797 1 97.25 439 TRP B C 1
ATOM 7212 O O . TRP B 1 439 ? 17.312 -33.75 -17.703 1 97.25 439 TRP B O 1
ATOM 7222 N N . VAL B 1 440 ? 16.969 -31.828 -16.703 1 98 440 VAL B N 1
ATOM 7223 C CA . VAL B 1 440 ? 17.578 -30.984 -17.734 1 98 440 VAL B CA 1
ATOM 7224 C C . VAL B 1 440 ? 18.891 -30.406 -17.219 1 98 440 VAL B C 1
ATOM 7226 O O . VAL B 1 440 ? 18.953 -29.891 -16.109 1 98 440 VAL B O 1
ATOM 7229 N N . PRO B 1 441 ? 20 -30.516 -18.016 1 97.5 441 PRO B N 1
ATOM 7230 C CA . PRO B 1 441 ? 21.234 -29.859 -17.547 1 97.5 441 PRO B CA 1
ATOM 7231 C C . PRO B 1 441 ? 21.016 -28.391 -17.188 1 97.5 441 PRO B C 1
ATOM 7233 O O . PRO B 1 441 ? 20.359 -27.656 -17.938 1 97.5 441 PRO B O 1
ATOM 7236 N N . LEU B 1 442 ? 21.547 -27.984 -16.062 1 97.75 442 LEU B N 1
ATOM 7237 C CA . LEU B 1 442 ? 21.328 -26.641 -15.531 1 97.75 442 LEU B CA 1
ATOM 7238 C C . LEU B 1 442 ? 21.781 -25.578 -16.531 1 97.75 442 LEU B C 1
ATOM 7240 O O . LEU B 1 442 ? 21.109 -24.562 -16.703 1 97.75 442 LEU B O 1
ATOM 7244 N N . ASN B 1 443 ? 22.891 -25.797 -17.219 1 96.56 443 ASN B N 1
ATOM 7245 C CA . ASN B 1 443 ? 23.406 -24.828 -18.172 1 96.56 443 ASN B CA 1
ATOM 7246 C C . ASN B 1 443 ? 22.422 -24.578 -19.312 1 96.56 443 ASN B C 1
ATOM 7248 O O . ASN B 1 443 ? 22.344 -23.453 -19.828 1 96.56 443 ASN B O 1
ATOM 7252 N N . LYS B 1 444 ? 21.672 -25.594 -19.703 1 97.44 444 LYS B N 1
ATOM 7253 C CA . LYS B 1 444 ? 20.656 -25.438 -20.75 1 97.44 444 LYS B CA 1
ATOM 7254 C C . LYS B 1 444 ? 19.5 -24.562 -20.266 1 97.44 444 LYS B C 1
ATOM 7256 O O . LYS B 1 444 ? 18.984 -23.734 -21.016 1 97.44 444 LYS B O 1
ATOM 7261 N N . VAL B 1 445 ? 19.125 -24.781 -19.047 1 98.5 445 VAL B N 1
ATOM 7262 C CA . VAL B 1 445 ? 18.047 -23.984 -18.453 1 98.5 445 VAL B CA 1
ATOM 7263 C C . VAL B 1 445 ? 18.469 -22.516 -18.391 1 98.5 445 VAL B C 1
ATOM 7265 O O . VAL B 1 445 ? 17.719 -21.625 -18.781 1 98.5 445 VAL B O 1
ATOM 7268 N N . ILE B 1 446 ? 19.672 -22.219 -17.922 1 98.31 446 ILE B N 1
ATOM 7269 C CA . ILE B 1 446 ? 20.203 -20.875 -17.797 1 98.31 446 ILE B CA 1
ATOM 7270 C C . ILE B 1 446 ? 20.234 -20.203 -19.172 1 98.31 446 ILE B C 1
ATOM 7272 O O . ILE B 1 446 ? 19.781 -19.062 -19.328 1 98.31 446 ILE B O 1
ATOM 7276 N N . LYS B 1 447 ? 20.734 -20.969 -20.141 1 98.25 447 LYS B N 1
ATOM 7277 C CA . LYS B 1 447 ? 20.812 -20.422 -21.5 1 98.25 447 LYS B CA 1
ATOM 7278 C C . LYS B 1 447 ? 19.422 -20.047 -22.016 1 98.25 447 LYS B C 1
ATOM 7280 O O . LYS B 1 447 ? 19.25 -19 -22.641 1 98.25 447 LYS B O 1
ATOM 7285 N N . TYR B 1 448 ? 18.531 -20.891 -21.797 1 98.56 448 TYR B N 1
ATOM 7286 C CA . TYR B 1 448 ? 17.172 -20.609 -22.25 1 98.56 448 TYR B CA 1
ATOM 7287 C C . TYR B 1 448 ? 16.609 -19.375 -21.547 1 98.56 448 TYR B C 1
ATOM 7289 O O . TYR B 1 448 ? 16.047 -18.484 -22.203 1 98.56 448 TYR B O 1
ATOM 7297 N N . LEU B 1 449 ? 16.703 -19.312 -20.219 1 98.62 449 LEU B N 1
ATOM 7298 C CA . LEU B 1 449 ? 16.203 -18.156 -19.484 1 98.62 449 LEU B CA 1
ATOM 7299 C C . LEU B 1 449 ? 16.844 -16.875 -19.984 1 98.62 449 LEU B C 1
ATOM 7301 O O . LEU B 1 449 ? 16.156 -15.852 -20.141 1 98.62 449 LEU B O 1
ATOM 7305 N N . ASP B 1 450 ? 18.094 -16.922 -20.203 1 98.19 450 ASP B N 1
ATOM 7306 C CA . ASP B 1 450 ? 18.797 -15.75 -20.719 1 98.19 450 ASP B CA 1
ATOM 7307 C C . ASP B 1 450 ? 18.203 -15.297 -22.062 1 98.19 450 ASP B C 1
ATOM 7309 O O . ASP B 1 450 ? 18.109 -14.102 -22.328 1 98.19 450 ASP B O 1
ATOM 7313 N N . SER B 1 451 ? 17.844 -16.266 -22.812 1 97.94 451 SER B N 1
ATOM 7314 C CA . SER B 1 451 ? 17.312 -15.953 -24.141 1 97.94 451 SER B CA 1
ATOM 7315 C C . SER B 1 451 ? 15.961 -15.266 -24.047 1 97.94 451 SER B C 1
ATOM 7317 O O . SER B 1 451 ? 15.516 -14.633 -25 1 97.94 451 SER B O 1
ATOM 7319 N N . ARG B 1 452 ? 15.266 -15.375 -22.938 1 97.62 452 ARG B N 1
ATOM 7320 C CA . ARG B 1 452 ? 13.953 -14.781 -22.75 1 97.62 452 ARG B CA 1
ATOM 7321 C C . ARG B 1 452 ? 14.062 -13.328 -22.297 1 97.62 452 ARG B C 1
ATOM 7323 O O . ARG B 1 452 ? 13.07 -12.602 -22.281 1 97.62 452 ARG B O 1
ATOM 7330 N N . VAL B 1 453 ? 15.234 -12.805 -21.969 1 97.25 453 VAL B N 1
ATOM 7331 C CA . VAL B 1 453 ? 15.453 -11.445 -21.484 1 97.25 453 VAL B CA 1
ATOM 7332 C C . VAL B 1 453 ? 15.891 -10.555 -22.656 1 97.25 453 VAL B C 1
ATOM 7334 O O . VAL B 1 453 ? 17 -10.68 -23.156 1 97.25 453 VAL B O 1
ATOM 7337 N N . PRO B 1 454 ? 15.031 -9.602 -22.969 1 96.31 454 PRO B N 1
ATOM 7338 C CA . PRO B 1 454 ? 15.43 -8.719 -24.078 1 96.31 454 PRO B CA 1
ATOM 7339 C C . PRO B 1 454 ? 16.609 -7.82 -23.703 1 96.31 454 PRO B C 1
ATOM 7341 O O . PRO B 1 454 ? 16.672 -7.293 -22.594 1 96.31 454 PRO B O 1
ATOM 7344 N N . ASN B 1 455 ? 17.422 -7.555 -24.641 1 94.31 455 ASN B N 1
ATOM 7345 C CA . ASN B 1 455 ? 18.625 -6.742 -24.422 1 94.31 455 ASN B CA 1
ATOM 7346 C C . ASN B 1 455 ? 18.266 -5.262 -24.266 1 94.31 455 ASN B C 1
ATOM 7348 O O . ASN B 1 455 ? 19.047 -4.492 -23.703 1 94.31 455 ASN B O 1
ATOM 7352 N N . ASP B 1 456 ? 17.109 -4.887 -24.797 1 94.31 456 ASP B N 1
ATOM 7353 C CA . ASP B 1 456 ? 16.734 -3.477 -24.797 1 94.31 456 ASP B CA 1
ATOM 7354 C C . ASP B 1 456 ? 15.625 -3.209 -23.781 1 94.31 456 ASP B C 1
ATOM 7356 O O . ASP B 1 456 ? 14.852 -2.262 -23.938 1 94.31 456 ASP B O 1
ATOM 7360 N N . ILE B 1 457 ? 15.516 -4.082 -22.828 1 90.62 457 ILE B N 1
ATOM 7361 C CA . ILE B 1 457 ? 14.438 -3.979 -21.859 1 90.62 457 ILE B CA 1
ATOM 7362 C C . ILE B 1 457 ? 14.531 -2.646 -21.125 1 90.62 457 ILE B C 1
ATOM 7364 O O . ILE B 1 457 ? 13.516 -2.008 -20.844 1 90.62 457 ILE B O 1
ATOM 7368 N N . TYR B 1 458 ? 15.664 -2.129 -20.812 1 86 458 TYR B N 1
ATOM 7369 C CA . TYR B 1 458 ? 15.852 -0.858 -20.125 1 86 458 TYR B CA 1
ATOM 7370 C C . TYR B 1 458 ? 15.336 0.302 -20.969 1 86 458 TYR B C 1
ATOM 7372 O O . TYR B 1 458 ? 14.531 1.111 -20.5 1 86 458 TYR B O 1
ATOM 7380 N N . SER B 1 459 ? 15.805 0.345 -22.188 1 89.44 459 SER B N 1
ATOM 7381 C CA . SER B 1 459 ? 15.422 1.463 -23.031 1 89.44 459 SER B CA 1
ATOM 7382 C C . SER B 1 459 ? 13.93 1.442 -23.344 1 89.44 459 SER B C 1
ATOM 7384 O O . SER B 1 459 ? 13.289 2.496 -23.438 1 89.44 459 SER B O 1
ATOM 7386 N N . LYS B 1 460 ? 13.375 0.264 -23.375 1 91.69 460 LYS B N 1
ATOM 7387 C CA . LYS B 1 460 ? 11.969 0.147 -23.75 1 91.69 460 LYS B CA 1
ATOM 7388 C C . LYS B 1 460 ? 11.055 0.373 -22.562 1 91.69 460 LYS B C 1
ATOM 7390 O O . LYS B 1 460 ? 9.93 0.852 -22.703 1 91.69 460 LYS B O 1
ATOM 7395 N N . CYS B 1 461 ? 11.602 0.089 -21.375 1 87.62 461 CYS B N 1
ATOM 7396 C CA . CYS B 1 461 ? 10.703 0.091 -20.219 1 87.62 461 CYS B CA 1
ATOM 7397 C C . CYS B 1 461 ? 11.055 1.215 -19.25 1 87.62 461 CYS B C 1
ATOM 7399 O O . CYS B 1 461 ? 10.297 1.502 -18.328 1 87.62 461 CYS B O 1
ATOM 7401 N N . VAL B 1 462 ? 12.125 1.919 -19.266 1 77.5 462 VAL B N 1
ATOM 7402 C CA . VAL B 1 462 ? 12.531 2.967 -18.344 1 77.5 462 VAL B CA 1
ATOM 7403 C C . VAL B 1 462 ? 12.586 4.309 -19.062 1 77.5 462 VAL B C 1
ATOM 7405 O O . VAL B 1 462 ? 11.953 5.281 -18.641 1 77.5 462 VAL B O 1
ATOM 7408 N N . LEU B 1 463 ? 13.336 4.469 -20.109 1 66.5 463 LEU B N 1
ATOM 7409 C CA . LEU B 1 463 ? 13.625 5.73 -20.797 1 66.5 463 LEU B CA 1
ATOM 7410 C C . LEU B 1 463 ? 12.414 6.211 -21.578 1 66.5 463 LEU B C 1
ATOM 7412 O O . LEU B 1 463 ? 12.266 7.41 -21.828 1 66.5 463 LEU B O 1
ATOM 7416 N N . HIS B 1 464 ? 11.633 5.43 -21.922 1 59 464 HIS B N 1
ATOM 7417 C CA . HIS B 1 464 ? 10.516 5.875 -22.734 1 59 464 HIS B CA 1
ATOM 7418 C C . HIS B 1 464 ? 9.195 5.777 -21.969 1 59 464 HIS B C 1
ATOM 7420 O O . HIS B 1 464 ? 8.141 5.574 -22.578 1 59 464 HIS B O 1
ATOM 7426 N N . LYS B 1 465 ? 9.367 5.93 -20.75 1 55.25 465 LYS B N 1
ATOM 7427 C CA . LYS B 1 465 ? 8.117 6.012 -20.016 1 55.25 465 LYS B CA 1
ATOM 7428 C C . LYS B 1 465 ? 7.504 7.402 -20.109 1 55.25 465 LYS B C 1
ATOM 7430 O O . LYS B 1 465 ? 8.219 8.398 -20.219 1 55.25 465 LYS B O 1
#

Nearest PDB structures (foldseek):
  1nd5-assembly1_B  TM=8.239E-01  e=5.000E-17  Homo sapiens
  8xj4-assembly1_A  TM=8.118E-01  e=3.586E-15  Homo sapiens
  5cdh-assembly3_E  TM=7.816E-01  e=1.609E-14  Legionella pneumophila
  5cu7-assembly2_B  TM=6.242E-01  e=1.043E-10  Bacteroides thetaiotaomicron VPI-5482
  4fdt-assembly2_B  TM=6.240E-01  e=1.562E-10  Bacteroides thetaiotaomicron VPI-5482

pLDDT: mean 92.16, std 16.16, range [20.98, 98.94]

Secondary structure (DSSP, 8-state):
---------------------------PPP--B-S-SSPPTTS-TT--BTTS-----TTT----GGGTT-EEEEEEEEEE---BS-SS--TTGGGGS-TT-B--TTEEEEEEEEE-GGGTT-BPPPEEEEE---TT-TTGGGS-SBS--TT-B-HHHHHHHHHHHHHHHHHHSTTSTT---TT-S-TTTEEEEE-S-HHHHHHHHHHHHHTTGGGS-SPEEEEE--TTT--STTSS--HHHHHHHHHHTTSHHHHHHHHHTHHHHHHHHHHH--TT-HHHHSSSHHHHHHHHHHHHTTPPPPB-TTT--B--HHHHHHHHHHHHHHHHIIIIISTTHHHHHHHHHHHHHHHHHHHHHHHHTT----SEEEEEE-HHHHHHHHHHHTB-SPPPPPPTT-EEEEEEEEETTEEEEEEEETTEEPBBS-GGG--STT-B-SSEEHHHHHHHHHHTS-TTHHIIIIIT-/--------------------------------B-S-SSPPTTS-TT--BTTS-----TTT----GGGTT-EEEEEEEEEE---BS-SS--TTGGGGS-TT-B--TTEEEEEEEEE-GGGTT-BPPPEEEEE---TT-TTGGGS-SBS--TT-B-HHHHHHHHHHHHHHHHHHSTTSTT---TT-S-TTTEEEEE-S-HHHHHHHHHHHHHTTGGGS-SPEEEEE--TTT--STTSS--HHHHHHHHHHTTSHHHHHHHHHTHHHHHHHHHHH--TT-HHHHSSSHHHHHHHHHHHHTTPPPPB-TTT--B--HHHHHHHHHHHHHHHHIIIIISTTHHHHHHHHHHHHHHHHHHHHHHHHTT----SEEEEEE-HHHHHHHHHHHTB-SPPPPPPTT-EEEEEEEEETTEEEEEEEETTEEPBBS-GGG--STT-B-SSEEHHHHHHHHHHTS-TTHHIIIIIT-

Organism: Mycosarcoma maydis (NCBI:txid5270)